Protein AF-A0A4Q2DUN0-F1 (afdb_monomer_lite)

Structure (mmCIF, N/CA/C/O backbone):
data_AF-A0A4Q2DUN0-F1
#
_entry.id   AF-A0A4Q2DUN0-F1
#
loop_
_atom_site.group_PDB
_atom_site.id
_atom_site.type_symbol
_atom_site.label_atom_id
_atom_site.label_alt_id
_atom_site.label_comp_id
_atom_site.label_asym_id
_atom_site.label_entity_id
_atom_site.label_seq_id
_atom_site.pdbx_PDB_ins_code
_atom_site.Cartn_x
_atom_site.Cartn_y
_atom_site.Cartn_z
_atom_site.occupancy
_atom_site.B_iso_or_equiv
_atom_site.auth_seq_id
_atom_site.auth_comp_id
_atom_site.auth_asym_id
_atom_site.auth_atom_id
_atom_site.pdbx_PDB_model_num
ATOM 1 N N . MET A 1 1 ? 29.142 -2.302 -19.071 1.00 30.11 1 MET A N 1
ATOM 2 C CA . MET A 1 1 ? 29.895 -1.986 -17.841 1.00 30.11 1 MET A CA 1
ATOM 3 C C . MET A 1 1 ? 31.064 -2.953 -17.676 1.00 30.11 1 MET A C 1
ATOM 5 O O . MET A 1 1 ? 30.890 -4.146 -17.896 1.00 30.11 1 MET A O 1
ATOM 9 N N . THR A 1 2 ? 32.231 -2.462 -17.266 1.00 22.44 2 THR A N 1
ATOM 10 C CA . THR A 1 2 ? 33.327 -3.249 -16.672 1.00 22.44 2 THR A CA 1
ATOM 11 C C . THR A 1 2 ? 33.777 -2.507 -15.415 1.00 22.44 2 THR A C 1
ATOM 13 O O . THR A 1 2 ? 33.871 -1.288 -15.438 1.00 22.44 2 THR A O 1
ATOM 16 N N . ALA A 1 3 ? 34.024 -3.242 -14.324 1.00 22.30 3 ALA A N 1
ATOM 17 C CA . ALA A 1 3 ? 34.003 -2.747 -12.938 1.00 22.30 3 ALA A CA 1
ATOM 18 C C . ALA A 1 3 ? 32.591 -2.362 -12.442 1.00 22.30 3 ALA A C 1
ATOM 20 O O . ALA A 1 3 ? 32.043 -1.310 -12.749 1.00 22.30 3 ALA A O 1
ATOM 21 N N . SER A 1 4 ? 32.012 -3.248 -11.633 1.00 28.78 4 SER A N 1
ATOM 22 C CA . SER A 1 4 ? 30.746 -3.054 -10.928 1.00 28.78 4 SER A CA 1
ATOM 23 C C . SER A 1 4 ? 30.936 -2.146 -9.706 1.00 28.78 4 SER A C 1
ATOM 25 O O . SER A 1 4 ? 31.482 -2.588 -8.693 1.00 28.78 4 SER A O 1
ATOM 27 N N . HIS A 1 5 ? 30.469 -0.900 -9.790 1.00 27.06 5 HIS A N 1
ATOM 28 C CA . HIS A 1 5 ? 30.393 0.029 -8.661 1.00 27.06 5 HIS A CA 1
ATOM 29 C C . HIS A 1 5 ? 29.116 0.874 -8.749 1.00 27.06 5 HIS A C 1
ATOM 31 O O . HIS A 1 5 ? 29.091 1.892 -9.432 1.00 27.06 5 HIS A O 1
ATOM 37 N N . PHE A 1 6 ? 28.075 0.479 -8.011 1.00 27.75 6 PHE A N 1
ATOM 38 C CA . PHE A 1 6 ? 27.011 1.412 -7.637 1.00 27.75 6 PHE A CA 1
ATOM 39 C C . PHE A 1 6 ? 27.605 2.458 -6.685 1.00 27.75 6 PHE A C 1
ATOM 41 O O . PHE A 1 6 ? 28.226 2.096 -5.681 1.00 27.75 6 PHE A O 1
ATOM 48 N N . ALA A 1 7 ? 27.438 3.739 -7.006 1.00 24.91 7 ALA A N 1
ATOM 49 C CA . ALA A 1 7 ? 27.930 4.854 -6.209 1.00 24.91 7 ALA A CA 1
ATOM 50 C C . ALA A 1 7 ? 26.813 5.889 -6.036 1.00 24.91 7 ALA A C 1
ATOM 52 O O . ALA A 1 7 ? 26.347 6.466 -7.011 1.00 24.91 7 ALA A O 1
ATOM 53 N N . TRP A 1 8 ? 26.398 6.102 -4.789 1.00 28.47 8 TRP A N 1
ATOM 54 C CA . TRP A 1 8 ? 25.417 7.117 -4.401 1.00 28.47 8 TRP A CA 1
ATOM 55 C C . TRP A 1 8 ? 26.102 8.423 -3.992 1.00 28.47 8 TRP A C 1
ATOM 57 O O . TRP A 1 8 ? 27.238 8.395 -3.511 1.00 28.47 8 TRP A O 1
ATOM 67 N N . LEU A 1 9 ? 25.370 9.528 -4.149 1.00 30.52 9 LEU A N 1
ATOM 68 C CA . LEU A 1 9 ? 25.332 10.787 -3.378 1.00 30.52 9 LEU A CA 1
ATOM 69 C C . LEU A 1 9 ? 24.327 11.690 -4.132 1.00 30.52 9 LEU A C 1
ATOM 71 O O . LEU A 1 9 ? 24.275 11.624 -5.354 1.00 30.52 9 LEU A O 1
ATOM 75 N N . THR A 1 10 ? 23.505 12.526 -3.505 1.00 27.30 10 THR A N 1
ATOM 76 C CA . THR A 1 10 ? 23.552 13.094 -2.147 1.00 27.30 10 THR A CA 1
ATOM 77 C C . THR A 1 10 ? 22.579 12.424 -1.161 1.00 27.30 10 THR A C 1
ATOM 79 O O . THR A 1 10 ? 21.731 11.629 -1.550 1.00 27.30 10 THR A O 1
ATOM 82 N N . GLY A 1 11 ? 22.729 12.705 0.140 1.00 26.77 11 GLY A N 1
ATOM 83 C CA . GLY A 1 11 ? 22.016 11.995 1.214 1.00 26.77 11 GLY A CA 1
ATOM 84 C C . GLY A 1 11 ? 22.781 10.755 1.699 1.00 26.77 11 GLY A C 1
ATOM 85 O O . GLY A 1 11 ? 23.335 9.988 0.913 1.00 26.77 11 GLY A O 1
ATOM 86 N N . GLY A 1 12 ? 22.908 10.597 3.018 1.00 34.62 12 GLY A N 1
ATOM 87 C CA . GLY A 1 12 ? 23.892 9.693 3.620 1.00 34.62 12 GLY A CA 1
ATOM 88 C C . GLY A 1 12 ? 23.421 8.256 3.846 1.00 34.62 12 GLY A C 1
ATOM 89 O O . GLY A 1 12 ? 23.155 7.893 4.987 1.00 34.62 12 GLY A O 1
ATOM 90 N N . THR A 1 13 ? 23.433 7.400 2.818 1.00 33.22 13 THR A N 1
ATOM 91 C CA . THR A 1 13 ? 23.346 5.936 3.001 1.00 33.22 13 THR A CA 1
ATOM 92 C C . THR A 1 13 ? 24.694 5.255 2.740 1.00 33.22 13 THR A C 1
ATOM 94 O O . THR A 1 13 ? 25.399 5.506 1.762 1.00 33.22 13 THR A O 1
ATOM 97 N N . ARG A 1 14 ? 25.116 4.400 3.677 1.00 38.47 14 ARG A N 1
ATOM 98 C CA . ARG A 1 14 ? 26.442 3.768 3.667 1.00 38.47 14 ARG A CA 1
ATOM 99 C C . ARG A 1 14 ? 26.409 2.478 2.852 1.00 38.47 14 ARG A C 1
ATOM 101 O O . ARG A 1 14 ? 25.640 1.584 3.178 1.00 38.47 14 ARG A O 1
ATOM 108 N N . SER A 1 15 ? 27.308 2.327 1.874 1.00 40.03 15 SER A N 1
ATOM 109 C CA . SER A 1 15 ? 27.503 1.062 1.139 1.00 40.03 15 SER A CA 1
ATOM 110 C C . SER A 1 15 ? 27.760 -0.108 2.103 1.00 40.03 15 SER A C 1
ATOM 112 O O . SER A 1 15 ? 28.878 -0.276 2.601 1.00 40.03 15 SER A O 1
ATOM 114 N N . THR A 1 16 ? 26.738 -0.933 2.336 1.00 43.72 16 THR A N 1
ATOM 115 C CA . THR A 1 16 ? 26.763 -2.075 3.262 1.00 43.72 16 THR A CA 1
ATOM 116 C C . THR A 1 16 ? 27.633 -3.214 2.730 1.00 43.72 16 THR A C 1
ATOM 118 O O . THR A 1 16 ? 28.507 -3.721 3.439 1.00 43.72 16 THR A O 1
ATOM 121 N N . LYS A 1 17 ? 27.446 -3.588 1.458 1.00 51.75 17 LYS A N 1
ATOM 122 C CA . LYS A 1 17 ? 28.095 -4.745 0.832 1.00 51.75 17 LYS A CA 1
ATOM 123 C C . LYS A 1 17 ? 28.341 -4.508 -0.660 1.00 51.75 17 LYS A C 1
ATOM 125 O O . LYS A 1 17 ? 27.467 -4.025 -1.368 1.00 51.75 17 LYS A O 1
ATOM 130 N N . THR A 1 18 ? 29.522 -4.883 -1.151 1.00 57.25 18 THR A N 1
ATOM 131 C CA . THR A 1 18 ? 29.837 -4.897 -2.592 1.00 57.25 18 THR A CA 1
ATOM 132 C C . THR A 1 18 ? 29.933 -6.342 -3.061 1.00 57.25 18 THR A C 1
ATOM 134 O O . THR A 1 18 ? 30.728 -7.114 -2.522 1.00 57.25 18 THR A O 1
ATOM 137 N N . LEU A 1 19 ? 29.127 -6.695 -4.059 1.00 57.59 19 LEU A N 1
ATOM 138 C CA . LEU A 1 19 ? 29.065 -8.026 -4.661 1.00 57.59 19 LEU A CA 1
ATOM 139 C C . LEU A 1 19 ? 29.717 -8.000 -6.045 1.00 57.59 19 LEU A C 1
ATOM 141 O O . LEU A 1 19 ? 29.738 -6.960 -6.703 1.00 57.59 19 LEU A O 1
ATOM 145 N N . TYR A 1 20 ? 30.265 -9.133 -6.487 1.00 61.75 20 TYR A N 1
ATOM 146 C CA . TYR A 1 20 ? 31.023 -9.196 -7.738 1.00 61.75 20 TYR A CA 1
ATOM 147 C C . TYR A 1 20 ? 30.720 -10.466 -8.544 1.00 61.75 20 TYR A C 1
ATOM 149 O O . TYR A 1 20 ? 31.374 -11.496 -8.357 1.00 61.75 20 TYR A O 1
ATOM 157 N N . SER A 1 21 ? 29.843 -10.368 -9.545 1.00 66.94 21 SER A N 1
ATOM 158 C CA . SER A 1 21 ? 29.813 -11.344 -10.644 1.00 66.94 21 SER A CA 1
ATOM 159 C C . SER A 1 21 ? 30.989 -11.088 -11.594 1.00 66.94 21 SER A C 1
ATOM 161 O O . SER A 1 21 ? 30.855 -10.509 -12.669 1.00 66.94 21 SER A O 1
ATOM 163 N N . LYS A 1 22 ? 32.210 -11.453 -11.176 1.00 68.12 22 LYS A N 1
ATOM 164 C CA . LYS A 1 22 ? 33.409 -11.251 -12.016 1.00 68.12 22 LYS A CA 1
ATOM 165 C C . LYS A 1 22 ? 33.374 -12.109 -13.281 1.00 68.12 22 LYS A C 1
ATOM 167 O O . LYS A 1 22 ? 33.848 -11.650 -14.323 1.00 68.12 22 LYS A O 1
ATOM 172 N N . LYS A 1 23 ? 32.830 -13.325 -13.145 1.00 74.06 23 LYS A N 1
ATOM 173 C CA . LYS A 1 23 ? 32.761 -14.378 -14.162 1.00 74.06 23 LYS A CA 1
ATOM 174 C C . LYS A 1 23 ? 31.768 -14.011 -15.271 1.00 74.06 23 LYS A C 1
ATOM 176 O O . LYS A 1 23 ? 32.199 -13.661 -16.360 1.00 74.06 23 LYS A O 1
ATOM 181 N N . TYR A 1 24 ? 30.478 -13.941 -14.940 1.00 80.75 24 TYR A N 1
ATOM 182 C CA . TYR A 1 24 ? 29.376 -13.697 -15.888 1.00 80.75 24 TYR A CA 1
ATOM 183 C C . TYR A 1 24 ? 29.086 -12.202 -16.152 1.00 80.75 24 TYR A C 1
ATOM 185 O O . TYR A 1 24 ? 28.437 -11.837 -17.134 1.00 80.75 24 TYR A O 1
ATOM 193 N N . GLY A 1 25 ? 29.583 -11.306 -15.290 1.00 82.19 25 GLY A N 1
ATOM 194 C CA . GLY A 1 25 ? 29.222 -9.885 -15.316 1.00 82.19 25 GLY A CA 1
ATOM 195 C C . GLY A 1 25 ? 27.761 -9.649 -14.913 1.00 82.19 25 GLY A C 1
ATOM 196 O O . GLY A 1 25 ? 27.139 -10.535 -14.335 1.00 82.19 25 GLY A O 1
ATOM 197 N N . VAL A 1 26 ? 27.245 -8.443 -15.173 1.00 82.00 26 VAL A N 1
ATOM 198 C CA . VAL A 1 26 ? 25.872 -8.005 -14.848 1.00 82.00 26 VAL A CA 1
ATOM 199 C C . VAL A 1 26 ? 25.436 -6.933 -15.858 1.00 82.00 26 VAL A C 1
ATOM 201 O O . VAL A 1 26 ? 26.199 -5.997 -16.100 1.00 82.00 26 VAL A O 1
ATOM 204 N N . ASP A 1 27 ? 24.224 -7.056 -16.392 1.00 83.50 27 ASP A N 1
ATOM 205 C CA . ASP A 1 27 ? 23.387 -6.006 -16.995 1.00 83.50 27 ASP A CA 1
ATOM 206 C C . ASP A 1 27 ? 21.955 -6.153 -16.447 1.00 83.50 27 ASP A C 1
ATOM 208 O O . ASP A 1 27 ? 21.596 -7.211 -15.929 1.00 83.50 27 ASP A O 1
ATOM 212 N N . LEU A 1 28 ? 21.141 -5.098 -16.579 1.00 86.00 28 LEU A N 1
ATOM 213 C CA . LEU A 1 28 ? 19.704 -5.092 -16.254 1.00 86.00 28 LEU A CA 1
ATOM 214 C C . LEU A 1 28 ? 19.357 -5.756 -14.897 1.00 86.00 28 LEU A C 1
ATOM 216 O O . LEU A 1 28 ? 18.534 -6.673 -14.856 1.00 86.00 28 LEU A O 1
ATOM 220 N N . PRO A 1 29 ? 20.000 -5.364 -13.778 1.00 88.62 29 PRO A N 1
ATOM 221 C CA . PRO A 1 29 ? 19.642 -5.901 -12.475 1.00 88.62 29 PRO A CA 1
ATOM 222 C C . PRO A 1 29 ? 18.261 -5.390 -12.049 1.00 88.62 29 PRO A C 1
ATOM 224 O O . PRO A 1 29 ? 17.998 -4.186 -12.061 1.00 88.62 29 PRO A O 1
ATOM 227 N N . ARG A 1 30 ? 17.403 -6.310 -11.611 1.00 89.94 30 ARG A N 1
ATOM 228 C CA . ARG A 1 30 ? 16.124 -6.029 -10.954 1.00 89.94 30 ARG A CA 1
ATOM 229 C C . ARG A 1 30 ? 16.124 -6.656 -9.565 1.00 89.94 30 ARG A C 1
ATOM 231 O O . ARG A 1 30 ? 16.618 -7.771 -9.383 1.00 89.94 30 ARG A O 1
ATOM 238 N N . PHE A 1 31 ? 15.578 -5.945 -8.584 1.00 88.75 31 PHE A N 1
ATOM 239 C CA . PHE A 1 31 ? 15.222 -6.563 -7.309 1.00 88.75 31 PHE A CA 1
ATOM 240 C C . PHE A 1 31 ? 14.015 -7.474 -7.511 1.00 88.75 31 PHE A C 1
ATOM 242 O O . PHE A 1 31 ? 13.132 -7.172 -8.306 1.00 88.75 31 PHE A O 1
ATOM 249 N N . THR A 1 32 ? 14.000 -8.588 -6.789 1.00 91.62 32 THR A N 1
ATOM 250 C CA . THR A 1 32 ? 12.798 -9.421 -6.637 1.00 91.62 32 THR A CA 1
ATOM 251 C C . THR A 1 32 ? 11.991 -8.932 -5.432 1.00 91.62 32 THR A C 1
ATOM 253 O O . THR A 1 32 ? 12.529 -8.170 -4.627 1.00 91.62 32 THR A O 1
ATOM 256 N N . HIS A 1 33 ? 10.760 -9.414 -5.227 1.00 87.00 33 HIS A N 1
ATOM 257 C CA . HIS A 1 33 ? 9.987 -9.118 -4.002 1.00 87.00 33 HIS A CA 1
ATOM 258 C C . HIS A 1 33 ? 10.765 -9.436 -2.712 1.00 87.00 33 HIS A C 1
ATOM 260 O O . HIS A 1 33 ? 10.588 -8.791 -1.680 1.00 87.00 33 HIS A O 1
ATOM 266 N N . LYS A 1 34 ? 11.709 -10.383 -2.784 1.00 84.50 34 LYS A N 1
ATOM 267 C CA . LYS A 1 34 ? 12.712 -10.634 -1.745 1.00 84.50 34 LYS A CA 1
ATOM 268 C C . LYS A 1 34 ? 13.827 -9.588 -1.855 1.00 84.50 34 LYS A C 1
ATOM 270 O O . LYS A 1 34 ? 14.710 -9.695 -2.707 1.00 84.50 34 LYS A O 1
ATOM 275 N N . SER A 1 35 ? 13.819 -8.615 -0.941 1.00 77.50 35 SER A N 1
ATOM 276 C CA . SER A 1 35 ? 14.805 -7.519 -0.819 1.00 77.50 35 SER A CA 1
ATOM 277 C C . SER A 1 35 ? 16.270 -7.984 -0.745 1.00 77.50 35 SER A C 1
ATOM 279 O O . SER A 1 35 ? 17.193 -7.241 -1.084 1.00 77.50 35 SER A O 1
ATOM 281 N N . THR A 1 36 ? 16.493 -9.231 -0.328 1.00 84.06 36 THR A N 1
ATOM 282 C CA . THR A 1 36 ? 17.800 -9.884 -0.215 1.00 84.06 36 THR A CA 1
ATOM 283 C C . THR A 1 36 ? 18.267 -10.578 -1.500 1.00 84.06 36 THR A C 1
ATOM 285 O O . THR A 1 36 ? 19.329 -11.205 -1.478 1.00 84.06 36 THR A O 1
ATOM 288 N N . ALA A 1 37 ? 17.544 -10.473 -2.623 1.00 88.19 37 ALA A N 1
ATOM 289 C CA . ALA A 1 37 ? 17.896 -11.119 -3.888 1.00 88.19 37 ALA A CA 1
ATOM 290 C C . ALA A 1 37 ? 17.592 -10.261 -5.135 1.00 88.19 37 ALA A C 1
ATOM 292 O O . ALA A 1 37 ? 16.700 -9.411 -5.146 1.00 88.19 37 ALA A O 1
ATOM 293 N N . ILE A 1 38 ? 18.356 -10.505 -6.205 1.00 92.62 38 ILE A N 1
ATOM 294 C CA . ILE A 1 38 ? 18.199 -9.854 -7.516 1.00 92.62 38 ILE A CA 1
ATOM 295 C C . ILE A 1 38 ? 18.162 -10.884 -8.643 1.00 92.62 38 ILE A C 1
ATOM 297 O O . ILE A 1 38 ? 18.805 -11.932 -8.555 1.00 92.62 38 ILE A O 1
ATOM 301 N N . VAL A 1 39 ? 17.485 -10.545 -9.734 1.00 94.50 39 VAL A N 1
ATOM 302 C CA . VAL A 1 39 ? 17.605 -11.219 -11.033 1.00 94.50 39 VAL A CA 1
ATOM 303 C C . VAL A 1 39 ? 18.335 -10.290 -12.009 1.00 94.50 39 VAL A C 1
ATOM 305 O O . VAL A 1 39 ? 18.176 -9.071 -11.937 1.00 94.50 39 VAL A O 1
ATOM 308 N N . TYR A 1 40 ? 19.203 -10.829 -12.871 1.00 92.94 40 TYR A N 1
ATOM 309 C CA . TYR A 1 40 ? 19.955 -10.012 -13.831 1.00 92.94 40 TYR A CA 1
ATOM 310 C C . TYR A 1 40 ? 20.361 -10.757 -15.111 1.00 92.94 40 TYR A C 1
ATOM 312 O O . TYR A 1 40 ? 20.558 -11.977 -15.114 1.00 92.94 40 TYR A O 1
ATOM 320 N N . ALA A 1 41 ? 20.547 -9.995 -16.192 1.00 91.50 41 ALA A N 1
ATOM 321 C CA . ALA A 1 41 ? 21.054 -10.475 -17.475 1.00 91.50 41 ALA A CA 1
ATOM 322 C C . ALA A 1 41 ? 22.590 -10.560 -17.469 1.00 91.50 41 ALA A C 1
ATOM 324 O O . ALA A 1 41 ? 23.282 -9.679 -16.951 1.00 91.50 41 ALA A O 1
ATOM 325 N N . SER A 1 42 ? 23.151 -11.619 -18.050 1.00 89.25 42 SER A N 1
ATOM 326 C CA . SER A 1 42 ? 24.608 -11.812 -18.066 1.00 89.25 42 SER A CA 1
ATOM 327 C C . SER A 1 42 ? 25.270 -11.185 -19.292 1.00 89.25 42 SER A C 1
ATOM 329 O O . SER A 1 42 ? 24.621 -10.820 -20.267 1.00 89.25 42 SER A O 1
ATOM 331 N N . THR A 1 43 ? 26.580 -10.946 -19.195 1.00 82.44 43 THR A N 1
ATOM 332 C CA . THR A 1 43 ? 27.316 -10.070 -20.135 1.00 82.44 43 THR A CA 1
ATOM 333 C C . THR A 1 43 ? 28.650 -10.648 -20.601 1.00 82.44 43 THR A C 1
ATOM 335 O O . THR A 1 43 ? 29.403 -9.978 -21.313 1.00 82.44 43 THR A O 1
ATOM 338 N N . LYS A 1 44 ? 28.951 -11.869 -20.159 1.00 76.88 44 LYS A N 1
ATOM 339 C CA . LYS A 1 44 ? 30.164 -12.645 -20.399 1.00 76.88 44 LYS A CA 1
ATOM 340 C C . LYS A 1 44 ? 29.805 -14.125 -20.306 1.00 76.88 44 LYS A C 1
ATOM 342 O O . LYS A 1 44 ? 28.960 -14.482 -19.490 1.00 76.88 44 LYS A O 1
ATOM 347 N N . GLU A 1 45 ? 30.539 -14.958 -21.038 1.00 78.31 45 GLU A N 1
ATOM 348 C CA . GLU A 1 45 ? 30.344 -16.414 -21.160 1.00 78.31 45 GLU A CA 1
ATOM 349 C C . GLU A 1 45 ? 29.028 -16.812 -21.846 1.00 78.31 45 GLU A C 1
ATOM 351 O O . GLU A 1 45 ? 29.082 -17.515 -22.849 1.00 78.31 45 GLU A O 1
ATOM 356 N N . ASP A 1 46 ? 27.875 -16.349 -21.362 1.00 85.94 46 ASP A N 1
ATOM 357 C CA . ASP A 1 46 ? 26.554 -16.685 -21.898 1.00 85.94 46 ASP A CA 1
ATOM 358 C C . ASP A 1 46 ? 25.516 -15.555 -21.721 1.00 85.94 46 ASP A C 1
ATOM 360 O O . ASP A 1 46 ? 25.708 -14.601 -20.962 1.00 85.94 46 ASP A O 1
ATOM 364 N N . ASP A 1 47 ? 24.382 -15.696 -22.415 1.00 88.12 47 ASP A N 1
ATOM 365 C CA . ASP A 1 47 ? 23.211 -14.810 -22.320 1.00 88.12 47 ASP A CA 1
ATOM 366 C C . ASP A 1 47 ? 22.185 -15.291 -21.259 1.00 88.12 47 ASP A C 1
ATOM 368 O O . ASP A 1 47 ? 21.034 -14.854 -21.232 1.00 88.12 47 ASP A O 1
ATOM 372 N N . THR A 1 48 ? 22.592 -16.205 -20.368 1.00 92.56 48 THR A N 1
ATOM 373 C CA . THR A 1 48 ? 21.757 -16.788 -19.299 1.00 92.56 48 THR A CA 1
ATOM 374 C C . THR A 1 48 ? 21.368 -15.735 -18.252 1.00 92.56 48 THR A C 1
ATOM 376 O O . THR A 1 48 ? 22.210 -14.967 -17.769 1.00 92.56 48 THR A O 1
ATOM 379 N N . ILE A 1 49 ? 20.103 -15.742 -17.826 1.00 95.69 49 ILE A N 1
ATOM 380 C CA . ILE A 1 49 ? 19.610 -14.889 -16.734 1.00 95.69 49 ILE A CA 1
ATOM 381 C C . ILE A 1 49 ? 19.858 -15.596 -15.396 1.00 95.69 49 ILE A C 1
ATOM 383 O O . ILE A 1 49 ? 19.705 -16.814 -15.283 1.00 95.69 49 ILE A O 1
ATOM 387 N N . ARG A 1 50 ? 20.288 -14.846 -14.376 1.00 93.44 50 ARG A N 1
ATOM 388 C CA . ARG A 1 50 ? 20.751 -15.400 -13.093 1.00 93.44 50 ARG A CA 1
ATOM 389 C C . ARG A 1 50 ? 19.992 -14.796 -11.915 1.00 93.44 50 ARG A C 1
ATOM 391 O O . ARG A 1 50 ? 19.966 -13.578 -11.768 1.00 93.44 50 ARG A O 1
ATOM 398 N N . TYR A 1 51 ? 19.434 -15.654 -11.059 1.00 94.69 51 TYR A N 1
ATOM 399 C CA . TYR A 1 51 ? 18.885 -15.280 -9.751 1.00 94.69 51 TYR A CA 1
ATOM 400 C C . TYR A 1 51 ? 19.997 -15.369 -8.702 1.00 94.69 51 TYR A C 1
ATOM 402 O O . TYR A 1 51 ? 20.698 -16.383 -8.620 1.00 94.69 51 TYR A O 1
ATOM 410 N N . HIS A 1 52 ? 20.205 -14.311 -7.919 1.00 91.00 52 HIS A N 1
ATOM 411 C CA . HIS A 1 52 ? 21.396 -14.141 -7.084 1.00 91.00 52 HIS A CA 1
ATOM 412 C C . HIS A 1 52 ? 21.050 -13.578 -5.703 1.00 91.00 52 HIS A C 1
ATOM 414 O O . HIS A 1 52 ? 20.542 -12.463 -5.580 1.00 91.00 52 HIS A O 1
ATOM 420 N N . SER A 1 53 ? 21.388 -14.330 -4.654 1.00 86.69 53 SER A N 1
ATOM 421 C CA . SER A 1 53 ? 21.261 -13.896 -3.261 1.00 86.69 53 SER A CA 1
ATOM 422 C C . SER A 1 53 ? 22.297 -12.820 -2.944 1.00 86.69 53 SER A C 1
ATOM 424 O O . SER A 1 53 ? 23.509 -13.050 -3.014 1.00 86.69 53 SER A O 1
ATOM 426 N N . LEU A 1 54 ? 21.829 -11.644 -2.532 1.00 82.12 54 LEU A N 1
ATOM 427 C CA . LEU A 1 54 ? 22.670 -10.573 -2.008 1.00 82.12 54 LEU A CA 1
ATOM 428 C C . LEU A 1 54 ? 23.236 -10.932 -0.627 1.00 82.12 54 LEU A C 1
ATOM 430 O O . LEU A 1 54 ? 24.374 -10.559 -0.313 1.00 82.12 54 LEU A O 1
ATOM 434 N N . HIS A 1 55 ? 22.474 -11.679 0.182 1.00 76.50 55 HIS A N 1
ATOM 435 C CA . HIS A 1 55 ? 22.879 -12.105 1.524 1.00 76.50 55 HIS A CA 1
ATOM 436 C C . HIS A 1 55 ? 24.071 -13.071 1.490 1.00 76.50 55 HIS A C 1
ATOM 438 O O . HIS A 1 55 ? 25.069 -12.835 2.169 1.00 76.50 55 HIS A O 1
ATOM 444 N N . ASP A 1 56 ? 24.053 -14.064 0.602 1.00 78.50 56 ASP A N 1
ATOM 445 C CA . ASP A 1 56 ? 25.100 -15.093 0.552 1.00 78.50 56 ASP A CA 1
ATOM 446 C C . ASP A 1 56 ? 26.124 -14.880 -0.572 1.00 78.50 56 ASP A C 1
ATOM 448 O O . ASP A 1 56 ? 27.180 -15.507 -0.581 1.00 78.50 56 ASP A O 1
ATOM 452 N N . ASN A 1 57 ? 25.825 -14.009 -1.545 1.00 80.44 57 ASN A N 1
ATOM 453 C CA . ASN A 1 57 ? 26.518 -13.948 -2.839 1.00 80.44 57 ASN A CA 1
ATOM 454 C C . ASN A 1 57 ? 26.479 -15.286 -3.620 1.00 80.44 57 ASN A C 1
ATOM 456 O O . ASN A 1 57 ? 27.353 -15.552 -4.448 1.00 80.44 57 ASN A O 1
ATOM 460 N N . LYS A 1 58 ? 25.469 -16.125 -3.355 1.00 84.75 58 LYS A N 1
ATOM 461 C CA . LYS A 1 58 ? 25.206 -17.392 -4.051 1.00 84.75 58 LYS A CA 1
ATOM 462 C C . LYS A 1 58 ? 24.227 -17.182 -5.205 1.00 84.75 58 LYS A C 1
ATOM 464 O O . LYS A 1 58 ? 23.267 -16.422 -5.083 1.00 84.75 58 LYS A O 1
ATOM 469 N N . TYR A 1 59 ? 24.430 -17.932 -6.282 1.00 88.75 59 TYR A N 1
ATOM 470 C CA . TYR A 1 59 ? 23.418 -18.123 -7.317 1.00 88.75 59 TYR A CA 1
ATOM 471 C C . TYR A 1 59 ? 22.321 -19.039 -6.776 1.00 88.75 59 TYR A C 1
ATOM 473 O O . TYR A 1 59 ? 22.630 -20.104 -6.246 1.00 88.75 59 TYR A O 1
ATOM 481 N N . LEU A 1 60 ? 21.070 -18.604 -6.897 1.00 90.75 60 LEU A N 1
ATOM 482 C CA . LEU A 1 60 ? 19.887 -19.348 -6.465 1.00 90.75 60 LEU A CA 1
ATOM 483 C C . LEU A 1 60 ? 19.297 -20.165 -7.620 1.00 90.75 60 LEU A C 1
ATOM 485 O O . LEU A 1 60 ? 18.907 -21.309 -7.424 1.00 90.75 60 LEU A O 1
ATOM 489 N N . GLN A 1 61 ? 19.259 -19.587 -8.826 1.00 93.75 61 GLN A N 1
ATOM 490 C CA . GLN A 1 61 ? 18.679 -20.217 -10.014 1.00 93.75 61 GLN A CA 1
ATOM 491 C C . GLN A 1 61 ? 19.327 -19.694 -11.308 1.00 93.75 61 GLN A C 1
ATOM 493 O O . GLN A 1 61 ? 19.829 -18.565 -11.352 1.00 93.75 61 GLN A O 1
ATOM 498 N N . TYR A 1 62 ? 19.302 -20.511 -12.366 1.00 94.19 62 TYR A N 1
ATOM 499 C CA . TYR A 1 62 ? 19.803 -20.164 -13.701 1.00 94.19 62 TYR A CA 1
ATOM 500 C C . TYR A 1 62 ? 18.715 -20.382 -14.758 1.00 94.19 62 TYR A C 1
ATOM 502 O O . TYR A 1 62 ? 18.343 -21.522 -15.033 1.00 94.19 62 TYR A O 1
ATOM 510 N N . PHE A 1 63 ? 18.258 -19.312 -15.405 1.00 96.12 63 PHE A N 1
ATOM 511 C CA . PHE A 1 63 ? 17.235 -19.377 -16.450 1.00 96.12 63 PHE A CA 1
ATOM 512 C C . PHE A 1 63 ? 17.914 -19.416 -17.819 1.00 96.12 63 PHE A C 1
ATOM 514 O O . PHE A 1 63 ? 18.360 -18.400 -18.364 1.00 96.12 63 PHE A O 1
ATOM 521 N N . LYS A 1 64 ? 18.067 -20.635 -18.338 1.00 93.62 64 LYS A N 1
ATOM 522 C CA . LYS A 1 64 ? 18.693 -20.922 -19.633 1.00 93.62 64 LYS A CA 1
ATOM 523 C C . LYS A 1 64 ? 17.612 -21.071 -20.698 1.00 93.62 64 LYS A C 1
ATOM 525 O O . LYS A 1 64 ? 16.602 -21.726 -20.468 1.00 93.62 64 LYS A O 1
ATOM 530 N N . GLY A 1 65 ? 17.838 -20.510 -21.883 1.00 89.25 65 GLY A N 1
ATOM 531 C CA . GLY A 1 65 ? 16.927 -20.695 -23.018 1.00 89.25 65 GLY A CA 1
ATOM 532 C C . GLY A 1 65 ? 17.059 -19.641 -24.109 1.00 89.25 65 GLY A C 1
ATOM 533 O O . GLY A 1 65 ? 16.836 -19.958 -25.278 1.00 89.25 65 GLY A O 1
ATOM 534 N N . HIS A 1 66 ? 17.458 -18.416 -23.754 1.00 94.12 66 HIS A N 1
ATOM 535 C CA . HIS A 1 66 ? 17.781 -17.399 -24.751 1.00 94.12 66 HIS A CA 1
ATOM 536 C C . HIS A 1 66 ? 19.002 -17.802 -25.591 1.00 94.12 66 HIS A C 1
ATOM 538 O O . HIS A 1 66 ? 19.973 -18.355 -25.072 1.00 94.12 66 HIS A O 1
ATOM 544 N N . LYS A 1 67 ? 18.936 -17.520 -26.896 1.00 92.81 67 LYS A N 1
ATOM 545 C CA . LYS A 1 67 ? 19.983 -17.805 -27.900 1.00 92.81 67 LYS A CA 1
ATOM 546 C C . LYS A 1 67 ? 20.754 -16.548 -28.329 1.00 92.81 67 LYS A C 1
ATOM 548 O O . LYS A 1 67 ? 21.438 -16.551 -29.348 1.00 92.81 67 LYS A O 1
ATOM 553 N N . GLY A 1 68 ? 20.591 -15.463 -27.580 1.00 90.69 68 GLY A N 1
ATOM 554 C CA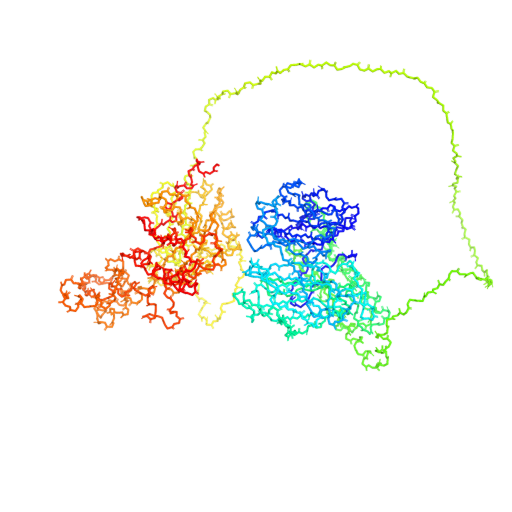 . GLY A 1 68 ? 21.178 -14.160 -27.843 1.00 90.69 68 GLY A CA 1
ATOM 555 C C . GLY A 1 68 ? 20.925 -13.209 -26.678 1.00 90.69 68 GLY A C 1
ATOM 556 O O . GLY A 1 68 ? 20.108 -13.487 -25.793 1.00 90.69 68 GLY A O 1
ATOM 557 N N . ARG A 1 69 ? 21.625 -12.073 -26.687 1.00 89.69 69 ARG A N 1
ATOM 558 C CA . ARG A 1 69 ? 21.643 -11.118 -25.573 1.00 89.69 69 ARG A CA 1
ATOM 559 C C . ARG A 1 69 ? 20.255 -10.621 -25.180 1.00 89.69 69 ARG A C 1
ATOM 561 O O . ARG A 1 69 ? 19.534 -10.061 -26.004 1.00 89.69 69 ARG A O 1
ATOM 568 N N . VAL A 1 70 ? 19.956 -10.734 -23.890 1.00 91.88 70 VAL A N 1
ATOM 569 C CA . VAL A 1 70 ? 18.825 -10.073 -23.228 1.00 91.88 70 VAL A CA 1
ATOM 570 C C . VAL A 1 70 ? 19.059 -8.559 -23.204 1.00 91.88 70 VAL A C 1
ATOM 572 O O . VAL A 1 70 ? 20.110 -8.101 -22.753 1.00 91.88 70 VAL A O 1
ATOM 575 N N . VAL A 1 71 ? 18.097 -7.787 -23.710 1.00 89.25 71 VAL A N 1
ATOM 576 C CA . VAL A 1 71 ? 18.165 -6.315 -23.828 1.00 89.25 71 VAL A CA 1
ATOM 577 C C . VAL A 1 71 ? 17.142 -5.582 -22.965 1.00 89.25 71 VAL A C 1
ATOM 579 O O . VAL A 1 71 ? 17.295 -4.388 -22.727 1.00 89.25 71 VAL A O 1
ATOM 582 N N . SER A 1 72 ? 16.130 -6.293 -22.476 1.00 91.25 72 SER A N 1
ATOM 583 C CA . SER A 1 72 ? 15.115 -5.790 -21.556 1.00 91.25 72 SER A CA 1
ATOM 584 C C . SER A 1 72 ? 14.749 -6.916 -20.586 1.00 91.25 72 SER A C 1
ATOM 586 O O . SER A 1 72 ? 14.714 -8.083 -20.982 1.00 91.25 72 SER A O 1
ATOM 588 N N . LEU A 1 73 ? 14.568 -6.590 -19.308 1.00 93.38 73 LEU A N 1
ATOM 589 C CA . LEU A 1 73 ? 14.294 -7.543 -18.233 1.00 93.38 73 LEU A CA 1
ATOM 590 C C . LEU A 1 73 ? 13.469 -6.816 -17.176 1.00 93.38 73 LEU A C 1
ATOM 592 O O . LEU A 1 73 ? 13.939 -5.818 -16.633 1.00 93.38 73 LEU A O 1
ATOM 596 N N . GLU A 1 74 ? 12.274 -7.323 -16.894 1.00 94.00 74 GLU A N 1
ATOM 597 C CA . GLU A 1 74 ? 11.317 -6.701 -15.979 1.00 94.00 74 GLU A CA 1
ATOM 598 C C . GLU A 1 74 ? 10.732 -7.760 -15.040 1.00 94.00 74 GLU A C 1
ATOM 600 O O . GLU A 1 74 ? 10.404 -8.860 -15.480 1.00 94.00 74 GLU A O 1
ATOM 605 N N . VAL A 1 75 ? 10.631 -7.455 -13.747 1.00 94.88 75 VAL A N 1
ATOM 606 C CA . VAL A 1 75 ? 10.013 -8.343 -12.744 1.00 94.88 75 VAL A CA 1
ATOM 607 C C . VAL A 1 75 ? 8.541 -7.965 -12.607 1.00 94.88 75 VAL A C 1
ATOM 609 O O . VAL A 1 75 ? 8.200 -6.793 -12.762 1.00 94.88 75 VAL A O 1
ATOM 612 N N . SER A 1 76 ? 7.685 -8.953 -12.356 1.00 94.56 76 SER A N 1
ATOM 613 C CA . SER A 1 76 ? 6.266 -8.738 -12.065 1.00 94.56 76 SER A CA 1
ATOM 614 C C . SER A 1 76 ? 6.092 -7.795 -10.858 1.00 94.56 76 SER A C 1
ATOM 616 O O . SER A 1 76 ? 6.920 -7.808 -9.943 1.00 94.56 76 SER A O 1
ATOM 618 N N . PRO A 1 77 ? 5.055 -6.942 -10.821 1.00 91.12 77 PRO A N 1
ATOM 619 C CA . PRO A 1 77 ? 4.751 -6.134 -9.641 1.00 91.12 77 PRO A CA 1
ATOM 620 C C . PRO A 1 77 ? 4.064 -6.946 -8.530 1.00 91.12 77 PRO A C 1
ATOM 622 O O . PRO A 1 77 ? 4.061 -6.500 -7.382 1.00 91.12 77 PRO A O 1
ATOM 625 N N . THR A 1 78 ? 3.494 -8.114 -8.851 1.00 88.75 78 THR A N 1
ATOM 626 C CA . THR A 1 78 ? 2.539 -8.838 -7.995 1.00 88.75 78 THR A CA 1
ATOM 627 C C . THR A 1 78 ? 2.935 -10.275 -7.641 1.00 88.75 78 THR A C 1
ATOM 629 O O . THR A 1 78 ? 2.474 -10.767 -6.611 1.00 88.75 78 THR A O 1
ATOM 632 N N . ASP A 1 79 ? 3.795 -10.951 -8.411 1.00 90.56 79 ASP A N 1
ATOM 633 C CA . ASP A 1 79 ? 4.171 -12.355 -8.170 1.00 90.56 79 ASP A CA 1
ATOM 634 C C . ASP A 1 79 ? 5.664 -12.661 -8.415 1.00 90.56 79 ASP A C 1
ATOM 636 O O . ASP A 1 79 ? 6.398 -11.873 -8.994 1.00 90.56 79 ASP A O 1
ATOM 640 N N . ASP A 1 80 ? 6.142 -13.851 -8.021 1.00 92.50 80 ASP A N 1
ATOM 641 C CA . ASP A 1 80 ? 7.532 -14.302 -8.270 1.00 92.50 80 ASP A CA 1
ATOM 642 C C . ASP A 1 80 ? 7.840 -14.533 -9.789 1.00 92.50 80 ASP A C 1
ATOM 644 O O . ASP A 1 80 ? 8.825 -15.192 -10.136 1.00 92.50 80 ASP A O 1
ATOM 648 N N . GLY A 1 81 ? 7.024 -14.003 -10.709 1.00 94.25 81 GLY A N 1
ATOM 649 C CA . GLY A 1 81 ? 7.197 -14.000 -12.161 1.00 94.25 81 GLY A CA 1
ATOM 650 C C . GLY A 1 81 ? 8.129 -12.895 -12.684 1.00 94.25 81 GLY A C 1
ATOM 651 O O . GLY A 1 81 ? 8.331 -11.852 -12.058 1.00 94.25 81 GLY A O 1
ATOM 652 N N . PHE A 1 82 ? 8.725 -13.101 -13.862 1.00 96.56 82 PHE A N 1
ATOM 653 C CA . PHE A 1 82 ? 9.460 -12.042 -14.571 1.00 96.56 82 PHE A CA 1
ATOM 654 C C . PHE A 1 82 ? 9.528 -12.275 -16.089 1.00 96.56 82 PHE A C 1
ATOM 656 O O . PHE A 1 82 ? 9.450 -13.407 -16.570 1.00 96.56 82 PHE A O 1
ATOM 663 N N . MET A 1 83 ? 9.736 -11.198 -16.848 1.00 96.06 83 MET A N 1
ATOM 664 C CA . MET A 1 83 ? 9.924 -11.210 -18.299 1.00 96.06 83 MET A CA 1
ATOM 665 C C . MET A 1 83 ? 11.357 -10.886 -18.721 1.00 96.06 83 MET A C 1
ATOM 667 O O . MET A 1 83 ? 12.078 -10.136 -18.058 1.00 96.06 83 MET A O 1
ATOM 671 N N . SER A 1 84 ? 11.740 -11.366 -19.904 1.00 95.62 84 SER A N 1
ATOM 672 C CA . SER A 1 84 ? 12.937 -10.900 -20.609 1.00 95.62 84 SER A CA 1
ATOM 673 C C . SER A 1 84 ? 12.767 -10.849 -22.127 1.00 95.62 84 SER A C 1
ATOM 675 O O . SER A 1 84 ? 12.300 -11.806 -22.743 1.00 95.62 84 SER A O 1
ATOM 677 N N . GLY A 1 85 ? 13.201 -9.745 -22.737 1.00 94.19 85 GLY A N 1
ATOM 678 C CA . GLY A 1 85 ? 13.271 -9.542 -24.185 1.00 94.19 85 GLY A CA 1
ATOM 679 C C . GLY A 1 85 ? 14.701 -9.671 -24.716 1.00 94.19 85 GLY A C 1
ATOM 680 O O . GLY A 1 85 ? 15.641 -9.153 -24.106 1.00 94.19 85 GLY A O 1
ATOM 681 N N . SER A 1 86 ? 14.893 -10.356 -25.851 1.00 93.56 86 SER A N 1
ATOM 682 C CA . SER A 1 86 ? 16.227 -10.697 -26.379 1.00 93.56 86 SER A CA 1
ATOM 683 C C . SER A 1 86 ? 16.433 -10.414 -27.877 1.00 93.56 86 SER A C 1
ATOM 685 O O . SER A 1 86 ? 15.508 -10.378 -28.693 1.00 93.56 86 SER A O 1
ATOM 687 N N . LEU A 1 87 ? 17.703 -10.256 -28.263 1.00 91.69 87 LEU A N 1
ATOM 688 C CA . LEU A 1 87 ? 18.152 -10.259 -29.658 1.00 91.69 87 LEU A CA 1
ATOM 689 C C . LEU A 1 87 ? 17.882 -11.587 -30.396 1.00 91.69 87 LEU A C 1
ATOM 691 O O . LEU A 1 87 ? 17.980 -11.613 -31.619 1.00 91.69 87 LEU A O 1
ATOM 695 N N . ASP A 1 88 ? 17.503 -12.667 -29.704 1.00 93.44 88 ASP A N 1
ATOM 696 C CA . ASP A 1 88 ? 17.059 -13.921 -30.335 1.00 93.44 88 ASP A CA 1
ATOM 697 C C . ASP A 1 88 ? 15.628 -13.883 -30.910 1.00 93.44 88 ASP A C 1
ATOM 699 O O . ASP A 1 88 ? 15.146 -14.896 -31.417 1.00 93.44 88 ASP A O 1
ATOM 703 N N . LYS A 1 89 ? 14.975 -12.711 -30.866 1.00 94.69 89 LYS A N 1
ATOM 704 C CA . LYS A 1 89 ? 13.580 -12.468 -31.269 1.00 94.69 89 LYS A CA 1
ATOM 705 C C . LYS A 1 89 ? 12.518 -13.127 -30.376 1.00 94.69 89 LYS A C 1
ATOM 707 O O . LYS A 1 89 ? 11.381 -13.302 -30.814 1.00 94.69 89 LYS A O 1
ATOM 712 N N . THR A 1 90 ? 12.844 -13.461 -29.129 1.00 95.31 90 THR A N 1
ATOM 713 C CA . THR A 1 90 ? 11.850 -13.909 -28.143 1.00 95.31 90 THR A CA 1
ATOM 714 C C . THR A 1 90 ? 11.685 -12.911 -27.000 1.00 95.31 90 THR A C 1
ATOM 716 O O . THR A 1 90 ? 12.656 -12.331 -26.502 1.00 95.31 90 THR A O 1
ATOM 719 N N . VAL A 1 91 ? 10.434 -12.739 -26.575 1.00 96.38 91 VAL A N 1
ATOM 720 C CA . VAL A 1 91 ? 10.084 -12.385 -25.199 1.00 96.38 91 VAL A CA 1
ATOM 721 C C . VAL A 1 91 ? 9.797 -13.691 -24.463 1.00 96.38 91 VAL A C 1
ATOM 723 O O . VAL A 1 91 ? 9.153 -14.591 -25.006 1.00 96.38 91 VAL A O 1
ATOM 726 N N . ARG A 1 92 ? 10.307 -13.827 -23.241 1.00 96.06 92 ARG A N 1
ATOM 727 C CA . ARG A 1 92 ? 10.128 -15.017 -22.406 1.00 96.06 92 ARG A CA 1
ATOM 728 C C . ARG A 1 92 ? 9.549 -14.647 -21.055 1.00 96.06 92 ARG A C 1
ATOM 730 O O . ARG A 1 92 ? 10.031 -13.707 -20.430 1.00 96.06 92 ARG A O 1
ATOM 737 N N . LEU A 1 93 ? 8.558 -15.423 -20.631 1.00 95.69 93 LEU A N 1
ATOM 738 C CA . LEU A 1 93 ? 7.938 -15.368 -19.316 1.00 95.69 93 LEU A CA 1
ATOM 739 C C . LEU A 1 93 ? 8.545 -16.487 -18.458 1.00 95.69 93 LEU A C 1
ATOM 741 O O . LEU A 1 93 ? 8.628 -17.646 -18.884 1.00 95.69 93 LEU A O 1
ATOM 745 N N . TRP A 1 94 ? 8.966 -16.134 -17.250 1.00 96.62 94 TRP A N 1
ATOM 746 C CA . TRP A 1 94 ? 9.676 -16.983 -16.297 1.00 96.62 94 TRP A CA 1
ATOM 747 C C . TRP A 1 94 ? 9.061 -16.854 -14.902 1.00 96.62 94 TRP A C 1
ATOM 749 O O . TRP A 1 94 ? 8.242 -15.975 -14.652 1.00 96.62 94 TRP A O 1
ATOM 759 N N . ASP A 1 95 ? 9.508 -17.698 -13.976 1.00 93.81 95 ASP A N 1
ATOM 760 C CA . ASP A 1 95 ? 9.181 -17.593 -12.556 1.00 93.81 95 ASP A CA 1
ATOM 761 C C . ASP A 1 95 ? 10.393 -17.999 -11.717 1.00 93.81 95 ASP A C 1
ATOM 763 O O . ASP A 1 95 ? 11.082 -18.972 -12.028 1.00 93.81 95 ASP A O 1
ATOM 767 N N . LEU A 1 96 ? 10.666 -17.251 -10.651 1.00 94.19 96 LEU A N 1
ATOM 768 C CA . LEU A 1 96 ? 11.844 -17.404 -9.800 1.00 94.19 96 LEU A CA 1
ATOM 769 C C . LEU A 1 96 ? 11.929 -18.781 -9.116 1.00 94.19 96 LEU A C 1
ATOM 771 O O . LEU A 1 96 ? 13.026 -19.221 -8.762 1.00 94.19 96 LEU A O 1
ATOM 775 N N . ARG A 1 97 ? 10.794 -19.478 -8.974 1.00 91.31 97 ARG A N 1
ATOM 776 C CA . ARG A 1 97 ? 10.670 -20.831 -8.415 1.00 91.31 97 ARG A CA 1
ATOM 777 C C . ARG A 1 97 ? 11.119 -21.918 -9.401 1.00 91.31 97 ARG A C 1
ATOM 779 O O . ARG A 1 97 ? 11.568 -22.973 -8.961 1.00 91.31 97 ARG A O 1
ATOM 786 N N . THR A 1 98 ? 11.037 -21.687 -10.717 1.00 92.81 98 THR A N 1
ATOM 787 C CA . THR A 1 98 ? 11.239 -22.728 -11.749 1.00 92.81 98 THR A CA 1
ATOM 788 C C . THR A 1 98 ? 12.264 -22.319 -12.820 1.00 92.81 98 THR A C 1
ATOM 790 O O . THR A 1 98 ? 12.064 -21.307 -13.485 1.00 92.81 98 THR A O 1
ATOM 793 N N . PRO A 1 99 ? 13.326 -23.108 -13.093 1.00 90.19 99 PRO A N 1
ATOM 794 C CA . PRO A 1 99 ? 14.338 -22.759 -14.105 1.00 90.19 99 PRO A CA 1
ATOM 795 C C . PRO A 1 99 ? 13.817 -22.811 -15.553 1.00 90.19 99 PRO A C 1
ATOM 797 O O . PRO A 1 99 ? 14.478 -22.327 -16.473 1.00 90.19 99 PRO A O 1
ATOM 800 N N . THR A 1 100 ? 12.658 -23.434 -15.763 1.00 91.06 100 THR A N 1
ATOM 801 C CA . THR A 1 100 ? 11.976 -23.579 -17.049 1.00 91.06 100 THR A CA 1
ATOM 802 C C . THR A 1 100 ? 11.252 -22.299 -17.458 1.00 91.06 100 THR A C 1
ATOM 804 O O . THR A 1 100 ? 10.561 -21.675 -16.658 1.00 91.06 100 THR A O 1
ATOM 807 N N . CYS A 1 101 ? 11.355 -21.952 -18.740 1.00 93.06 101 CYS A N 1
ATOM 808 C CA . CYS A 1 101 ? 10.543 -20.913 -19.374 1.00 93.06 101 CYS A CA 1
ATOM 809 C C . CYS A 1 101 ? 9.058 -21.318 -19.313 1.00 93.06 101 CYS A C 1
ATOM 811 O O . CYS A 1 101 ? 8.735 -22.426 -19.739 1.00 93.06 101 CYS A O 1
ATOM 813 N N . ARG A 1 102 ? 8.173 -20.452 -18.802 1.00 91.50 102 ARG A N 1
ATOM 814 C CA . ARG A 1 102 ? 6.721 -20.714 -18.731 1.00 91.50 102 ARG A CA 1
ATOM 815 C C . ARG A 1 102 ? 5.997 -20.349 -20.019 1.00 91.50 102 ARG A C 1
ATOM 817 O O . ARG A 1 102 ? 5.144 -21.101 -20.468 1.00 91.50 102 ARG A O 1
ATOM 824 N N . GLY A 1 103 ? 6.359 -19.207 -20.596 1.00 91.19 103 GLY A N 1
ATOM 825 C CA . GLY A 1 103 ? 5.787 -18.698 -21.838 1.00 91.19 103 GLY A CA 1
ATOM 826 C C . GLY A 1 103 ? 6.865 -18.164 -22.769 1.00 91.19 103 GLY A C 1
ATOM 827 O O . GLY A 1 103 ? 7.903 -17.677 -22.316 1.00 91.19 103 GLY A O 1
ATOM 828 N N . LEU A 1 104 ? 6.638 -18.282 -24.075 1.00 94.31 104 LEU A N 1
ATOM 829 C CA . LEU A 1 104 ? 7.543 -17.797 -25.114 1.00 94.31 104 LEU A CA 1
ATOM 830 C C . LEU A 1 104 ? 6.719 -17.110 -26.200 1.00 94.31 104 LEU A C 1
ATOM 832 O O . LEU A 1 104 ? 5.976 -17.761 -26.928 1.00 94.31 104 LEU A O 1
ATOM 836 N N . LEU A 1 105 ? 6.903 -15.799 -26.320 1.00 94.50 105 LEU A N 1
ATOM 837 C CA . LEU A 1 105 ? 6.292 -14.959 -27.338 1.00 94.50 105 LEU A CA 1
ATOM 838 C C . LEU A 1 105 ? 7.341 -14.632 -28.410 1.00 94.50 105 LEU A C 1
ATOM 840 O O . LEU A 1 105 ? 8.403 -14.074 -28.120 1.00 94.50 105 LEU A O 1
ATOM 844 N N . GLY A 1 106 ? 7.060 -15.000 -29.659 1.00 92.62 106 GLY A N 1
ATOM 845 C CA . GLY A 1 106 ? 7.906 -14.656 -30.803 1.00 92.62 106 GLY A CA 1
ATOM 846 C C . GLY A 1 106 ? 7.615 -13.241 -31.300 1.00 92.62 106 GLY A C 1
ATOM 847 O O . GLY A 1 106 ? 6.470 -12.923 -31.608 1.00 92.62 106 GLY A O 1
ATOM 848 N N . VAL A 1 107 ? 8.646 -12.403 -31.428 1.00 90.88 107 VAL A N 1
ATOM 849 C CA . VAL A 1 107 ? 8.536 -11.057 -32.020 1.00 90.88 107 VAL A CA 1
ATOM 850 C C . VAL A 1 107 ? 9.161 -11.027 -33.424 1.00 90.88 107 VAL A C 1
ATOM 852 O O . VAL A 1 107 ? 10.105 -11.769 -33.697 1.00 90.88 107 VAL A O 1
ATOM 855 N N . PRO A 1 108 ? 8.687 -10.181 -34.359 1.00 84.88 108 PRO A N 1
ATOM 856 C CA . PRO A 1 108 ? 9.159 -10.224 -35.751 1.00 84.88 108 PRO A CA 1
ATOM 857 C C . PRO A 1 108 ? 10.642 -9.829 -35.914 1.00 84.88 108 PRO A C 1
ATOM 859 O O . PRO A 1 108 ? 11.350 -10.340 -36.795 1.00 84.88 108 PRO A O 1
ATOM 862 N N . THR A 1 109 ? 11.147 -8.947 -35.047 1.00 86.31 109 THR A N 1
ATOM 863 C CA . THR A 1 109 ? 12.496 -8.363 -35.131 1.00 86.31 109 THR A CA 1
ATOM 864 C C . THR A 1 109 ? 13.234 -8.423 -33.791 1.00 86.31 109 THR A C 1
ATOM 866 O O . THR A 1 109 ? 12.587 -8.415 -32.746 1.00 86.31 109 THR A O 1
ATOM 869 N N . PRO A 1 110 ? 14.579 -8.493 -33.795 1.00 86.62 110 PRO A N 1
ATOM 870 C CA . PRO A 1 110 ? 15.360 -8.668 -32.575 1.00 86.62 110 PRO A CA 1
ATOM 871 C C . PRO A 1 110 ? 15.333 -7.419 -31.689 1.00 86.62 110 PRO A C 1
ATOM 873 O O . PRO A 1 110 ? 15.252 -6.297 -32.186 1.00 86.62 110 PRO A O 1
ATOM 876 N N . GLY A 1 111 ? 15.477 -7.632 -30.382 1.00 85.56 111 GLY A N 1
ATOM 877 C CA . GLY A 1 111 ? 15.560 -6.567 -29.384 1.00 85.56 111 GLY A CA 1
ATOM 878 C C . GLY A 1 111 ? 14.218 -5.944 -28.979 1.00 85.56 111 GLY A C 1
ATOM 879 O O . GLY A 1 111 ? 14.092 -4.723 -29.065 1.00 85.56 111 GLY A O 1
ATOM 880 N N . PRO A 1 112 ? 13.224 -6.742 -28.540 1.00 92.81 112 PRO A N 1
ATOM 881 C CA . PRO A 1 112 ? 12.006 -6.210 -27.949 1.00 92.81 112 PRO A CA 1
ATOM 882 C C . PRO A 1 112 ? 12.281 -5.586 -26.573 1.00 92.81 112 PRO A C 1
ATOM 884 O O . PRO A 1 112 ? 13.097 -6.091 -25.795 1.00 92.81 112 PRO A O 1
ATOM 887 N N . LEU A 1 113 ? 11.552 -4.518 -26.268 1.00 93.62 113 LEU A N 1
ATOM 888 C CA . LEU A 1 113 ? 11.432 -3.949 -24.925 1.00 93.62 113 LEU A CA 1
ATOM 889 C C . LEU A 1 113 ? 10.220 -4.575 -24.229 1.00 93.62 113 LEU A C 1
ATOM 891 O O . LEU A 1 113 ? 9.206 -4.779 -24.890 1.00 93.62 113 LEU A O 1
ATOM 895 N N . VAL A 1 114 ? 10.305 -4.849 -22.927 1.00 95.19 114 VAL A N 1
ATOM 896 C CA . VAL A 1 114 ? 9.180 -5.330 -22.109 1.00 95.19 114 VAL A CA 1
ATOM 897 C C . VAL A 1 114 ? 8.944 -4.414 -20.911 1.00 95.19 114 VAL A C 1
ATOM 899 O O . VAL A 1 114 ? 9.903 -3.911 -20.330 1.00 95.19 114 VAL A O 1
ATOM 902 N N . ALA A 1 115 ? 7.677 -4.223 -20.545 1.00 95.88 115 ALA A N 1
ATOM 903 C CA . ALA A 1 115 ? 7.250 -3.578 -19.303 1.00 95.88 115 ALA A CA 1
ATOM 904 C C . ALA A 1 115 ? 5.918 -4.182 -18.832 1.00 95.88 115 ALA A C 1
ATOM 906 O O . ALA A 1 115 ? 5.048 -4.453 -19.662 1.00 95.88 115 ALA A O 1
ATOM 907 N N . TYR A 1 116 ? 5.754 -4.380 -17.524 1.00 96.00 116 TYR A N 1
ATOM 908 C CA . TYR A 1 116 ? 4.469 -4.739 -16.911 1.00 96.00 116 TYR A CA 1
ATOM 909 C C . TYR A 1 116 ? 3.645 -3.487 -16.596 1.00 96.00 116 TYR A C 1
ATOM 911 O O . TYR A 1 116 ? 4.216 -2.434 -16.302 1.00 96.00 116 TYR A O 1
ATOM 919 N N . ASP A 1 117 ? 2.317 -3.618 -16.607 1.00 94.69 117 ASP A N 1
ATOM 920 C CA . ASP A 1 117 ? 1.435 -2.661 -15.935 1.00 94.69 117 ASP A CA 1
ATOM 921 C C . ASP A 1 117 ? 1.592 -2.738 -14.404 1.00 94.69 117 ASP A C 1
ATOM 923 O O . ASP A 1 117 ? 2.309 -3.585 -13.876 1.00 94.69 117 ASP A O 1
ATOM 927 N N . THR A 1 118 ? 0.913 -1.864 -13.662 1.00 88.31 118 THR A N 1
ATOM 928 C CA . THR A 1 118 ? 0.996 -1.826 -12.193 1.00 88.31 118 THR A CA 1
ATOM 929 C C . THR A 1 118 ? 0.363 -3.028 -11.479 1.00 88.31 118 THR A C 1
ATOM 931 O O . THR A 1 118 ? 0.722 -3.290 -10.334 1.00 88.31 118 THR A O 1
ATOM 934 N N . GLY A 1 119 ? -0.562 -3.755 -12.117 1.00 88.88 119 GLY A N 1
ATOM 935 C CA . GLY A 1 119 ? -1.183 -4.974 -11.586 1.00 88.88 119 GLY A CA 1
ATOM 936 C C . GLY A 1 119 ? -0.490 -6.281 -11.994 1.00 88.88 119 GLY A C 1
ATOM 937 O O . GLY A 1 119 ? -0.718 -7.310 -11.360 1.00 88.88 119 GLY A O 1
ATOM 938 N N . GLY A 1 120 ? 0.356 -6.270 -13.029 1.00 90.62 120 GLY A N 1
ATOM 939 C CA . GLY A 1 120 ? 0.947 -7.486 -13.605 1.00 90.62 120 GLY A CA 1
ATOM 940 C C . GLY A 1 120 ? -0.040 -8.303 -14.451 1.00 90.62 120 GLY A C 1
ATOM 941 O O . GLY A 1 120 ? 0.242 -9.449 -14.801 1.00 90.62 120 GLY A O 1
ATOM 942 N N . MET A 1 121 ? -1.194 -7.722 -14.784 1.00 90.56 121 MET A N 1
ATOM 943 C CA . MET A 1 121 ? -2.268 -8.356 -15.553 1.00 90.56 121 MET A CA 1
ATOM 944 C C . MET A 1 121 ? -2.086 -8.156 -17.058 1.00 90.56 121 MET A C 1
ATOM 946 O O . MET A 1 121 ? -2.482 -9.017 -17.845 1.00 90.56 121 MET A O 1
ATOM 950 N N . VAL A 1 122 ? -1.450 -7.056 -17.472 1.00 94.44 122 VAL A N 1
ATOM 951 C CA . VAL A 1 122 ? -1.110 -6.791 -18.875 1.00 94.44 122 VAL A CA 1
ATOM 952 C C . VAL A 1 122 ? 0.350 -6.366 -19.013 1.00 94.44 122 VAL A C 1
ATOM 954 O O . VAL A 1 122 ? 0.984 -5.880 -18.075 1.00 94.44 122 VAL A O 1
ATOM 957 N N . PHE A 1 123 ? 0.915 -6.565 -20.200 1.00 95.81 123 PHE A N 1
ATOM 958 C CA . PHE A 1 123 ? 2.295 -6.184 -20.480 1.00 95.81 123 PHE A CA 1
ATOM 959 C C . PHE A 1 123 ? 2.470 -5.582 -21.872 1.00 95.81 123 PHE A C 1
ATOM 961 O O . PHE A 1 123 ? 1.818 -5.974 -22.840 1.00 95.81 123 PHE A O 1
ATOM 968 N N . ALA A 1 124 ? 3.384 -4.620 -21.968 1.00 96.75 124 ALA A N 1
ATOM 969 C CA . ALA A 1 124 ? 3.741 -3.936 -23.200 1.00 96.75 124 ALA A CA 1
ATOM 970 C C . ALA A 1 124 ? 5.005 -4.546 -23.819 1.00 96.75 124 ALA A C 1
ATOM 972 O O . ALA A 1 124 ? 6.011 -4.740 -23.134 1.00 96.75 124 ALA A O 1
ATOM 973 N N . VAL A 1 125 ? 4.974 -4.779 -25.133 1.00 96.25 125 VAL A N 1
ATOM 974 C CA . VAL A 1 125 ? 6.117 -5.228 -25.939 1.00 96.25 125 VAL A CA 1
ATOM 975 C C . VAL A 1 125 ? 6.443 -4.182 -27.006 1.00 96.25 125 VAL A C 1
ATOM 977 O O . VAL A 1 125 ? 5.723 -4.034 -27.994 1.00 96.25 125 VAL A O 1
ATOM 980 N N . GLY A 1 126 ? 7.541 -3.450 -26.813 1.00 94.25 126 GLY A N 1
ATOM 981 C CA . GLY A 1 126 ? 8.029 -2.427 -27.742 1.00 94.25 126 GLY A CA 1
ATOM 982 C C . GLY A 1 126 ? 8.911 -3.013 -28.843 1.00 94.25 126 GLY A C 1
ATOM 983 O O . GLY A 1 126 ? 9.871 -3.727 -28.554 1.00 94.25 126 GLY A O 1
ATOM 984 N N . VAL A 1 127 ? 8.618 -2.693 -30.106 1.00 92.19 127 VAL A N 1
ATOM 985 C CA . VAL A 1 127 ? 9.311 -3.211 -31.296 1.00 92.19 127 VAL A CA 1
ATOM 986 C C . VAL A 1 127 ? 9.717 -2.068 -32.233 1.00 92.19 127 VAL A C 1
ATOM 988 O O . VAL A 1 127 ? 8.907 -1.512 -32.978 1.00 92.19 127 VAL A O 1
ATOM 991 N N . ASN A 1 128 ? 11.015 -1.747 -32.230 1.00 88.94 128 ASN A N 1
ATOM 992 C CA . ASN A 1 128 ? 11.577 -0.591 -32.942 1.00 88.94 128 ASN A CA 1
ATOM 993 C C . ASN A 1 128 ? 11.447 -0.641 -34.468 1.00 88.94 128 ASN A C 1
ATOM 995 O O . ASN A 1 128 ? 11.238 0.397 -35.085 1.00 88.94 128 ASN A O 1
ATOM 999 N N . ALA A 1 129 ? 11.535 -1.820 -35.090 1.00 86.06 129 ALA A N 1
ATOM 1000 C CA . ALA A 1 129 ? 11.532 -1.938 -36.553 1.00 86.06 129 ALA A CA 1
ATOM 1001 C C . ALA A 1 129 ? 10.220 -1.489 -37.227 1.00 86.06 129 ALA A C 1
ATOM 1003 O O . ALA A 1 129 ? 10.206 -1.260 -38.434 1.00 86.06 129 ALA A O 1
ATOM 1004 N N . TYR A 1 130 ? 9.139 -1.361 -36.451 1.00 84.75 130 TYR A N 1
ATOM 1005 C CA . TYR A 1 130 ? 7.833 -0.881 -36.909 1.00 84.75 130 TYR A CA 1
ATOM 1006 C C . TYR A 1 130 ? 7.303 0.294 -36.074 1.00 84.75 130 TYR A C 1
ATOM 1008 O O . TYR A 1 130 ? 6.153 0.676 -36.264 1.00 84.75 130 TYR A O 1
ATOM 1016 N N . GLN A 1 131 ? 8.103 0.828 -35.138 1.00 90.44 131 GLN A N 1
ATOM 1017 C CA . GLN A 1 131 ? 7.686 1.846 -34.160 1.00 90.44 131 GLN A CA 1
ATOM 1018 C C . GLN A 1 131 ? 6.382 1.474 -33.425 1.00 90.44 131 GLN A C 1
ATOM 1020 O O . GLN A 1 131 ? 5.476 2.293 -33.293 1.00 90.44 131 GLN A O 1
ATOM 1025 N N . ARG A 1 132 ? 6.255 0.216 -32.977 1.00 93.62 132 ARG A N 1
ATOM 1026 C CA . ARG A 1 132 ? 5.026 -0.294 -32.339 1.00 93.62 132 ARG A CA 1
ATOM 1027 C C . ARG A 1 132 ? 5.224 -0.681 -30.887 1.00 93.62 132 ARG A C 1
ATOM 1029 O O . ARG A 1 132 ? 6.254 -1.255 -30.542 1.00 93.62 132 ARG A O 1
ATOM 1036 N N . ILE A 1 133 ? 4.197 -0.449 -30.077 1.00 96.19 133 ILE A N 1
ATOM 1037 C CA . ILE A 1 133 ? 4.060 -1.017 -28.735 1.00 96.19 133 ILE A CA 1
ATOM 1038 C C . ILE A 1 133 ? 2.803 -1.889 -28.751 1.00 96.19 133 ILE A C 1
ATOM 1040 O O . ILE A 1 133 ? 1.714 -1.430 -29.086 1.00 96.19 133 ILE A O 1
ATOM 1044 N N . MET A 1 134 ? 2.973 -3.172 -28.459 1.00 95.06 134 MET A N 1
ATOM 1045 C CA . MET A 1 134 ? 1.915 -4.182 -28.501 1.00 95.06 134 MET A CA 1
ATOM 1046 C C . MET A 1 134 ? 1.543 -4.546 -27.065 1.00 95.06 134 MET A C 1
ATOM 1048 O O . MET A 1 134 ? 2.434 -4.935 -26.311 1.00 95.06 134 MET A O 1
ATOM 1052 N N . ILE A 1 135 ? 0.275 -4.407 -26.678 1.00 96.19 135 ILE A N 1
ATOM 1053 C CA . ILE A 1 135 ? -0.184 -4.745 -25.324 1.00 96.19 135 ILE A CA 1
ATOM 1054 C C . ILE A 1 135 ? -0.833 -6.129 -25.332 1.00 96.19 135 ILE A C 1
ATOM 1056 O O . ILE A 1 135 ? -1.705 -6.417 -26.156 1.00 96.19 135 ILE A O 1
ATOM 1060 N N . TYR A 1 136 ? -0.390 -6.974 -24.409 1.00 95.25 136 TYR A N 1
ATOM 1061 C CA . TYR A 1 136 ? -0.822 -8.354 -24.234 1.00 95.25 136 TYR A CA 1
ATOM 1062 C C . TYR A 1 136 ? -1.431 -8.554 -22.848 1.00 95.25 136 TYR A C 1
ATOM 1064 O O . TYR A 1 136 ? -1.014 -7.932 -21.874 1.00 95.25 136 TYR A O 1
ATOM 1072 N N . ASP A 1 137 ? -2.392 -9.463 -22.770 1.00 93.56 137 ASP A N 1
ATOM 1073 C CA . ASP A 1 137 ? -2.895 -10.045 -21.527 1.00 93.56 137 ASP A CA 1
ATOM 1074 C C . ASP A 1 137 ? -1.859 -11.066 -21.011 1.00 93.56 137 ASP A C 1
ATOM 1076 O O . ASP A 1 137 ? -1.372 -11.895 -21.781 1.00 93.56 137 ASP A O 1
ATOM 1080 N N . ASN A 1 138 ? -1.487 -10.996 -19.729 1.00 91.62 138 ASN A N 1
ATOM 1081 C CA . ASN A 1 138 ? -0.484 -11.881 -19.123 1.00 91.62 138 ASN A CA 1
ATOM 1082 C C . ASN A 1 138 ? -0.980 -13.337 -18.989 1.00 91.62 138 ASN A C 1
ATOM 1084 O O . ASN A 1 138 ? -0.195 -14.274 -19.138 1.00 91.62 138 ASN A O 1
ATOM 1088 N N . ALA A 1 139 ? -2.281 -13.548 -18.774 1.00 89.25 139 ALA A N 1
ATOM 1089 C CA . ALA A 1 139 ? -2.900 -14.874 -18.727 1.00 89.25 139 ALA A CA 1
ATOM 1090 C C . ALA A 1 139 ? -3.141 -15.465 -20.129 1.00 89.25 139 ALA A C 1
ATOM 1092 O O . ALA A 1 139 ? -3.148 -16.685 -20.289 1.00 89.25 139 ALA A O 1
ATOM 1093 N N . ASN A 1 140 ? -3.302 -14.613 -21.147 1.00 90.88 140 ASN A N 1
ATOM 1094 C CA . ASN A 1 140 ? -3.563 -14.995 -22.541 1.00 90.88 140 ASN A CA 1
ATOM 1095 C C . ASN A 1 140 ? -2.445 -14.534 -23.505 1.00 90.88 140 ASN A C 1
ATOM 1097 O O . ASN A 1 140 ? -2.711 -14.093 -24.627 1.00 90.88 140 ASN A O 1
ATOM 1101 N N . TYR A 1 141 ? -1.185 -14.621 -23.061 1.00 88.06 141 TYR A N 1
ATOM 1102 C CA . TYR A 1 141 ? 0.000 -14.103 -23.767 1.00 88.06 141 TYR A CA 1
ATOM 1103 C C . TYR A 1 141 ? 0.286 -14.774 -25.128 1.00 88.06 141 TYR A C 1
ATOM 1105 O O . TYR A 1 141 ? 1.118 -14.291 -25.898 1.00 88.06 141 TYR A O 1
ATOM 1113 N N . ASP A 1 142 ? -0.355 -15.911 -25.402 1.00 84.94 142 ASP A N 1
ATOM 1114 C CA . ASP A 1 142 ? -0.279 -16.684 -26.643 1.00 84.94 142 ASP A CA 1
ATOM 1115 C C . ASP A 1 142 ? -1.175 -16.117 -27.760 1.00 84.94 142 ASP A C 1
ATOM 1117 O O . ASP A 1 142 ? -0.983 -16.433 -28.938 1.00 84.94 142 ASP A O 1
ATOM 1121 N N . LYS A 1 143 ? -2.138 -15.259 -27.404 1.00 89.69 143 LYS A N 1
ATOM 1122 C CA . LYS A 1 143 ? -3.052 -14.598 -28.343 1.00 89.69 143 LYS A CA 1
ATOM 1123 C C . LYS A 1 143 ? -2.412 -13.357 -28.970 1.00 89.69 143 LYS A C 1
ATOM 1125 O O . LYS A 1 143 ? -1.376 -12.850 -28.542 1.00 89.69 143 LYS A O 1
ATOM 1130 N N . ALA A 1 144 ? -3.049 -12.851 -30.025 1.00 87.06 144 ALA A N 1
ATOM 1131 C CA . ALA A 1 144 ? -2.660 -11.581 -30.631 1.00 87.06 144 ALA A CA 1
ATOM 1132 C C . ALA A 1 144 ? -2.809 -10.420 -29.618 1.00 87.06 144 ALA A C 1
ATOM 1134 O O . ALA A 1 144 ? -3.748 -10.442 -28.820 1.00 87.06 144 ALA A O 1
ATOM 1135 N N . PRO A 1 145 ? -1.930 -9.400 -29.660 1.00 92.75 145 PRO A N 1
ATOM 1136 C CA . PRO A 1 145 ? -2.006 -8.259 -28.751 1.00 92.75 145 PRO A CA 1
ATOM 1137 C C . PRO A 1 145 ? -3.322 -7.502 -28.941 1.00 92.75 145 PRO A C 1
ATOM 1139 O O . PRO A 1 145 ? -3.679 -7.152 -30.071 1.00 92.75 145 PRO A O 1
ATOM 1142 N N . PHE A 1 146 ? -4.029 -7.238 -27.840 1.00 92.94 146 PHE A N 1
ATOM 1143 C CA . PHE A 1 146 ? -5.361 -6.626 -27.866 1.00 92.94 146 PHE A CA 1
ATOM 1144 C C . PHE A 1 146 ? -5.318 -5.130 -28.210 1.00 92.94 146 PHE A C 1
ATOM 1146 O O . PHE A 1 146 ? -6.282 -4.602 -28.759 1.00 92.94 146 PHE A O 1
ATOM 1153 N N . LEU A 1 147 ? -4.185 -4.463 -27.955 1.00 93.56 147 LEU A N 1
ATOM 1154 C CA . LEU A 1 147 ? -3.918 -3.087 -28.373 1.00 93.56 147 LEU A CA 1
ATOM 1155 C C . LEU A 1 147 ? -2.590 -3.012 -29.138 1.00 93.56 147 LEU A C 1
ATOM 1157 O O . LEU A 1 147 ? -1.583 -3.592 -28.733 1.00 93.56 147 LEU A O 1
ATOM 1161 N N . ASN A 1 148 ? -2.592 -2.286 -30.258 1.00 93.56 148 ASN A N 1
ATOM 1162 C CA . ASN A 1 148 ? -1.429 -2.092 -31.124 1.00 93.56 148 ASN A CA 1
ATOM 1163 C C . ASN A 1 148 ? -1.190 -0.594 -31.327 1.00 93.56 148 ASN A C 1
ATOM 1165 O O . ASN A 1 148 ? -1.762 0.027 -32.220 1.00 93.56 148 ASN A O 1
ATOM 1169 N N . ILE A 1 149 ? -0.327 -0.030 -30.490 1.00 93.94 149 ILE A N 1
ATOM 1170 C CA . ILE A 1 149 ? 0.052 1.381 -30.499 1.00 93.94 149 ILE A CA 1
ATOM 1171 C C . ILE A 1 149 ? 1.084 1.606 -31.608 1.00 93.94 149 ILE A C 1
ATOM 1173 O O . ILE A 1 149 ? 2.070 0.868 -31.693 1.00 93.94 149 ILE A O 1
ATOM 1177 N N . VAL A 1 150 ? 0.890 2.636 -32.434 1.00 91.69 150 VAL A N 1
ATOM 1178 C CA . VAL A 1 150 ? 1.877 3.101 -33.422 1.00 91.69 150 VAL A CA 1
ATOM 1179 C C . VAL A 1 150 ? 2.444 4.434 -32.947 1.00 91.69 150 VAL A C 1
ATOM 1181 O O . VAL A 1 150 ? 1.710 5.404 -32.789 1.00 91.69 150 VAL A O 1
ATOM 1184 N N . LEU A 1 151 ? 3.754 4.476 -32.719 1.00 90.44 151 LEU A N 1
ATOM 1185 C CA . LEU A 1 151 ? 4.465 5.656 -32.245 1.00 90.44 151 LEU A CA 1
ATOM 1186 C C . LEU A 1 151 ? 4.965 6.478 -33.440 1.00 90.44 151 LEU A C 1
ATOM 1188 O O . LEU A 1 151 ? 6.043 6.214 -33.982 1.00 90.44 151 LEU A O 1
ATOM 1192 N N . ASP A 1 152 ? 4.169 7.464 -33.843 1.00 85.38 152 ASP A N 1
ATOM 1193 C CA . ASP A 1 152 ? 4.501 8.444 -34.882 1.00 85.38 152 ASP A CA 1
ATOM 1194 C C . ASP A 1 152 ? 4.705 9.849 -34.283 1.00 85.38 152 ASP A C 1
ATOM 1196 O O . ASP A 1 152 ? 4.098 10.209 -33.275 1.00 85.38 152 ASP A O 1
ATOM 1200 N N . ASP A 1 153 ? 5.560 10.650 -34.919 1.00 85.50 153 ASP A N 1
ATOM 1201 C CA . ASP A 1 153 ? 5.755 12.072 -34.620 1.00 85.50 153 ASP A CA 1
ATOM 1202 C C . ASP A 1 153 ? 5.852 12.857 -35.943 1.00 85.50 153 ASP A C 1
ATOM 1204 O O . ASP A 1 153 ? 6.943 12.992 -36.519 1.00 85.50 153 ASP A O 1
ATOM 1208 N N . PRO A 1 154 ? 4.736 13.453 -36.408 1.00 81.69 154 PRO A N 1
ATOM 1209 C CA . PRO A 1 154 ? 4.695 14.273 -37.619 1.00 81.69 154 PRO A CA 1
ATOM 1210 C C . PRO A 1 154 ? 5.636 15.491 -37.618 1.00 81.69 154 PRO A C 1
ATOM 1212 O O . PRO A 1 154 ? 5.810 16.132 -38.659 1.00 81.69 154 PRO A O 1
ATOM 1215 N N . SER A 1 155 ? 6.259 15.855 -36.488 1.00 81.62 155 SER A N 1
ATOM 1216 C CA . SER A 1 155 ? 7.303 16.886 -36.466 1.00 81.62 155 SER A CA 1
ATOM 1217 C C . SER A 1 155 ? 8.649 16.394 -37.016 1.00 81.62 155 SER A C 1
ATOM 1219 O O . SER A 1 155 ? 9.381 17.196 -37.593 1.00 81.62 155 SER A O 1
ATOM 1221 N N . LEU A 1 156 ? 8.958 15.091 -36.964 1.00 82.44 156 LEU A N 1
ATOM 1222 C CA . LEU A 1 156 ? 10.216 14.533 -37.495 1.00 82.44 156 LEU A CA 1
ATOM 1223 C C . LEU A 1 156 ? 10.303 14.640 -39.025 1.00 82.44 156 LEU A C 1
ATOM 1225 O O . LEU A 1 156 ? 11.380 14.893 -39.574 1.00 82.44 156 LEU A O 1
ATOM 1229 N N . ALA A 1 157 ? 9.159 14.554 -39.709 1.00 82.38 157 ALA A N 1
ATOM 1230 C CA . ALA A 1 157 ? 9.038 14.794 -41.148 1.00 82.38 157 ALA A CA 1
ATOM 1231 C C . ALA A 1 157 ? 9.371 16.244 -41.561 1.00 82.38 157 ALA A C 1
ATOM 1233 O O . ALA A 1 157 ? 9.702 16.494 -42.717 1.00 82.38 157 ALA A O 1
ATOM 1234 N N . LYS A 1 158 ? 9.322 17.199 -40.620 1.00 80.44 158 LYS A N 1
ATOM 1235 C CA . LYS A 1 158 ? 9.690 18.612 -40.838 1.00 80.44 158 LYS A CA 1
ATOM 1236 C C . LYS A 1 158 ? 11.192 18.871 -40.640 1.00 80.44 158 LYS A C 1
ATOM 1238 O O . LYS A 1 158 ? 11.661 19.960 -40.951 1.00 80.44 158 LYS A O 1
ATOM 1243 N N . ILE A 1 159 ? 11.932 17.894 -40.104 1.00 78.00 159 ILE A N 1
ATOM 1244 C CA . ILE A 1 159 ? 13.359 18.003 -39.749 1.00 78.00 159 ILE A CA 1
ATOM 1245 C C . ILE A 1 159 ? 14.232 17.172 -40.704 1.00 78.00 159 ILE A C 1
ATOM 1247 O O . ILE A 1 159 ? 15.356 17.559 -41.019 1.00 78.00 159 ILE A O 1
ATOM 1251 N N . THR A 1 160 ? 13.725 16.028 -41.171 1.00 76.00 160 THR A N 1
ATOM 1252 C CA . THR A 1 160 ? 14.453 15.067 -42.018 1.00 76.00 160 THR A CA 1
ATOM 1253 C C . THR A 1 160 ? 13.533 14.441 -43.058 1.00 76.00 160 THR A C 1
ATOM 1255 O O . THR A 1 160 ? 12.398 14.096 -42.730 1.00 76.00 160 THR A O 1
ATOM 1258 N N . PHE A 1 161 ? 14.040 14.230 -44.277 1.00 74.56 161 PHE A N 1
ATOM 1259 C CA . PHE A 1 161 ? 13.364 13.447 -45.312 1.00 74.56 161 PHE A CA 1
ATOM 1260 C C . PHE A 1 161 ? 14.289 12.326 -45.839 1.00 74.56 161 PHE A C 1
ATOM 1262 O O . PHE A 1 161 ? 15.396 12.640 -46.283 1.00 74.56 161 PHE A O 1
ATOM 1269 N N . PRO A 1 162 ? 13.873 11.041 -45.814 1.00 80.62 162 PRO A N 1
ATOM 1270 C CA . PRO A 1 162 ? 12.659 10.534 -45.166 1.00 80.62 162 PRO A CA 1
ATOM 1271 C C . PRO A 1 162 ? 12.649 10.822 -43.647 1.00 80.62 162 PRO A C 1
ATOM 1273 O O . PRO A 1 162 ? 13.714 11.068 -43.073 1.00 80.62 162 PRO A O 1
ATOM 1276 N N . PRO A 1 163 ? 11.472 10.813 -42.991 1.00 81.19 163 PRO A N 1
ATOM 1277 C CA . PRO A 1 163 ? 11.369 11.048 -41.553 1.00 81.19 163 PRO A CA 1
ATOM 1278 C C . PRO A 1 163 ? 12.235 10.054 -40.774 1.00 81.19 163 PRO A C 1
ATOM 1280 O O . PRO A 1 163 ? 12.190 8.847 -41.022 1.00 81.19 163 PRO A O 1
ATOM 1283 N N . ARG A 1 164 ? 13.047 10.553 -39.840 1.00 82.00 164 ARG A N 1
ATOM 1284 C CA . ARG A 1 164 ? 13.928 9.705 -39.035 1.00 82.00 164 ARG A CA 1
ATOM 1285 C C . ARG A 1 164 ? 13.093 8.856 -38.058 1.00 82.00 164 ARG A C 1
ATOM 1287 O O . ARG A 1 164 ? 12.346 9.442 -37.280 1.00 82.00 164 ARG A O 1
ATOM 1294 N N . PRO A 1 165 ? 13.221 7.515 -38.057 1.00 84.31 165 PRO A N 1
ATOM 1295 C CA . PRO A 1 165 ? 12.372 6.653 -37.239 1.00 84.31 165 PRO A CA 1
ATOM 1296 C C . PRO A 1 165 ? 12.672 6.807 -35.745 1.00 84.31 165 PRO A C 1
ATOM 1298 O O . PRO A 1 165 ? 13.827 6.985 -35.342 1.00 84.31 165 PRO A O 1
ATOM 1301 N N . ILE A 1 166 ? 11.629 6.703 -34.919 1.00 88.62 166 ILE A N 1
ATOM 1302 C CA . ILE A 1 166 ? 11.748 6.765 -33.460 1.00 88.62 166 ILE A CA 1
ATOM 1303 C C . ILE A 1 166 ? 12.335 5.444 -32.951 1.00 88.62 166 ILE A C 1
ATOM 1305 O O . ILE A 1 166 ? 11.745 4.380 -33.119 1.00 88.62 166 ILE A O 1
ATOM 1309 N N . PHE A 1 167 ? 13.501 5.512 -32.309 1.00 88.88 167 PHE A N 1
ATOM 1310 C CA . PHE A 1 167 ? 14.149 4.349 -31.706 1.00 88.88 167 PHE A CA 1
ATOM 1311 C C . PHE A 1 167 ? 13.927 4.361 -30.190 1.00 88.88 167 PHE A C 1
ATOM 1313 O O . PHE A 1 167 ? 14.589 5.103 -29.458 1.00 88.88 167 PHE A O 1
ATOM 1320 N N . MET A 1 168 ? 12.976 3.546 -29.736 1.00 91.12 168 MET A N 1
ATOM 1321 C CA . MET A 1 168 ? 12.658 3.336 -28.326 1.00 91.12 168 MET A CA 1
ATOM 1322 C C . MET A 1 168 ? 13.811 2.603 -27.633 1.00 91.12 168 MET A C 1
ATOM 1324 O O . MET A 1 168 ? 14.470 1.733 -28.211 1.00 91.12 168 MET A O 1
ATOM 1328 N N . THR A 1 169 ? 14.048 2.943 -26.376 1.00 89.81 169 THR A N 1
ATOM 1329 C CA . THR A 1 169 ? 15.134 2.412 -25.547 1.00 89.81 169 THR A CA 1
ATOM 1330 C C . THR A 1 169 ? 14.645 1.849 -24.220 1.00 89.81 169 THR A C 1
ATOM 1332 O O . THR A 1 169 ? 15.280 0.941 -23.687 1.00 89.81 169 THR A O 1
ATOM 1335 N N . SER A 1 170 ? 13.507 2.329 -23.720 1.00 90.94 170 SER A N 1
ATOM 1336 C CA . SER A 1 170 ? 12.842 1.845 -22.510 1.00 90.94 170 SER A CA 1
ATOM 1337 C C . SER A 1 170 ? 11.325 2.043 -22.601 1.00 90.94 170 SER A C 1
ATOM 1339 O O . SER A 1 170 ? 10.840 2.935 -23.297 1.00 90.94 170 SER A O 1
ATOM 1341 N N . LEU A 1 171 ? 10.583 1.193 -21.892 1.00 94.38 171 LEU A N 1
ATOM 1342 C CA . LEU A 1 171 ? 9.151 1.333 -21.629 1.00 94.38 171 LEU A CA 1
ATOM 1343 C C . LEU A 1 171 ? 8.945 1.267 -20.115 1.00 94.38 171 LEU A C 1
ATOM 1345 O O . LEU A 1 171 ? 9.636 0.494 -19.455 1.00 94.38 171 LEU A O 1
ATOM 1349 N N . ALA A 1 172 ? 8.012 2.049 -19.576 1.00 94.62 172 ALA A N 1
ATOM 1350 C CA . ALA A 1 172 ? 7.571 1.933 -18.186 1.00 94.62 172 ALA A CA 1
ATOM 1351 C C . ALA A 1 172 ? 6.147 2.479 -18.022 1.00 94.62 172 ALA A C 1
ATOM 1353 O O . ALA A 1 172 ? 5.889 3.636 -18.365 1.00 94.62 172 ALA A O 1
ATOM 1354 N N . PHE A 1 173 ? 5.234 1.692 -17.455 1.00 95.81 173 PHE A N 1
ATOM 1355 C CA . PHE A 1 173 ? 3.934 2.214 -17.027 1.00 95.81 173 PHE A CA 1
ATOM 1356 C C . PHE A 1 173 ? 4.114 3.198 -15.858 1.00 95.81 173 PHE A C 1
ATOM 1358 O O . PHE A 1 173 ? 5.065 3.089 -15.077 1.00 95.81 173 PHE A O 1
ATOM 1365 N N . SER A 1 174 ? 3.231 4.188 -15.756 1.00 95.12 174 SER A N 1
ATOM 1366 C CA . SER A 1 174 ? 3.187 5.104 -14.618 1.00 95.12 174 SER A CA 1
ATOM 1367 C C . SER A 1 174 ? 2.714 4.375 -13.352 1.00 95.12 174 SER A C 1
ATOM 1369 O O . SER A 1 174 ? 1.881 3.475 -13.447 1.00 95.12 174 SER A O 1
ATOM 1371 N N . PRO A 1 175 ? 3.173 4.762 -12.147 1.00 90.62 175 PRO A N 1
ATOM 1372 C CA . PRO A 1 175 ? 2.696 4.175 -10.887 1.00 90.62 175 PRO A CA 1
ATOM 1373 C C . PRO A 1 175 ? 1.179 4.260 -10.628 1.00 90.62 175 PRO A C 1
ATOM 1375 O O . PRO A 1 175 ? 0.673 3.531 -9.781 1.00 90.62 175 PRO A O 1
ATOM 1378 N N . ASN A 1 176 ? 0.450 5.126 -11.340 1.00 88.19 176 ASN A N 1
ATOM 1379 C CA . ASN A 1 176 ? -1.017 5.204 -11.331 1.00 88.19 176 ASN A CA 1
ATOM 1380 C C . ASN A 1 176 ? -1.699 4.418 -12.475 1.00 88.19 176 ASN A C 1
ATOM 1382 O O . ASN A 1 176 ? -2.903 4.562 -12.672 1.00 88.19 176 ASN A O 1
ATOM 1386 N N . GLY A 1 177 ? -0.943 3.657 -13.271 1.00 90.31 177 GLY A N 1
ATOM 1387 C CA . GLY A 1 177 ? -1.420 2.844 -14.394 1.00 90.31 177 GLY A CA 1
ATOM 1388 C C . GLY A 1 177 ? -1.831 3.613 -15.658 1.00 90.31 177 GLY A C 1
ATOM 1389 O O . GLY A 1 177 ? -1.846 3.018 -16.726 1.00 90.31 177 GLY A O 1
ATOM 1390 N N . ALA A 1 178 ? -2.124 4.916 -15.571 1.00 91.38 178 ALA A N 1
ATOM 1391 C CA . ALA A 1 178 ? -2.773 5.686 -16.638 1.00 91.38 178 ALA A CA 1
ATOM 1392 C C . ALA A 1 178 ? -1.927 5.921 -17.908 1.00 91.38 178 ALA A C 1
ATOM 1394 O O . ALA A 1 178 ? -2.494 6.113 -18.987 1.00 91.38 178 ALA A O 1
ATOM 1395 N N . PHE A 1 179 ? -0.595 5.885 -17.815 1.00 95.44 179 PHE A N 1
ATOM 1396 C CA . PHE A 1 179 ? 0.313 6.231 -18.911 1.00 95.44 179 PHE A CA 1
ATOM 1397 C C . PHE A 1 179 ? 1.425 5.196 -19.117 1.00 95.44 179 PHE A C 1
ATOM 1399 O O . PHE A 1 179 ? 1.869 4.530 -18.187 1.00 95.44 179 PHE A O 1
ATOM 1406 N N . ILE A 1 180 ? 1.948 5.137 -20.340 1.00 96.56 180 ILE A N 1
ATOM 1407 C CA . ILE A 1 180 ? 3.177 4.445 -20.726 1.00 96.56 180 ILE A CA 1
ATOM 1408 C C . ILE A 1 180 ? 4.213 5.512 -21.102 1.00 96.56 180 ILE A C 1
ATOM 1410 O O . ILE A 1 180 ? 4.038 6.276 -22.052 1.00 96.56 180 ILE A O 1
ATOM 1414 N N . LEU A 1 181 ? 5.315 5.556 -20.358 1.00 96.50 181 LEU A N 1
ATOM 1415 C CA . LEU A 1 181 ? 6.502 6.337 -20.691 1.00 96.50 181 LEU A CA 1
ATOM 1416 C C . LEU A 1 181 ? 7.344 5.564 -21.702 1.00 96.50 181 LEU A C 1
ATOM 1418 O O . LEU A 1 181 ? 7.753 4.430 -21.446 1.00 96.50 181 LEU A O 1
ATOM 1422 N N . VAL A 1 182 ? 7.638 6.210 -22.826 1.00 95.81 182 VAL A N 1
ATOM 1423 C CA . VAL A 1 182 ? 8.457 5.669 -23.909 1.00 95.81 182 VAL A CA 1
ATOM 1424 C C . VAL A 1 182 ? 9.766 6.449 -23.980 1.00 95.81 182 VAL A C 1
ATOM 1426 O O . VAL A 1 182 ? 9.859 7.504 -24.619 1.00 95.81 182 VAL A O 1
ATOM 1429 N N . GLY A 1 183 ? 10.791 5.924 -23.310 1.00 93.25 183 GLY A N 1
ATOM 1430 C CA . GLY A 1 183 ? 12.154 6.424 -23.447 1.00 93.25 183 GLY A CA 1
ATOM 1431 C C . GLY A 1 183 ? 12.698 6.090 -24.831 1.00 93.25 183 GLY A C 1
ATOM 1432 O O . GLY A 1 183 ? 12.478 4.990 -25.340 1.00 93.25 183 GLY A O 1
ATOM 1433 N N . CYS A 1 184 ? 13.386 7.042 -25.458 1.00 91.00 184 CYS A N 1
ATOM 1434 C CA . CYS A 1 184 ? 13.956 6.901 -26.795 1.00 91.00 184 CYS A CA 1
ATOM 1435 C C . CYS A 1 184 ? 15.410 7.391 -26.847 1.00 91.00 184 CYS A C 1
ATOM 1437 O O . CYS A 1 184 ? 15.850 8.224 -26.054 1.00 91.00 184 CYS A O 1
ATOM 1439 N N . SER A 1 185 ? 16.170 6.942 -27.851 1.00 86.56 185 SER A N 1
ATOM 1440 C CA . SER A 1 185 ? 17.567 7.368 -28.022 1.00 86.56 185 SER A CA 1
ATOM 1441 C C . SER A 1 185 ? 17.716 8.814 -28.519 1.00 86.56 185 SER A C 1
ATOM 1443 O O . SER A 1 185 ? 18.807 9.376 -28.435 1.00 86.56 185 SER A O 1
ATOM 1445 N N . GLY A 1 186 ? 16.655 9.400 -29.079 1.00 86.31 186 GLY A N 1
ATOM 1446 C CA . GLY A 1 186 ? 16.652 10.746 -29.658 1.00 86.31 186 GLY A CA 1
ATOM 1447 C C . GLY A 1 186 ? 16.542 11.877 -28.628 1.00 86.31 186 GLY A C 1
ATOM 1448 O O . GLY A 1 186 ? 16.511 11.658 -27.420 1.00 86.31 186 GLY A O 1
ATOM 1449 N N . ASN A 1 187 ? 16.439 13.116 -29.119 1.00 88.88 187 ASN A N 1
ATOM 1450 C CA . ASN A 1 187 ? 16.244 14.331 -28.304 1.00 88.88 187 ASN A CA 1
ATOM 1451 C C . ASN A 1 187 ? 14.810 14.481 -27.732 1.00 88.88 187 ASN A C 1
ATOM 1453 O O . ASN A 1 187 ? 14.439 15.566 -27.283 1.00 88.88 187 ASN A O 1
ATOM 1457 N N . ALA A 1 188 ? 13.992 13.429 -27.808 1.00 91.44 188 ALA A N 1
ATOM 1458 C CA . ALA A 1 188 ? 12.603 13.419 -27.372 1.00 91.44 188 ALA A CA 1
ATOM 1459 C C . ALA A 1 188 ? 12.230 12.052 -26.786 1.00 91.44 188 ALA A C 1
ATOM 1461 O O . ALA A 1 188 ? 12.618 11.032 -27.354 1.00 91.44 188 ALA A O 1
ATOM 1462 N N . HIS A 1 189 ? 11.460 12.057 -25.699 1.00 94.56 189 HIS A N 1
ATOM 1463 C CA . HIS A 1 189 ? 10.725 10.895 -25.175 1.00 94.56 189 HIS A CA 1
ATOM 1464 C C . HIS A 1 189 ? 9.222 11.141 -25.341 1.00 94.56 189 HIS A C 1
ATOM 1466 O O . HIS A 1 189 ? 8.820 12.278 -25.595 1.00 94.56 189 HIS A O 1
ATOM 1472 N N . TYR A 1 190 ? 8.386 10.119 -25.164 1.00 95.38 190 TYR A N 1
ATOM 1473 C CA . TYR A 1 190 ? 6.934 10.257 -25.331 1.00 95.38 190 TYR A CA 1
ATOM 1474 C C . TYR A 1 190 ? 6.168 9.755 -24.109 1.00 95.38 190 TYR A C 1
ATOM 1476 O O . TYR A 1 190 ? 6.545 8.754 -23.499 1.00 95.38 190 TYR A O 1
ATOM 1484 N N . ILE A 1 191 ? 5.080 10.450 -23.779 1.00 95.94 191 ILE A N 1
ATOM 1485 C CA . ILE A 1 191 ? 4.013 9.940 -22.919 1.00 95.94 191 ILE A CA 1
ATOM 1486 C C . ILE A 1 191 ? 2.908 9.426 -23.829 1.00 95.94 191 ILE A C 1
ATOM 1488 O O . ILE A 1 191 ? 2.441 10.151 -24.710 1.00 95.94 191 ILE A O 1
ATOM 1492 N N . VAL A 1 192 ? 2.486 8.192 -23.598 1.00 95.00 192 VAL A N 1
ATOM 1493 C CA . VAL A 1 192 ? 1.360 7.548 -24.271 1.00 95.00 192 VAL A CA 1
ATOM 1494 C C . VAL A 1 192 ? 0.324 7.193 -23.206 1.00 95.00 192 VAL A C 1
ATOM 1496 O O . VAL A 1 192 ? 0.686 6.841 -22.088 1.00 95.00 192 VAL A O 1
ATOM 1499 N N . GLU A 1 193 ? -0.958 7.325 -23.505 1.00 92.81 193 GLU A N 1
ATOM 1500 C CA . GLU A 1 193 ? -2.055 6.878 -22.645 1.00 92.81 193 GLU A CA 1
ATOM 1501 C C . GLU A 1 193 ? -2.209 5.345 -22.748 1.00 92.81 193 GLU A C 1
ATOM 1503 O O . GLU A 1 193 ? -1.923 4.747 -23.785 1.00 92.81 193 GLU A O 1
ATOM 1508 N N . SER A 1 194 ? -2.545 4.683 -21.641 1.00 91.75 194 SER A N 1
ATOM 1509 C CA . SER A 1 194 ? -2.366 3.226 -21.490 1.00 91.75 194 SER A CA 1
ATOM 1510 C C . SER A 1 194 ? -3.505 2.340 -22.021 1.00 91.75 194 SER A C 1
ATOM 1512 O O . SER A 1 194 ? -3.232 1.201 -22.406 1.00 91.75 194 SER A O 1
ATOM 1514 N N . PHE A 1 195 ? -4.753 2.820 -22.056 1.00 88.38 195 PHE A N 1
ATOM 1515 C CA . PHE A 1 195 ? -5.942 2.033 -22.412 1.00 88.38 195 PHE A CA 1
ATOM 1516 C C . PHE A 1 195 ? -6.330 2.156 -23.893 1.00 88.38 195 PHE A C 1
ATOM 1518 O O . PHE A 1 195 ? -6.784 1.178 -24.488 1.00 88.38 195 PHE A O 1
ATOM 1525 N N . GLN A 1 196 ? -6.170 3.337 -24.494 1.00 87.12 196 GLN A N 1
ATOM 1526 C CA . GLN A 1 196 ? -6.436 3.616 -25.913 1.00 87.12 196 GLN A CA 1
ATOM 1527 C C . GLN A 1 196 ? -5.148 3.719 -26.739 1.00 87.12 196 GLN A C 1
ATOM 1529 O O . GLN A 1 196 ? -5.178 3.494 -27.950 1.00 87.12 196 GLN A O 1
ATOM 1534 N N . GLY A 1 197 ? -4.011 4.039 -26.111 1.00 89.12 197 GLY A N 1
ATOM 1535 C CA . GLY A 1 197 ? -2.718 4.115 -26.794 1.00 89.12 197 GLY A CA 1
ATOM 1536 C C . GLY A 1 197 ? -2.446 5.451 -27.487 1.00 89.12 197 GLY A C 1
ATOM 1537 O O . GLY A 1 197 ? -1.649 5.503 -28.424 1.00 89.12 197 GLY A O 1
ATOM 1538 N N . LEU A 1 198 ? -3.116 6.531 -27.077 1.00 89.44 198 LEU A N 1
ATOM 1539 C CA . LEU A 1 198 ? -2.939 7.855 -27.679 1.00 89.44 198 LEU A CA 1
ATOM 1540 C C . LEU A 1 198 ? -1.621 8.495 -27.220 1.00 89.44 198 LEU A C 1
ATOM 1542 O O . LEU A 1 198 ? -1.2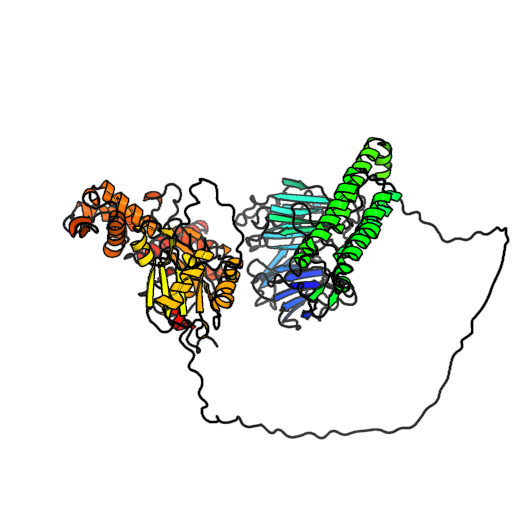98 8.485 -26.035 1.00 89.44 198 LEU A O 1
ATOM 1546 N N . VAL A 1 199 ? -0.848 9.082 -28.139 1.00 90.38 199 VAL A N 1
ATOM 1547 C CA . VAL A 1 199 ? 0.392 9.796 -27.782 1.00 90.38 199 VAL A CA 1
ATOM 1548 C C . VAL A 1 199 ? 0.017 11.155 -27.179 1.00 90.38 199 VAL A C 1
ATOM 1550 O O . VAL A 1 199 ? -0.398 12.061 -27.895 1.00 90.38 199 VAL A O 1
ATOM 1553 N N . MET A 1 200 ? 0.145 11.284 -25.858 1.00 91.00 200 MET A N 1
ATOM 1554 C CA . MET A 1 200 ? -0.337 12.430 -25.075 1.00 91.00 200 MET A CA 1
ATOM 1555 C C . MET A 1 200 ? 0.609 13.625 -25.112 1.00 91.00 200 MET A C 1
ATOM 1557 O O . MET A 1 200 ? 0.164 14.769 -25.146 1.00 91.00 200 MET A O 1
ATOM 1561 N N . ALA A 1 201 ? 1.918 13.370 -25.063 1.00 92.88 201 ALA A N 1
ATOM 1562 C CA . ALA A 1 201 ? 2.921 14.426 -25.016 1.00 92.88 201 ALA A CA 1
ATOM 1563 C C . ALA A 1 201 ? 4.291 13.964 -25.514 1.00 92.88 201 ALA A C 1
ATOM 1565 O O . ALA A 1 201 ? 4.676 12.801 -25.381 1.00 92.88 201 ALA A O 1
ATOM 1566 N N . LYS A 1 202 ? 5.063 14.927 -26.011 1.00 93.62 202 LYS A N 1
ATOM 1567 C CA . LYS A 1 202 ? 6.467 14.797 -26.388 1.00 93.62 202 LYS A CA 1
ATOM 1568 C C . LYS A 1 202 ? 7.337 15.553 -25.384 1.00 93.62 202 LYS A C 1
ATOM 1570 O O . LYS A 1 202 ? 7.219 16.769 -25.246 1.00 93.62 202 LYS A O 1
ATOM 1575 N N . LEU A 1 203 ? 8.221 14.846 -24.690 1.00 95.38 203 LEU A N 1
ATOM 1576 C CA . LEU A 1 203 ? 9.162 15.416 -23.726 1.00 95.38 203 LEU A CA 1
ATOM 1577 C C . LEU A 1 203 ? 10.451 15.810 -24.455 1.00 95.38 203 LEU A C 1
ATOM 1579 O O . LEU A 1 203 ? 11.239 14.941 -24.824 1.00 95.38 203 LEU A O 1
ATOM 1583 N N . GLU A 1 204 ? 10.680 17.105 -24.673 1.00 94.00 204 GLU A N 1
ATOM 1584 C CA . GLU A 1 204 ? 11.905 17.615 -25.306 1.00 94.00 204 GLU A CA 1
ATOM 1585 C C . GLU A 1 204 ? 12.777 18.391 -24.309 1.00 94.00 204 GLU A C 1
ATOM 1587 O O . GLU A 1 204 ? 12.272 19.042 -23.394 1.00 94.00 204 GLU A O 1
ATOM 1592 N N . GLY A 1 205 ? 14.094 18.416 -24.540 1.00 88.81 205 GLY A N 1
ATOM 1593 C CA . GLY A 1 205 ? 15.026 19.326 -23.853 1.00 88.81 205 GLY A CA 1
ATOM 1594 C C . GLY A 1 205 ? 16.278 18.669 -23.269 1.00 88.81 205 GLY A C 1
ATOM 1595 O O . GLY A 1 205 ? 17.209 19.384 -22.885 1.00 88.81 205 GLY A O 1
ATOM 1596 N N . HIS A 1 206 ? 16.337 17.336 -23.230 1.00 90.69 206 HIS A N 1
ATOM 1597 C CA . HIS A 1 206 ? 17.578 16.573 -23.071 1.00 90.69 206 HIS A CA 1
ATOM 1598 C C . HIS A 1 206 ? 18.324 16.436 -24.404 1.00 90.69 206 HIS A C 1
ATOM 1600 O O . HIS A 1 206 ? 17.787 16.709 -25.479 1.00 90.69 206 HIS A O 1
ATOM 1606 N N . VAL A 1 207 ? 19.578 15.990 -24.333 1.00 89.19 207 VAL A N 1
ATOM 1607 C CA . VAL A 1 207 ? 20.370 15.604 -25.504 1.00 89.19 207 VAL A CA 1
ATOM 1608 C C . VAL A 1 207 ? 20.327 14.085 -25.647 1.00 89.19 207 VAL A C 1
ATOM 1610 O O . VAL A 1 207 ? 20.683 13.358 -24.717 1.00 89.19 207 VAL A O 1
ATOM 1613 N N . GLY A 1 208 ? 19.898 13.617 -26.820 1.00 86.31 208 GLY A N 1
ATOM 1614 C CA . GLY A 1 208 ? 19.657 12.210 -27.113 1.00 86.31 208 GLY A CA 1
ATOM 1615 C C . GLY A 1 208 ? 20.885 11.317 -26.950 1.00 86.31 208 GLY A C 1
ATOM 1616 O O . GLY A 1 208 ? 21.995 11.636 -27.386 1.00 86.31 208 GLY A O 1
ATOM 1617 N N . LEU A 1 209 ? 20.658 10.157 -26.338 1.00 79.38 209 LEU A N 1
ATOM 1618 C CA . LEU A 1 209 ? 21.669 9.148 -26.029 1.00 79.38 209 LEU A CA 1
ATOM 1619 C C . LEU A 1 209 ? 22.216 8.392 -27.254 1.00 79.38 209 LEU A C 1
ATOM 1621 O O . LEU A 1 209 ? 23.241 7.721 -27.119 1.00 79.38 209 LEU A O 1
ATOM 1625 N N . GLU A 1 210 ? 21.574 8.544 -28.415 1.00 78.19 210 GLU A N 1
ATOM 1626 C CA . GLU A 1 210 ? 21.933 8.009 -29.741 1.00 78.19 210 GLU A CA 1
ATOM 1627 C C . GLU A 1 210 ? 23.360 8.329 -30.214 1.00 78.19 210 GLU A C 1
ATOM 1629 O O . GLU A 1 210 ? 23.930 7.599 -31.022 1.00 78.19 210 GLU A O 1
ATOM 1634 N N . ARG A 1 211 ? 23.952 9.433 -29.743 1.00 74.94 211 ARG A N 1
ATOM 1635 C CA . ARG A 1 211 ? 25.253 9.904 -30.231 1.00 74.94 211 ARG A CA 1
ATOM 1636 C C . ARG A 1 211 ? 26.385 9.297 -29.404 1.00 74.94 211 ARG A C 1
ATOM 1638 O O . ARG A 1 211 ? 26.304 9.199 -28.179 1.00 74.94 211 ARG A O 1
ATOM 1645 N N . ARG A 1 212 ? 27.518 8.998 -30.051 1.00 66.19 212 ARG A N 1
ATOM 1646 C CA . ARG A 1 212 ? 28.761 8.610 -29.347 1.00 66.19 212 ARG A CA 1
ATOM 1647 C C . ARG A 1 212 ? 29.332 9.729 -28.458 1.00 66.19 212 ARG A C 1
ATOM 1649 O O . ARG A 1 212 ? 30.113 9.446 -27.557 1.00 66.19 212 ARG A O 1
ATOM 1656 N N . GLY A 1 213 ? 28.958 10.981 -28.721 1.00 71.31 213 GLY A N 1
ATOM 1657 C CA . GLY A 1 213 ? 29.344 12.181 -27.979 1.00 71.31 213 GLY A CA 1
ATOM 1658 C C . GLY A 1 213 ? 28.739 13.431 -28.626 1.00 71.31 213 GLY A C 1
ATOM 1659 O O . GLY A 1 213 ? 28.178 13.340 -29.718 1.00 71.31 213 GLY A O 1
ATOM 1660 N N . MET A 1 214 ? 28.854 14.587 -27.967 1.00 74.56 214 MET A N 1
ATOM 1661 C CA . MET A 1 214 ? 28.145 15.829 -28.331 1.00 74.56 214 MET A CA 1
ATOM 1662 C C . MET A 1 214 ? 28.310 16.238 -29.808 1.00 74.56 214 MET A C 1
ATOM 1664 O O . MET A 1 214 ? 27.336 16.592 -30.471 1.00 74.56 214 MET A O 1
ATOM 1668 N N . ASN A 1 215 ? 29.534 16.100 -30.333 1.00 77.69 215 ASN A N 1
ATOM 1669 C CA . ASN A 1 215 ? 29.929 16.520 -31.683 1.00 77.69 215 ASN A CA 1
ATOM 1670 C C . ASN A 1 215 ? 29.790 15.405 -32.744 1.00 77.69 215 ASN A C 1
ATOM 1672 O O . ASN A 1 215 ? 30.238 15.580 -33.875 1.00 77.69 215 ASN A O 1
ATOM 1676 N N . ALA A 1 216 ? 29.243 14.236 -32.392 1.00 73.06 216 ALA A N 1
ATOM 1677 C CA . ALA A 1 216 ? 29.019 13.154 -33.350 1.00 73.06 216 ALA A CA 1
ATOM 1678 C C . ALA A 1 216 ? 27.730 13.389 -34.157 1.00 73.06 216 ALA A C 1
ATOM 1680 O O . ALA A 1 216 ? 26.744 13.912 -33.634 1.00 73.06 216 ALA A O 1
ATOM 1681 N N . ALA A 1 217 ? 27.725 12.958 -35.422 1.00 70.00 217 ALA A N 1
ATOM 1682 C CA . ALA A 1 217 ? 26.541 13.025 -36.274 1.00 70.00 217 ALA A CA 1
ATOM 1683 C C . ALA A 1 217 ? 25.360 12.227 -35.665 1.00 70.00 217 ALA A C 1
ATOM 1685 O O . ALA A 1 217 ? 25.595 11.145 -35.109 1.00 70.00 217 ALA A O 1
ATOM 1686 N N . PRO A 1 218 ? 24.102 12.705 -35.783 1.00 68.50 218 PRO A N 1
ATOM 1687 C CA . PRO A 1 218 ? 22.921 11.970 -35.329 1.00 68.50 218 PRO A CA 1
ATOM 1688 C C . PRO A 1 218 ? 22.753 10.668 -36.124 1.00 68.50 218 PRO A C 1
ATOM 1690 O O . PRO A 1 218 ? 22.281 10.657 -37.258 1.00 68.50 218 PRO A O 1
ATOM 1693 N N . THR A 1 219 ? 23.170 9.559 -35.525 1.00 67.31 219 THR A N 1
ATOM 1694 C CA . THR A 1 219 ? 23.109 8.207 -36.095 1.00 67.31 219 THR A CA 1
ATOM 1695 C C . THR A 1 219 ? 22.310 7.315 -35.153 1.00 67.31 219 THR A C 1
ATOM 1697 O O . THR A 1 219 ? 22.274 7.558 -33.951 1.00 67.31 219 THR A O 1
ATOM 1700 N N . ILE A 1 220 ? 21.615 6.305 -35.682 1.00 66.56 220 ILE A N 1
ATOM 1701 C CA . ILE A 1 220 ? 20.899 5.326 -34.849 1.00 66.56 220 ILE A CA 1
ATOM 1702 C C . ILE A 1 220 ? 21.878 4.190 -34.531 1.00 66.56 220 ILE A C 1
ATOM 1704 O O . ILE A 1 220 ? 21.830 3.115 -35.122 1.00 66.56 220 ILE A O 1
ATOM 1708 N N . GLU A 1 221 ? 22.820 4.466 -33.629 1.00 62.25 221 GLU A N 1
ATOM 1709 C CA . GLU A 1 221 ? 23.764 3.472 -33.117 1.00 62.25 221 GLU A CA 1
ATOM 1710 C C . GLU A 1 221 ? 23.435 3.112 -31.658 1.00 62.25 221 GLU A C 1
ATOM 1712 O O . GLU A 1 221 ? 23.721 3.897 -30.749 1.00 62.25 221 GLU A O 1
ATOM 1717 N N . PRO A 1 222 ? 22.871 1.920 -31.384 1.00 56.34 222 PRO A N 1
ATOM 1718 C CA . PRO A 1 222 ? 22.605 1.483 -30.018 1.00 56.34 222 PRO A CA 1
ATOM 1719 C C . PRO A 1 222 ? 23.898 1.113 -29.272 1.00 56.34 222 PRO A C 1
ATOM 1721 O O . PRO A 1 222 ? 24.335 -0.039 -29.240 1.00 56.34 222 PRO A O 1
ATOM 1724 N N . VAL A 1 223 ? 24.525 2.114 -28.647 1.00 58.38 223 VAL A N 1
ATOM 1725 C CA . VAL A 1 223 ? 25.696 1.936 -27.773 1.00 58.38 223 VAL A CA 1
ATOM 1726 C C . VAL A 1 223 ? 25.292 1.183 -26.494 1.00 58.38 223 VAL A C 1
ATOM 1728 O O . VAL A 1 223 ? 24.204 1.367 -25.949 1.00 58.38 223 VAL A O 1
ATOM 1731 N N . LYS A 1 224 ? 26.169 0.321 -25.963 1.00 51.25 224 LYS A N 1
ATOM 1732 C CA . LYS A 1 224 ? 25.865 -0.428 -24.733 1.00 51.25 224 LYS A CA 1
ATOM 1733 C C . LYS A 1 224 ? 25.621 0.524 -23.552 1.00 51.25 224 LYS A C 1
ATOM 1735 O O . LYS A 1 224 ? 26.546 1.206 -23.115 1.00 51.25 224 LYS A O 1
ATOM 1740 N N . GLY A 1 225 ? 24.402 0.495 -23.013 1.00 54.06 225 GLY A N 1
ATOM 1741 C CA . GLY A 1 225 ? 23.945 1.406 -21.962 1.00 54.06 225 GLY A CA 1
ATOM 1742 C C . GLY A 1 225 ? 23.110 2.590 -22.462 1.00 54.06 225 GLY A C 1
ATOM 1743 O O . GLY A 1 225 ? 22.979 3.552 -21.719 1.00 54.06 225 GLY A O 1
ATOM 1744 N N . ILE A 1 226 ? 22.568 2.552 -23.689 1.00 55.66 226 ILE A N 1
ATOM 1745 C CA . ILE A 1 226 ? 21.474 3.458 -24.097 1.00 55.66 226 ILE A CA 1
ATOM 1746 C C . ILE A 1 226 ? 20.071 2.894 -23.843 1.00 55.66 226 ILE A C 1
ATOM 1748 O O . ILE A 1 226 ? 19.120 3.511 -24.294 1.00 55.66 226 ILE A O 1
ATOM 1752 N N . SER A 1 227 ? 19.956 1.692 -23.273 1.00 60.75 227 SER A N 1
ATOM 1753 C CA . SER A 1 227 ? 18.736 0.880 -23.296 1.00 60.75 227 SER A CA 1
ATOM 1754 C C . SER A 1 227 ? 18.304 0.451 -21.895 1.00 60.75 227 SER A C 1
ATOM 1756 O O . SER A 1 227 ? 19.024 -0.310 -21.239 1.00 60.75 227 SER A O 1
ATOM 1758 N N . GLY A 1 228 ? 17.108 0.873 -21.496 1.00 67.06 228 GLY A N 1
ATOM 1759 C CA . GLY A 1 228 ? 16.345 0.354 -20.364 1.00 67.06 228 GLY A CA 1
ATOM 1760 C C . GLY A 1 228 ? 16.308 1.270 -19.142 1.00 67.06 228 GLY A C 1
ATOM 1761 O O . GLY A 1 228 ? 15.315 1.267 -18.420 1.00 67.06 228 GLY A O 1
ATOM 1762 N N . GLU A 1 229 ? 17.356 2.060 -18.899 1.00 79.00 229 GLU A N 1
ATOM 1763 C CA . GLU A 1 229 ? 17.617 2.655 -17.576 1.00 79.00 229 GLU A CA 1
ATOM 1764 C C . GLU A 1 229 ? 17.712 4.185 -17.562 1.00 79.00 229 GLU A C 1
ATOM 1766 O O . GLU A 1 229 ? 17.733 4.793 -16.494 1.00 79.00 229 GLU A O 1
ATOM 1771 N N . GLU A 1 230 ? 17.767 4.819 -18.728 1.00 83.88 230 GLU A N 1
ATOM 1772 C CA . GLU A 1 230 ? 18.016 6.248 -18.894 1.00 83.88 230 GLU A CA 1
ATOM 1773 C C . GLU A 1 230 ? 16.894 7.168 -18.393 1.00 83.88 230 GLU A C 1
ATOM 1775 O O . GLU A 1 230 ? 17.195 8.298 -18.016 1.00 83.88 230 GLU A O 1
ATOM 1780 N N . VAL A 1 231 ? 15.639 6.709 -18.353 1.00 91.12 231 VAL A N 1
ATOM 1781 C CA . VAL A 1 231 ? 14.475 7.505 -17.924 1.00 91.12 231 VAL A CA 1
ATOM 1782 C C . VAL A 1 231 ? 13.615 6.746 -16.905 1.00 91.12 231 VAL A C 1
ATOM 1784 O O . VAL A 1 231 ? 13.538 5.515 -16.951 1.00 91.12 231 VAL A O 1
ATOM 1787 N N . CYS A 1 232 ? 12.978 7.460 -15.972 1.00 92.12 232 CYS A N 1
ATOM 1788 C CA . CYS A 1 232 ? 12.000 6.902 -15.033 1.00 92.12 232 CYS A CA 1
ATOM 1789 C C . CYS A 1 232 ? 10.895 7.897 -14.636 1.00 92.12 232 CYS A C 1
ATOM 1791 O O . CYS A 1 232 ? 11.066 9.116 -14.714 1.00 92.12 232 CYS A O 1
ATOM 1793 N N . TRP A 1 233 ? 9.786 7.352 -14.138 1.00 94.00 233 TRP A N 1
ATOM 1794 C CA . TRP A 1 233 ? 8.739 8.075 -13.411 1.00 94.00 233 TRP A CA 1
ATOM 1795 C C . TRP A 1 233 ? 9.188 8.491 -12.002 1.00 94.00 233 TRP A C 1
ATOM 1797 O O . TRP A 1 233 ? 10.053 7.845 -11.400 1.00 94.00 233 TRP A O 1
ATOM 1807 N N . THR A 1 234 ? 8.551 9.519 -11.437 1.00 91.44 234 THR A N 1
ATOM 1808 C CA . THR A 1 234 ? 8.447 9.681 -9.978 1.00 91.44 234 THR A CA 1
ATOM 1809 C C . THR A 1 234 ? 7.324 8.798 -9.406 1.00 91.44 234 THR A C 1
ATOM 1811 O O . THR A 1 234 ? 6.381 8.470 -10.128 1.00 91.44 234 THR A O 1
ATOM 1814 N N . PRO A 1 235 ? 7.380 8.389 -8.119 1.00 85.00 235 PRO A N 1
ATOM 1815 C CA . PRO A 1 235 ? 6.429 7.427 -7.538 1.00 85.00 235 PRO A CA 1
ATOM 1816 C C . PRO A 1 235 ? 4.972 7.897 -7.494 1.00 85.00 235 PRO A C 1
ATOM 1818 O O . PRO A 1 235 ? 4.060 7.084 -7.431 1.00 85.00 235 PRO A O 1
ATOM 1821 N N . ASP A 1 236 ? 4.761 9.208 -7.519 1.00 85.81 236 ASP A N 1
ATOM 1822 C CA . ASP A 1 236 ? 3.461 9.878 -7.552 1.00 85.81 236 ASP A CA 1
ATOM 1823 C C . ASP A 1 236 ? 2.886 10.019 -8.977 1.00 85.81 236 ASP A C 1
ATOM 1825 O O . ASP A 1 236 ? 1.800 10.563 -9.149 1.00 85.81 236 ASP A O 1
ATOM 1829 N N . SER A 1 237 ? 3.597 9.531 -10.005 1.00 91.38 237 SER A N 1
ATOM 1830 C CA . SER A 1 237 ? 3.299 9.720 -11.438 1.00 91.38 237 SER A CA 1
ATOM 1831 C C . SER A 1 237 ? 3.306 11.180 -11.922 1.00 91.38 237 SER A C 1
ATOM 1833 O O . SER A 1 237 ? 2.901 11.447 -13.050 1.00 91.38 237 SER A O 1
ATOM 1835 N N . LYS A 1 238 ? 3.762 12.137 -11.100 1.00 90.69 238 LYS A N 1
ATOM 1836 C CA . LYS A 1 238 ? 3.654 13.578 -11.388 1.00 90.69 238 LYS A CA 1
ATOM 1837 C C . LYS A 1 238 ? 4.736 14.109 -12.320 1.00 90.69 238 LYS A C 1
ATOM 1839 O O . LYS A 1 238 ? 4.490 15.061 -13.056 1.00 90.69 238 LYS A O 1
ATOM 1844 N N . CYS A 1 239 ? 5.919 13.503 -12.292 1.00 94.06 239 CYS A N 1
ATOM 1845 C CA . CYS A 1 239 ? 7.090 13.952 -13.031 1.00 94.06 239 CYS A CA 1
ATOM 1846 C C . CYS A 1 239 ? 7.804 12.787 -13.730 1.00 94.06 239 CYS A C 1
ATOM 1848 O O . CYS A 1 239 ? 7.737 11.627 -13.315 1.00 94.06 239 CYS A O 1
ATOM 1850 N N . VAL A 1 240 ? 8.570 13.126 -14.765 1.00 95.56 240 VAL A N 1
ATOM 1851 C CA . VAL A 1 240 ? 9.483 12.213 -15.465 1.00 95.56 240 VAL A CA 1
ATOM 1852 C C . VAL A 1 240 ? 10.906 12.747 -15.369 1.00 95.56 240 VAL A C 1
ATOM 1854 O O . VAL A 1 240 ? 11.129 13.954 -15.465 1.00 95.56 240 VAL A O 1
ATOM 1857 N N . MET A 1 241 ? 11.878 11.854 -15.180 1.00 93.06 241 MET A N 1
ATOM 1858 C CA . MET A 1 241 ? 13.299 12.181 -15.030 1.00 93.06 241 MET A CA 1
ATOM 1859 C C . MET A 1 241 ? 14.142 11.380 -16.028 1.00 93.06 241 MET A C 1
ATOM 1861 O O . MET A 1 241 ? 14.065 10.155 -16.032 1.00 93.06 241 MET A O 1
ATOM 1865 N N . SER A 1 242 ? 14.969 12.046 -16.844 1.00 91.94 242 SER A N 1
ATOM 1866 C CA . SER A 1 242 ? 15.871 11.410 -17.824 1.00 91.94 242 SER A CA 1
ATOM 1867 C C . SER A 1 242 ? 17.326 11.804 -17.620 1.00 91.94 242 SER A C 1
ATOM 1869 O O . SER A 1 242 ? 17.636 12.970 -17.391 1.00 91.94 242 SER A O 1
ATOM 1871 N N . GLY A 1 243 ? 18.239 10.862 -17.831 1.00 89.75 243 GLY A N 1
ATOM 1872 C CA . GLY A 1 243 ? 19.635 11.149 -18.135 1.00 89.75 243 GLY A CA 1
ATOM 1873 C C . GLY A 1 243 ? 19.781 11.757 -19.532 1.00 89.75 243 GLY A C 1
ATOM 1874 O O . GLY A 1 243 ? 18.956 11.523 -20.419 1.00 89.75 243 GLY A O 1
ATOM 1875 N N . SER A 1 244 ? 20.824 12.559 -19.719 1.00 89.00 244 SER A N 1
ATOM 1876 C CA . SER A 1 244 ? 21.126 13.276 -20.956 1.00 89.00 244 SER A CA 1
ATOM 1877 C C . SER A 1 244 ? 22.596 13.082 -21.358 1.00 89.00 244 SER A C 1
ATOM 1879 O O . SER A 1 244 ? 23.467 12.813 -20.521 1.00 89.00 244 SER A O 1
ATOM 1881 N N . LEU A 1 245 ? 22.887 13.183 -22.660 1.00 86.44 245 LEU A N 1
ATOM 1882 C CA . LEU A 1 245 ? 24.224 12.947 -23.227 1.00 86.44 245 LEU A CA 1
ATOM 1883 C C . LEU A 1 245 ? 25.282 13.946 -22.722 1.00 86.44 245 LEU A C 1
ATOM 1885 O O . LEU A 1 245 ? 26.456 13.602 -22.619 1.00 86.44 245 LEU A O 1
ATOM 1889 N N . ASP A 1 246 ? 24.856 15.163 -22.394 1.00 85.81 246 ASP A N 1
ATOM 1890 C CA . ASP A 1 246 ? 25.668 16.229 -21.792 1.00 85.81 246 ASP A CA 1
ATOM 1891 C C . ASP A 1 246 ? 26.011 15.983 -20.307 1.00 85.81 246 ASP A C 1
ATOM 1893 O O . ASP A 1 246 ? 26.737 16.774 -19.717 1.00 85.81 246 ASP A O 1
ATOM 1897 N N . GLY A 1 247 ? 25.522 14.889 -19.709 1.00 82.62 247 GLY A N 1
ATOM 1898 C CA . GLY A 1 247 ? 25.758 14.532 -18.306 1.00 82.62 247 GLY A CA 1
ATOM 1899 C C . GLY A 1 247 ? 24.734 15.100 -17.320 1.00 82.62 247 GLY A C 1
ATOM 1900 O O . GLY A 1 247 ? 24.781 14.779 -16.129 1.00 82.62 247 GLY A O 1
ATOM 1901 N N . ASN A 1 248 ? 23.766 15.874 -17.813 1.00 87.88 248 ASN A N 1
ATOM 1902 C CA . ASN A 1 248 ? 22.668 16.395 -17.011 1.00 87.88 248 ASN A CA 1
ATOM 1903 C C . ASN A 1 248 ? 21.595 15.330 -16.739 1.00 87.88 248 ASN A C 1
ATOM 1905 O O . ASN A 1 248 ? 21.442 14.348 -17.475 1.00 87.88 248 ASN A O 1
ATOM 1909 N N . ILE A 1 249 ? 20.814 15.558 -15.685 1.00 90.56 249 ILE A N 1
ATOM 1910 C CA . ILE A 1 249 ? 19.511 14.927 -15.463 1.00 90.56 249 ILE A CA 1
ATOM 1911 C C . ILE A 1 249 ? 18.448 15.984 -15.753 1.00 90.56 249 ILE A C 1
ATOM 1913 O O . ILE A 1 249 ? 18.551 17.119 -15.295 1.00 90.56 249 ILE A O 1
ATOM 1917 N N . VAL A 1 250 ? 17.437 15.629 -16.529 1.00 93.31 250 VAL A N 1
ATOM 1918 C CA . VAL A 1 250 ? 16.393 16.532 -17.016 1.00 93.31 250 VAL A CA 1
ATOM 1919 C C . VAL A 1 250 ? 15.060 16.074 -16.438 1.00 93.31 250 VAL A C 1
ATOM 1921 O O . VAL A 1 250 ? 14.780 14.876 -16.441 1.00 93.31 250 VAL A O 1
ATOM 1924 N N . VAL A 1 251 ? 14.269 17.008 -15.908 1.00 94.62 251 VAL A N 1
ATOM 1925 C CA . VAL A 1 251 ? 12.993 16.716 -15.237 1.00 94.62 251 VAL A CA 1
ATOM 1926 C C . VAL A 1 251 ? 11.859 17.453 -15.938 1.00 94.62 251 VAL A C 1
ATOM 1928 O O . VAL A 1 251 ? 11.969 18.657 -16.167 1.00 94.62 251 VAL A O 1
ATOM 1931 N N . TRP A 1 252 ? 10.764 16.756 -16.231 1.00 96.75 252 TRP A N 1
ATOM 1932 C CA . TRP A 1 252 ? 9.515 17.322 -16.750 1.00 96.75 252 TRP A CA 1
ATOM 1933 C C . TRP A 1 252 ? 8.394 17.099 -15.735 1.00 96.75 252 TRP A C 1
ATOM 1935 O O . TRP A 1 252 ? 8.309 16.021 -15.148 1.00 96.75 252 TRP A O 1
ATOM 1945 N N . ASP A 1 253 ? 7.535 18.101 -15.564 1.00 94.31 253 ASP A N 1
ATOM 1946 C CA . ASP A 1 253 ? 6.227 17.944 -14.924 1.00 94.31 253 ASP A CA 1
ATOM 1947 C C . ASP A 1 253 ? 5.215 17.442 -15.962 1.00 94.31 253 ASP A C 1
ATOM 1949 O O . ASP A 1 253 ? 5.225 17.898 -17.107 1.00 94.31 253 ASP A O 1
ATOM 1953 N N . VAL A 1 254 ? 4.357 16.503 -15.564 1.00 93.12 254 VAL A N 1
ATOM 1954 C CA . VAL A 1 254 ? 3.294 15.936 -16.407 1.00 93.12 254 VAL A CA 1
ATOM 1955 C C . VAL A 1 254 ? 1.920 15.936 -15.725 1.00 93.12 254 VAL A C 1
ATOM 1957 O O . VAL A 1 254 ? 0.969 15.411 -16.294 1.00 93.12 254 VAL A O 1
ATOM 1960 N N . GLN A 1 255 ? 1.769 16.582 -14.559 1.00 89.12 255 GLN A N 1
ATOM 1961 C CA . GLN A 1 255 ? 0.480 16.716 -13.846 1.00 89.12 255 GLN A CA 1
ATOM 1962 C C . GLN A 1 255 ? -0.632 17.374 -14.678 1.00 89.12 255 GLN A C 1
ATOM 1964 O O . GLN A 1 255 ? -1.809 17.227 -14.367 1.00 89.12 255 GLN A O 1
ATOM 1969 N N . HIS A 1 256 ? -0.249 18.108 -15.721 1.00 85.44 256 HIS A N 1
ATOM 1970 C CA . HIS A 1 256 ? -1.138 18.808 -16.640 1.00 85.44 256 HIS A CA 1
ATOM 1971 C C . HIS A 1 256 ? -1.680 17.915 -17.779 1.00 85.44 256 HIS A C 1
ATOM 1973 O O . HIS A 1 256 ? -2.404 18.412 -18.640 1.00 85.44 256 HIS A O 1
ATOM 1979 N N . LEU A 1 257 ? -1.325 16.623 -17.818 1.00 86.50 257 LEU A N 1
ATOM 1980 C CA . LEU A 1 257 ? -1.864 15.648 -18.771 1.00 86.50 257 LEU A CA 1
ATOM 1981 C C . LEU A 1 257 ? -3.038 14.884 -18.142 1.00 86.50 257 LEU A C 1
ATOM 1983 O O . LEU A 1 257 ? -2.846 14.113 -17.204 1.00 86.50 257 LEU A O 1
ATOM 1987 N N . ASP A 1 258 ? -4.239 15.053 -18.693 1.00 81.25 258 ASP A N 1
ATOM 1988 C CA . ASP A 1 258 ? -5.414 14.254 -18.335 1.00 81.25 258 ASP A CA 1
ATOM 1989 C C . ASP A 1 258 ? -5.572 13.087 -19.321 1.00 81.25 258 ASP A C 1
ATOM 1991 O O . ASP A 1 258 ? -5.749 13.301 -20.519 1.00 81.25 258 ASP A O 1
ATOM 1995 N N . ALA A 1 259 ? -5.526 11.848 -18.823 1.00 78.75 259 ALA A N 1
ATOM 1996 C CA . ALA A 1 259 ? -5.715 10.639 -19.630 1.00 78.75 259 ALA A CA 1
ATOM 1997 C C . ALA A 1 259 ? -7.126 10.527 -20.247 1.00 78.75 259 ALA A C 1
ATOM 1999 O O . ALA A 1 259 ? -7.314 9.806 -21.223 1.00 78.75 259 ALA A O 1
ATOM 2000 N N . ASN A 1 260 ? -8.116 11.244 -19.705 1.00 78.88 260 ASN A N 1
ATOM 2001 C CA . ASN A 1 260 ? -9.496 11.233 -20.195 1.00 78.88 260 ASN A CA 1
ATOM 2002 C C . ASN A 1 260 ? -9.724 12.200 -21.373 1.00 78.88 260 ASN A C 1
ATOM 2004 O O . ASN A 1 260 ? -10.760 12.117 -22.035 1.00 78.88 260 ASN A O 1
ATOM 2008 N N . ILE A 1 261 ? -8.791 13.126 -21.632 1.00 78.38 261 ILE A N 1
ATOM 2009 C CA . ILE A 1 261 ? -8.926 14.171 -22.655 1.00 78.38 261 ILE A CA 1
ATOM 2010 C C . ILE A 1 261 ? -7.980 13.851 -23.823 1.00 78.38 261 ILE A C 1
ATOM 2012 O O . ILE A 1 261 ? -6.775 14.080 -23.708 1.00 78.38 261 ILE A O 1
ATOM 2016 N N . PRO A 1 262 ? -8.483 13.345 -24.967 1.00 77.31 262 PRO A N 1
ATOM 2017 C CA . PRO A 1 262 ? -7.629 13.031 -26.106 1.00 77.31 262 PRO A CA 1
ATOM 2018 C C . PRO A 1 262 ? -6.982 14.312 -26.678 1.00 77.31 262 PRO A C 1
ATOM 2020 O O . PRO A 1 262 ? -7.677 15.317 -26.863 1.00 77.31 262 PRO A O 1
ATOM 2023 N N . PRO A 1 263 ? -5.670 14.303 -26.982 1.00 75.44 263 PRO A N 1
ATOM 2024 C CA . PRO A 1 263 ? -4.963 15.460 -27.531 1.00 75.44 263 PRO A CA 1
ATOM 2025 C C . PRO A 1 263 ? -5.388 15.751 -28.979 1.00 75.44 263 PRO A C 1
ATOM 2027 O O . PRO A 1 263 ? -5.838 14.855 -29.695 1.00 75.44 263 PRO A O 1
ATOM 2030 N N . ASP A 1 264 ? -5.193 16.990 -29.450 1.00 74.56 264 ASP A N 1
ATOM 2031 C CA . ASP A 1 264 ? -5.424 17.332 -30.862 1.00 74.56 264 ASP A CA 1
ATOM 2032 C C . ASP A 1 264 ? -4.456 16.529 -31.760 1.00 74.56 264 ASP A C 1
ATOM 2034 O O . ASP A 1 264 ? -3.240 16.750 -31.690 1.00 74.56 264 ASP A O 1
ATOM 2038 N N . PRO A 1 265 ? -4.951 15.643 -32.651 1.00 62.44 265 PRO A N 1
ATOM 2039 C CA . PRO A 1 265 ? -4.103 14.830 -33.523 1.00 62.44 265 PRO A CA 1
ATOM 2040 C C . PRO A 1 265 ? -3.272 15.649 -34.528 1.00 62.44 265 PRO A C 1
ATOM 2042 O O . PRO A 1 265 ? -2.399 15.096 -35.195 1.00 62.44 265 PRO A O 1
ATOM 2045 N N . LYS A 1 266 ? -3.512 16.961 -34.662 1.00 65.56 266 LYS A N 1
ATOM 2046 C CA . LYS A 1 266 ? -2.699 17.877 -35.479 1.00 65.56 266 LYS A CA 1
ATOM 2047 C C . LYS A 1 266 ? -1.563 18.548 -34.702 1.00 65.56 266 LYS A C 1
ATOM 2049 O O . LYS A 1 266 ? -0.663 19.106 -35.337 1.00 65.56 266 LYS A O 1
ATOM 2054 N N . LEU A 1 267 ? -1.598 18.538 -33.366 1.00 71.25 267 LEU A N 1
ATOM 2055 C CA . LEU A 1 267 ? -0.711 19.346 -32.526 1.00 71.25 267 LEU A CA 1
ATOM 2056 C C . LEU A 1 267 ? -0.334 18.637 -31.212 1.00 71.25 267 LEU A C 1
ATOM 2058 O O . LEU A 1 267 ? -0.714 19.069 -30.126 1.00 71.25 267 LEU A O 1
ATOM 2062 N N . LEU A 1 268 ? 0.466 17.570 -31.322 1.00 81.75 268 LEU A N 1
ATOM 2063 C CA . LEU A 1 268 ? 1.044 16.847 -30.182 1.00 81.75 268 LEU A CA 1
ATOM 2064 C C . LEU A 1 268 ? 1.713 17.819 -29.177 1.00 81.75 268 LEU A C 1
ATOM 2066 O O . LEU A 1 268 ? 2.671 18.503 -29.559 1.00 81.75 268 LEU A O 1
ATOM 2070 N N . PRO A 1 269 ? 1.260 17.884 -27.907 1.00 87.31 269 PRO A N 1
ATOM 2071 C CA . PRO A 1 269 ? 1.839 18.765 -26.894 1.00 87.31 269 PRO A CA 1
ATOM 2072 C C . PRO A 1 269 ? 3.335 18.514 -26.667 1.00 87.31 269 PRO A C 1
ATOM 2074 O O . PRO A 1 269 ? 3.757 17.380 -26.441 1.00 87.31 269 PRO A O 1
ATOM 2077 N N . VAL A 1 270 ? 4.147 19.577 -26.684 1.00 91.44 270 VAL A N 1
ATOM 2078 C CA . VAL A 1 270 ? 5.599 19.495 -26.440 1.00 91.44 270 VAL A CA 1
ATOM 2079 C C . VAL A 1 270 ? 5.933 20.076 -25.070 1.00 91.44 270 VAL A C 1
ATOM 2081 O O . VAL A 1 270 ? 5.930 21.293 -24.883 1.00 91.44 270 VAL A O 1
ATOM 2084 N N . LEU A 1 271 ? 6.263 19.205 -24.119 1.00 93.69 271 LEU A N 1
ATOM 2085 C CA . LEU A 1 271 ? 6.656 19.596 -22.770 1.00 93.69 271 LEU A CA 1
ATOM 2086 C C . LEU A 1 271 ? 8.153 19.924 -22.724 1.00 93.69 271 LEU A C 1
ATOM 2088 O O . LEU A 1 271 ? 9.004 19.163 -23.196 1.00 93.69 271 LEU A O 1
ATOM 2092 N N . ARG A 1 272 ? 8.471 21.079 -22.134 1.00 94.12 272 ARG A N 1
ATOM 2093 C CA . ARG A 1 272 ? 9.840 21.532 -21.844 1.00 94.12 272 ARG A CA 1
ATOM 2094 C C . ARG A 1 272 ? 10.230 21.138 -20.413 1.00 94.12 272 ARG A C 1
ATOM 2096 O O . ARG A 1 272 ? 9.337 20.904 -19.599 1.00 94.12 272 ARG A O 1
ATOM 2103 N N . PRO A 1 273 ? 11.529 21.054 -20.079 1.00 92.94 273 PRO A N 1
ATOM 2104 C CA . PRO A 1 273 ? 11.943 20.649 -18.744 1.00 92.94 273 PRO A CA 1
ATOM 2105 C C . PRO A 1 273 ? 11.566 21.701 -17.701 1.00 92.94 273 PRO A C 1
ATOM 2107 O O . PRO A 1 273 ? 11.814 22.888 -17.906 1.00 92.94 273 PRO A O 1
ATOM 2110 N N . LEU A 1 274 ? 11.056 21.244 -16.559 1.00 91.19 274 LEU A N 1
ATOM 2111 C CA . LEU A 1 274 ? 10.881 22.051 -15.354 1.00 91.19 274 LEU A CA 1
ATOM 2112 C C . LEU A 1 274 ? 12.243 22.440 -14.756 1.00 91.19 274 LEU A C 1
ATOM 2114 O O . LEU A 1 274 ? 12.416 23.550 -14.262 1.00 91.19 274 LEU A O 1
ATOM 2118 N N . THR A 1 275 ? 13.219 21.526 -14.793 1.00 90.19 275 THR A N 1
ATOM 2119 C CA . THR A 1 275 ? 14.582 21.787 -14.313 1.00 90.19 275 THR A CA 1
ATOM 2120 C C . THR A 1 275 ? 15.621 20.865 -14.960 1.00 90.19 275 THR A C 1
ATOM 2122 O O . THR A 1 275 ? 15.292 19.833 -15.558 1.00 90.19 275 THR A O 1
ATOM 2125 N N . LYS A 1 276 ? 16.895 21.248 -14.831 1.00 88.94 276 LYS A N 1
ATOM 2126 C CA . LYS A 1 276 ? 18.073 20.449 -15.176 1.00 88.94 276 LYS A CA 1
ATOM 2127 C C . LYS A 1 276 ? 19.007 20.387 -13.970 1.00 88.94 276 LYS A C 1
ATOM 2129 O O . LYS A 1 276 ? 19.316 21.414 -13.376 1.00 88.94 276 LYS A O 1
ATOM 2134 N N . LEU A 1 277 ? 19.451 19.184 -13.626 1.00 84.06 277 LEU A N 1
ATOM 2135 C CA . LEU A 1 277 ? 20.375 18.912 -12.529 1.00 84.06 277 LEU A CA 1
ATOM 2136 C C . LEU A 1 277 ? 21.721 18.485 -13.122 1.00 84.06 277 LEU A C 1
ATOM 2138 O O . LEU A 1 277 ? 21.805 17.460 -13.802 1.00 84.06 277 LEU A O 1
ATOM 2142 N N . GLU A 1 278 ? 22.764 19.268 -12.869 1.00 77.94 278 GLU A N 1
ATOM 2143 C CA . GLU A 1 278 ? 24.127 18.971 -13.319 1.00 77.94 278 GLU A CA 1
ATOM 2144 C C . GLU A 1 278 ? 24.800 17.960 -12.373 1.00 77.94 278 GLU A C 1
ATOM 2146 O O . GLU A 1 278 ? 24.545 17.966 -11.166 1.00 77.94 278 GLU A O 1
ATOM 2151 N N . GLY A 1 279 ? 25.670 17.077 -12.884 1.00 62.38 279 GLY A N 1
ATOM 2152 C CA . GLY A 1 279 ? 26.369 16.131 -12.000 1.00 62.38 279 GLY A CA 1
ATOM 2153 C C . GLY A 1 279 ? 27.330 15.122 -12.632 1.00 62.38 279 GLY A C 1
ATOM 2154 O O . GLY A 1 279 ? 28.281 14.714 -11.963 1.00 62.38 279 GLY A O 1
ATOM 2155 N N . HIS A 1 280 ? 27.144 14.725 -13.896 1.00 74.31 280 HIS A N 1
ATOM 2156 C CA . HIS A 1 280 ? 28.072 13.815 -14.588 1.00 74.31 280 HIS A CA 1
ATOM 2157 C C . HIS A 1 280 ? 28.933 14.585 -15.597 1.00 74.31 280 HIS A C 1
ATOM 2159 O O . HIS A 1 280 ? 28.436 15.457 -16.297 1.00 74.31 280 HIS A O 1
ATOM 2165 N N . LYS A 1 281 ? 30.228 14.250 -15.701 1.00 67.44 281 LYS A N 1
ATOM 2166 C CA . LYS A 1 281 ? 31.155 14.834 -16.699 1.00 67.44 281 LYS A CA 1
ATOM 2167 C C . LYS A 1 281 ? 30.941 14.320 -18.128 1.00 67.44 281 LYS A C 1
ATOM 2169 O O . LYS A 1 281 ? 31.394 14.936 -19.088 1.00 67.44 281 LYS A O 1
ATOM 2174 N N . GLY A 1 282 ? 30.268 13.183 -18.252 1.00 76.06 282 GLY A N 1
ATOM 2175 C CA . GLY A 1 282 ? 29.871 12.563 -19.507 1.00 76.06 282 GLY A CA 1
ATOM 2176 C C . GLY A 1 282 ? 28.464 11.976 -19.380 1.00 76.06 282 GLY A C 1
ATOM 2177 O O . GLY A 1 282 ? 27.850 12.105 -18.321 1.00 76.06 282 GLY A O 1
ATOM 2178 N N . PRO A 1 283 ? 27.952 11.300 -20.423 1.00 80.94 283 PRO A N 1
ATOM 2179 C CA . PRO A 1 283 ? 26.547 10.917 -20.524 1.00 80.94 283 PRO A CA 1
ATOM 2180 C C . PRO A 1 283 ? 25.982 10.245 -19.268 1.00 80.94 283 PRO A C 1
ATOM 2182 O O . PRO A 1 283 ? 26.510 9.219 -18.825 1.00 80.94 283 PRO A O 1
ATOM 2185 N N . SER A 1 284 ? 24.873 10.782 -18.756 1.00 86.12 284 SER A N 1
ATOM 2186 C CA . SER A 1 284 ? 24.049 10.115 -17.746 1.00 86.12 284 SER A CA 1
ATOM 2187 C C . SER A 1 284 ? 23.256 9.005 -18.444 1.00 86.12 284 SER A C 1
ATOM 2189 O O . SER A 1 284 ? 22.537 9.263 -19.409 1.00 86.12 284 SER A O 1
ATOM 2191 N N . ARG A 1 285 ? 23.465 7.748 -18.030 1.00 80.81 285 ARG A N 1
ATOM 2192 C CA . ARG A 1 285 ? 22.958 6.538 -18.718 1.00 80.81 285 ARG A CA 1
ATOM 2193 C C . ARG A 1 285 ? 21.971 5.724 -17.877 1.00 80.81 285 ARG A C 1
ATOM 2195 O O . ARG A 1 285 ? 21.384 4.775 -18.381 1.00 80.81 285 ARG A O 1
ATOM 2202 N N . CYS A 1 286 ? 21.813 6.062 -16.603 1.00 82.94 286 CYS A N 1
ATOM 2203 C CA . CYS A 1 286 ? 20.849 5.450 -15.700 1.00 82.94 286 CYS A CA 1
ATOM 2204 C C . CYS A 1 286 ? 20.296 6.523 -14.762 1.00 82.94 286 CYS A C 1
ATOM 2206 O O . CYS A 1 286 ? 21.083 7.269 -14.173 1.00 82.94 286 CYS A O 1
ATOM 2208 N N . VAL A 1 287 ? 18.970 6.585 -14.626 1.00 86.94 287 VAL A N 1
ATOM 2209 C CA . VAL A 1 287 ? 18.240 7.427 -13.671 1.00 86.94 287 VAL A CA 1
ATOM 2210 C C . VAL A 1 287 ? 17.109 6.593 -13.063 1.00 86.94 287 VAL A C 1
ATOM 2212 O O . VAL A 1 287 ? 16.319 5.970 -13.778 1.00 86.94 287 VAL A O 1
ATOM 2215 N N . ARG A 1 288 ? 17.070 6.523 -11.727 1.00 85.81 288 ARG A N 1
ATOM 2216 C CA . ARG A 1 288 ? 16.126 5.688 -10.968 1.00 85.81 288 ARG A CA 1
ATOM 2217 C C . ARG A 1 288 ? 15.723 6.358 -9.662 1.00 85.81 288 ARG A C 1
ATOM 2219 O O . ARG A 1 288 ? 16.585 6.750 -8.878 1.00 85.81 288 ARG A O 1
ATOM 2226 N N . PHE A 1 289 ? 14.423 6.443 -9.401 1.00 81.06 289 PHE A N 1
ATOM 2227 C CA . PHE A 1 289 ? 13.885 6.974 -8.150 1.00 81.06 289 PHE A CA 1
ATOM 2228 C C . PHE A 1 289 ? 13.665 5.852 -7.120 1.00 81.06 289 PHE A C 1
ATOM 2230 O O . PHE A 1 289 ? 13.190 4.772 -7.465 1.00 81.06 289 PHE A O 1
ATOM 2237 N N . ASN A 1 290 ? 13.985 6.099 -5.848 1.00 76.00 290 ASN A N 1
ATOM 2238 C CA . ASN A 1 290 ? 13.676 5.210 -4.730 1.00 76.00 290 ASN A CA 1
ATOM 2239 C C . ASN A 1 290 ? 12.504 5.790 -3.909 1.00 76.00 290 ASN A C 1
ATOM 2241 O O . ASN A 1 290 ? 12.719 6.763 -3.176 1.00 76.00 290 ASN A O 1
ATOM 2245 N N . PRO A 1 291 ? 11.289 5.205 -3.986 1.00 69.06 291 PRO A N 1
ATOM 2246 C CA . PRO A 1 291 ? 10.111 5.733 -3.299 1.00 69.06 291 PRO A CA 1
ATOM 2247 C C . PRO A 1 291 ? 10.265 5.745 -1.776 1.00 69.06 291 PRO A C 1
ATOM 2249 O O . PRO A 1 291 ? 9.897 6.729 -1.142 1.00 69.06 291 PRO A O 1
ATOM 2252 N N . ARG A 1 292 ? 10.876 4.705 -1.188 1.00 64.69 292 ARG A N 1
ATOM 2253 C CA . ARG A 1 292 ? 10.960 4.517 0.273 1.00 64.69 292 ARG A CA 1
ATOM 2254 C C . ARG A 1 292 ? 11.727 5.635 0.993 1.00 64.69 292 ARG A C 1
ATOM 2256 O O . ARG A 1 292 ? 11.510 5.849 2.181 1.00 64.69 292 ARG A O 1
ATOM 2263 N N . TYR A 1 293 ? 12.624 6.332 0.294 1.00 64.25 293 TYR A N 1
ATOM 2264 C CA . TYR A 1 293 ? 13.459 7.392 0.873 1.00 64.25 293 TYR A CA 1
ATOM 2265 C C . TYR A 1 293 ? 13.341 8.744 0.153 1.00 64.25 293 TYR A C 1
ATOM 2267 O O . TYR A 1 293 ? 14.076 9.667 0.493 1.00 64.25 293 TYR A O 1
ATOM 2275 N N . GLY A 1 294 ? 12.479 8.871 -0.865 1.00 70.19 294 GLY A N 1
ATOM 2276 C CA . GLY A 1 294 ? 12.406 10.081 -1.695 1.00 70.19 294 GLY A CA 1
ATOM 2277 C C . GLY A 1 294 ? 13.703 10.393 -2.463 1.00 70.19 294 GLY A C 1
ATOM 2278 O O . GLY A 1 294 ? 13.966 11.549 -2.781 1.00 70.19 294 GLY A O 1
ATOM 2279 N N . MET A 1 295 ? 14.556 9.389 -2.708 1.00 73.94 295 MET A N 1
ATOM 2280 C CA . MET A 1 295 ? 15.923 9.586 -3.212 1.00 73.94 295 MET A CA 1
ATOM 2281 C C . MET A 1 295 ? 16.046 9.292 -4.706 1.00 73.94 295 MET A C 1
ATOM 2283 O O . MET A 1 295 ? 15.687 8.207 -5.162 1.00 73.94 295 MET A O 1
ATOM 2287 N N . LEU A 1 296 ? 16.675 10.203 -5.448 1.00 78.12 296 LEU A N 1
ATOM 2288 C CA . LEU A 1 296 ? 17.083 9.978 -6.833 1.00 78.12 296 LEU A CA 1
ATOM 2289 C C . LEU A 1 296 ? 18.482 9.343 -6.903 1.00 78.12 296 LEU A C 1
ATOM 2291 O O . LEU A 1 296 ? 19.432 9.838 -6.297 1.00 78.12 296 LEU A O 1
ATOM 2295 N N . ALA A 1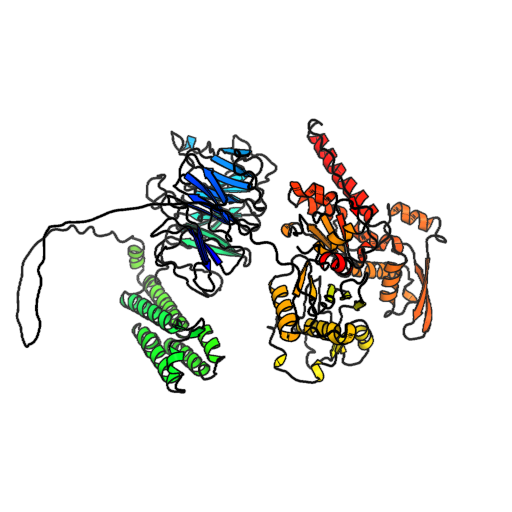 297 ? 18.622 8.278 -7.688 1.00 79.69 297 ALA A N 1
ATOM 2296 C CA . ALA A 1 297 ? 19.897 7.701 -8.098 1.00 79.69 297 ALA A CA 1
ATOM 2297 C C . ALA A 1 297 ? 20.178 8.024 -9.571 1.00 79.69 297 ALA A C 1
ATOM 2299 O O . ALA A 1 297 ? 19.269 8.018 -10.404 1.00 79.69 297 ALA A O 1
ATOM 2300 N N . SER A 1 298 ? 21.448 8.241 -9.915 1.00 81.62 298 SER A N 1
ATOM 2301 C CA . SER A 1 298 ? 21.887 8.317 -11.311 1.00 81.62 298 SER A CA 1
ATOM 2302 C C . SER A 1 298 ? 23.300 7.767 -11.501 1.00 81.62 298 SER A C 1
ATOM 2304 O O . SER A 1 298 ? 24.102 7.759 -10.566 1.00 81.62 298 SER A O 1
ATOM 2306 N N . ALA A 1 299 ? 23.616 7.301 -12.711 1.00 78.19 299 ALA A N 1
ATOM 2307 C CA . ALA A 1 299 ? 24.947 6.811 -13.061 1.00 78.19 299 ALA A CA 1
ATOM 2308 C C . ALA A 1 299 ? 25.318 7.113 -14.523 1.00 78.19 299 ALA A C 1
ATOM 2310 O O . ALA A 1 299 ? 24.535 6.875 -15.447 1.00 78.19 299 ALA A O 1
ATOM 2311 N N . GLY A 1 300 ? 26.544 7.597 -14.724 1.00 73.25 300 GLY A N 1
ATOM 2312 C CA . GLY A 1 300 ? 27.151 7.810 -16.036 1.00 73.25 300 GLY A CA 1
ATOM 2313 C C . GLY A 1 300 ? 28.137 6.709 -16.442 1.00 73.25 300 GLY A C 1
ATOM 2314 O O . GLY A 1 300 ? 28.308 5.698 -15.761 1.00 73.25 300 GLY A O 1
ATOM 2315 N N . HIS A 1 301 ? 28.811 6.913 -17.576 1.00 63.31 301 HIS A N 1
ATOM 2316 C CA . HIS A 1 301 ? 29.813 5.971 -18.102 1.00 63.31 301 HIS A CA 1
ATOM 2317 C C . HIS A 1 301 ? 31.177 6.032 -17.374 1.00 63.31 301 HIS A C 1
ATOM 2319 O O . HIS A 1 301 ? 31.995 5.119 -17.503 1.00 63.31 301 HIS A O 1
ATOM 2325 N N . GLU A 1 302 ? 31.452 7.104 -16.630 1.00 58.44 302 GLU A N 1
ATOM 2326 C CA . GLU A 1 302 ? 32.777 7.394 -16.075 1.00 58.44 302 GLU A CA 1
ATOM 2327 C C . GLU A 1 302 ? 32.916 6.961 -14.609 1.00 58.44 302 GLU A C 1
ATOM 2329 O O . GLU A 1 302 ? 32.007 7.109 -13.792 1.00 58.44 302 GLU A O 1
ATOM 2334 N N . LEU A 1 303 ? 34.089 6.427 -14.254 1.00 52.22 303 LEU A N 1
ATOM 2335 C CA . LEU A 1 303 ? 34.435 6.145 -12.862 1.00 52.22 303 LEU A CA 1
ATOM 2336 C C . LEU A 1 303 ? 34.772 7.458 -12.153 1.00 52.22 303 LEU A C 1
ATOM 2338 O O . LEU A 1 303 ? 35.612 8.205 -12.647 1.00 52.22 303 LEU A O 1
ATOM 2342 N N . ARG A 1 304 ? 34.179 7.692 -10.971 1.00 49.38 304 ARG A N 1
ATOM 2343 C CA . ARG A 1 304 ? 34.428 8.880 -10.133 1.00 49.38 304 ARG A CA 1
ATOM 2344 C C . ARG A 1 304 ? 35.925 9.188 -10.043 1.00 49.38 304 ARG A C 1
ATOM 2346 O O . ARG A 1 304 ? 36.694 8.413 -9.466 1.00 49.38 304 ARG A O 1
ATOM 2353 N N . GLU A 1 305 ? 36.304 10.324 -10.616 1.00 51.47 305 GLU A N 1
ATOM 2354 C CA . GLU A 1 305 ? 37.694 10.747 -10.723 1.00 51.47 305 GLU A CA 1
ATOM 2355 C C . GLU A 1 305 ? 38.310 11.106 -9.361 1.00 51.47 305 GLU A C 1
ATOM 2357 O O . GLU A 1 305 ? 37.643 11.166 -8.322 1.00 51.47 305 GLU A O 1
ATOM 2362 N N . LEU A 1 306 ? 39.624 11.334 -9.365 1.00 59.78 306 LEU A N 1
ATOM 2363 C CA . LEU A 1 306 ? 40.300 11.990 -8.248 1.00 59.78 306 LEU A CA 1
ATOM 2364 C C . LEU A 1 306 ? 39.929 13.484 -8.231 1.00 59.78 306 LEU A C 1
ATOM 2366 O O . LEU A 1 306 ? 39.556 14.013 -9.279 1.00 59.78 306 LEU A O 1
ATOM 2370 N N . PRO A 1 307 ? 40.053 14.180 -7.085 1.00 63.88 307 PRO A N 1
ATOM 2371 C CA . PRO A 1 307 ? 39.826 15.620 -7.045 1.00 63.88 307 PRO A CA 1
ATOM 2372 C C . PRO A 1 307 ? 40.708 16.367 -8.068 1.00 63.88 307 PRO A C 1
ATOM 2374 O O . PRO A 1 307 ? 41.846 15.942 -8.313 1.00 63.88 307 PRO A O 1
ATOM 2377 N N . PRO A 1 308 ? 40.205 17.454 -8.679 1.00 59.62 308 PRO A N 1
ATOM 2378 C CA . PRO A 1 308 ? 40.955 18.229 -9.662 1.00 59.62 308 PRO A CA 1
ATOM 2379 C C . PRO A 1 308 ? 42.123 18.983 -9.000 1.00 59.62 308 PRO A C 1
ATOM 2381 O O . PRO A 1 308 ? 42.131 19.207 -7.792 1.00 59.62 308 PRO A O 1
ATOM 2384 N N . GLY A 1 309 ? 43.138 19.352 -9.787 1.00 65.94 309 GLY A N 1
ATOM 2385 C CA . GLY A 1 309 ? 44.298 20.120 -9.305 1.00 65.94 309 GLY A CA 1
ATOM 2386 C C . GLY A 1 309 ? 45.333 19.329 -8.489 1.00 65.94 309 GLY A C 1
ATOM 2387 O O . GLY A 1 309 ? 46.316 19.905 -8.032 1.00 65.94 309 GLY A O 1
ATOM 2388 N N . LEU A 1 310 ? 45.158 18.015 -8.301 1.00 74.00 310 LEU A N 1
ATOM 2389 C CA . LEU A 1 310 ? 46.149 17.170 -7.623 1.00 74.00 310 LEU A CA 1
ATOM 2390 C C . LEU A 1 310 ? 47.399 16.946 -8.483 1.00 74.00 310 LEU A C 1
ATOM 2392 O O . LEU A 1 310 ? 47.309 16.517 -9.633 1.00 74.00 310 LEU A O 1
ATOM 2396 N N . SER A 1 311 ? 48.575 17.091 -7.866 1.00 78.44 311 SER A N 1
ATOM 2397 C CA . SER A 1 311 ? 49.842 16.664 -8.467 1.00 78.44 311 SER A CA 1
ATOM 2398 C C . SER A 1 311 ? 49.850 15.152 -8.749 1.00 78.44 311 SER A C 1
ATOM 2400 O O . SER A 1 311 ? 49.190 14.371 -8.055 1.00 78.44 311 SER A O 1
ATOM 2402 N N . GLU A 1 312 ? 50.668 14.687 -9.703 1.00 74.06 312 GLU A N 1
ATOM 2403 C CA . GLU A 1 312 ? 50.862 13.243 -9.922 1.00 74.06 312 GLU A CA 1
ATOM 2404 C C . GLU A 1 312 ? 51.265 12.500 -8.637 1.00 74.06 312 GLU A C 1
ATOM 2406 O O . GLU A 1 312 ? 50.827 11.369 -8.404 1.00 74.06 312 GLU A O 1
ATOM 2411 N N . ARG A 1 313 ? 52.112 13.131 -7.808 1.00 82.25 313 ARG A N 1
ATOM 2412 C CA . ARG A 1 313 ? 52.588 12.600 -6.525 1.00 82.25 313 ARG A CA 1
ATOM 2413 C C . ARG A 1 313 ? 51.406 12.361 -5.590 1.00 82.25 313 ARG A C 1
ATOM 2415 O O . ARG A 1 313 ? 51.236 11.240 -5.107 1.00 82.25 313 ARG A O 1
ATOM 2422 N N . ASP A 1 314 ? 50.557 13.364 -5.403 1.00 82.88 314 ASP A N 1
ATOM 2423 C CA . ASP A 1 314 ? 49.403 13.297 -4.506 1.00 82.88 314 ASP A CA 1
ATOM 2424 C C . ASP A 1 314 ? 48.316 12.368 -5.047 1.00 82.88 314 ASP A C 1
ATOM 2426 O O . ASP A 1 314 ? 47.821 11.506 -4.322 1.00 82.88 314 ASP A O 1
ATOM 2430 N N . ALA A 1 315 ? 48.032 12.414 -6.350 1.00 75.94 315 ALA A N 1
ATOM 2431 C CA . ALA A 1 315 ? 47.138 11.477 -7.023 1.00 75.94 315 ALA A CA 1
ATOM 2432 C C . ALA A 1 315 ? 47.610 10.014 -6.886 1.00 75.94 315 ALA A C 1
ATOM 2434 O O . ALA A 1 315 ? 46.796 9.087 -6.809 1.00 75.94 315 ALA A O 1
ATOM 2435 N N . ARG A 1 316 ? 48.926 9.766 -6.865 1.00 79.44 316 ARG A N 1
ATOM 2436 C CA . ARG A 1 316 ? 49.539 8.441 -6.656 1.00 79.44 316 ARG A CA 1
ATOM 2437 C C . ARG A 1 316 ? 49.505 8.025 -5.178 1.00 79.44 316 ARG A C 1
ATOM 2439 O O . ARG A 1 316 ? 49.260 6.852 -4.889 1.00 79.44 316 ARG A O 1
ATOM 2446 N N . ILE A 1 317 ? 49.673 8.964 -4.244 1.00 82.44 317 ILE A N 1
ATOM 2447 C CA . ILE A 1 317 ? 49.541 8.726 -2.796 1.00 82.44 317 ILE A CA 1
ATOM 2448 C C . ILE A 1 317 ? 48.085 8.439 -2.421 1.00 82.44 317 ILE A C 1
ATOM 2450 O O . ILE A 1 317 ? 47.828 7.402 -1.816 1.00 82.44 317 ILE A O 1
ATOM 2454 N N . LEU A 1 318 ? 47.128 9.268 -2.842 1.00 80.19 318 LEU A N 1
ATOM 2455 C CA . LEU A 1 318 ? 45.701 9.104 -2.556 1.00 80.19 318 LEU A CA 1
ATOM 2456 C C . LEU A 1 318 ? 45.169 7.760 -3.078 1.00 80.19 318 LEU A C 1
ATOM 2458 O O . LEU A 1 318 ? 44.528 7.019 -2.331 1.00 80.19 318 LEU A O 1
ATOM 2462 N N . ARG A 1 319 ? 45.527 7.371 -4.313 1.00 76.62 319 ARG A N 1
ATOM 2463 C CA . ARG A 1 319 ? 45.229 6.028 -4.857 1.00 76.62 319 ARG A CA 1
ATOM 2464 C C . ARG A 1 319 ? 45.856 4.900 -4.027 1.00 76.62 319 ARG A C 1
ATOM 2466 O O . ARG A 1 319 ? 45.226 3.859 -3.847 1.00 76.62 319 ARG A O 1
ATOM 2473 N N . SER A 1 320 ? 47.072 5.090 -3.509 1.00 77.81 320 SER A N 1
ATOM 2474 C CA . SER A 1 320 ? 47.755 4.111 -2.650 1.00 77.81 320 SER A CA 1
ATOM 2475 C C . SER A 1 320 ? 47.078 3.973 -1.280 1.00 77.81 320 SER A C 1
ATOM 2477 O O . SER A 1 320 ? 46.827 2.852 -0.836 1.00 77.81 320 SER A O 1
ATOM 2479 N N . VAL A 1 321 ? 46.725 5.092 -0.642 1.00 82.75 321 VAL A N 1
ATOM 2480 C CA . VAL A 1 321 ? 46.092 5.138 0.685 1.00 82.75 321 VAL A CA 1
ATOM 2481 C C . VAL A 1 321 ? 44.662 4.602 0.632 1.00 82.75 321 VAL A C 1
ATOM 2483 O O . VAL A 1 321 ? 44.356 3.680 1.385 1.00 82.75 321 VAL A O 1
ATOM 2486 N N . LYS A 1 322 ? 43.820 5.065 -0.309 1.00 76.56 322 LYS A N 1
ATOM 2487 C CA . LYS A 1 322 ? 42.462 4.522 -0.519 1.00 76.56 322 LYS A CA 1
ATOM 2488 C C . LYS A 1 322 ? 42.477 3.006 -0.728 1.00 76.56 322 LYS A C 1
ATOM 2490 O O . LYS A 1 322 ? 41.693 2.292 -0.108 1.00 76.56 322 LYS A O 1
ATOM 2495 N N . ARG A 1 323 ? 43.396 2.500 -1.564 1.00 72.94 323 ARG A N 1
ATOM 2496 C CA . ARG A 1 323 ? 43.534 1.057 -1.823 1.00 72.94 323 ARG A CA 1
ATOM 2497 C C . ARG A 1 323 ? 43.897 0.284 -0.552 1.00 72.94 323 ARG A C 1
ATOM 2499 O O . ARG A 1 323 ? 43.301 -0.755 -0.305 1.00 72.94 323 ARG A O 1
ATOM 2506 N N . ARG A 1 324 ? 44.855 0.773 0.243 1.00 79.44 324 ARG A N 1
ATOM 2507 C CA . ARG A 1 324 ? 45.303 0.107 1.480 1.00 79.44 324 ARG A CA 1
ATOM 2508 C C . ARG A 1 324 ? 44.230 0.120 2.567 1.00 79.44 324 ARG A C 1
ATOM 2510 O O . ARG A 1 324 ? 43.940 -0.932 3.123 1.00 79.44 324 ARG A O 1
ATOM 2517 N N . ALA A 1 325 ? 43.588 1.266 2.789 1.00 77.38 325 ALA A N 1
ATOM 2518 C CA . ALA A 1 325 ? 42.474 1.397 3.725 1.00 77.38 325 ALA A CA 1
ATOM 2519 C C . ALA A 1 325 ? 41.319 0.437 3.391 1.00 77.38 325 ALA A C 1
ATOM 2521 O O . ALA A 1 325 ? 40.841 -0.282 4.264 1.00 77.38 325 ALA A O 1
ATOM 2522 N N . HIS A 1 326 ? 40.942 0.344 2.109 1.00 71.69 326 HIS A N 1
ATOM 2523 C CA . HIS A 1 326 ? 39.904 -0.581 1.647 1.00 71.69 326 HIS A CA 1
ATOM 2524 C C . HIS A 1 326 ? 40.256 -2.067 1.838 1.00 71.69 326 HIS A C 1
ATOM 2526 O O . HIS A 1 326 ? 39.340 -2.884 1.883 1.00 71.69 326 HIS A O 1
ATOM 2532 N N . TYR A 1 327 ? 41.538 -2.445 1.914 1.00 64.69 327 TYR A N 1
ATOM 2533 C CA . TYR A 1 327 ? 41.939 -3.834 2.178 1.00 64.69 327 TYR A CA 1
ATOM 2534 C C . TYR A 1 327 ? 42.001 -4.165 3.673 1.00 64.69 327 TYR A C 1
ATOM 2536 O O . TYR A 1 327 ? 41.581 -5.259 4.046 1.00 64.69 327 TYR A O 1
ATOM 2544 N N . LEU A 1 328 ? 42.462 -3.233 4.515 1.00 70.00 328 LEU A N 1
ATOM 2545 C CA . LEU A 1 328 ? 42.472 -3.399 5.975 1.00 70.00 328 LEU A CA 1
ATOM 2546 C C . LEU A 1 328 ? 41.042 -3.544 6.519 1.00 70.00 328 LEU A C 1
ATOM 2548 O O . LEU A 1 328 ? 40.718 -4.555 7.138 1.00 70.00 328 LEU A O 1
ATOM 2552 N N . ASP A 1 329 ? 40.142 -2.627 6.152 1.00 68.88 329 ASP A N 1
ATOM 2553 C CA . ASP A 1 329 ? 38.741 -2.607 6.613 1.00 68.88 329 ASP A CA 1
ATOM 2554 C C . ASP A 1 329 ? 37.842 -3.706 5.974 1.00 68.88 329 ASP A C 1
ATOM 2556 O O . ASP A 1 329 ? 36.609 -3.589 5.978 1.00 68.88 329 ASP A O 1
ATOM 2560 N N . LYS A 1 330 ? 38.421 -4.749 5.352 1.00 58.78 330 LYS A N 1
ATOM 2561 C CA . LYS A 1 330 ? 37.688 -5.741 4.536 1.00 58.78 330 LYS A CA 1
ATOM 2562 C C . LYS A 1 330 ? 37.455 -7.091 5.207 1.00 58.78 330 LYS A C 1
ATOM 2564 O O . LYS A 1 330 ? 36.391 -7.678 4.980 1.00 58.78 330 LYS A O 1
ATOM 2569 N N . GLY A 1 331 ? 38.428 -7.557 5.988 1.00 56.69 331 GLY A N 1
ATOM 2570 C CA . GLY A 1 331 ? 38.426 -8.883 6.611 1.00 56.69 331 GLY A CA 1
ATOM 2571 C C . GLY A 1 331 ? 38.491 -10.070 5.636 1.00 56.69 331 GLY A C 1
ATOM 2572 O O . GLY A 1 331 ? 38.575 -9.897 4.416 1.00 56.69 331 GLY A O 1
ATOM 2573 N N . PHE A 1 332 ? 38.418 -11.272 6.205 1.00 47.72 332 PHE A N 1
ATOM 2574 C CA . PHE A 1 332 ? 38.216 -12.560 5.535 1.00 47.72 332 PHE A CA 1
ATOM 2575 C C . PHE A 1 332 ? 36.921 -13.224 6.054 1.00 47.72 332 PHE A C 1
ATOM 2577 O O . PHE A 1 332 ? 36.173 -12.623 6.826 1.00 47.72 332 PHE A O 1
ATOM 2584 N N . SER A 1 333 ? 36.602 -14.437 5.603 1.00 37.00 333 SER A N 1
ATOM 2585 C CA . SER A 1 333 ? 35.401 -15.170 6.035 1.00 37.00 333 SER A CA 1
ATOM 2586 C C . SER A 1 333 ? 35.673 -16.662 6.159 1.00 37.00 333 SER A C 1
ATOM 2588 O O . SER A 1 333 ? 36.296 -17.234 5.264 1.00 37.00 333 SER A O 1
ATOM 2590 N N . LEU A 1 334 ? 35.158 -17.284 7.218 1.00 33.19 334 LEU A N 1
ATOM 2591 C CA . LEU A 1 334 ? 35.261 -18.717 7.485 1.00 33.19 334 LEU A CA 1
ATOM 2592 C C . LEU A 1 334 ? 33.922 -19.204 8.059 1.00 33.19 334 LEU A C 1
ATOM 2594 O O . LEU A 1 334 ? 33.362 -18.549 8.932 1.00 33.19 334 LEU A O 1
ATOM 2598 N N . CYS A 1 335 ? 33.396 -20.319 7.543 1.00 31.70 335 CYS A N 1
ATOM 2599 C CA . CYS A 1 335 ? 32.139 -20.940 7.997 1.00 31.70 335 CYS A CA 1
ATOM 2600 C C . CYS A 1 335 ? 30.951 -19.961 8.156 1.00 31.70 335 CYS A C 1
ATOM 2602 O O . CYS A 1 335 ? 30.230 -19.994 9.145 1.00 31.70 335 CYS A O 1
ATOM 2604 N N . GLY A 1 336 ? 30.760 -19.057 7.187 1.00 35.44 336 GLY A N 1
ATOM 2605 C CA . GLY A 1 336 ? 29.670 -18.065 7.177 1.00 35.44 336 GLY A CA 1
ATOM 2606 C C . GLY A 1 336 ? 29.940 -16.798 7.999 1.00 35.44 336 GLY A C 1
ATOM 2607 O O . GLY A 1 336 ? 29.468 -15.724 7.626 1.00 35.44 336 GLY A O 1
ATOM 2608 N N . LEU A 1 337 ? 30.766 -16.881 9.042 1.00 35.31 337 LEU A N 1
ATOM 2609 C CA . LEU A 1 337 ? 31.181 -15.732 9.842 1.00 35.31 337 LEU A CA 1
ATOM 2610 C C . LEU A 1 337 ? 32.286 -14.923 9.142 1.00 35.31 337 LEU A C 1
ATOM 2612 O O . LEU A 1 337 ? 33.089 -15.439 8.353 1.00 35.31 337 LEU A O 1
ATOM 2616 N N . ARG A 1 338 ? 32.304 -13.612 9.405 1.00 40.34 338 ARG A N 1
ATOM 2617 C CA . ARG A 1 338 ? 33.192 -12.650 8.743 1.00 40.34 338 ARG A CA 1
ATOM 2618 C C . ARG A 1 338 ? 34.092 -11.961 9.757 1.00 40.34 338 ARG A C 1
ATOM 2620 O O . ARG A 1 338 ? 33.626 -11.200 10.595 1.00 40.34 338 ARG A O 1
ATOM 2627 N N . PHE A 1 339 ? 35.388 -12.183 9.604 1.00 47.31 339 PHE A N 1
ATOM 2628 C CA . PHE A 1 339 ? 36.404 -11.846 10.587 1.00 47.31 339 PHE A CA 1
ATOM 2629 C C . PHE A 1 339 ? 37.335 -10.755 10.056 1.00 47.31 339 PHE A C 1
ATOM 2631 O O . PHE A 1 339 ? 37.707 -10.761 8.880 1.00 47.31 339 PHE A O 1
ATOM 2638 N N . GLY A 1 340 ? 37.724 -9.798 10.900 1.00 53.06 340 GLY A N 1
ATOM 2639 C CA . GLY A 1 340 ? 38.775 -8.839 10.548 1.00 53.06 340 GLY A CA 1
ATOM 2640 C C . GLY A 1 340 ? 40.118 -9.544 10.330 1.00 53.06 340 GLY A C 1
ATOM 2641 O O . GLY A 1 340 ? 40.330 -10.645 10.830 1.00 53.06 340 GLY A O 1
ATOM 2642 N N . TRP A 1 341 ? 41.070 -8.906 9.637 1.00 53.16 341 TRP A N 1
ATOM 2643 C CA . TRP A 1 341 ? 42.465 -9.385 9.685 1.00 53.16 341 TRP A CA 1
ATOM 2644 C C . TRP A 1 341 ? 43.016 -9.356 11.121 1.00 53.16 341 TRP A C 1
ATOM 2646 O O . TRP A 1 341 ? 43.867 -10.169 11.460 1.00 53.16 341 TRP A O 1
ATOM 2656 N N . THR A 1 342 ? 42.452 -8.486 11.964 1.00 48.31 342 THR A N 1
ATOM 2657 C CA . THR A 1 342 ? 42.617 -8.415 13.421 1.00 48.31 342 THR A CA 1
ATOM 2658 C C . THR A 1 342 ? 42.306 -9.727 14.146 1.00 48.31 342 THR A C 1
ATOM 2660 O O . THR A 1 342 ? 43.042 -10.092 15.055 1.00 48.31 342 THR A O 1
ATOM 2663 N N . PHE A 1 343 ? 41.278 -10.470 13.723 1.00 47.62 343 PHE A N 1
ATOM 2664 C CA . PHE A 1 343 ? 40.775 -11.664 14.420 1.00 47.62 343 PHE A CA 1
ATOM 2665 C C . PHE A 1 343 ? 41.782 -12.826 14.454 1.00 47.62 343 PHE A C 1
ATOM 2667 O O . PHE A 1 343 ? 41.812 -13.610 15.396 1.00 47.62 343 PHE A O 1
ATOM 2674 N N . LEU A 1 344 ? 42.651 -12.925 13.441 1.00 49.00 344 LEU A N 1
ATOM 2675 C CA . LEU A 1 344 ? 43.750 -13.902 13.429 1.00 49.00 344 LEU A CA 1
ATOM 2676 C C . LEU A 1 344 ? 44.892 -13.541 14.391 1.00 49.00 344 LEU A C 1
ATOM 2678 O O . LEU A 1 344 ? 45.755 -14.376 14.640 1.00 49.00 344 LEU A O 1
ATOM 2682 N N . ILE A 1 345 ? 44.915 -12.309 14.905 1.00 51.88 345 ILE A N 1
ATOM 2683 C CA . ILE A 1 345 ? 45.986 -11.781 15.759 1.00 51.88 345 ILE A CA 1
ATOM 2684 C C . ILE A 1 345 ? 45.485 -11.557 17.197 1.00 51.88 345 ILE A C 1
ATOM 2686 O O . ILE A 1 345 ? 46.259 -11.707 18.136 1.00 51.88 345 ILE A O 1
ATOM 2690 N N . SER A 1 346 ? 44.187 -11.294 17.393 1.00 47.75 346 SER A N 1
ATOM 2691 C CA . SER A 1 346 ? 43.535 -11.214 18.712 1.00 47.75 346 SER A CA 1
ATOM 2692 C C . SER A 1 346 ? 43.426 -12.560 19.441 1.00 47.75 346 SER A C 1
ATOM 2694 O O . SER A 1 346 ? 43.092 -12.581 20.622 1.00 47.75 346 SER A O 1
ATOM 2696 N N . LEU A 1 347 ? 43.772 -13.677 18.784 1.00 53.91 347 LEU A N 1
ATOM 2697 C CA . LEU A 1 347 ? 43.989 -14.974 19.442 1.00 53.91 347 LEU A CA 1
ATOM 2698 C C . LEU A 1 347 ? 45.117 -14.911 20.497 1.00 53.91 347 LEU A C 1
ATOM 2700 O O . LEU A 1 347 ? 45.185 -15.759 21.382 1.00 53.91 347 LEU A O 1
ATOM 2704 N N . ILE A 1 348 ? 45.983 -13.891 20.421 1.00 55.41 348 ILE A N 1
ATOM 2705 C CA . ILE A 1 348 ? 46.915 -13.506 21.482 1.00 55.41 348 ILE A CA 1
ATOM 2706 C C . ILE A 1 348 ? 46.546 -12.078 21.933 1.00 55.41 348 ILE A C 1
ATOM 2708 O O . ILE A 1 348 ? 46.861 -11.115 21.221 1.00 55.41 348 ILE A O 1
ATOM 2712 N N . PRO A 1 349 ? 45.892 -11.910 23.101 1.00 52.75 349 PRO A N 1
ATOM 2713 C CA . PRO A 1 349 ? 45.568 -10.595 23.655 1.00 52.75 349 PRO A CA 1
ATOM 2714 C C . PRO A 1 349 ? 46.794 -9.676 23.744 1.00 52.75 349 PRO A C 1
ATOM 2716 O O . PRO A 1 349 ? 47.914 -10.146 23.957 1.00 52.75 349 PRO A O 1
ATOM 2719 N N . VAL A 1 350 ? 46.593 -8.361 23.588 1.00 59.09 350 VAL A N 1
ATOM 2720 C CA . VAL A 1 350 ? 47.636 -7.313 23.521 1.00 59.09 350 VAL A CA 1
ATOM 2721 C C . VAL A 1 350 ? 48.501 -7.370 22.251 1.00 59.09 350 VAL A C 1
ATOM 2723 O O . VAL A 1 350 ? 48.740 -6.334 21.628 1.00 59.09 350 VAL A O 1
ATOM 2726 N N . VAL A 1 351 ? 48.951 -8.551 21.814 1.00 60.59 351 VAL A N 1
ATOM 2727 C CA . VAL A 1 351 ? 49.749 -8.703 20.580 1.00 60.59 351 VAL A CA 1
ATOM 2728 C C . VAL A 1 351 ? 48.908 -8.385 19.339 1.00 60.59 351 VAL A C 1
ATOM 2730 O O . VAL A 1 351 ? 49.404 -7.732 18.414 1.00 60.59 351 VAL A O 1
ATOM 2733 N N . GLY A 1 352 ? 47.627 -8.769 19.335 1.00 60.81 352 GLY A N 1
ATOM 2734 C CA . GLY A 1 352 ? 46.676 -8.402 18.283 1.00 60.81 352 GLY A CA 1
ATOM 2735 C C . GLY A 1 352 ? 46.527 -6.891 18.097 1.00 60.81 352 GLY A C 1
ATOM 2736 O O . GLY A 1 352 ? 46.750 -6.374 16.999 1.00 60.81 352 GLY A O 1
ATOM 2737 N N . ASP A 1 353 ? 46.223 -6.180 19.180 1.00 61.84 353 ASP A N 1
ATOM 2738 C CA . ASP A 1 353 ? 45.917 -4.744 19.186 1.00 61.84 353 ASP A CA 1
ATOM 2739 C C . ASP A 1 353 ? 47.122 -3.892 18.763 1.00 61.84 353 ASP A C 1
ATOM 2741 O O . ASP A 1 353 ? 47.012 -2.990 17.926 1.00 61.84 353 ASP A O 1
ATOM 2745 N N . VAL A 1 354 ? 48.311 -4.228 19.281 1.00 67.81 354 VAL A N 1
ATOM 2746 C CA . VAL A 1 354 ? 49.578 -3.581 18.903 1.00 67.81 354 VAL A CA 1
ATOM 2747 C C . VAL A 1 354 ? 49.889 -3.797 17.418 1.00 67.81 354 VAL A C 1
ATOM 2749 O O . VAL A 1 354 ? 50.387 -2.881 16.750 1.00 67.81 354 VAL A O 1
ATOM 2752 N N . THR A 1 355 ? 49.569 -4.972 16.871 1.00 65.50 355 THR A N 1
ATOM 2753 C CA . THR A 1 355 ? 49.807 -5.285 15.455 1.00 65.50 355 THR A CA 1
ATOM 2754 C C . THR A 1 355 ? 48.841 -4.535 14.536 1.00 65.50 355 THR A C 1
ATOM 2756 O O . THR A 1 355 ? 49.286 -3.955 13.543 1.00 65.50 355 THR A O 1
ATOM 2759 N N . ASP A 1 356 ? 47.549 -4.459 14.871 1.00 64.88 356 ASP A N 1
ATOM 2760 C CA . ASP A 1 356 ? 46.569 -3.691 14.090 1.00 64.88 356 ASP A CA 1
ATOM 2761 C C . ASP A 1 356 ? 46.873 -2.185 14.101 1.00 64.88 356 ASP A C 1
ATOM 2763 O O . ASP A 1 356 ? 46.990 -1.560 13.042 1.00 64.88 356 ASP A O 1
ATOM 2767 N N . ALA A 1 357 ? 47.117 -1.600 15.279 1.00 71.50 357 ALA A N 1
ATOM 2768 C CA . ALA A 1 357 ? 47.501 -0.193 15.390 1.00 71.50 357 ALA A CA 1
ATOM 2769 C C . ALA A 1 357 ? 48.777 0.122 14.588 1.00 71.50 357 ALA A C 1
ATOM 2771 O O . ALA A 1 357 ? 48.856 1.165 13.925 1.00 71.50 357 ALA A O 1
ATOM 2772 N N . SER A 1 358 ? 49.743 -0.805 14.571 1.00 74.94 358 SER A N 1
ATOM 2773 C CA . SER A 1 358 ? 50.952 -0.708 13.749 1.00 74.94 358 SER A CA 1
ATOM 2774 C C . SER A 1 358 ? 50.648 -0.768 12.249 1.00 74.94 358 SER A C 1
ATOM 2776 O O . SER A 1 358 ? 51.132 0.081 11.499 1.00 74.94 358 SER A O 1
ATOM 2778 N N . LEU A 1 359 ? 49.821 -1.710 11.785 1.00 77.19 359 LEU A N 1
ATOM 2779 C CA . LEU A 1 359 ? 49.428 -1.825 10.373 1.00 77.19 359 LEU A CA 1
ATOM 2780 C C . LEU A 1 359 ? 48.667 -0.580 9.896 1.00 77.19 359 LEU A C 1
ATOM 2782 O O . LEU A 1 359 ? 49.021 0.007 8.867 1.00 77.19 359 LEU A O 1
ATOM 2786 N N . ASN A 1 360 ? 47.692 -0.120 10.679 1.00 80.06 360 ASN A N 1
ATOM 2787 C CA . ASN A 1 360 ? 46.899 1.079 10.407 1.00 80.06 360 ASN A CA 1
ATOM 2788 C C . ASN A 1 360 ? 47.777 2.345 10.401 1.00 80.06 360 ASN A C 1
ATOM 2790 O O . ASN A 1 360 ? 47.590 3.247 9.575 1.00 80.06 360 ASN A O 1
ATOM 2794 N N . TYR A 1 361 ? 48.805 2.412 11.253 1.00 85.06 361 TYR A N 1
ATOM 2795 C CA . TYR A 1 361 ? 49.805 3.477 11.189 1.00 85.06 361 TYR A CA 1
ATOM 2796 C C . TYR A 1 361 ? 50.691 3.378 9.936 1.00 85.06 361 TYR A C 1
ATOM 2798 O O . TYR A 1 361 ? 50.788 4.342 9.175 1.00 85.06 361 TYR A O 1
ATOM 2806 N N . PHE A 1 362 ? 51.334 2.237 9.679 1.00 83.69 362 PHE A N 1
ATOM 2807 C CA . PHE A 1 362 ? 52.349 2.110 8.627 1.00 83.69 362 PHE A CA 1
ATOM 2808 C C . PHE A 1 362 ? 51.780 2.100 7.203 1.00 83.69 362 PHE A C 1
ATOM 2810 O O . PHE A 1 362 ? 52.397 2.660 6.289 1.00 83.69 362 PHE A O 1
ATOM 2817 N N . LEU A 1 363 ? 50.615 1.488 6.987 1.00 82.44 363 LEU A N 1
ATOM 2818 C CA . LEU A 1 363 ? 50.032 1.343 5.653 1.00 82.44 363 LEU A CA 1
ATOM 2819 C C . LEU A 1 363 ? 49.217 2.567 5.230 1.00 82.44 363 LEU A C 1
ATOM 2821 O O . LEU A 1 363 ? 49.280 2.931 4.050 1.00 82.44 363 LEU A O 1
ATOM 2825 N N . VAL A 1 364 ? 48.511 3.205 6.171 1.00 85.69 364 VAL A N 1
ATOM 2826 C CA . VAL A 1 364 ? 47.602 4.336 5.922 1.00 85.69 364 VAL A CA 1
ATOM 2827 C C . VAL A 1 364 ? 48.224 5.651 6.388 1.00 85.69 364 VAL A C 1
ATOM 2829 O O . VAL A 1 364 ? 48.582 6.465 5.538 1.00 85.69 364 VAL A O 1
ATOM 2832 N N . VAL A 1 365 ? 48.431 5.868 7.693 1.00 87.12 365 VAL A N 1
ATOM 2833 C CA . VAL A 1 365 ? 48.849 7.189 8.217 1.00 87.12 365 VAL A CA 1
ATOM 2834 C C . VAL A 1 365 ? 50.250 7.599 7.740 1.00 87.12 365 VAL A C 1
ATOM 2836 O O . VAL A 1 365 ? 50.416 8.692 7.199 1.00 87.12 365 VAL A O 1
ATOM 2839 N N . ARG A 1 366 ? 51.264 6.730 7.847 1.00 87.25 366 ARG A N 1
ATOM 2840 C CA . ARG A 1 366 ? 52.631 6.991 7.351 1.00 87.25 366 ARG A CA 1
ATOM 2841 C C . ARG A 1 366 ? 52.658 7.195 5.835 1.00 87.25 366 ARG A C 1
ATOM 2843 O O . ARG A 1 366 ? 53.456 7.992 5.350 1.00 87.25 366 ARG A O 1
ATOM 2850 N N . LYS A 1 367 ? 51.786 6.514 5.078 1.00 86.69 367 LYS A N 1
ATOM 2851 C CA . LYS A 1 367 ? 51.702 6.702 3.622 1.00 86.69 367 LYS A CA 1
ATOM 2852 C C . LYS A 1 367 ? 50.981 7.999 3.245 1.00 86.69 367 LYS A C 1
ATOM 2854 O O . LYS A 1 367 ? 51.375 8.618 2.263 1.00 86.69 367 LYS A O 1
ATOM 2859 N N . ALA A 1 368 ? 50.003 8.431 4.039 1.00 86.81 368 ALA A N 1
ATOM 2860 C CA . ALA A 1 368 ? 49.326 9.716 3.896 1.00 86.81 368 ALA A CA 1
ATOM 2861 C C . ALA A 1 368 ? 50.241 10.900 4.258 1.00 86.81 368 ALA A C 1
ATOM 2863 O O . ALA A 1 368 ? 50.256 11.887 3.533 1.00 86.81 368 ALA A O 1
ATOM 2864 N N . ARG A 1 369 ? 51.088 10.777 5.297 1.00 86.62 369 ARG A N 1
ATOM 2865 C CA . ARG A 1 369 ? 52.109 11.790 5.653 1.00 86.62 369 ARG A CA 1
ATOM 2866 C C . ARG A 1 369 ? 53.062 12.141 4.502 1.00 86.62 369 ARG A C 1
ATOM 2868 O O . ARG A 1 369 ? 53.594 13.240 4.498 1.00 86.62 369 ARG A O 1
ATOM 2875 N N . ALA A 1 370 ? 53.248 11.252 3.522 1.00 85.94 370 ALA A N 1
ATOM 2876 C CA . ALA A 1 370 ? 54.055 11.523 2.329 1.00 85.94 370 ALA A CA 1
ATOM 2877 C C . ALA A 1 370 ? 53.409 12.516 1.335 1.00 85.94 370 ALA A C 1
ATOM 2879 O O . ALA A 1 370 ? 54.023 12.805 0.309 1.00 85.94 370 ALA A O 1
ATOM 2880 N N . ALA A 1 371 ? 52.191 12.997 1.614 1.00 83.75 371 ALA A N 1
ATOM 2881 C CA . ALA A 1 371 ? 51.524 14.117 0.943 1.00 83.75 371 ALA A CA 1
ATOM 2882 C C . ALA A 1 371 ? 51.605 15.420 1.773 1.00 83.75 371 ALA A C 1
ATOM 2884 O O . ALA A 1 371 ? 50.758 16.301 1.640 1.00 83.75 371 ALA A O 1
ATOM 2885 N N . ASP A 1 372 ? 52.604 15.530 2.655 1.00 86.12 372 ASP A N 1
ATOM 2886 C CA . ASP A 1 372 ? 52.984 16.753 3.371 1.00 86.12 372 ASP A CA 1
ATOM 2887 C C . ASP A 1 372 ? 51.788 17.382 4.123 1.00 86.12 372 ASP A C 1
ATOM 2889 O O . ASP A 1 372 ? 51.315 18.479 3.819 1.00 86.12 372 ASP A O 1
ATOM 2893 N N . LEU A 1 373 ? 51.239 16.601 5.065 1.00 86.88 373 LEU A N 1
ATOM 2894 C CA . LEU A 1 373 ? 50.025 16.913 5.833 1.00 86.88 373 LEU A CA 1
ATOM 2895 C C . LEU A 1 373 ? 50.314 17.802 7.058 1.00 86.88 373 LEU A C 1
ATOM 2897 O O . LEU A 1 373 ? 51.301 17.557 7.758 1.00 86.88 373 LEU A O 1
ATOM 2901 N N . PRO A 1 374 ? 49.422 18.748 7.413 1.00 85.62 374 PRO A N 1
ATOM 2902 C CA . PRO A 1 374 ? 49.602 19.587 8.591 1.00 85.62 374 PRO A CA 1
ATOM 2903 C C . PRO A 1 374 ? 49.479 18.774 9.897 1.00 85.62 374 PRO A C 1
ATOM 2905 O O . PRO A 1 374 ? 48.682 17.829 9.968 1.00 85.62 374 PRO A O 1
ATOM 2908 N N . PRO A 1 375 ? 50.199 19.150 10.977 1.00 83.06 375 PRO A N 1
ATOM 2909 C CA . PRO A 1 375 ? 50.236 18.370 12.218 1.00 83.06 375 PRO A CA 1
ATOM 2910 C C . PRO A 1 375 ? 48.868 18.109 12.862 1.00 83.06 375 PRO A C 1
ATOM 2912 O O . PRO A 1 375 ? 48.666 17.042 13.440 1.00 83.06 375 PRO A O 1
ATOM 2915 N N . TRP A 1 376 ? 47.910 19.037 12.747 1.00 86.62 376 TRP A N 1
ATOM 2916 C CA . TRP A 1 376 ? 46.554 18.860 13.286 1.00 86.62 376 TRP A CA 1
ATOM 2917 C C . TRP A 1 376 ? 45.786 17.735 12.575 1.00 86.62 376 TRP A C 1
ATOM 2919 O O . TRP A 1 376 ? 45.103 16.946 13.229 1.00 86.62 376 TRP A O 1
ATOM 2929 N N . LEU A 1 377 ? 45.942 17.605 11.254 1.00 84.06 377 LEU A N 1
ATOM 2930 C CA . LEU A 1 377 ? 45.277 16.572 10.460 1.00 84.06 377 LEU A CA 1
ATOM 2931 C C . LEU A 1 377 ? 45.886 15.204 10.766 1.00 84.06 377 LEU A C 1
ATOM 2933 O O . LEU A 1 377 ? 45.163 14.235 10.982 1.00 84.06 377 LEU A O 1
ATOM 2937 N N . VAL A 1 378 ? 47.214 15.150 10.901 1.00 87.12 378 VAL A N 1
ATOM 2938 C CA . VAL A 1 378 ? 47.926 13.952 11.361 1.00 87.12 378 VAL A CA 1
ATOM 2939 C C . VAL A 1 378 ? 47.470 13.542 12.766 1.00 87.12 378 VAL A C 1
ATOM 2941 O O . VAL A 1 378 ? 47.197 12.363 12.977 1.00 87.12 378 VAL A O 1
ATOM 2944 N N . ARG A 1 379 ? 47.322 14.483 13.713 1.00 86.12 379 ARG A N 1
ATOM 2945 C CA . ARG A 1 379 ? 46.757 14.205 15.050 1.00 86.12 379 ARG A CA 1
ATOM 2946 C C . ARG A 1 379 ? 45.338 13.635 14.946 1.00 86.12 379 ARG A C 1
ATOM 2948 O O . ARG A 1 379 ? 45.076 12.596 15.541 1.00 86.12 379 ARG A O 1
ATOM 2955 N N . ARG A 1 380 ? 44.459 14.225 14.126 1.00 82.56 380 ARG A N 1
ATOM 2956 C CA . ARG A 1 380 ? 43.087 13.729 13.895 1.00 82.56 380 ARG A CA 1
ATOM 2957 C C . ARG A 1 380 ? 43.061 12.310 13.308 1.00 82.56 380 ARG A C 1
ATOM 2959 O O . ARG A 1 380 ? 42.237 11.496 13.715 1.00 82.56 380 ARG A O 1
ATOM 2966 N N . MET A 1 381 ? 43.993 11.982 12.410 1.00 87.88 381 MET A N 1
ATOM 2967 C CA . MET A 1 381 ? 44.138 10.623 11.874 1.00 87.88 381 MET A CA 1
ATOM 2968 C C . MET A 1 381 ? 44.650 9.620 12.920 1.00 87.88 381 MET A C 1
ATOM 2970 O O . MET A 1 381 ? 44.185 8.481 12.953 1.00 87.88 381 MET A O 1
ATOM 2974 N N . MET A 1 382 ? 45.564 10.041 13.802 1.00 86.00 382 MET A N 1
ATOM 2975 C CA . MET A 1 382 ? 46.006 9.225 14.940 1.00 86.00 382 MET A CA 1
ATOM 2976 C C . MET A 1 382 ? 44.882 9.015 15.963 1.00 86.00 382 MET A C 1
ATOM 2978 O O . MET A 1 382 ? 44.760 7.911 16.478 1.00 86.00 382 MET A O 1
ATOM 2982 N N . MET A 1 383 ? 44.024 10.013 16.212 1.00 85.06 383 MET A N 1
ATOM 2983 C CA . MET A 1 383 ? 42.852 9.869 17.092 1.00 85.06 383 MET A CA 1
ATOM 2984 C C . MET A 1 383 ? 41.859 8.825 16.568 1.00 85.06 383 MET A C 1
ATOM 2986 O O . MET A 1 383 ? 41.357 8.031 17.355 1.00 85.06 383 MET A O 1
ATOM 2990 N N . ASN A 1 384 ? 41.623 8.758 15.251 1.00 83.25 384 ASN A N 1
ATOM 2991 C CA . ASN A 1 384 ? 40.804 7.690 14.662 1.00 83.25 384 ASN A CA 1
ATOM 2992 C C . ASN A 1 384 ? 41.408 6.294 14.914 1.00 83.25 384 ASN A C 1
ATOM 2994 O O . ASN A 1 384 ? 40.667 5.364 15.218 1.00 83.25 384 ASN A O 1
ATOM 2998 N N . ASN A 1 385 ? 42.736 6.142 14.826 1.00 82.25 385 ASN A N 1
ATOM 2999 C CA . ASN A 1 385 ? 43.406 4.871 15.136 1.00 82.25 385 ASN A CA 1
ATOM 3000 C C . ASN A 1 385 ? 43.370 4.557 16.644 1.00 82.25 385 ASN A C 1
ATOM 3002 O O . ASN A 1 385 ? 43.132 3.413 17.015 1.00 82.25 385 ASN A O 1
ATOM 3006 N N . ALA A 1 386 ? 43.571 5.558 17.505 1.00 81.94 386 ALA A N 1
ATOM 3007 C CA . ALA A 1 386 ? 43.535 5.402 18.959 1.00 81.94 386 ALA A CA 1
ATOM 3008 C C . ALA A 1 386 ? 42.132 5.036 19.467 1.00 81.94 386 ALA A C 1
ATOM 3010 O O . ALA A 1 386 ? 42.013 4.183 20.337 1.00 81.94 386 ALA A O 1
ATOM 3011 N N . PHE A 1 387 ? 41.073 5.607 18.883 1.00 80.81 387 PHE A N 1
ATOM 3012 C CA . PHE A 1 387 ? 39.695 5.184 19.143 1.00 80.81 387 PHE A CA 1
ATOM 3013 C C . PHE A 1 387 ? 39.460 3.733 18.697 1.00 80.81 387 PHE A C 1
ATOM 3015 O O . PHE A 1 387 ? 38.844 2.966 19.425 1.00 80.81 387 PHE A O 1
ATOM 3022 N N . SER A 1 388 ? 40.002 3.334 17.539 1.00 73.56 388 SER A N 1
ATOM 3023 C CA . SER A 1 388 ? 39.951 1.943 17.065 1.00 73.56 388 SER A CA 1
ATOM 3024 C C . SER A 1 388 ? 40.569 0.972 18.084 1.00 73.56 388 SER A C 1
ATOM 3026 O O . SER A 1 388 ? 39.931 -0.007 18.449 1.00 73.56 388 SER A O 1
ATOM 3028 N N . LEU A 1 389 ? 41.767 1.280 18.593 1.00 76.44 389 LEU A N 1
ATOM 3029 C CA . LEU A 1 389 ? 42.463 0.463 19.596 1.00 76.44 389 LEU A CA 1
ATOM 3030 C C . LEU A 1 389 ? 41.807 0.528 20.989 1.00 76.44 389 LEU A C 1
ATOM 3032 O O . LEU A 1 389 ? 41.789 -0.464 21.700 1.00 76.44 389 LEU A O 1
ATOM 3036 N N . ALA A 1 390 ? 41.216 1.655 21.391 1.00 75.38 390 ALA A N 1
ATOM 3037 C CA . ALA A 1 390 ? 40.461 1.726 22.646 1.00 75.38 390 ALA A CA 1
ATOM 3038 C C . ALA A 1 390 ? 39.204 0.834 22.621 1.00 75.38 390 ALA A C 1
ATOM 3040 O O . ALA A 1 390 ? 38.804 0.297 23.650 1.00 75.38 390 ALA A O 1
ATOM 3041 N N . VAL A 1 391 ? 38.595 0.666 21.443 1.00 71.38 391 VAL A N 1
ATOM 3042 C CA . VAL A 1 391 ? 37.419 -0.186 21.226 1.00 71.38 391 VAL A CA 1
ATOM 3043 C C . VAL A 1 391 ? 37.780 -1.675 21.121 1.00 71.38 391 VAL A C 1
ATOM 3045 O O . VAL A 1 391 ? 36.970 -2.505 21.527 1.00 71.38 391 VAL A O 1
ATOM 3048 N N . SER A 1 392 ? 38.967 -2.039 20.616 1.00 62.47 392 SER A N 1
ATOM 3049 C CA . SER A 1 392 ? 39.345 -3.452 20.420 1.00 62.47 392 SER A CA 1
ATOM 3050 C C . SER A 1 392 ? 39.507 -4.242 21.725 1.00 62.47 392 SER A C 1
ATOM 3052 O O . SER A 1 392 ? 39.311 -5.454 21.725 1.00 62.47 392 SER A O 1
ATOM 3054 N N . PHE A 1 393 ? 39.745 -3.567 22.855 1.00 65.25 393 PHE A N 1
ATOM 3055 C CA . PHE A 1 393 ? 39.810 -4.188 24.185 1.00 65.25 393 PHE A CA 1
ATOM 3056 C C . PHE A 1 393 ? 38.465 -4.698 24.741 1.00 65.25 393 PHE A C 1
ATOM 3058 O O . PHE A 1 393 ? 38.447 -5.262 25.834 1.00 65.25 393 PHE A O 1
ATOM 3065 N N . VAL A 1 394 ? 37.342 -4.520 24.032 1.00 67.50 394 VAL A N 1
ATOM 3066 C CA . VAL A 1 394 ? 36.027 -5.043 24.442 1.00 67.50 394 VAL A CA 1
ATOM 3067 C C . VAL A 1 394 ? 35.654 -6.246 23.560 1.00 67.50 394 VAL A C 1
ATOM 3069 O O . VAL A 1 394 ? 35.273 -6.040 22.408 1.00 67.50 394 VAL A O 1
ATOM 3072 N N . PRO A 1 395 ? 35.714 -7.501 24.046 1.00 55.50 395 PRO A N 1
ATOM 3073 C CA . PRO A 1 395 ? 35.389 -8.674 23.230 1.00 55.50 395 PRO A CA 1
ATOM 3074 C C . PRO A 1 395 ? 33.965 -8.631 22.657 1.00 55.50 395 PRO A C 1
ATOM 3076 O O . PRO A 1 395 ? 33.035 -8.209 23.347 1.00 55.50 395 PRO A O 1
ATOM 3079 N N . PHE A 1 396 ? 33.791 -9.094 21.411 1.00 52.38 396 PHE A N 1
ATOM 3080 C CA . PHE A 1 396 ? 32.537 -9.128 20.635 1.00 52.38 396 PHE A CA 1
ATOM 3081 C C . PHE A 1 396 ? 31.918 -7.751 20.329 1.00 52.38 396 PHE A C 1
ATOM 3083 O O . PHE A 1 396 ? 31.743 -7.394 19.163 1.00 52.38 396 PHE A O 1
ATOM 3090 N N . VAL A 1 397 ? 31.612 -6.943 21.348 1.00 54.06 397 VAL A N 1
ATOM 3091 C CA . VAL A 1 397 ? 31.064 -5.586 21.185 1.00 54.06 397 VAL A CA 1
ATOM 3092 C C . VAL A 1 397 ? 32.071 -4.676 20.474 1.00 54.06 397 VAL A C 1
ATOM 3094 O O . VAL A 1 397 ? 31.699 -3.921 19.574 1.00 54.06 397 VAL A O 1
ATOM 3097 N N . GLY A 1 398 ? 33.357 -4.792 20.811 1.00 59.69 398 GLY A N 1
ATOM 3098 C CA . GLY A 1 398 ? 34.446 -4.077 20.153 1.00 59.69 398 GLY A CA 1
ATOM 3099 C C . GLY A 1 398 ? 34.604 -4.463 18.685 1.00 59.69 398 GLY A C 1
ATOM 3100 O O . GLY A 1 398 ? 34.722 -3.573 17.848 1.00 59.69 398 GLY A O 1
ATOM 3101 N N . ASP A 1 399 ? 34.504 -5.748 18.332 1.00 55.72 399 ASP A N 1
ATOM 3102 C CA . ASP A 1 399 ? 34.551 -6.212 16.935 1.00 55.72 399 ASP A CA 1
ATOM 3103 C C . ASP A 1 399 ? 33.415 -5.622 16.084 1.00 55.72 399 ASP A C 1
ATOM 3105 O O . ASP A 1 399 ? 33.641 -5.150 14.962 1.00 55.72 399 ASP A O 1
ATOM 3109 N N . VAL A 1 400 ? 32.196 -5.574 16.633 1.00 54.09 400 VAL A N 1
ATOM 3110 C CA . VAL A 1 400 ? 31.041 -4.939 15.979 1.00 54.09 400 VAL A CA 1
ATOM 3111 C C . VAL A 1 400 ? 31.270 -3.433 15.817 1.00 54.09 400 VAL A C 1
ATOM 3113 O O . VAL A 1 400 ? 31.096 -2.895 14.717 1.00 54.09 400 VAL A O 1
ATOM 3116 N N . ILE A 1 401 ? 31.723 -2.736 16.865 1.00 60.38 401 ILE A N 1
ATOM 3117 C CA . ILE A 1 401 ? 31.994 -1.292 16.798 1.00 60.38 401 ILE A CA 1
ATOM 3118 C C . ILE A 1 401 ? 33.167 -0.991 15.848 1.00 60.38 401 ILE A C 1
ATOM 3120 O O . ILE A 1 401 ? 33.078 -0.027 15.091 1.00 60.38 401 ILE A O 1
ATOM 3124 N N . LEU A 1 402 ? 34.214 -1.819 15.784 1.00 60.19 402 LEU A N 1
ATOM 3125 C CA . LEU A 1 402 ? 35.323 -1.720 14.821 1.00 60.19 402 LEU A CA 1
ATOM 3126 C C . LEU A 1 402 ? 34.826 -1.835 13.374 1.00 60.19 402 LEU A C 1
ATOM 3128 O O . LEU A 1 402 ? 35.105 -0.959 12.541 1.00 60.19 402 LEU A O 1
ATOM 3132 N N . ALA A 1 403 ? 34.036 -2.875 13.085 1.00 54.28 403 ALA A N 1
ATOM 3133 C CA . ALA A 1 403 ? 33.423 -3.100 11.778 1.00 54.28 403 ALA A CA 1
ATOM 3134 C C . ALA A 1 403 ? 32.502 -1.936 11.361 1.00 54.28 403 ALA A C 1
ATOM 3136 O O . ALA A 1 403 ? 32.408 -1.604 10.172 1.00 54.28 403 ALA A O 1
ATOM 3137 N N . VAL A 1 404 ? 31.869 -1.267 12.330 1.00 54.88 404 VAL A N 1
ATOM 3138 C CA . VAL A 1 404 ? 31.067 -0.054 12.126 1.00 54.88 404 VAL A CA 1
ATOM 3139 C C . VAL A 1 404 ? 31.927 1.217 12.053 1.00 54.88 404 VAL A C 1
ATOM 3141 O O . VAL A 1 404 ? 31.582 2.124 11.291 1.00 54.88 404 VAL A O 1
ATOM 3144 N N . PHE A 1 405 ? 33.061 1.326 12.743 1.00 72.00 405 PHE A N 1
ATOM 3145 C CA . PHE A 1 405 ? 33.850 2.560 12.800 1.00 72.00 405 PHE A CA 1
ATOM 3146 C C . PHE A 1 405 ? 34.700 2.773 11.540 1.00 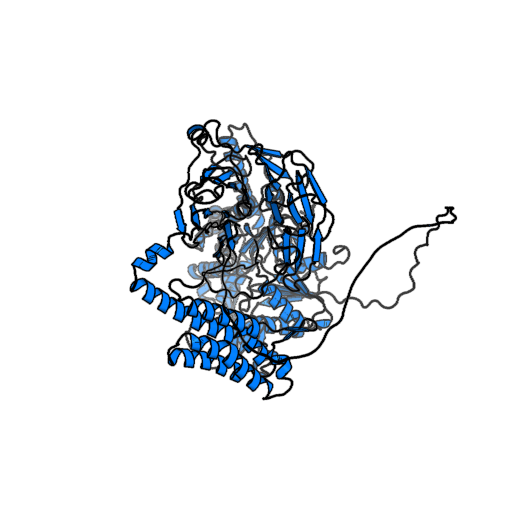72.00 405 PHE A C 1
ATOM 3148 O O . PHE A 1 405 ? 34.606 3.846 10.934 1.00 72.00 405 PHE A O 1
ATOM 3155 N N . LYS A 1 406 ? 35.445 1.746 11.096 1.00 76.56 406 LYS A N 1
ATOM 3156 C CA . LYS A 1 406 ? 36.329 1.758 9.904 1.00 76.56 406 LYS A CA 1
ATOM 3157 C C . LYS A 1 406 ? 37.327 2.928 9.890 1.00 76.56 406 LYS A C 1
ATOM 3159 O O . LYS A 1 406 ? 37.256 3.827 9.043 1.00 76.56 406 LYS A O 1
ATOM 3164 N N . ALA A 1 407 ? 38.250 2.922 10.856 1.00 75.75 407 ALA A N 1
ATOM 3165 C CA . ALA A 1 407 ? 39.236 3.987 11.067 1.00 75.75 407 ALA A CA 1
ATOM 3166 C C . ALA A 1 407 ? 40.070 4.301 9.810 1.00 75.75 407 ALA A C 1
ATOM 3168 O O . ALA A 1 407 ? 40.281 5.473 9.487 1.00 75.75 407 ALA A O 1
ATOM 3169 N N . ASN A 1 408 ? 40.487 3.282 9.049 1.00 80.50 408 ASN A N 1
ATOM 3170 C CA . ASN A 1 408 ? 41.305 3.489 7.855 1.00 80.50 408 ASN A CA 1
ATOM 3171 C C . ASN A 1 408 ? 40.539 4.197 6.734 1.00 80.50 408 ASN A C 1
ATOM 3173 O O . ASN A 1 408 ? 41.070 5.121 6.118 1.00 80.50 408 ASN A O 1
ATOM 3177 N N . SER A 1 409 ? 39.286 3.809 6.482 1.00 79.38 409 SER A N 1
ATOM 3178 C CA . SER A 1 409 ? 38.414 4.476 5.507 1.00 79.38 409 SER A CA 1
ATOM 3179 C C . SER A 1 409 ? 38.159 5.941 5.881 1.00 79.38 409 SER A C 1
ATOM 3181 O O . SER A 1 409 ? 38.239 6.812 5.014 1.00 79.38 409 SER A O 1
ATOM 3183 N N . ARG A 1 410 ? 37.937 6.243 7.171 1.00 79.75 410 ARG A N 1
ATOM 3184 C CA . ARG A 1 410 ? 37.833 7.631 7.671 1.00 79.75 410 ARG A CA 1
ATOM 3185 C C . ARG A 1 410 ? 39.124 8.418 7.419 1.00 79.75 410 ARG A C 1
ATOM 3187 O O . ARG A 1 410 ? 39.080 9.549 6.943 1.00 79.75 410 ARG A O 1
ATOM 3194 N N . ASN A 1 411 ? 40.276 7.801 7.670 1.00 84.00 411 ASN A N 1
ATOM 3195 C CA . ASN A 1 411 ? 41.588 8.401 7.433 1.00 84.00 411 ASN A CA 1
ATOM 3196 C C . ASN A 1 411 ? 41.890 8.623 5.940 1.00 84.00 411 ASN A C 1
ATOM 3198 O O . ASN A 1 411 ? 42.490 9.636 5.583 1.00 84.00 411 ASN A O 1
ATOM 3202 N N . ALA A 1 412 ? 41.431 7.741 5.051 1.00 81.50 412 ALA A N 1
ATOM 3203 C CA . ALA A 1 412 ? 41.532 7.946 3.608 1.00 81.50 412 ALA A CA 1
ATOM 3204 C C . ALA A 1 412 ? 40.647 9.108 3.111 1.00 81.50 412 ALA A C 1
ATOM 3206 O O . ALA A 1 412 ? 41.071 9.840 2.218 1.00 81.50 412 ALA A O 1
ATOM 3207 N N . ALA A 1 413 ? 39.465 9.313 3.706 1.00 76.88 413 ALA A N 1
ATOM 3208 C CA . ALA A 1 413 ? 38.593 10.451 3.399 1.00 76.88 413 ALA A CA 1
ATOM 3209 C C . ALA A 1 413 ? 39.166 11.791 3.904 1.00 76.88 413 ALA A C 1
ATOM 3211 O O . ALA A 1 413 ? 39.134 12.780 3.180 1.00 76.88 413 ALA A O 1
ATOM 3212 N N . LEU A 1 414 ? 39.771 11.816 5.100 1.00 81.56 414 LEU A N 1
ATOM 3213 C CA . LEU A 1 414 ? 40.484 12.996 5.617 1.00 81.56 414 LEU A CA 1
ATOM 3214 C C . LEU A 1 414 ? 41.655 13.426 4.713 1.00 81.56 414 LEU A C 1
ATOM 3216 O O . LEU A 1 414 ? 41.890 14.620 4.540 1.00 81.56 414 LEU A O 1
ATOM 3220 N N . LEU A 1 415 ? 42.372 12.465 4.118 1.00 83.88 415 LEU A N 1
ATOM 3221 C CA . LEU A 1 415 ? 43.408 12.740 3.118 1.00 83.88 415 LEU A CA 1
ATOM 3222 C C . LEU A 1 415 ? 42.817 13.261 1.798 1.00 83.88 415 LEU A C 1
ATOM 3224 O O . LEU A 1 415 ? 43.385 14.170 1.200 1.00 83.88 415 LEU A O 1
ATOM 3228 N N . GLU A 1 416 ? 41.711 12.677 1.329 1.00 81.06 416 GLU A N 1
ATOM 3229 C CA . GLU A 1 416 ? 41.038 13.107 0.097 1.00 81.06 416 GLU A CA 1
ATOM 3230 C C . GLU A 1 416 ? 40.571 14.559 0.177 1.00 81.06 416 GLU A C 1
ATOM 3232 O O . GLU A 1 416 ? 40.863 15.335 -0.727 1.00 81.06 416 GLU A O 1
ATOM 3237 N N . GLU A 1 417 ? 39.902 14.929 1.268 1.00 77.31 417 GLU A N 1
ATOM 3238 C CA . GLU A 1 417 ? 39.347 16.270 1.456 1.00 77.31 417 GLU A CA 1
ATOM 3239 C C . GLU A 1 417 ? 40.443 17.339 1.571 1.00 77.31 417 GLU A C 1
ATOM 3241 O O . GLU A 1 417 ? 40.357 18.402 0.960 1.00 77.31 417 GLU A O 1
ATOM 3246 N N . PHE A 1 418 ? 41.530 17.034 2.283 1.00 83.38 418 PHE A N 1
ATOM 3247 C CA . PHE A 1 418 ? 42.688 17.924 2.359 1.00 83.38 418 PHE A CA 1
ATOM 3248 C C . PHE A 1 418 ? 43.372 18.117 0.995 1.00 83.38 418 PHE A C 1
ATOM 3250 O O . PHE A 1 418 ? 43.750 19.233 0.640 1.00 83.38 418 PHE A O 1
ATOM 3257 N N . LEU A 1 419 ? 43.508 17.044 0.208 1.00 79.75 419 LEU A N 1
ATOM 3258 C CA . LEU A 1 419 ? 44.071 17.137 -1.138 1.00 79.75 419 LEU A CA 1
ATOM 3259 C C . LEU A 1 419 ? 43.131 17.850 -2.117 1.00 79.75 419 LEU A C 1
ATOM 3261 O O . LEU A 1 419 ? 43.627 18.588 -2.962 1.00 79.75 419 LEU A O 1
ATOM 3265 N N . ARG A 1 420 ? 41.806 17.690 -1.984 1.00 78.06 420 ARG A N 1
ATOM 3266 C CA . ARG A 1 420 ? 40.801 18.449 -2.747 1.00 78.06 420 ARG A CA 1
ATOM 3267 C C . ARG A 1 420 ? 40.984 19.952 -2.537 1.00 78.06 420 ARG A C 1
ATOM 3269 O O . ARG A 1 420 ? 41.165 20.672 -3.511 1.00 78.06 420 ARG A O 1
ATOM 3276 N N . LEU A 1 421 ? 41.009 20.402 -1.281 1.00 74.69 421 LEU A N 1
ATOM 3277 C CA . LEU A 1 421 ? 41.183 21.819 -0.942 1.00 74.69 421 LEU A CA 1
ATOM 3278 C C . LEU A 1 421 ? 42.505 22.380 -1.492 1.00 74.69 421 LEU A C 1
ATOM 3280 O O . LEU A 1 421 ? 42.498 23.419 -2.147 1.00 74.69 421 LEU A O 1
ATOM 3284 N N . ARG A 1 422 ? 43.619 21.648 -1.335 1.00 77.56 422 ARG A N 1
ATOM 3285 C CA . ARG A 1 422 ? 44.922 22.023 -1.920 1.00 77.56 422 ARG A CA 1
ATOM 3286 C C . ARG A 1 422 ? 44.881 22.099 -3.456 1.00 77.56 422 ARG A C 1
ATOM 3288 O O . ARG A 1 422 ? 45.502 22.985 -4.036 1.00 77.56 422 ARG A O 1
ATOM 3295 N N . GLY A 1 423 ? 44.181 21.177 -4.119 1.00 73.69 423 GLY A N 1
ATOM 3296 C CA . GLY A 1 423 ? 44.012 21.180 -5.577 1.00 73.69 423 GLY A CA 1
ATOM 3297 C C . GLY A 1 423 ? 43.171 22.361 -6.070 1.00 73.69 423 GLY A C 1
ATOM 3298 O O . GLY A 1 423 ? 43.511 22.991 -7.069 1.00 73.69 423 GLY A O 1
ATOM 3299 N N . GLU A 1 424 ? 42.123 22.723 -5.332 1.00 73.94 424 GLU A N 1
ATOM 3300 C CA . GLU A 1 424 ? 41.290 23.898 -5.605 1.00 73.94 424 GLU A CA 1
ATOM 3301 C C . GLU A 1 424 ? 42.042 25.217 -5.370 1.00 73.94 424 GLU A C 1
ATOM 3303 O O . GLU A 1 424 ? 41.887 26.150 -6.154 1.00 73.94 424 GLU A O 1
ATOM 3308 N N . GLU A 1 425 ? 42.894 25.306 -4.345 1.00 73.56 425 GLU A N 1
ATOM 3309 C CA . GLU A 1 425 ? 43.815 26.438 -4.158 1.00 73.56 425 GLU A CA 1
ATOM 3310 C C . GLU A 1 425 ? 44.836 26.532 -5.302 1.00 73.56 425 GLU A C 1
ATOM 3312 O O . GLU A 1 425 ? 45.028 27.607 -5.869 1.00 73.56 425 GLU A O 1
ATOM 3317 N N . TYR A 1 426 ? 45.435 25.408 -5.711 1.00 72.38 426 TYR A N 1
ATOM 3318 C CA . TYR A 1 426 ? 46.380 25.372 -6.829 1.00 72.38 426 TYR A CA 1
ATOM 3319 C C . TYR A 1 426 ? 45.748 25.855 -8.148 1.00 72.38 426 TYR A C 1
ATOM 3321 O O . TYR A 1 426 ? 46.352 26.671 -8.847 1.00 72.38 426 TYR A O 1
ATOM 3329 N N . LEU A 1 427 ? 44.516 25.425 -8.448 1.00 70.12 427 LEU A N 1
ATOM 3330 C CA . LEU A 1 427 ? 43.752 25.835 -9.636 1.00 70.12 427 LEU A CA 1
ATOM 3331 C C . LEU A 1 427 ? 43.254 27.288 -9.590 1.00 70.12 427 LEU A C 1
ATOM 3333 O O . LEU A 1 427 ? 43.044 27.883 -10.647 1.00 70.12 427 LEU A O 1
ATOM 3337 N N . LYS A 1 428 ? 43.065 27.869 -8.396 1.00 71.06 428 LYS A N 1
ATOM 3338 C CA . LYS A 1 428 ? 42.788 29.308 -8.224 1.00 71.06 428 LYS A CA 1
ATOM 3339 C C . LYS A 1 428 ? 44.036 30.161 -8.458 1.00 71.06 428 LYS A C 1
ATOM 3341 O O . LYS A 1 428 ? 43.920 31.261 -8.985 1.00 71.06 428 LYS A O 1
ATOM 3346 N N . LEU A 1 429 ? 45.213 29.655 -8.083 1.00 69.62 429 LEU A N 1
ATOM 3347 C CA . LEU A 1 429 ? 46.497 30.343 -8.264 1.00 69.62 429 LEU A CA 1
ATOM 3348 C C . LEU A 1 429 ? 47.060 30.220 -9.692 1.00 69.62 429 LEU A C 1
ATOM 3350 O O . LEU A 1 429 ? 47.827 31.082 -10.109 1.00 69.62 429 LEU A O 1
ATOM 3354 N N . HIS A 1 430 ? 46.672 29.186 -10.447 1.00 63.78 430 HIS A N 1
ATOM 3355 C CA . HIS A 1 430 ? 47.144 28.933 -11.816 1.00 63.78 430 HIS A CA 1
ATOM 3356 C C . HIS A 1 430 ? 45.962 28.814 -12.799 1.00 63.78 430 HIS A C 1
ATOM 3358 O O . HIS A 1 430 ? 45.704 27.717 -13.305 1.00 63.78 430 HIS A O 1
ATOM 3364 N N . PRO A 1 431 ? 45.222 29.904 -13.088 1.00 54.56 431 PRO A N 1
ATOM 3365 C CA . PRO A 1 431 ? 44.015 29.853 -13.920 1.00 54.56 431 PRO A CA 1
ATOM 3366 C C . PRO A 1 431 ? 44.259 29.293 -15.330 1.00 54.56 431 PRO A C 1
ATOM 3368 O O . PRO A 1 431 ? 43.401 28.591 -15.857 1.00 54.56 431 PRO A O 1
ATOM 3371 N N . GLU A 1 432 ? 45.444 29.494 -15.916 1.00 50.06 432 GLU A N 1
ATOM 3372 C CA . GLU A 1 432 ? 45.798 28.917 -17.224 1.00 50.06 432 GLU A CA 1
ATOM 3373 C C . GLU A 1 432 ? 45.785 27.375 -17.224 1.00 50.06 432 GLU A C 1
ATOM 3375 O O . GLU A 1 432 ? 45.406 26.758 -18.219 1.00 50.06 432 GLU A O 1
ATOM 3380 N N . SER A 1 433 ? 46.071 26.730 -16.085 1.00 47.34 433 SER A N 1
ATOM 3381 C CA . SER A 1 433 ? 45.989 25.265 -15.959 1.00 47.34 433 SER A CA 1
ATOM 3382 C C . SER A 1 433 ? 44.551 24.720 -16.010 1.00 47.34 433 SER A C 1
ATOM 3384 O O . SER A 1 433 ? 44.353 23.528 -16.250 1.00 47.34 433 SER A O 1
ATOM 3386 N N . GLN A 1 434 ? 43.531 25.578 -15.861 1.00 45.31 434 GLN A N 1
ATOM 3387 C CA . GLN A 1 434 ? 42.136 25.196 -16.103 1.00 45.31 434 GLN A CA 1
ATOM 3388 C C . GLN A 1 434 ? 41.844 25.011 -17.601 1.00 45.31 434 GLN A C 1
ATOM 3390 O O . GLN A 1 434 ? 40.985 24.204 -17.954 1.00 45.31 434 GLN A O 1
ATOM 3395 N N . VAL A 1 435 ? 42.576 25.705 -18.483 1.00 39.62 435 VAL A N 1
ATOM 3396 C CA . VAL A 1 435 ? 42.377 25.643 -19.940 1.00 39.62 435 VAL A CA 1
ATOM 3397 C C . VAL A 1 435 ? 42.844 24.294 -20.492 1.00 39.62 435 VAL A C 1
ATOM 3399 O O . VAL A 1 435 ? 42.106 23.647 -21.233 1.00 39.62 435 VAL A O 1
ATOM 3402 N N . GLU A 1 436 ? 44.016 23.804 -20.072 1.00 38.03 436 GLU A N 1
ATOM 3403 C CA . GLU A 1 436 ? 44.467 22.450 -20.435 1.00 38.03 436 GLU A CA 1
ATOM 3404 C C . GLU A 1 436 ? 43.557 21.360 -19.846 1.00 38.03 436 GLU A C 1
ATOM 3406 O O . GLU A 1 436 ? 43.280 20.362 -20.512 1.00 38.03 436 GLU A O 1
ATOM 3411 N N . ALA A 1 437 ? 43.030 21.561 -18.631 1.00 38.72 437 ALA A N 1
ATOM 3412 C CA . ALA A 1 437 ? 42.160 20.596 -17.956 1.00 38.72 437 ALA A CA 1
ATOM 3413 C C . ALA A 1 437 ? 40.788 20.383 -18.635 1.00 38.72 437 ALA A C 1
ATOM 3415 O O . ALA A 1 437 ? 40.108 19.403 -18.319 1.00 38.72 437 ALA A O 1
ATOM 3416 N N . GLN A 1 438 ? 40.379 21.262 -19.559 1.00 29.92 438 GLN A N 1
ATOM 3417 C CA . GLN A 1 438 ? 39.147 21.118 -20.348 1.00 29.92 438 GLN A CA 1
ATOM 3418 C C . GLN A 1 438 ? 39.364 20.493 -21.738 1.00 29.92 438 GLN A C 1
ATOM 3420 O O . GLN A 1 438 ? 38.392 20.109 -22.390 1.00 29.92 438 GLN A O 1
ATOM 3425 N N . VAL A 1 439 ? 40.609 20.339 -22.208 1.00 28.16 439 VAL A N 1
ATOM 3426 C CA . VAL A 1 439 ? 40.890 19.735 -23.521 1.00 28.16 439 VAL A CA 1
ATOM 3427 C C . VAL A 1 439 ? 41.063 18.215 -23.376 1.00 28.16 439 VAL A C 1
ATOM 3429 O O . VAL A 1 439 ? 42.004 17.764 -22.721 1.00 28.16 439 VAL A O 1
ATOM 3432 N N . PRO A 1 440 ? 40.223 17.375 -24.016 1.00 30.47 440 PRO A N 1
ATOM 3433 C CA . PRO A 1 440 ? 40.376 15.927 -23.928 1.00 30.47 440 PRO A CA 1
ATOM 3434 C C . PRO A 1 440 ? 41.692 15.489 -24.580 1.00 30.47 440 PRO A C 1
ATOM 3436 O O . PRO A 1 440 ? 41.927 15.720 -25.770 1.00 30.47 440 PRO A O 1
ATOM 3439 N N . ALA A 1 441 ? 42.550 14.830 -23.799 1.00 31.91 441 ALA A N 1
ATOM 3440 C CA . ALA A 1 441 ? 43.888 14.432 -24.222 1.00 31.91 441 ALA A CA 1
ATOM 3441 C C . ALA A 1 441 ? 43.855 13.592 -25.514 1.00 31.91 441 ALA A C 1
ATOM 3443 O O . ALA A 1 441 ? 43.442 12.426 -25.515 1.00 31.91 441 ALA A O 1
ATOM 3444 N N . LYS A 1 442 ? 44.326 14.176 -26.628 1.00 26.91 442 LYS A N 1
ATOM 3445 C CA . LYS A 1 442 ? 44.451 13.483 -27.919 1.00 26.91 442 LYS A CA 1
ATOM 3446 C C . LYS A 1 442 ? 45.269 12.204 -27.731 1.00 26.91 442 LYS A C 1
ATOM 3448 O O . LYS A 1 442 ? 46.463 12.263 -27.437 1.00 26.91 442 LYS A O 1
ATOM 3453 N N . LYS A 1 443 ? 44.646 11.042 -27.966 1.00 30.36 443 LYS A N 1
ATOM 3454 C CA . LYS A 1 443 ? 45.358 9.759 -28.051 1.00 30.36 443 LYS A CA 1
ATOM 3455 C C . LYS A 1 443 ? 46.440 9.874 -29.126 1.00 30.36 443 LYS A C 1
ATOM 3457 O O . LYS A 1 443 ? 46.124 9.895 -30.312 1.00 30.36 443 LYS A O 1
ATOM 3462 N N . ARG A 1 444 ? 47.711 9.940 -28.717 1.00 26.75 444 ARG A N 1
ATOM 3463 C CA . ARG A 1 444 ? 48.852 9.910 -29.641 1.00 26.75 444 ARG A CA 1
ATOM 3464 C C . ARG A 1 444 ? 48.868 8.563 -30.361 1.00 26.75 444 ARG A C 1
ATOM 3466 O O . ARG A 1 444 ? 49.253 7.550 -29.785 1.00 26.75 444 ARG A O 1
ATOM 3473 N N . THR A 1 445 ? 48.455 8.564 -31.623 1.00 32.19 445 THR A N 1
ATOM 3474 C CA . THR A 1 445 ? 48.549 7.427 -32.542 1.00 32.19 445 THR A CA 1
ATOM 3475 C C . THR A 1 445 ? 50.016 7.169 -32.892 1.00 32.19 445 THR A C 1
ATOM 3477 O O . THR A 1 445 ? 50.535 7.688 -33.878 1.00 32.19 445 THR A O 1
ATOM 3480 N N . GLY A 1 446 ? 50.710 6.407 -32.045 1.00 27.77 446 GLY A N 1
ATOM 3481 C CA . GLY A 1 446 ? 52.084 5.966 -32.286 1.00 27.77 446 GLY A CA 1
ATOM 3482 C C . GLY A 1 446 ? 52.115 4.773 -33.238 1.00 27.77 446 GLY A C 1
ATOM 3483 O O . GLY A 1 446 ? 51.808 3.659 -32.824 1.00 27.77 446 GLY A O 1
ATOM 3484 N N . SER A 1 447 ? 52.469 5.011 -34.502 1.00 24.08 447 SER A N 1
ATOM 3485 C CA . SER A 1 447 ? 52.637 3.947 -35.501 1.00 24.08 447 SER A CA 1
ATOM 3486 C C . SER A 1 447 ? 53.857 3.063 -35.201 1.00 24.08 447 SER A C 1
ATOM 3488 O O . SER A 1 447 ? 54.843 3.517 -34.619 1.00 24.08 447 SER A O 1
ATOM 3490 N N . TRP A 1 448 ? 53.797 1.797 -35.613 1.00 29.20 448 TRP A N 1
ATOM 3491 C CA . TRP A 1 448 ? 54.831 0.791 -35.369 1.00 29.20 448 TRP A CA 1
ATOM 3492 C C . TRP A 1 448 ? 55.870 0.774 -36.499 1.00 29.20 448 TRP A C 1
ATOM 3494 O O . TRP A 1 448 ? 55.725 0.033 -37.466 1.00 29.20 448 TRP A O 1
ATOM 3504 N N . PHE A 1 449 ? 56.934 1.575 -36.373 1.00 28.16 449 PHE A N 1
ATOM 3505 C CA . PHE A 1 449 ? 58.109 1.500 -37.253 1.00 28.16 449 PHE A CA 1
ATOM 3506 C C . PHE A 1 449 ? 59.435 1.646 -36.491 1.00 28.16 449 PHE A C 1
ATOM 3508 O O . PHE A 1 449 ? 59.508 2.265 -35.431 1.00 28.16 449 PHE A O 1
ATOM 3515 N N . LYS A 1 450 ? 60.485 1.013 -37.029 1.00 32.44 450 LYS A N 1
ATOM 3516 C CA . LYS A 1 450 ? 61.816 0.863 -36.413 1.00 32.44 450 LYS A CA 1
ATOM 3517 C C . LYS A 1 450 ? 62.739 2.049 -36.720 1.00 32.44 450 LYS A C 1
ATOM 3519 O O . LYS A 1 450 ? 62.736 2.545 -37.841 1.00 32.44 450 LYS A O 1
ATOM 3524 N N . SER A 1 451 ? 63.662 2.347 -35.805 1.00 23.84 451 SER A N 1
ATOM 3525 C CA . SER A 1 451 ? 65.034 2.752 -36.157 1.00 23.84 451 SER A CA 1
ATOM 3526 C C . SER A 1 451 ? 66.018 2.338 -35.049 1.00 23.84 451 SER A C 1
ATOM 3528 O O . SER A 1 451 ? 65.597 1.796 -34.028 1.00 23.84 451 SER A O 1
ATOM 3530 N N . ASN A 1 452 ? 67.321 2.495 -35.289 1.00 26.23 452 ASN A N 1
ATOM 3531 C CA . ASN A 1 452 ? 68.405 1.774 -34.608 1.00 26.23 452 ASN A CA 1
ATOM 3532 C C . ASN A 1 452 ? 69.557 2.716 -34.165 1.00 26.23 452 ASN A C 1
ATOM 3534 O O . ASN A 1 452 ? 69.606 3.854 -34.628 1.00 26.23 452 ASN A O 1
ATOM 3538 N N . LYS A 1 453 ? 70.535 2.188 -33.397 1.00 26.48 453 LYS A N 1
ATOM 3539 C CA . LYS A 1 453 ? 71.746 2.863 -32.828 1.00 26.48 453 LYS A CA 1
ATOM 3540 C C . LYS A 1 453 ? 71.470 3.765 -31.604 1.00 26.48 453 LYS A C 1
ATOM 3542 O O . LYS A 1 453 ? 70.436 4.413 -31.550 1.00 26.48 453 LYS A O 1
ATOM 3547 N N . GLY A 1 454 ? 72.354 3.889 -30.604 1.00 25.05 454 GLY A N 1
ATOM 3548 C CA . GLY A 1 454 ? 73.603 3.175 -30.246 1.00 25.05 454 GLY A CA 1
ATOM 3549 C C . GLY A 1 454 ? 73.975 3.550 -28.789 1.00 25.05 454 GLY A C 1
ATOM 3550 O O . GLY A 1 454 ? 73.669 4.659 -28.373 1.00 25.05 454 GLY A O 1
ATOM 3551 N N . GLN A 1 455 ? 74.357 2.626 -27.898 1.00 26.19 455 GLN A N 1
ATOM 3552 C CA . GLN A 1 455 ? 75.663 1.950 -27.730 1.00 26.19 455 GLN A CA 1
ATOM 3553 C C . GLN A 1 455 ? 76.628 2.701 -26.774 1.00 26.19 455 GLN A C 1
ATOM 3555 O O . GLN A 1 455 ? 76.878 3.881 -26.972 1.00 26.19 455 GLN A O 1
ATOM 3560 N N . ALA A 1 456 ? 77.209 1.941 -25.821 1.00 25.42 456 ALA A N 1
ATOM 3561 C CA . ALA A 1 456 ? 78.147 2.277 -24.721 1.00 25.42 456 ALA A CA 1
ATOM 3562 C C . ALA A 1 456 ? 77.505 2.397 -23.310 1.00 25.42 456 ALA A C 1
ATOM 3564 O O . ALA A 1 456 ? 76.527 3.111 -23.138 1.00 25.42 456 ALA A O 1
ATOM 3565 N N . GLY A 1 457 ? 78.004 1.728 -22.255 1.00 25.83 457 GLY A N 1
ATOM 3566 C CA . GLY A 1 457 ? 78.938 0.584 -22.229 1.00 25.83 457 GLY A CA 1
ATOM 3567 C C . GLY A 1 457 ? 79.553 0.282 -20.845 1.00 25.83 457 GLY A C 1
ATOM 3568 O O . GLY A 1 457 ? 80.093 1.200 -20.254 1.00 25.83 457 GLY A O 1
ATOM 3569 N N . LEU A 1 458 ? 79.531 -1.002 -20.422 1.00 27.34 458 LEU A N 1
ATOM 3570 C CA . LEU A 1 458 ? 80.397 -1.700 -19.424 1.00 27.34 458 LEU A CA 1
ATOM 3571 C C . LEU A 1 458 ? 80.542 -1.075 -17.999 1.00 27.34 458 LEU A C 1
ATOM 3573 O O . LEU A 1 458 ? 80.739 0.115 -17.847 1.00 27.34 458 LEU A O 1
ATOM 3577 N N . THR A 1 459 ? 80.565 -1.783 -16.856 1.00 30.61 459 THR A N 1
ATOM 3578 C CA . THR A 1 459 ? 80.545 -3.222 -16.463 1.00 30.61 459 THR A CA 1
ATOM 3579 C C . THR A 1 459 ? 80.109 -3.309 -14.957 1.00 30.61 459 THR A C 1
ATOM 3581 O O . THR A 1 459 ? 79.598 -2.309 -14.471 1.00 30.61 459 THR A O 1
ATOM 3584 N N . LYS A 1 460 ? 80.212 -4.364 -14.114 1.00 28.14 460 LYS A N 1
ATOM 3585 C CA . LYS A 1 460 ? 80.853 -5.710 -14.108 1.00 28.14 460 LYS A CA 1
ATOM 3586 C C . LYS A 1 460 ? 80.134 -6.634 -13.076 1.00 28.14 460 LYS A C 1
ATOM 3588 O O . LYS A 1 460 ? 79.609 -6.124 -12.100 1.00 28.14 460 LYS A O 1
ATOM 3593 N N . LYS A 1 461 ? 80.151 -7.953 -13.336 1.00 29.38 461 LYS A N 1
ATOM 3594 C CA . LYS A 1 461 ? 80.443 -9.144 -12.475 1.00 29.38 461 LYS A CA 1
ATOM 3595 C C . LYS A 1 461 ? 80.288 -9.122 -10.930 1.00 29.38 461 LYS A C 1
ATOM 3597 O O . LYS A 1 461 ? 80.536 -8.103 -10.307 1.00 29.38 461 LYS A O 1
ATOM 3602 N N . ASP A 1 462 ? 79.998 -10.240 -10.241 1.00 28.88 462 ASP A N 1
ATOM 3603 C CA . ASP A 1 462 ? 79.890 -11.689 -10.593 1.00 28.88 462 ASP A CA 1
ATOM 3604 C C . ASP A 1 462 ? 78.599 -12.303 -9.957 1.00 28.88 462 ASP A C 1
ATOM 3606 O O . ASP A 1 462 ? 78.090 -11.740 -8.996 1.00 28.88 462 ASP A O 1
ATOM 3610 N N . SER A 1 463 ? 77.864 -13.273 -10.539 1.00 25.30 463 SER A N 1
ATOM 3611 C CA . SER A 1 463 ? 78.106 -14.728 -10.773 1.00 25.30 463 SER A CA 1
ATOM 3612 C C . SER A 1 463 ? 77.896 -15.622 -9.517 1.00 25.30 463 SER A C 1
ATOM 3614 O O . SER A 1 463 ? 78.309 -15.217 -8.440 1.00 25.30 463 SER A O 1
ATOM 3616 N N . ALA A 1 464 ? 77.293 -16.828 -9.560 1.00 29.16 464 ALA A N 1
ATOM 3617 C CA . ALA A 1 464 ? 76.787 -17.645 -10.685 1.00 29.16 464 ALA A CA 1
ATOM 3618 C C . ALA A 1 464 ? 75.746 -18.722 -10.243 1.00 29.16 464 ALA A C 1
ATOM 3620 O O . ALA A 1 464 ? 75.358 -18.754 -9.080 1.00 29.16 464 ALA A O 1
ATOM 3621 N N . GLN A 1 465 ? 75.409 -19.648 -11.171 1.00 28.30 465 GLN A N 1
ATOM 3622 C CA . GLN A 1 465 ? 74.521 -20.837 -11.055 1.00 28.30 465 GLN A CA 1
ATOM 3623 C C . GLN A 1 465 ? 72.995 -20.549 -11.138 1.00 28.30 465 GLN A C 1
ATOM 3625 O O . GLN A 1 465 ? 72.568 -19.454 -10.794 1.00 28.30 465 GLN A O 1
ATOM 3630 N N . VAL A 1 466 ? 72.100 -21.440 -11.616 1.00 22.94 466 VAL A N 1
ATOM 3631 C CA . VAL A 1 466 ? 72.216 -22.705 -12.400 1.00 22.94 466 VAL A CA 1
ATOM 3632 C C . VAL A 1 466 ? 70.922 -22.941 -13.227 1.00 22.94 466 VAL A C 1
ATOM 3634 O O . VAL A 1 466 ? 69.876 -22.394 -12.883 1.00 22.94 466 VAL A O 1
ATOM 3637 N N . LYS A 1 467 ? 70.969 -23.766 -14.291 1.00 27.34 467 LYS A N 1
ATOM 3638 C CA . LYS A 1 467 ? 69.806 -24.343 -15.020 1.00 27.34 467 LYS A CA 1
ATOM 3639 C C . LYS A 1 467 ? 70.182 -25.667 -15.717 1.00 27.34 467 LYS A C 1
ATOM 3641 O O . LYS A 1 467 ? 71.341 -25.820 -16.092 1.00 27.34 467 LYS A O 1
ATOM 3646 N N . PRO A 1 468 ? 69.213 -26.579 -15.926 1.00 25.16 468 PRO A N 1
ATOM 3647 C CA . PRO A 1 468 ? 68.831 -27.063 -17.276 1.00 25.16 468 PRO A CA 1
ATOM 3648 C C . PRO A 1 468 ? 67.287 -27.203 -17.438 1.00 25.16 468 PRO A C 1
ATOM 3650 O O . PRO A 1 468 ? 66.552 -26.884 -16.509 1.00 25.16 468 PRO A O 1
ATOM 3653 N N . GLY A 1 469 ? 66.691 -27.621 -18.570 1.00 25.69 469 GLY A N 1
ATOM 3654 C CA . GLY A 1 469 ? 67.228 -27.840 -19.930 1.00 25.69 469 GLY A CA 1
ATOM 3655 C C . GLY A 1 469 ? 66.903 -29.221 -20.559 1.00 25.69 469 GLY A C 1
ATOM 3656 O O . GLY A 1 469 ? 67.400 -30.203 -20.027 1.00 25.69 469 GLY A O 1
ATOM 3657 N N . SER A 1 470 ? 66.199 -29.404 -21.696 1.00 24.81 470 SER A N 1
ATOM 3658 C CA . SER A 1 470 ? 65.036 -28.679 -22.281 1.00 24.81 470 SER A CA 1
ATOM 3659 C C . SER A 1 470 ? 64.537 -29.281 -23.627 1.00 24.81 470 SER A C 1
ATOM 3661 O O . SER A 1 470 ? 65.216 -29.102 -24.635 1.00 24.81 470 SER A O 1
ATOM 3663 N N . GLY A 1 471 ? 63.298 -29.801 -23.682 1.00 24.58 471 GLY A N 1
ATOM 3664 C CA . GLY A 1 471 ? 62.421 -29.758 -24.881 1.00 24.58 471 GLY A CA 1
ATOM 3665 C C . GLY A 1 471 ? 62.259 -31.008 -25.779 1.00 24.58 471 GLY A C 1
ATOM 3666 O O . GLY A 1 471 ? 62.894 -32.029 -25.542 1.00 24.58 471 GLY A O 1
ATOM 3667 N N . LEU A 1 472 ? 61.439 -30.820 -26.837 1.00 23.53 472 LEU A N 1
ATOM 3668 C CA . LEU A 1 472 ? 61.094 -31.677 -28.007 1.00 23.53 472 LEU A CA 1
ATOM 3669 C C . LEU A 1 472 ? 59.838 -32.597 -27.944 1.00 23.53 472 LEU A C 1
ATOM 3671 O O . LEU A 1 472 ? 59.449 -33.092 -26.892 1.00 23.53 472 LEU A O 1
ATOM 3675 N N . GLU A 1 473 ? 59.228 -32.774 -29.130 1.00 30.53 473 GLU A N 1
ATOM 3676 C CA . GLU A 1 473 ? 58.043 -33.574 -29.560 1.00 30.53 473 GLU A CA 1
ATOM 3677 C C . GLU A 1 473 ? 58.382 -34.183 -30.970 1.00 30.53 473 GLU A C 1
ATOM 3679 O O . GLU A 1 473 ? 59.541 -34.007 -31.369 1.00 30.53 473 GLU A O 1
ATOM 3684 N N . PRO A 1 474 ? 57.482 -34.731 -31.842 1.00 37.81 474 PRO A N 1
ATOM 3685 C CA . PRO A 1 474 ? 56.178 -35.441 -31.720 1.00 37.81 474 PRO A CA 1
ATOM 3686 C C . PRO A 1 474 ? 56.074 -36.767 -32.577 1.00 37.81 474 PRO A C 1
ATOM 3688 O O . PRO A 1 474 ? 56.991 -37.089 -33.325 1.00 37.81 474 PRO A O 1
ATOM 3691 N N . GLY A 1 475 ? 54.921 -37.481 -32.560 1.00 25.84 475 GLY A N 1
ATOM 3692 C CA . GLY A 1 475 ? 54.509 -38.543 -33.540 1.00 25.84 475 GLY A CA 1
ATOM 3693 C C . GLY A 1 475 ? 54.851 -40.023 -33.194 1.00 25.84 475 GLY A C 1
ATOM 3694 O O . GLY A 1 475 ? 55.689 -40.246 -32.329 1.00 25.84 475 GLY A O 1
ATOM 3695 N N . GLU A 1 476 ? 54.266 -41.088 -33.795 1.00 25.58 476 GLU A N 1
ATOM 3696 C CA . GLU A 1 476 ? 53.108 -41.224 -34.725 1.00 25.58 476 GLU A CA 1
ATOM 3697 C C . GLU A 1 476 ? 52.585 -42.712 -34.884 1.00 25.58 476 GLU A C 1
ATOM 3699 O O . GLU A 1 476 ? 53.374 -43.638 -34.750 1.00 25.58 476 GLU A O 1
ATOM 3704 N N . VAL A 1 477 ? 51.278 -42.903 -35.203 1.00 25.08 477 VAL A N 1
ATOM 3705 C CA . VAL A 1 477 ? 50.493 -44.042 -35.831 1.00 25.08 477 VAL A CA 1
ATOM 3706 C C . VAL A 1 477 ? 50.517 -45.549 -35.369 1.00 25.08 477 VAL A C 1
ATOM 3708 O O . VAL A 1 477 ? 51.569 -46.144 -35.175 1.00 25.08 477 VAL A O 1
ATOM 3711 N N . ILE A 1 478 ? 49.313 -46.188 -35.422 1.00 25.53 478 ILE A N 1
ATOM 3712 C CA . ILE A 1 478 ? 48.913 -47.593 -35.817 1.00 25.53 478 ILE A CA 1
ATOM 3713 C C . ILE A 1 478 ? 48.051 -48.414 -34.797 1.00 25.53 478 ILE A C 1
ATOM 3715 O O . ILE A 1 478 ? 48.359 -48.498 -33.614 1.00 25.53 478 ILE A O 1
ATOM 3719 N N . GLU A 1 479 ? 46.956 -49.024 -35.302 1.00 27.55 479 GLU A N 1
ATOM 3720 C CA . GLU A 1 479 ? 45.934 -49.903 -34.649 1.00 27.55 479 GLU A CA 1
ATOM 3721 C C . GLU A 1 479 ? 46.167 -51.428 -34.993 1.00 27.55 479 GLU A C 1
ATOM 3723 O O . GLU A 1 479 ? 47.271 -51.698 -35.470 1.00 27.55 479 GLU A O 1
ATOM 3728 N N . PRO A 1 480 ? 45.252 -52.454 -34.876 1.00 39.66 480 PRO A N 1
ATOM 3729 C CA . PRO A 1 480 ? 43.822 -52.515 -34.466 1.00 39.66 480 PRO A CA 1
ATOM 3730 C C . PRO A 1 480 ? 43.348 -53.779 -33.669 1.00 39.66 480 PRO A C 1
ATOM 3732 O O . PRO A 1 480 ? 44.146 -54.545 -33.140 1.00 39.66 480 PRO A O 1
ATOM 3735 N N . VAL A 1 481 ? 42.016 -54.009 -33.680 1.00 27.30 481 VAL A N 1
ATOM 3736 C CA . VAL A 1 481 ? 41.213 -55.177 -33.211 1.00 27.30 481 VAL A CA 1
ATOM 3737 C C . VAL A 1 481 ? 40.869 -55.205 -31.703 1.00 27.30 481 VAL A C 1
ATOM 3739 O O . VAL A 1 481 ? 41.753 -55.109 -30.865 1.00 27.30 481 VAL A O 1
ATOM 3742 N N . GLY A 1 482 ? 39.613 -55.393 -31.257 1.00 25.84 482 GLY A N 1
ATOM 3743 C CA . GLY A 1 482 ? 38.313 -55.357 -31.960 1.00 25.84 482 GLY A CA 1
ATOM 3744 C C . GLY A 1 482 ? 37.263 -56.361 -31.434 1.00 25.84 482 GLY A C 1
ATOM 3745 O O . GLY A 1 482 ? 37.583 -57.537 -31.308 1.00 25.84 482 GLY A O 1
ATOM 3746 N N . ASN A 1 483 ? 36.024 -55.907 -31.157 1.00 27.00 483 ASN A N 1
ATOM 3747 C CA . ASN A 1 483 ? 34.735 -56.622 -31.349 1.00 27.00 483 ASN A CA 1
ATOM 3748 C C . ASN A 1 483 ? 33.528 -55.841 -30.770 1.00 27.00 483 ASN A C 1
ATOM 3750 O O . ASN A 1 483 ? 33.702 -54.891 -30.009 1.00 27.00 483 ASN A O 1
ATOM 3754 N N . ALA A 1 484 ? 32.308 -56.230 -31.166 1.00 26.11 484 ALA A N 1
ATOM 3755 C CA . ALA A 1 484 ? 31.030 -55.569 -30.846 1.00 26.11 484 ALA A CA 1
ATOM 3756 C C . ALA A 1 484 ? 29.930 -56.620 -30.458 1.00 26.11 484 ALA A C 1
ATOM 3758 O O . ALA A 1 484 ? 30.308 -57.668 -29.942 1.00 26.11 484 ALA A O 1
ATOM 3759 N N . PRO A 1 485 ? 28.602 -56.389 -30.601 1.00 39.81 485 PRO A N 1
ATOM 3760 C CA . PRO A 1 485 ? 27.777 -55.737 -29.568 1.00 39.81 485 PRO A CA 1
ATOM 3761 C C . PRO A 1 485 ? 26.450 -56.472 -29.214 1.00 39.81 485 PRO A C 1
ATOM 3763 O O . PRO A 1 485 ? 26.083 -57.446 -29.864 1.00 39.81 485 PRO A O 1
ATOM 3766 N N . ALA A 1 486 ? 25.652 -55.860 -28.313 1.00 27.38 486 ALA A N 1
ATOM 3767 C CA . ALA A 1 486 ? 24.184 -56.039 -28.169 1.00 27.38 486 ALA A CA 1
ATOM 3768 C C . ALA A 1 486 ? 23.712 -57.398 -27.552 1.00 27.38 486 ALA A C 1
ATOM 3770 O O . ALA A 1 486 ? 24.550 -58.282 -27.380 1.00 27.38 486 ALA A O 1
ATOM 3771 N N . PRO A 1 487 ? 22.416 -57.600 -27.179 1.00 31.62 487 PRO A N 1
ATOM 3772 C CA . PRO A 1 487 ? 21.233 -56.752 -27.412 1.00 31.62 487 PRO A CA 1
ATOM 3773 C C . PRO A 1 487 ? 20.320 -56.460 -26.191 1.00 31.62 487 PRO A C 1
ATOM 3775 O O . PRO A 1 487 ? 20.598 -56.826 -25.054 1.00 31.62 487 PRO A O 1
ATOM 3778 N N . LEU A 1 488 ? 19.209 -55.768 -26.477 1.00 29.16 488 LEU A N 1
ATOM 3779 C CA . LEU A 1 488 ? 18.077 -55.476 -25.586 1.00 29.16 488 LEU A CA 1
ATOM 3780 C C . LEU A 1 488 ? 17.108 -56.667 -25.457 1.00 29.16 488 LEU A C 1
ATOM 3782 O O . LEU A 1 488 ? 16.880 -57.379 -26.433 1.00 29.16 488 LEU A O 1
ATOM 3786 N N . VAL A 1 489 ? 16.428 -56.765 -24.309 1.00 27.12 489 VAL A N 1
ATOM 3787 C CA . VAL A 1 489 ? 15.117 -57.427 -24.128 1.00 27.12 489 VAL A CA 1
ATOM 3788 C C . VAL A 1 489 ? 14.262 -56.525 -23.214 1.00 27.12 489 VAL A C 1
ATOM 3790 O O . VAL A 1 489 ? 14.816 -55.736 -22.450 1.00 27.12 489 VAL A O 1
ATOM 3793 N N . ALA A 1 490 ? 12.932 -56.583 -23.330 1.00 26.86 490 ALA A N 1
ATOM 3794 C CA . ALA A 1 490 ? 11.969 -55.742 -22.601 1.00 26.86 490 ALA A CA 1
ATOM 3795 C C . ALA A 1 490 ? 10.904 -56.597 -21.873 1.00 26.86 490 ALA A C 1
ATOM 3797 O O . ALA A 1 490 ? 11.002 -57.821 -21.918 1.00 26.86 490 ALA A O 1
ATOM 3798 N N . VAL A 1 491 ? 9.861 -55.950 -21.313 1.00 24.77 491 VAL A N 1
ATOM 3799 C CA . VAL A 1 491 ? 8.735 -56.549 -20.538 1.00 24.77 491 VAL A CA 1
ATOM 3800 C C . VAL A 1 491 ? 9.174 -56.890 -19.086 1.00 24.77 491 VAL A C 1
ATOM 3802 O O . VAL A 1 491 ? 10.317 -57.279 -18.884 1.00 24.77 491 VAL A O 1
ATOM 3805 N N . GLN A 1 492 ? 8.400 -56.675 -18.007 1.00 24.12 492 GLN A N 1
ATOM 3806 C CA . GLN A 1 492 ? 6.950 -56.445 -17.837 1.00 24.12 492 GLN A CA 1
ATOM 3807 C C . GLN A 1 492 ? 6.622 -55.337 -16.802 1.00 24.12 492 GLN A C 1
ATOM 3809 O O . GLN A 1 492 ? 7.515 -54.826 -16.130 1.00 24.12 492 GLN A O 1
ATOM 3814 N N . GLU A 1 493 ? 5.340 -54.977 -16.666 1.00 31.20 493 GLU A N 1
ATOM 3815 C CA . GLU A 1 493 ? 4.813 -54.137 -15.574 1.00 31.20 493 GLU A CA 1
ATOM 3816 C C . GLU A 1 493 ? 4.567 -54.956 -14.295 1.00 31.20 493 GLU A C 1
ATOM 3818 O O . GLU A 1 493 ? 4.084 -56.082 -14.382 1.00 31.20 493 GLU A O 1
ATOM 3823 N N . GLU A 1 494 ? 4.774 -54.359 -13.116 1.00 26.80 494 GLU A N 1
ATOM 3824 C CA . GLU A 1 494 ? 4.142 -54.814 -11.868 1.00 26.80 494 GLU A CA 1
ATOM 3825 C C . GLU A 1 494 ? 3.965 -53.637 -10.885 1.00 26.80 494 GLU A C 1
ATOM 3827 O O . GLU A 1 494 ? 4.868 -52.817 -10.705 1.00 26.80 494 GLU A O 1
ATOM 3832 N N . THR A 1 495 ? 2.783 -53.514 -10.273 1.00 27.78 495 THR A N 1
ATOM 3833 C CA . THR A 1 495 ? 2.411 -52.384 -9.398 1.00 27.78 495 THR A CA 1
ATOM 3834 C C . THR A 1 495 ? 2.492 -52.749 -7.912 1.00 27.78 495 THR A C 1
ATOM 3836 O O . THR A 1 495 ? 1.790 -53.674 -7.495 1.00 27.78 495 THR A O 1
ATOM 3839 N N . PRO A 1 496 ? 3.221 -51.995 -7.067 1.00 30.16 496 PRO A N 1
ATOM 3840 C CA . PRO A 1 496 ? 3.129 -52.145 -5.616 1.00 30.16 496 PRO A CA 1
ATOM 3841 C C . PRO A 1 496 ? 1.773 -51.647 -5.095 1.00 30.16 496 PRO A C 1
ATOM 3843 O O . PRO A 1 496 ? 1.365 -50.519 -5.373 1.00 30.16 496 PRO A O 1
ATOM 3846 N N . SER A 1 497 ? 1.082 -52.477 -4.314 1.00 30.80 497 SER A N 1
ATOM 3847 C CA . SER A 1 497 ? -0.170 -52.125 -3.632 1.00 30.80 497 SER A CA 1
ATOM 3848 C C . SER A 1 497 ? 0.034 -51.065 -2.534 1.00 30.80 497 SER A C 1
ATOM 3850 O O . SER A 1 497 ? 1.099 -51.043 -1.912 1.00 30.80 497 SER A O 1
ATOM 3852 N N . PRO A 1 498 ? -0.980 -50.234 -2.214 1.00 31.39 498 PRO A N 1
ATOM 3853 C CA . PRO A 1 498 ? -0.883 -49.281 -1.111 1.00 31.39 498 PRO A CA 1
ATOM 3854 C C . PRO A 1 498 ? -0.752 -50.002 0.246 1.00 31.39 498 PRO A C 1
ATOM 3856 O O . PRO A 1 498 ? -1.427 -51.014 0.460 1.00 31.39 498 PRO A O 1
ATOM 3859 N N . PRO A 1 499 ? 0.058 -49.488 1.190 1.00 31.34 499 PRO A N 1
ATOM 3860 C CA . PRO A 1 499 ? 0.072 -49.999 2.555 1.00 31.34 499 PRO A CA 1
ATOM 3861 C C . PRO A 1 499 ? -1.253 -49.660 3.253 1.00 31.34 499 PRO A C 1
ATOM 3863 O O . PRO A 1 499 ? -1.681 -48.505 3.268 1.00 31.34 499 PRO A O 1
ATOM 3866 N N . GLN A 1 500 ? -1.900 -50.664 3.847 1.00 31.64 500 GLN A N 1
ATOM 3867 C CA . GLN A 1 500 ? -3.022 -50.439 4.763 1.00 31.64 500 GLN A CA 1
ATOM 3868 C C . GLN A 1 500 ? -2.527 -49.857 6.102 1.00 31.64 500 GLN A C 1
ATOM 3870 O O . GLN A 1 500 ? -1.355 -50.038 6.447 1.00 31.64 500 GLN A O 1
ATOM 3875 N N . PRO A 1 501 ? -3.377 -49.118 6.843 1.00 34.16 501 PRO A N 1
ATOM 3876 C CA . PRO A 1 501 ? -2.950 -48.413 8.047 1.00 34.16 501 PRO A CA 1
ATOM 3877 C C . PRO A 1 501 ? -2.535 -49.386 9.156 1.00 34.16 501 PRO A C 1
ATOM 3879 O O . PRO A 1 501 ? -3.278 -50.303 9.496 1.00 34.16 501 PRO A O 1
ATOM 3882 N N . ALA A 1 502 ? -1.360 -49.148 9.739 1.00 30.92 502 ALA A N 1
ATOM 3883 C CA . ALA A 1 502 ? -0.962 -49.753 11.005 1.00 30.92 502 ALA A CA 1
ATOM 3884 C C . ALA A 1 502 ? -1.587 -48.977 12.177 1.00 30.92 502 ALA A C 1
ATOM 3886 O O . ALA A 1 502 ? -1.782 -47.763 12.085 1.00 30.92 502 ALA A O 1
ATOM 3887 N N . ASP A 1 503 ? -1.900 -49.684 13.263 1.00 32.38 503 ASP A N 1
ATOM 3888 C CA . ASP A 1 503 ? -2.724 -49.152 14.348 1.00 32.38 503 ASP A CA 1
ATOM 3889 C C . ASP A 1 503 ? -2.123 -47.967 15.117 1.00 32.38 503 ASP A C 1
ATOM 3891 O O . ASP A 1 503 ? -0.914 -47.791 15.273 1.00 32.38 503 ASP A O 1
ATOM 3895 N N . THR A 1 504 ? -3.053 -47.178 15.648 1.00 41.31 504 THR A N 1
ATOM 3896 C CA . THR A 1 504 ? -2.890 -45.969 16.456 1.00 41.31 504 THR A CA 1
ATOM 3897 C C . THR A 1 504 ? -1.720 -45.986 17.450 1.00 41.31 504 THR A C 1
ATOM 3899 O O . THR A 1 504 ? -1.806 -46.589 18.522 1.00 41.31 504 THR A O 1
ATOM 3902 N N . THR A 1 505 ? -0.698 -45.167 17.191 1.00 33.50 505 THR A N 1
ATOM 3903 C CA . THR A 1 505 ? 0.057 -44.494 18.260 1.00 33.50 505 THR A CA 1
ATOM 3904 C C . THR A 1 505 ? -0.493 -43.085 18.469 1.00 33.50 505 THR A C 1
ATOM 3906 O O . THR A 1 505 ? -0.882 -42.405 17.522 1.00 33.50 505 THR A O 1
ATOM 3909 N N . SER A 1 506 ? -0.583 -42.673 19.736 1.00 37.78 506 SER A N 1
ATOM 3910 C CA . SER A 1 506 ? -1.240 -41.437 20.180 1.00 37.78 506 SER A CA 1
ATOM 3911 C C . SER A 1 506 ? -0.728 -40.186 19.453 1.00 37.78 506 SER A C 1
ATOM 3913 O O . SER A 1 506 ? 0.349 -39.673 19.763 1.00 37.78 506 SER A O 1
ATOM 3915 N N . ALA A 1 507 ? -1.527 -39.655 18.526 1.00 37.22 507 ALA A N 1
ATOM 3916 C CA . ALA A 1 507 ? -1.351 -38.292 18.051 1.00 37.22 507 ALA A CA 1
ATOM 3917 C C . ALA A 1 507 ? -1.713 -37.334 19.196 1.00 37.22 507 ALA A C 1
ATOM 3919 O O . ALA A 1 507 ? -2.858 -37.318 19.651 1.00 37.22 507 ALA A O 1
ATOM 3920 N N . MET A 1 508 ? -0.749 -36.530 19.657 1.00 39.22 508 MET A N 1
ATOM 3921 C CA . MET A 1 508 ? -1.032 -35.416 20.565 1.00 39.22 508 MET A CA 1
ATOM 3922 C C . MET A 1 508 ? -2.096 -34.517 19.930 1.00 39.22 508 MET A C 1
ATOM 3924 O O . MET A 1 508 ? -1.872 -33.946 18.861 1.00 39.22 508 MET A O 1
ATOM 3928 N N . ALA A 1 509 ? -3.249 -34.392 20.588 1.00 44.47 509 ALA A N 1
ATOM 3929 C CA . ALA A 1 509 ? -4.283 -33.462 20.164 1.00 44.47 509 ALA A CA 1
ATOM 3930 C C . ALA A 1 509 ? -3.718 -32.036 20.233 1.00 44.47 509 ALA A C 1
ATOM 3932 O O . ALA A 1 509 ? -3.335 -31.567 21.304 1.00 44.47 509 ALA A O 1
ATOM 3933 N N . LEU A 1 510 ? -3.639 -31.359 19.084 1.00 61.66 510 LEU A N 1
ATOM 3934 C CA . LEU A 1 510 ? -3.186 -29.973 19.022 1.00 61.66 510 LEU A CA 1
ATOM 3935 C C . LEU A 1 510 ? -4.155 -29.095 19.821 1.00 61.66 510 LEU A C 1
ATOM 3937 O O . LEU A 1 510 ? -5.350 -29.057 19.519 1.00 61.66 510 LEU A O 1
ATOM 3941 N N . LEU A 1 511 ? -3.641 -28.400 20.837 1.00 81.56 511 LEU A N 1
ATOM 3942 C CA . LEU A 1 511 ? -4.436 -27.461 21.621 1.00 81.56 511 LEU A CA 1
ATOM 3943 C C . LEU A 1 511 ? -4.904 -26.291 20.746 1.00 81.56 511 LEU A C 1
ATOM 3945 O O . LEU A 1 511 ? -4.227 -25.878 19.801 1.00 81.56 511 LEU A O 1
ATOM 3949 N N . ALA A 1 512 ? -6.098 -25.781 21.053 1.00 85.25 512 ALA A N 1
ATOM 3950 C CA . ALA A 1 512 ? -6.778 -24.786 20.232 1.00 85.25 512 ALA A CA 1
ATOM 3951 C C . ALA A 1 512 ? -5.924 -23.511 20.067 1.00 85.25 512 ALA A C 1
ATOM 3953 O O . ALA A 1 512 ? -5.493 -22.947 21.078 1.00 85.25 512 ALA A O 1
ATOM 3954 N N . PRO A 1 513 ? -5.696 -23.020 18.832 1.00 90.12 513 PRO A N 1
ATOM 3955 C CA . PRO A 1 513 ? -4.978 -21.771 18.609 1.00 90.12 513 PRO A CA 1
ATOM 3956 C C . PRO A 1 513 ? -5.577 -20.598 19.391 1.00 90.12 513 PRO A C 1
ATOM 3958 O O . PRO A 1 513 ? -6.798 -20.466 19.497 1.00 90.12 513 PRO A O 1
ATOM 3961 N N . ILE A 1 514 ? -4.719 -19.735 19.922 1.00 91.62 514 ILE A N 1
ATOM 3962 C CA . ILE A 1 514 ? -5.108 -18.498 20.600 1.00 91.62 514 ILE A CA 1
ATOM 3963 C C . ILE A 1 514 ? -5.303 -17.404 19.551 1.00 91.62 514 ILE A C 1
ATOM 3965 O O . ILE A 1 514 ? -4.525 -17.292 18.608 1.00 91.62 514 ILE A O 1
ATOM 3969 N N . ILE A 1 515 ? -6.335 -16.582 19.721 1.00 90.81 515 ILE A N 1
ATOM 3970 C CA . ILE A 1 515 ? -6.666 -15.459 18.845 1.00 90.81 515 ILE A CA 1
ATOM 3971 C C . ILE A 1 515 ? -6.619 -14.173 19.670 1.00 90.81 515 ILE A C 1
ATOM 3973 O O . ILE A 1 515 ? -7.249 -14.115 20.729 1.00 90.81 515 ILE A O 1
ATOM 3977 N N . SER A 1 516 ? -5.930 -13.138 19.185 1.00 91.12 516 SER A N 1
ATOM 3978 C CA . SER A 1 516 ? -5.871 -11.824 19.841 1.00 91.12 516 SER A CA 1
ATOM 3979 C C . SER A 1 516 ? -6.073 -10.676 18.849 1.00 91.12 516 SER A C 1
ATOM 3981 O O . SER A 1 516 ? -5.165 -10.314 18.100 1.00 91.12 516 SER A O 1
ATOM 3983 N N . ASP A 1 517 ? -7.263 -10.071 18.884 1.00 90.94 517 ASP A N 1
ATOM 3984 C CA . ASP A 1 517 ? -7.584 -8.823 18.186 1.00 90.94 517 ASP A CA 1
ATOM 3985 C C . ASP A 1 517 ? -7.304 -7.627 19.107 1.00 90.94 517 ASP A C 1
ATOM 3987 O O . ASP A 1 517 ? -8.144 -7.253 19.932 1.00 90.94 517 ASP A O 1
ATOM 3991 N N . ASN A 1 518 ? -6.116 -7.030 18.983 1.00 91.62 518 ASN A N 1
ATOM 3992 C CA . ASN A 1 518 ? -5.684 -5.882 19.781 1.00 91.62 518 ASN A CA 1
ATOM 3993 C C . ASN A 1 518 ? -6.008 -4.553 19.068 1.00 91.62 518 ASN A C 1
ATOM 3995 O O . ASN A 1 518 ? -5.218 -4.046 18.276 1.00 91.62 518 ASN A O 1
ATOM 3999 N N . GLY A 1 519 ? -7.180 -3.970 19.345 1.00 88.81 519 GLY A N 1
ATOM 4000 C CA . GLY A 1 519 ? -7.609 -2.694 18.753 1.00 88.81 519 GLY A CA 1
ATOM 4001 C C . GLY A 1 519 ? -7.322 -1.470 19.634 1.00 88.81 519 GLY A C 1
ATOM 4002 O O . GLY A 1 519 ? -7.191 -1.590 20.846 1.00 88.81 519 GLY A O 1
ATOM 4003 N N . THR A 1 520 ? -7.326 -0.265 19.050 1.00 87.62 520 THR A N 1
ATOM 4004 C CA . THR A 1 520 ? -7.021 1.028 19.718 1.00 87.62 520 THR A CA 1
ATOM 4005 C C . THR A 1 520 ? -7.790 1.307 21.020 1.00 87.62 520 THR A C 1
ATOM 4007 O O . THR A 1 520 ? -7.280 2.001 21.893 1.00 87.62 520 THR A O 1
ATOM 4010 N N . GLY A 1 521 ? -9.036 0.832 21.137 1.00 86.81 521 GLY A N 1
ATOM 4011 C CA . GLY A 1 521 ? -9.865 1.020 22.339 1.00 86.81 521 GLY A CA 1
ATOM 4012 C C . GLY A 1 521 ? -10.012 -0.245 23.187 1.00 86.81 521 GLY A C 1
ATOM 4013 O O . GLY A 1 521 ? -9.940 -0.180 24.411 1.00 86.81 521 GLY A O 1
ATOM 4014 N N . TYR A 1 522 ? -10.187 -1.398 22.537 1.00 89.69 522 TYR A N 1
ATOM 4015 C CA . TYR A 1 522 ? -10.471 -2.682 23.177 1.00 89.69 522 TYR A CA 1
ATOM 4016 C C . TYR A 1 522 ? -9.697 -3.806 22.500 1.00 89.69 522 TYR A C 1
ATOM 4018 O O . TYR A 1 522 ? -9.680 -3.890 21.264 1.00 89.69 522 TYR A O 1
ATOM 4026 N N . SER A 1 523 ? -9.149 -4.704 23.312 1.00 91.69 523 SER A N 1
ATOM 4027 C CA . SER A 1 523 ? -8.633 -5.988 22.860 1.00 91.69 523 SER A CA 1
ATOM 4028 C C . SER A 1 523 ? -9.674 -7.072 23.104 1.00 91.69 523 SER A C 1
ATOM 4030 O O . SER A 1 523 ? -10.422 -7.022 24.083 1.00 91.69 523 SER A O 1
ATOM 4032 N N . LYS A 1 524 ? -9.754 -8.039 22.190 1.00 90.19 524 LYS A N 1
ATOM 4033 C CA . LYS A 1 524 ? -10.679 -9.173 22.279 1.00 90.19 524 LYS A CA 1
ATOM 4034 C C . LYS A 1 524 ? -9.877 -10.443 22.042 1.00 90.19 524 LYS A C 1
ATOM 4036 O O . LYS A 1 524 ? -9.323 -10.612 20.956 1.00 90.19 524 LYS A O 1
ATOM 4041 N N . ILE A 1 525 ? -9.803 -11.314 23.041 1.00 90.81 525 ILE A N 1
ATOM 4042 C CA . ILE A 1 525 ? -8.896 -12.468 23.055 1.00 90.81 525 ILE A CA 1
ATOM 4043 C C . ILE A 1 525 ? -9.676 -13.743 23.405 1.00 90.81 525 ILE A C 1
ATOM 4045 O O . ILE A 1 525 ? -10.623 -13.703 24.194 1.00 90.81 525 ILE A O 1
ATOM 4049 N N . GLY A 1 526 ? -9.307 -14.882 22.821 1.00 90.19 526 GLY A N 1
ATOM 4050 C CA . GLY A 1 526 ? -9.894 -16.183 23.149 1.00 90.19 526 GLY A CA 1
ATOM 4051 C C . GLY A 1 526 ? -9.259 -17.344 22.390 1.00 90.19 526 GLY A C 1
ATOM 4052 O O . GLY A 1 526 ? -8.301 -17.157 21.645 1.00 90.19 526 GLY A O 1
ATOM 4053 N N . PHE A 1 527 ? -9.811 -18.543 22.564 1.00 87.44 527 PHE A N 1
ATOM 4054 C CA . PHE A 1 527 ? -9.387 -19.747 21.842 1.00 87.44 527 PHE A CA 1
ATOM 4055 C C . PHE A 1 527 ? -10.230 -19.980 20.579 1.00 87.44 527 PHE A C 1
ATOM 4057 O O . PHE A 1 527 ? -11.438 -19.726 20.562 1.00 87.44 527 PHE A O 1
ATOM 4064 N N . ALA A 1 528 ? -9.600 -20.493 19.523 1.00 83.94 528 ALA A N 1
ATOM 4065 C CA . ALA A 1 528 ? -10.267 -20.878 18.287 1.00 83.94 528 ALA A CA 1
ATOM 4066 C C . ALA A 1 528 ? -11.249 -22.042 18.501 1.00 83.94 528 ALA A C 1
ATOM 4068 O O . ALA A 1 528 ? -11.018 -22.938 19.309 1.00 83.94 528 ALA A O 1
ATOM 4069 N N . GLY A 1 529 ? -12.366 -22.004 17.770 1.00 75.56 529 GLY A N 1
ATOM 4070 C CA . GLY A 1 529 ? -13.516 -22.895 17.961 1.00 75.56 529 GLY A CA 1
ATOM 4071 C C . GLY A 1 529 ? -14.648 -22.272 18.788 1.00 75.56 529 GLY A C 1
ATOM 4072 O O . GLY A 1 529 ? -15.806 -22.625 18.578 1.00 75.56 529 GLY A O 1
ATOM 4073 N N . ASN A 1 530 ? -14.361 -21.284 19.644 1.00 79.94 530 ASN A N 1
ATOM 4074 C CA . ASN A 1 530 ? -15.405 -20.516 20.328 1.00 79.94 530 ASN A CA 1
ATOM 4075 C C . ASN A 1 530 ? -16.182 -19.623 19.338 1.00 79.94 530 ASN A C 1
ATOM 4077 O O . ASN A 1 530 ? -15.634 -19.146 18.341 1.00 79.94 530 ASN A O 1
ATOM 4081 N N . SER A 1 531 ? -17.465 -19.369 19.618 1.00 70.19 531 SER A N 1
ATOM 4082 C CA . SER A 1 531 ? -18.301 -18.447 18.828 1.00 70.19 531 SER A CA 1
ATOM 4083 C C . SER A 1 531 ? -17.946 -16.975 19.050 1.00 70.19 531 SER A C 1
ATOM 4085 O O . SER A 1 531 ? -18.077 -16.164 18.132 1.00 70.19 531 SER A O 1
ATOM 4087 N N . ASP A 1 532 ? -17.480 -16.669 20.259 1.00 78.38 532 ASP A N 1
ATOM 4088 C CA . ASP A 1 532 ? -17.245 -15.342 20.816 1.00 78.38 532 ASP A CA 1
ATOM 4089 C C . ASP A 1 532 ? -15.905 -15.358 21.591 1.00 78.38 532 ASP A C 1
ATOM 4091 O O . ASP A 1 532 ? -15.483 -16.418 22.070 1.00 78.38 532 ASP A O 1
ATOM 4095 N N . PRO A 1 533 ? -15.195 -14.221 21.720 1.00 85.62 533 PRO A N 1
ATOM 4096 C CA . PRO A 1 533 ? -13.968 -14.134 22.509 1.00 85.62 533 PRO A CA 1
ATOM 4097 C C . PRO A 1 533 ? -14.202 -14.460 23.986 1.00 85.62 533 PRO A C 1
ATOM 4099 O O . PRO A 1 533 ? -15.173 -14.006 24.588 1.00 85.62 533 PRO A O 1
ATOM 4102 N N . SER A 1 534 ? -13.244 -15.164 24.589 1.00 89.12 534 SER A N 1
ATOM 4103 C CA . SER A 1 534 ? -13.220 -15.455 26.026 1.00 89.12 534 SER A CA 1
ATOM 4104 C C . SER A 1 534 ? -13.143 -14.183 26.877 1.00 89.12 534 SER A C 1
ATOM 4106 O O . SER A 1 534 ? -13.707 -14.142 27.966 1.00 89.12 534 SER A O 1
ATOM 4108 N N . PHE A 1 535 ? -12.469 -13.142 26.374 1.00 91.50 535 PHE A N 1
ATOM 4109 C CA . PHE A 1 535 ? -12.291 -11.866 27.061 1.00 91.50 535 PHE A CA 1
ATOM 4110 C C . PHE A 1 535 ? -12.399 -10.677 26.102 1.00 91.50 535 PHE A C 1
ATOM 4112 O O . PHE A 1 535 ? -11.887 -10.714 24.982 1.00 91.50 535 PHE A O 1
ATOM 4119 N N . VAL A 1 536 ? -13.023 -9.594 26.570 1.00 90.56 536 VAL A N 1
ATOM 4120 C CA . VAL A 1 536 ? -13.075 -8.290 25.894 1.00 90.56 536 VAL A CA 1
ATOM 4121 C C . VAL A 1 536 ? -12.851 -7.214 26.945 1.00 90.56 536 VAL A C 1
ATOM 4123 O O . VAL A 1 536 ? -13.698 -7.042 27.817 1.00 90.56 536 VAL A O 1
ATOM 4126 N N . PHE A 1 537 ? -11.728 -6.505 26.871 1.00 91.69 537 PHE A N 1
ATOM 4127 C CA . PHE A 1 537 ? -11.360 -5.473 27.844 1.00 91.69 537 PHE A CA 1
ATOM 4128 C C . PHE A 1 537 ? -10.581 -4.323 27.178 1.00 91.69 537 PHE A C 1
ATOM 4130 O O . PHE A 1 537 ? -10.109 -4.471 26.045 1.00 91.69 537 PHE A O 1
ATOM 4137 N N . PRO A 1 538 ? -10.470 -3.146 27.823 1.00 91.56 538 PRO A N 1
ATOM 4138 C CA . PRO A 1 538 ? -9.755 -1.997 27.273 1.00 91.56 538 PRO A CA 1
ATOM 4139 C C . PRO A 1 538 ? -8.301 -2.298 26.877 1.00 91.56 538 PRO A C 1
ATOM 4141 O O . PRO A 1 538 ? -7.577 -3.010 27.579 1.00 91.56 538 PRO A O 1
ATOM 4144 N N . THR A 1 539 ? -7.825 -1.692 25.788 1.00 93.94 539 THR A N 1
ATOM 4145 C CA . THR A 1 539 ? -6.399 -1.725 25.400 1.00 93.94 539 THR A CA 1
ATOM 4146 C C . THR A 1 539 ? -5.622 -0.664 26.174 1.00 93.94 539 THR A C 1
ATOM 4148 O O . THR A 1 539 ? -5.100 0.297 25.614 1.00 93.94 539 THR A O 1
ATOM 4151 N N . ALA A 1 540 ? -5.610 -0.826 27.496 1.00 93.50 540 ALA A N 1
ATOM 4152 C CA . ALA A 1 540 ? -4.976 0.065 28.454 1.00 93.50 540 ALA A CA 1
ATOM 4153 C C . ALA A 1 540 ? -4.098 -0.730 29.429 1.00 93.50 540 ALA A C 1
ATOM 4155 O O . ALA A 1 540 ? -4.457 -1.836 29.838 1.00 93.50 540 ALA A O 1
ATOM 4156 N N . ILE A 1 541 ? -2.974 -0.135 29.821 1.00 93.50 541 ILE A N 1
ATOM 4157 C CA . ILE A 1 541 ? -2.056 -0.618 30.856 1.00 93.50 541 ILE A CA 1
ATOM 4158 C C . ILE A 1 541 ? -1.838 0.503 31.878 1.00 93.50 541 ILE A C 1
ATOM 4160 O O . ILE A 1 541 ? -1.642 1.657 31.500 1.00 93.50 541 ILE A O 1
ATOM 4164 N N . ALA A 1 542 ? -1.892 0.182 33.168 1.00 91.50 542 ALA A N 1
ATOM 4165 C CA . ALA A 1 542 ? -1.557 1.095 34.253 1.00 91.50 542 ALA A CA 1
ATOM 4166 C C . ALA A 1 542 ? -0.200 0.695 34.831 1.00 91.50 542 ALA A C 1
ATOM 4168 O O . ALA A 1 542 ? -0.088 -0.375 35.427 1.00 91.50 542 ALA A O 1
ATOM 4169 N N . THR A 1 543 ? 0.815 1.540 34.654 1.00 88.62 543 THR A N 1
ATOM 4170 C CA . THR A 1 543 ? 2.182 1.309 35.148 1.00 88.62 543 THR A CA 1
ATOM 4171 C C . THR A 1 543 ? 2.531 2.301 36.251 1.00 88.62 543 THR A C 1
ATOM 4173 O O . THR A 1 543 ? 2.024 3.427 36.285 1.00 88.62 543 THR A O 1
ATOM 4176 N N . ARG A 1 544 ? 3.394 1.892 37.183 1.00 81.81 544 ARG A N 1
ATOM 4177 C CA . ARG A 1 544 ? 3.837 2.753 38.281 1.00 81.81 544 ARG A CA 1
ATOM 4178 C C . ARG A 1 544 ? 4.927 3.721 37.815 1.00 81.81 544 ARG A C 1
ATOM 4180 O O . ARG A 1 544 ? 5.967 3.315 37.304 1.00 81.81 544 ARG A O 1
ATOM 4187 N N . GLY A 1 545 ? 4.689 5.020 37.974 1.00 61.94 545 GLY A N 1
ATOM 4188 C CA . GLY A 1 545 ? 5.585 6.060 37.473 1.00 61.94 545 GLY A CA 1
ATOM 4189 C C . GLY A 1 545 ? 6.856 6.212 38.311 1.00 61.94 545 GLY A C 1
ATOM 4190 O O . GLY A 1 545 ? 6.787 6.583 39.483 1.00 61.94 545 GLY A O 1
ATOM 4191 N N . SER A 1 546 ? 8.029 6.023 37.696 1.00 45.12 546 SER A N 1
ATOM 4192 C CA . SER A 1 546 ? 9.300 6.448 38.299 1.00 45.12 546 SER A CA 1
ATOM 4193 C C . SER A 1 546 ? 9.319 7.975 38.458 1.00 45.12 546 SER A C 1
ATOM 4195 O O . SER A 1 546 ? 8.983 8.714 37.529 1.00 45.12 546 SER A O 1
ATOM 4197 N N . ALA A 1 547 ? 9.690 8.463 39.644 1.00 34.19 547 ALA A N 1
ATOM 4198 C CA . ALA A 1 547 ? 9.399 9.823 40.115 1.00 34.19 547 ALA A CA 1
ATOM 4199 C C . ALA A 1 547 ? 10.290 10.947 39.521 1.00 34.19 547 ALA A C 1
ATOM 4201 O O . ALA A 1 547 ? 10.617 11.912 40.212 1.00 34.19 547 ALA A O 1
ATOM 4202 N N . THR A 1 548 ? 10.723 10.832 38.260 1.00 33.97 548 THR A N 1
ATOM 4203 C CA . THR A 1 548 ? 11.798 11.659 37.666 1.00 33.97 548 THR A CA 1
ATOM 4204 C C . THR A 1 548 ? 11.528 12.169 36.238 1.00 33.97 548 THR A C 1
ATOM 4206 O O . THR A 1 548 ? 12.464 12.533 35.529 1.00 33.97 548 THR A O 1
ATOM 4209 N N . SER A 1 549 ? 10.264 12.268 35.800 1.00 34.69 549 SER A N 1
ATOM 4210 C CA . SER A 1 549 ? 9.895 12.717 34.436 1.00 34.69 549 SER A CA 1
ATOM 4211 C C . SER A 1 549 ? 8.967 13.946 34.359 1.00 34.69 549 SER A C 1
ATOM 4213 O O . SER A 1 549 ? 8.271 14.155 33.367 1.00 34.69 549 SER A O 1
ATOM 4215 N N . SER A 1 550 ? 8.999 14.839 35.353 1.00 32.03 550 SER A N 1
ATOM 4216 C CA . SER A 1 550 ? 8.280 16.126 35.325 1.00 32.03 550 SER A CA 1
ATOM 4217 C C . SER A 1 550 ? 8.984 17.204 34.475 1.00 32.03 550 SER A C 1
ATOM 4219 O O . SER A 1 550 ? 9.325 18.281 34.965 1.00 32.03 550 SER A O 1
ATOM 4221 N N . SER A 1 551 ? 9.194 16.959 33.174 1.00 31.92 551 SER A N 1
ATOM 4222 C CA . SER A 1 551 ? 9.702 17.991 32.252 1.00 31.92 551 SER A CA 1
ATOM 4223 C C . SER A 1 551 ? 9.030 17.982 30.872 1.00 31.92 551 SER A C 1
ATOM 4225 O O . SER A 1 551 ? 8.828 16.946 30.246 1.00 31.92 551 SER A O 1
ATOM 4227 N N . ARG A 1 552 ? 8.668 19.179 30.385 1.00 35.09 552 ARG A N 1
ATOM 4228 C CA . ARG A 1 552 ? 8.107 19.401 29.042 1.00 35.09 552 ARG A CA 1
ATOM 4229 C C . ARG A 1 552 ? 9.231 19.410 27.999 1.00 35.09 552 ARG A C 1
ATOM 4231 O O . ARG A 1 552 ? 9.748 20.474 27.667 1.00 35.09 552 ARG A O 1
ATOM 4238 N N . ALA A 1 553 ? 9.580 18.243 27.471 1.00 29.75 553 ALA A N 1
ATOM 4239 C CA . ALA A 1 553 ? 10.466 18.096 26.315 1.00 29.75 553 ALA A CA 1
ATOM 4240 C C . ALA A 1 553 ? 9.807 17.196 25.248 1.00 29.75 553 ALA A C 1
ATOM 4242 O O . ALA A 1 553 ? 9.087 16.265 25.614 1.00 29.75 553 ALA A O 1
ATOM 4243 N N . PRO A 1 554 ? 10.011 17.452 23.941 1.00 31.12 554 PRO A N 1
ATOM 4244 C CA . PRO A 1 554 ? 9.492 16.582 22.890 1.00 31.12 554 PRO A CA 1
ATOM 4245 C C . PRO A 1 554 ? 10.194 15.219 22.925 1.00 31.12 554 PRO A C 1
ATOM 4247 O O . PRO A 1 554 ? 11.411 15.142 23.103 1.00 31.12 554 PRO A O 1
ATOM 4250 N N . ALA A 1 555 ? 9.428 14.143 22.741 1.00 32.56 555 ALA A N 1
ATOM 4251 C CA . ALA A 1 555 ? 9.955 12.785 22.777 1.00 32.56 555 ALA A CA 1
ATOM 4252 C C . ALA A 1 555 ? 10.934 12.537 21.616 1.00 32.56 555 ALA A C 1
ATOM 4254 O O . ALA A 1 555 ? 10.572 12.621 20.443 1.00 32.56 555 ALA A O 1
ATOM 4255 N N . VAL A 1 556 ? 12.179 12.199 21.953 1.00 31.25 556 VAL A N 1
ATOM 4256 C CA . VAL A 1 556 ? 13.146 11.637 21.003 1.00 31.25 556 VAL A CA 1
ATOM 4257 C C . VAL A 1 556 ? 12.873 10.132 20.912 1.00 31.25 556 VAL A C 1
ATOM 4259 O O . VAL A 1 556 ? 12.775 9.501 21.966 1.00 31.25 556 VAL A O 1
ATOM 4262 N N . PRO A 1 557 ? 12.769 9.529 19.712 1.00 34.88 557 PRO A N 1
ATOM 4263 C CA . PRO A 1 557 ? 12.561 8.090 19.591 1.00 34.88 557 PRO A CA 1
ATOM 4264 C C . PRO A 1 557 ? 13.759 7.335 20.178 1.00 34.88 557 PRO A C 1
ATOM 4266 O O . PRO A 1 557 ? 14.868 7.362 19.633 1.00 34.88 557 PRO A O 1
ATOM 4269 N N . ALA A 1 558 ? 13.532 6.674 21.312 1.00 35.41 558 ALA A N 1
ATOM 4270 C CA . ALA A 1 558 ? 14.486 5.739 21.884 1.00 35.41 558 ALA A CA 1
ATOM 4271 C C . ALA A 1 558 ? 14.627 4.520 20.961 1.00 35.41 558 ALA A C 1
ATOM 4273 O O . ALA A 1 558 ? 13.684 4.123 20.276 1.00 35.41 558 ALA A O 1
ATOM 4274 N N . LYS A 1 559 ? 15.813 3.909 20.944 1.00 32.75 559 LYS A N 1
ATOM 4275 C CA . LYS A 1 559 ? 15.963 2.575 20.356 1.00 32.75 559 LYS A CA 1
ATOM 4276 C C . LYS A 1 559 ? 15.423 1.533 21.339 1.00 32.75 559 LYS A C 1
ATOM 4278 O O . LYS A 1 559 ? 15.699 1.696 22.530 1.00 32.75 559 LYS A O 1
ATOM 4283 N N . PRO A 1 560 ? 14.775 0.454 20.866 1.00 37.44 560 PRO A N 1
ATOM 4284 C CA . PRO A 1 560 ? 14.535 -0.707 21.710 1.00 37.44 560 PRO A CA 1
ATOM 4285 C C . PRO A 1 560 ? 15.875 -1.263 22.213 1.00 37.44 560 PRO A C 1
ATOM 4287 O O . PRO A 1 560 ? 16.897 -1.208 21.518 1.00 37.44 560 PRO A O 1
ATOM 4290 N N . GLY A 1 561 ? 15.874 -1.769 23.442 1.00 34.53 561 GLY A N 1
ATOM 4291 C CA . GLY A 1 561 ? 17.027 -2.396 24.075 1.00 34.53 561 GLY A CA 1
ATOM 4292 C C . GLY A 1 561 ? 16.551 -3.472 25.041 1.00 34.53 561 GLY A C 1
ATOM 4293 O O . GLY A 1 561 ? 15.785 -3.171 25.948 1.00 34.53 561 GLY A O 1
ATOM 4294 N N . HIS A 1 562 ? 16.999 -4.710 24.822 1.00 42.69 562 HIS A N 1
ATOM 4295 C CA . HIS A 1 562 ? 16.435 -5.921 25.427 1.00 42.69 562 HIS A CA 1
ATOM 4296 C C . HIS A 1 562 ? 16.217 -5.815 26.953 1.00 42.69 562 HIS A C 1
ATOM 4298 O O . HIS A 1 562 ? 17.174 -5.649 27.728 1.00 42.69 562 HIS A O 1
ATOM 4304 N N . LEU A 1 563 ? 14.958 -5.975 27.387 1.00 49.66 563 LEU A N 1
ATOM 4305 C CA . LEU A 1 563 ? 14.538 -5.861 28.793 1.00 49.66 563 LEU A CA 1
ATOM 4306 C C . LEU A 1 563 ? 15.193 -6.913 29.707 1.00 49.66 563 LEU A C 1
ATOM 4308 O O . LEU A 1 563 ? 15.370 -6.662 30.900 1.00 49.66 563 LEU A O 1
ATOM 4312 N N . ALA A 1 564 ? 15.681 -8.026 29.146 1.00 43.41 564 ALA A N 1
ATOM 4313 C CA . ALA A 1 564 ? 16.440 -9.075 29.841 1.00 43.41 564 ALA A CA 1
ATOM 4314 C C . ALA A 1 564 ? 17.651 -8.572 30.668 1.00 43.41 564 ALA A C 1
ATOM 4316 O O . ALA A 1 564 ? 18.184 -9.307 31.500 1.00 43.41 564 ALA A O 1
ATOM 4317 N N . SER A 1 565 ? 18.092 -7.326 30.458 1.00 40.81 565 SER A N 1
ATOM 4318 C CA . SER A 1 565 ? 19.230 -6.697 31.140 1.00 40.81 565 SER A CA 1
ATOM 4319 C C . SER A 1 565 ? 18.898 -5.889 32.410 1.00 40.81 565 SER A C 1
ATOM 4321 O O . SER A 1 565 ? 19.828 -5.481 33.108 1.00 40.81 565 SER A O 1
ATOM 4323 N N . LYS A 1 566 ? 17.619 -5.660 32.751 1.00 42.06 566 LYS A N 1
ATOM 4324 C CA . LYS A 1 566 ? 17.207 -4.832 33.908 1.00 42.06 566 LYS A CA 1
ATOM 4325 C C . LYS A 1 566 ? 16.218 -5.552 34.832 1.00 42.06 566 LYS A C 1
ATOM 4327 O O . LYS A 1 566 ? 15.024 -5.293 34.806 1.00 42.06 566 LYS A O 1
ATOM 4332 N N . ARG A 1 567 ? 16.709 -6.441 35.701 1.00 38.81 567 ARG A N 1
ATOM 4333 C CA . ARG A 1 567 ? 15.857 -7.097 36.710 1.00 38.81 567 ARG A CA 1
ATOM 4334 C C . ARG A 1 567 ? 15.656 -6.226 37.954 1.00 38.81 567 ARG A C 1
ATOM 4336 O O . ARG A 1 567 ? 16.501 -6.218 38.846 1.00 38.81 567 ARG A O 1
ATOM 4343 N N . GLY A 1 568 ? 14.503 -5.566 38.027 1.00 53.69 568 GLY A N 1
ATOM 4344 C CA . GLY A 1 568 ? 13.887 -5.066 39.259 1.00 53.69 568 GLY A CA 1
ATOM 4345 C C . GLY A 1 568 ? 12.454 -5.595 39.377 1.00 53.69 568 GLY A C 1
ATOM 4346 O O . GLY A 1 568 ? 11.827 -5.893 38.367 1.00 53.69 568 GLY A O 1
ATOM 4347 N N . VAL A 1 569 ? 11.920 -5.727 40.597 1.00 59.44 569 VAL A N 1
ATOM 4348 C CA . VAL A 1 569 ? 10.529 -6.203 40.802 1.00 59.44 569 VAL A CA 1
ATOM 4349 C C . VAL A 1 569 ? 9.500 -5.140 40.379 1.00 59.44 569 VAL A C 1
ATOM 4351 O O . VAL A 1 569 ? 8.360 -5.467 40.074 1.00 59.44 569 VAL A O 1
ATOM 4354 N N . GLU A 1 570 ? 9.922 -3.874 40.296 1.00 62.72 570 GLU A N 1
ATOM 4355 C CA . GLU A 1 570 ? 9.104 -2.724 39.881 1.00 62.72 570 GLU A CA 1
ATOM 4356 C C . GLU A 1 570 ? 8.494 -2.889 38.479 1.00 62.72 570 GLU A C 1
ATOM 4358 O O . GLU A 1 570 ? 7.400 -2.391 38.230 1.00 62.72 570 GLU A O 1
ATOM 4363 N N . ASP A 1 571 ? 9.146 -3.632 37.576 1.00 62.38 571 ASP A N 1
ATOM 4364 C CA . ASP A 1 571 ? 8.633 -3.848 36.219 1.00 62.38 571 ASP A CA 1
ATOM 4365 C C . ASP A 1 571 ? 7.406 -4.780 36.155 1.00 62.38 571 ASP A C 1
ATOM 4367 O O . ASP A 1 571 ? 6.688 -4.755 35.153 1.00 62.38 571 ASP A O 1
ATOM 4371 N N . LEU A 1 572 ? 7.130 -5.534 37.228 1.00 72.25 572 LEU A N 1
ATOM 4372 C CA . LEU A 1 572 ? 5.948 -6.393 37.384 1.00 72.25 572 LEU A CA 1
ATOM 4373 C C . LEU A 1 572 ? 4.750 -5.662 38.031 1.00 72.25 572 LEU A C 1
ATOM 4375 O O . LEU A 1 572 ? 3.653 -6.215 38.083 1.00 72.25 572 LEU A O 1
ATOM 4379 N N . ASP A 1 573 ? 4.936 -4.433 38.526 1.00 83.88 573 ASP A N 1
ATOM 4380 C CA . ASP A 1 573 ? 3.917 -3.663 39.260 1.00 83.88 573 ASP A CA 1
ATOM 4381 C C . ASP A 1 573 ? 3.000 -2.886 38.292 1.00 83.88 573 ASP A C 1
ATOM 4383 O O . ASP A 1 573 ? 3.049 -1.655 38.176 1.00 83.88 573 ASP A O 1
ATOM 4387 N N . PHE A 1 574 ? 2.194 -3.630 37.524 1.00 89.75 574 PHE A N 1
ATOM 4388 C CA . PHE A 1 574 ? 1.264 -3.085 36.531 1.00 89.75 574 PHE A CA 1
ATOM 4389 C C . PHE A 1 574 ? -0.070 -3.846 36.443 1.00 89.75 574 PHE A C 1
ATOM 4391 O O . PHE A 1 574 ? -0.185 -5.016 36.808 1.00 89.75 574 PHE A O 1
ATOM 4398 N N . PHE A 1 575 ? -1.087 -3.181 35.891 1.00 91.62 575 PHE A N 1
ATOM 4399 C CA . PHE A 1 575 ? -2.417 -3.745 35.618 1.00 91.62 575 PHE A CA 1
ATOM 4400 C C . PHE A 1 575 ? -2.805 -3.523 34.154 1.00 91.62 575 PHE A C 1
ATOM 4402 O O . PHE A 1 575 ? -2.345 -2.558 33.547 1.00 91.62 575 PHE A O 1
ATOM 4409 N N . ILE A 1 576 ? -3.691 -4.353 33.594 1.00 94.31 576 ILE A N 1
ATOM 4410 C CA . ILE A 1 576 ? -4.240 -4.168 32.236 1.00 94.31 576 ILE A CA 1
ATOM 4411 C C . ILE A 1 576 ? -5.775 -4.165 32.225 1.00 94.31 576 ILE A C 1
ATOM 4413 O O . ILE A 1 576 ? -6.417 -4.568 33.195 1.00 94.31 576 ILE A O 1
ATOM 4417 N N . GLY A 1 577 ? -6.372 -3.692 31.129 1.00 92.44 577 GLY A N 1
ATOM 4418 C CA . GLY A 1 577 ? -7.822 -3.742 30.922 1.00 92.44 577 GLY A CA 1
ATOM 4419 C C . GLY A 1 577 ? -8.607 -2.909 31.935 1.00 92.44 577 GLY A C 1
ATOM 4420 O O . GLY A 1 577 ? -8.213 -1.799 32.292 1.00 92.44 577 GLY A O 1
ATOM 4421 N N . ASP A 1 578 ? -9.733 -3.437 32.412 1.00 88.94 578 ASP A N 1
ATOM 4422 C CA . ASP A 1 578 ? -10.592 -2.735 33.371 1.00 88.94 578 ASP A CA 1
ATOM 4423 C C . ASP A 1 578 ? -9.911 -2.529 34.737 1.00 88.94 578 ASP A C 1
ATOM 4425 O O . ASP A 1 578 ? -10.170 -1.531 35.410 1.00 88.94 578 ASP A O 1
ATOM 4429 N N . GLU A 1 579 ? -8.964 -3.396 35.118 1.00 89.56 579 GLU A N 1
ATOM 4430 C CA . GLU A 1 579 ? -8.143 -3.203 36.322 1.00 89.56 579 GLU A CA 1
ATOM 4431 C C . GLU A 1 579 ? -7.185 -2.011 36.186 1.00 89.56 579 GLU A C 1
ATOM 4433 O O . GLU A 1 579 ? -6.935 -1.318 37.174 1.00 89.56 579 GLU A O 1
ATOM 4438 N N . ALA A 1 580 ? -6.687 -1.723 34.976 1.00 89.62 580 ALA A N 1
ATOM 4439 C CA . ALA A 1 580 ? -5.898 -0.519 34.714 1.00 89.62 580 ALA A CA 1
ATOM 4440 C C . ALA A 1 580 ? -6.744 0.753 34.877 1.00 89.62 580 ALA A C 1
ATOM 4442 O O . ALA A 1 580 ? -6.292 1.728 35.476 1.00 89.62 580 ALA A O 1
ATOM 4443 N N . LEU A 1 581 ? -7.992 0.734 34.394 1.00 85.69 581 LEU A N 1
ATOM 4444 C CA . LEU A 1 581 ? -8.914 1.865 34.539 1.00 85.69 581 LEU A CA 1
ATOM 4445 C C . LEU A 1 581 ? -9.402 2.046 35.986 1.00 85.69 581 LEU A C 1
ATOM 4447 O O . LEU A 1 581 ? -9.591 3.179 36.426 1.00 85.69 581 LEU A O 1
ATOM 4451 N N . ALA A 1 582 ? -9.560 0.961 36.749 1.00 83.94 582 ALA A N 1
ATOM 4452 C CA . ALA A 1 582 ? -9.875 1.024 38.175 1.00 83.94 582 ALA A CA 1
ATOM 4453 C C . ALA A 1 582 ? -8.709 1.611 38.994 1.00 83.94 582 ALA A C 1
ATOM 4455 O O . ALA A 1 582 ? -8.907 2.538 39.784 1.00 83.94 582 ALA A O 1
ATOM 4456 N N . ASN A 1 583 ? -7.481 1.131 38.757 1.00 82.56 583 ASN A N 1
ATOM 4457 C CA . ASN A 1 583 ? -6.273 1.606 39.442 1.00 82.56 583 ASN A CA 1
ATOM 4458 C C . ASN A 1 583 ? -5.771 2.976 38.958 1.00 82.56 583 ASN A C 1
ATOM 4460 O O . ASN A 1 583 ? -4.880 3.546 39.581 1.00 82.56 583 ASN A O 1
ATOM 4464 N N . ALA A 1 584 ? -6.390 3.574 37.935 1.00 75.19 584 ALA A N 1
ATOM 4465 C CA . ALA A 1 584 ? -6.140 4.956 37.512 1.00 75.19 584 ALA A CA 1
ATOM 4466 C C . ALA A 1 584 ? -6.340 5.998 38.634 1.00 75.19 584 ALA A C 1
ATOM 4468 O O . ALA A 1 584 ? -5.837 7.117 38.545 1.00 75.19 584 ALA A O 1
ATOM 4469 N N . LYS A 1 585 ? -7.099 5.643 39.681 1.00 73.00 585 LYS A N 1
ATOM 4470 C CA . LYS A 1 585 ? -7.335 6.471 40.876 1.00 73.00 585 LYS A CA 1
ATOM 4471 C C . LYS A 1 585 ? -6.285 6.256 41.981 1.00 73.00 585 LYS A C 1
ATOM 4473 O O . LYS A 1 585 ? -6.281 7.001 42.959 1.00 73.00 585 LYS A O 1
ATOM 4478 N N . THR A 1 586 ? -5.411 5.256 41.851 1.00 79.19 586 THR A N 1
ATOM 4479 C CA . THR A 1 586 ? -4.417 4.869 42.862 1.00 79.19 586 THR A CA 1
ATOM 4480 C C . THR A 1 586 ? -3.151 5.731 42.727 1.00 79.19 586 THR A C 1
ATOM 4482 O O . THR A 1 586 ? -2.519 5.714 41.667 1.00 79.19 586 THR A O 1
ATOM 4485 N N . PRO A 1 587 ? -2.724 6.473 43.771 1.00 76.19 587 PRO A N 1
ATOM 4486 C CA . PRO A 1 587 ? -1.555 7.348 43.688 1.00 76.19 587 PRO A CA 1
ATOM 4487 C C . PRO A 1 587 ? -0.279 6.612 43.254 1.00 76.19 587 PRO A C 1
ATOM 4489 O O . PRO A 1 587 ? 0.181 5.689 43.924 1.00 76.19 587 PRO A O 1
ATOM 4492 N N . GLY A 1 588 ? 0.307 7.062 42.142 1.00 78.38 588 GLY A N 1
ATOM 4493 C CA . GLY A 1 588 ? 1.543 6.521 41.569 1.00 78.38 588 GLY A CA 1
ATOM 4494 C C . GLY A 1 588 ? 1.370 5.758 40.253 1.00 78.38 588 GLY A C 1
ATOM 4495 O O . GLY A 1 588 ? 2.368 5.568 39.563 1.00 78.38 588 GLY A O 1
ATOM 4496 N N . TYR A 1 589 ? 0.148 5.375 39.867 1.00 83.81 589 TYR A N 1
ATOM 4497 C CA . TYR A 1 589 ? -0.115 4.706 38.587 1.00 83.81 589 TYR A CA 1
ATOM 4498 C C . TYR A 1 589 ? -0.514 5.697 37.487 1.00 83.81 589 TYR A C 1
ATOM 4500 O O . TYR A 1 589 ? -1.356 6.569 37.697 1.00 83.81 589 TYR A O 1
ATOM 4508 N N . GLY A 1 590 ? 0.074 5.543 36.300 1.00 85.44 590 GLY A N 1
ATOM 4509 C CA . GLY A 1 590 ? -0.328 6.233 35.074 1.00 85.44 590 GLY A CA 1
ATOM 4510 C C . GLY A 1 590 ? -0.989 5.260 34.101 1.00 85.44 590 GLY A C 1
ATOM 4511 O O . GLY A 1 590 ? -0.455 4.181 33.858 1.00 85.44 590 GLY A O 1
ATOM 4512 N N . VAL A 1 591 ? -2.143 5.628 33.533 1.00 88.31 591 VAL A N 1
ATOM 4513 C CA . VAL A 1 591 ? -2.793 4.836 32.474 1.00 88.31 591 VAL A CA 1
ATOM 4514 C C . VAL A 1 591 ? -2.235 5.224 31.112 1.00 88.31 591 VAL A C 1
ATOM 4516 O O . VAL A 1 591 ? -2.265 6.391 30.715 1.00 88.31 591 VAL A O 1
ATOM 4519 N N . HIS A 1 592 ? -1.787 4.221 30.369 1.00 91.12 592 HIS A N 1
ATOM 4520 C CA . HIS A 1 592 ? -1.233 4.335 29.031 1.00 91.12 592 HIS A CA 1
ATOM 4521 C C . HIS A 1 592 ? -1.982 3.416 28.059 1.00 91.12 592 HIS A C 1
ATOM 4523 O O . HIS A 1 592 ? -2.459 2.346 28.431 1.00 91.12 592 HIS A O 1
ATOM 4529 N N . TYR A 1 593 ? -2.052 3.827 26.795 1.00 91.00 593 TYR A N 1
ATOM 4530 C CA . TYR A 1 593 ? -2.659 3.060 25.707 1.00 91.00 593 TYR A CA 1
ATOM 4531 C C . TYR A 1 593 ? -1.535 2.689 24.727 1.00 91.00 593 TYR A C 1
ATOM 4533 O O . TYR A 1 593 ? -1.000 3.599 24.091 1.00 91.00 593 TYR A O 1
ATOM 4541 N N . PRO A 1 594 ? -1.116 1.410 24.628 1.00 93.19 594 PRO A N 1
ATOM 4542 C CA . PRO A 1 594 ? 0.019 1.011 23.791 1.00 93.19 594 PRO A CA 1
ATOM 4543 C C . PRO A 1 594 ? -0.286 1.048 22.287 1.00 93.19 594 PRO A C 1
ATOM 4545 O O . PRO A 1 594 ? 0.645 1.014 21.489 1.00 93.19 594 PRO A O 1
ATOM 4548 N N . ILE A 1 595 ? -1.563 1.138 21.894 1.00 90.75 595 ILE A N 1
ATOM 4549 C CA . ILE A 1 595 ? -2.008 1.202 20.495 1.00 90.75 595 ILE A CA 1
ATOM 4550 C C . ILE A 1 595 ? -2.675 2.554 20.216 1.00 90.75 595 ILE A C 1
ATOM 4552 O O . ILE A 1 595 ? -3.598 2.961 20.924 1.00 90.75 595 ILE A O 1
ATOM 4556 N N . ARG A 1 596 ? -2.252 3.231 19.143 1.00 84.06 596 ARG A N 1
ATOM 4557 C CA . ARG A 1 596 ? -2.846 4.474 18.626 1.00 84.06 596 ARG A CA 1
ATOM 4558 C C . ARG A 1 596 ? -3.169 4.327 17.144 1.00 84.06 596 ARG A C 1
ATOM 4560 O O . ARG A 1 596 ? -2.340 3.873 16.366 1.00 84.06 596 ARG A O 1
ATOM 4567 N N . HIS A 1 597 ? -4.376 4.731 16.748 1.00 77.56 597 HIS A N 1
ATOM 4568 C CA . HIS A 1 597 ? -4.844 4.673 15.352 1.00 77.56 597 HIS A CA 1
ATOM 4569 C C . HIS A 1 597 ? -4.635 3.298 14.670 1.00 77.56 597 HIS A C 1
ATOM 4571 O O . HIS A 1 597 ? -4.409 3.222 13.469 1.00 77.56 597 HIS A O 1
ATOM 4577 N N . GLY A 1 598 ? -4.712 2.208 15.445 1.00 80.62 598 GLY A N 1
ATOM 4578 C CA . GLY A 1 598 ? -4.504 0.826 14.998 1.00 80.62 598 GLY A CA 1
ATOM 4579 C C . GLY A 1 598 ? -3.062 0.312 15.093 1.00 80.62 598 GLY A C 1
ATOM 4580 O O . GLY A 1 598 ? -2.870 -0.897 15.094 1.00 80.62 598 GLY A O 1
ATOM 4581 N N . MET A 1 599 ? -2.058 1.185 15.219 1.00 84.69 599 MET A N 1
ATOM 4582 C CA . MET A 1 599 ? -0.639 0.808 15.286 1.00 84.69 599 MET A CA 1
ATOM 4583 C C . MET A 1 599 ? -0.108 0.804 16.724 1.00 84.69 599 MET A C 1
ATOM 4585 O O . MET A 1 599 ? -0.573 1.575 17.565 1.00 84.69 599 MET A O 1
ATOM 4589 N N . ILE A 1 600 ? 0.892 -0.035 17.001 1.00 90.50 600 ILE A N 1
ATOM 4590 C CA . ILE A 1 600 ? 1.595 -0.062 18.292 1.00 90.50 600 ILE A CA 1
ATOM 4591 C C . ILE A 1 600 ? 2.515 1.168 18.390 1.00 90.50 600 ILE A C 1
ATOM 4593 O O . ILE A 1 600 ? 3.357 1.403 17.527 1.00 90.50 600 ILE A O 1
ATOM 4597 N N . ASP A 1 601 ? 2.313 1.961 19.443 1.00 88.69 601 ASP A N 1
ATOM 4598 C CA . ASP A 1 601 ? 3.002 3.223 19.765 1.00 88.69 601 ASP A CA 1
ATOM 4599 C C . ASP A 1 601 ? 4.108 3.013 20.818 1.00 88.69 601 ASP A C 1
ATOM 4601 O O . ASP A 1 601 ? 5.108 3.728 20.838 1.00 88.69 601 ASP A O 1
ATOM 4605 N N . ASN A 1 602 ? 3.948 2.008 21.687 1.00 92.19 602 ASN A N 1
ATOM 4606 C CA . ASN A 1 602 ? 4.909 1.652 22.730 1.00 92.19 602 ASN A CA 1
ATOM 4607 C C . ASN A 1 602 ? 4.991 0.123 22.880 1.00 92.19 602 ASN A C 1
ATOM 4609 O O . ASN A 1 602 ? 4.036 -0.513 23.329 1.00 92.19 602 ASN A O 1
ATOM 4613 N N . TRP A 1 603 ? 6.142 -0.444 22.509 1.00 91.94 603 TRP A N 1
ATOM 4614 C CA . TRP A 1 603 ? 6.390 -1.887 22.498 1.00 91.94 603 TRP A CA 1
ATOM 4615 C C . TRP A 1 603 ? 6.612 -2.468 23.897 1.00 91.94 603 TRP A C 1
ATOM 4617 O O . TRP A 1 603 ? 5.972 -3.462 24.219 1.00 91.94 603 TRP A O 1
ATOM 4627 N N . ASP A 1 604 ? 7.388 -1.809 24.764 1.00 89.81 604 ASP A N 1
ATOM 4628 C CA . ASP A 1 604 ? 7.598 -2.205 26.168 1.00 89.81 604 ASP A CA 1
ATOM 4629 C C . ASP A 1 604 ? 6.266 -2.353 26.935 1.00 89.81 604 ASP A C 1
ATOM 4631 O O . ASP A 1 604 ? 6.107 -3.218 27.797 1.00 89.81 604 ASP A O 1
ATOM 4635 N N . HIS A 1 605 ? 5.290 -1.491 26.627 1.00 92.75 605 HIS A N 1
ATOM 4636 C CA . HIS A 1 605 ? 3.935 -1.553 27.177 1.00 92.75 605 HIS A CA 1
ATOM 4637 C C . HIS A 1 605 ? 3.067 -2.628 26.506 1.00 92.75 605 HIS A C 1
ATOM 4639 O O . HIS A 1 605 ? 2.176 -3.167 27.160 1.00 92.75 605 HIS A O 1
ATOM 4645 N N . MET A 1 606 ? 3.296 -2.935 25.226 1.00 94.94 606 MET A N 1
ATOM 4646 C CA . MET A 1 606 ? 2.549 -3.967 24.500 1.00 94.94 606 MET A CA 1
ATOM 4647 C C . MET A 1 606 ? 3.012 -5.384 24.873 1.00 94.94 606 MET A C 1
ATOM 4649 O O . MET A 1 606 ? 2.173 -6.260 25.056 1.00 94.94 606 MET A O 1
ATOM 4653 N N . GLU A 1 607 ? 4.315 -5.591 25.082 1.00 93.75 607 GLU A N 1
ATOM 4654 C CA . GLU A 1 607 ? 4.894 -6.841 25.594 1.00 93.75 607 GLU A CA 1
ATOM 4655 C C . GLU A 1 607 ? 4.294 -7.199 26.962 1.00 93.75 607 GLU A C 1
ATOM 4657 O O . GLU A 1 607 ? 3.681 -8.255 27.107 1.00 93.75 607 GLU A O 1
ATOM 4662 N N . ARG A 1 608 ? 4.324 -6.264 27.923 1.00 91.00 608 ARG A N 1
ATOM 4663 C CA . ARG A 1 608 ? 3.658 -6.408 29.236 1.00 91.00 608 ARG A CA 1
ATOM 4664 C C . ARG A 1 608 ? 2.146 -6.636 29.124 1.00 91.00 608 ARG A C 1
ATOM 4666 O O . ARG A 1 608 ? 1.558 -7.385 29.907 1.00 91.00 608 ARG A O 1
ATOM 4673 N N . TYR A 1 609 ? 1.491 -6.006 28.146 1.00 94.75 609 TYR A N 1
ATOM 4674 C CA . TYR A 1 609 ? 0.062 -6.209 27.902 1.00 94.75 609 TYR A CA 1
ATOM 4675 C C . TYR A 1 609 ? -0.241 -7.632 27.411 1.00 94.75 609 TYR A C 1
ATOM 4677 O O . TYR A 1 609 ? -1.196 -8.256 27.883 1.00 94.75 609 TYR A O 1
ATOM 4685 N N . TRP A 1 610 ? 0.585 -8.180 26.516 1.00 95.25 610 TRP A N 1
ATOM 4686 C CA . TRP A 1 610 ? 0.485 -9.574 26.086 1.00 95.25 610 TRP A CA 1
ATOM 4687 C C . TRP A 1 610 ? 0.863 -10.562 27.199 1.00 95.25 610 TRP A C 1
ATOM 4689 O O . TRP A 1 610 ? 0.151 -11.548 27.364 1.00 95.25 610 TRP A O 1
ATOM 4699 N N . GLU A 1 611 ? 1.874 -10.269 28.022 1.00 91.31 611 GLU A N 1
ATOM 4700 C CA . GLU A 1 611 ? 2.280 -11.092 29.173 1.00 91.31 611 GLU A CA 1
ATOM 4701 C C . GLU A 1 611 ? 1.096 -11.362 30.121 1.00 91.31 611 GLU A C 1
ATOM 4703 O O . GLU A 1 611 ? 0.714 -12.516 30.332 1.00 91.31 611 GLU A O 1
ATOM 4708 N N . GLN A 1 612 ? 0.429 -10.315 30.633 1.00 91.69 612 GLN A N 1
ATOM 4709 C CA . GLN A 1 612 ? -0.764 -10.523 31.466 1.00 91.69 612 GLN A CA 1
ATOM 4710 C C . GLN A 1 612 ? -1.927 -11.138 30.669 1.00 91.69 612 GLN A C 1
ATOM 4712 O O . GLN A 1 612 ? -2.646 -11.983 31.206 1.00 91.69 612 GLN A O 1
ATOM 4717 N N . THR A 1 613 ? -2.112 -10.793 29.391 1.00 93.69 613 THR A N 1
ATOM 4718 C CA . THR A 1 613 ? -3.159 -11.410 28.552 1.00 93.69 613 THR A CA 1
ATOM 4719 C C . THR A 1 613 ? -3.001 -12.936 28.458 1.00 93.69 613 THR A C 1
ATOM 4721 O O . THR A 1 613 ? -3.989 -13.661 28.596 1.00 93.69 613 THR A O 1
ATOM 4724 N N . ILE A 1 614 ? -1.773 -13.431 28.282 1.00 92.94 614 ILE A N 1
ATOM 4725 C CA . ILE A 1 614 ? -1.455 -14.860 28.183 1.00 92.94 614 ILE A CA 1
ATOM 4726 C C . ILE A 1 614 ? -1.539 -15.521 29.565 1.00 92.94 614 ILE A C 1
ATOM 4728 O O . ILE A 1 614 ? -2.372 -16.405 29.774 1.00 92.94 614 ILE A O 1
ATOM 4732 N N . PHE A 1 615 ? -0.744 -15.072 30.539 1.00 90.38 615 PHE A N 1
ATOM 4733 C CA . PHE A 1 615 ? -0.569 -15.807 31.796 1.00 90.38 615 PHE A CA 1
ATOM 4734 C C . PHE A 1 615 ? -1.692 -15.582 32.825 1.00 90.38 615 PHE A C 1
ATOM 4736 O O . PHE A 1 615 ? -2.029 -16.500 33.573 1.00 90.38 615 PHE A O 1
ATOM 4743 N N . LYS A 1 616 ? -2.315 -14.393 32.871 1.00 90.19 616 LYS A N 1
ATOM 4744 C CA . LYS A 1 616 ? -3.358 -14.055 33.865 1.00 90.19 616 LYS A CA 1
ATOM 4745 C C . LYS A 1 616 ? -4.779 -14.306 33.353 1.00 90.19 616 LYS A C 1
ATOM 4747 O O . LYS A 1 616 ? -5.586 -14.889 34.087 1.00 90.19 616 LYS A O 1
ATOM 4752 N N . TYR A 1 617 ? -5.085 -13.867 32.127 1.00 91.06 617 TYR A N 1
ATOM 4753 C CA . TYR A 1 617 ? -6.428 -13.987 31.539 1.00 91.06 617 TYR A CA 1
ATOM 4754 C C . TYR A 1 617 ? -6.637 -15.343 30.856 1.00 91.06 617 TYR A C 1
ATOM 4756 O O . TYR A 1 617 ? -7.484 -16.111 31.307 1.00 91.06 617 TYR A O 1
ATOM 4764 N N . LEU A 1 618 ? -5.861 -15.669 29.814 1.00 90.19 618 LEU A N 1
ATOM 4765 C CA . LEU A 1 618 ? -5.990 -16.955 29.111 1.00 90.19 618 LEU A CA 1
ATOM 4766 C C . LEU A 1 618 ? -5.533 -18.154 29.951 1.00 90.19 618 LEU A C 1
ATOM 4768 O O . LEU A 1 618 ? -6.138 -19.218 29.846 1.00 90.19 618 LEU A O 1
ATOM 4772 N N . ARG A 1 619 ? -4.493 -17.973 30.777 1.00 91.25 619 ARG A N 1
ATOM 4773 C CA . ARG A 1 619 ? -3.844 -19.025 31.584 1.00 91.25 619 ARG A CA 1
ATOM 4774 C C . ARG A 1 619 ? -3.364 -20.206 30.733 1.00 91.25 619 ARG A C 1
ATOM 4776 O O . ARG A 1 619 ? -3.502 -21.361 31.128 1.00 91.25 619 ARG A O 1
ATOM 4783 N N . ALA A 1 620 ? -2.838 -19.893 29.553 1.00 88.44 620 ALA A N 1
ATOM 4784 C CA . ALA A 1 620 ? -2.279 -20.856 28.614 1.00 88.44 620 ALA A CA 1
ATOM 4785 C C . ALA A 1 620 ? -0.748 -20.830 28.671 1.00 88.44 620 ALA A C 1
ATOM 4787 O O . ALA A 1 620 ? -0.162 -19.763 28.851 1.00 88.44 620 ALA A O 1
ATOM 4788 N N . GLU A 1 621 ? -0.118 -21.986 28.466 1.00 89.94 621 GLU A N 1
ATOM 4789 C CA . GLU A 1 621 ? 1.327 -22.082 28.258 1.00 89.94 621 GLU A CA 1
ATOM 4790 C C . GLU A 1 621 ? 1.627 -21.714 26.791 1.00 89.94 621 GLU A C 1
ATOM 4792 O O . GLU A 1 621 ? 1.177 -22.430 25.890 1.00 89.94 621 GLU A O 1
ATOM 4797 N N . PRO A 1 622 ? 2.311 -20.593 26.496 1.00 90.12 622 PRO A N 1
ATOM 4798 C CA . PRO A 1 622 ? 2.457 -20.109 25.123 1.00 90.12 622 PRO A CA 1
ATOM 4799 C C . PRO A 1 622 ? 3.198 -21.090 24.197 1.00 90.12 622 PRO A C 1
ATOM 4801 O O . PRO A 1 622 ? 2.879 -21.149 23.008 1.00 90.12 622 PRO A O 1
ATOM 4804 N N . GLU A 1 623 ? 4.104 -21.914 24.734 1.00 88.81 623 GLU A N 1
ATOM 4805 C CA . GLU A 1 623 ? 4.872 -22.923 23.981 1.00 88.81 623 GLU A CA 1
ATOM 4806 C C . GLU A 1 623 ? 3.990 -23.997 23.316 1.00 88.81 623 GLU A C 1
ATOM 4808 O O . GLU A 1 623 ? 4.341 -24.558 22.275 1.00 88.81 623 GLU A O 1
ATOM 4813 N N . ASP A 1 624 ? 2.815 -24.279 23.885 1.00 89.19 624 ASP A N 1
ATOM 4814 C CA . ASP A 1 624 ? 1.929 -25.347 23.416 1.00 89.19 624 ASP A CA 1
ATOM 4815 C C . ASP A 1 624 ? 0.946 -24.907 22.318 1.00 89.19 624 ASP A C 1
ATOM 4817 O O . ASP A 1 624 ? 0.421 -25.752 21.574 1.00 89.19 624 ASP A O 1
ATOM 4821 N N . HIS A 1 625 ? 0.723 -23.596 22.186 1.00 87.44 625 HIS A N 1
ATOM 4822 C CA . HIS A 1 625 ? -0.319 -23.001 21.353 1.00 87.44 625 HIS A CA 1
ATOM 4823 C C . HIS A 1 625 ? 0.235 -22.276 20.116 1.00 87.44 625 HIS A C 1
ATOM 4825 O O . HIS A 1 625 ? 1.258 -21.594 20.147 1.00 87.44 625 HIS A O 1
ATOM 4831 N N . TYR A 1 626 ? -0.511 -22.365 19.012 1.00 90.94 626 TYR A N 1
ATOM 4832 C CA . TYR A 1 626 ? -0.359 -21.448 17.879 1.00 90.94 626 TYR A CA 1
ATOM 4833 C C . TYR A 1 626 ? -1.099 -20.140 18.166 1.00 90.94 626 TYR A C 1
ATOM 4835 O O . TYR A 1 626 ? -2.191 -20.171 18.735 1.00 90.94 626 TYR A O 1
ATOM 4843 N N . PHE A 1 627 ? -0.553 -19.007 17.727 1.00 91.50 627 PHE A N 1
ATOM 4844 C CA . PHE A 1 627 ? -1.185 -17.695 17.876 1.00 91.50 627 PHE A CA 1
ATOM 4845 C C . PHE A 1 627 ? -1.616 -17.122 16.526 1.00 91.50 627 PHE A C 1
ATOM 4847 O O . PHE A 1 627 ? -0.821 -17.045 15.587 1.00 91.50 627 PHE A O 1
ATOM 4854 N N . LEU A 1 628 ? -2.863 -16.654 16.459 1.00 92.69 628 LEU A N 1
ATOM 4855 C CA . LEU A 1 628 ? -3.343 -15.740 15.434 1.00 92.69 628 LEU A CA 1
ATOM 4856 C C . LEU A 1 628 ? -3.455 -14.334 16.029 1.00 92.69 628 LEU A C 1
ATOM 4858 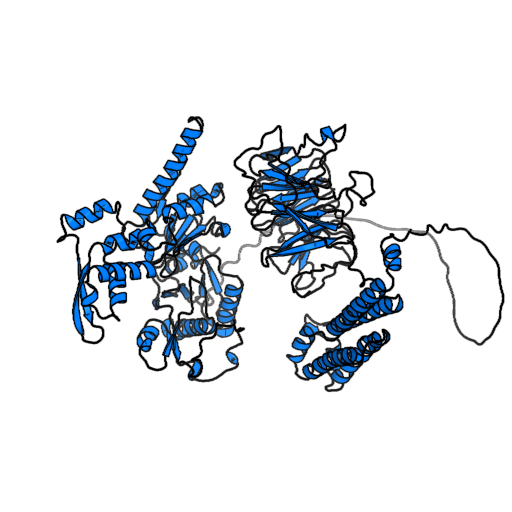O O . LEU A 1 628 ? -4.288 -14.066 16.897 1.00 92.69 628 LEU A O 1
ATOM 4862 N N . LEU A 1 629 ? -2.620 -13.430 15.529 1.00 92.06 629 LEU A N 1
ATOM 4863 C CA . LEU A 1 629 ? -2.658 -12.005 15.841 1.00 92.06 629 LEU A CA 1
ATOM 4864 C C . LEU A 1 629 ? -3.240 -11.226 14.664 1.00 92.06 629 LEU A C 1
ATOM 4866 O O . LEU A 1 629 ? -3.309 -11.719 13.537 1.00 92.06 629 LEU A O 1
ATOM 4870 N N . THR A 1 630 ? -3.656 -9.992 14.925 1.00 89.56 630 THR A N 1
ATOM 4871 C CA . THR A 1 630 ? -4.385 -9.175 13.951 1.00 89.56 630 THR A CA 1
ATOM 4872 C C . THR A 1 630 ? -3.703 -7.833 13.772 1.00 89.56 630 THR A C 1
ATOM 4874 O O . THR A 1 630 ? -3.336 -7.208 14.766 1.00 89.56 630 THR A O 1
ATOM 4877 N N . GLU A 1 631 ? -3.611 -7.350 12.540 1.00 87.56 631 GLU A N 1
ATOM 4878 C CA . GLU A 1 631 ? -3.021 -6.046 12.236 1.00 87.56 631 GLU A CA 1
ATOM 4879 C C . GLU A 1 631 ? -3.976 -5.131 11.450 1.00 87.56 631 GLU A C 1
ATOM 4881 O O . GLU A 1 631 ? -4.831 -5.626 10.698 1.00 87.56 631 GLU A O 1
ATOM 4886 N N . PRO A 1 632 ? -3.824 -3.798 11.587 1.00 84.50 632 PRO A N 1
ATOM 4887 C CA . PRO A 1 632 ? -4.516 -2.846 10.730 1.00 84.50 632 PRO A CA 1
ATOM 4888 C C . PRO A 1 632 ? -4.040 -2.976 9.272 1.00 84.50 632 PRO A C 1
ATOM 4890 O O . PRO A 1 632 ? -2.933 -3.460 9.007 1.00 84.50 632 PRO A O 1
ATOM 4893 N N . PRO A 1 633 ? -4.826 -2.484 8.299 1.00 74.19 633 PRO A N 1
ATOM 4894 C CA . PRO A 1 633 ? -4.314 -2.283 6.949 1.00 74.19 633 PRO A CA 1
ATOM 4895 C C . PRO A 1 633 ? -3.083 -1.356 6.960 1.00 74.19 633 PRO A C 1
ATOM 4897 O O . PRO A 1 633 ? -3.000 -0.431 7.765 1.00 74.19 633 PRO A O 1
ATOM 4900 N N . LEU A 1 634 ? -2.148 -1.582 6.030 1.00 78.62 634 LEU A N 1
ATOM 4901 C CA . LEU A 1 634 ? -0.900 -0.811 5.871 1.00 78.62 634 LEU A CA 1
ATOM 4902 C C . LEU A 1 634 ? 0.083 -0.866 7.064 1.00 78.62 634 LEU A C 1
ATOM 4904 O O . LEU A 1 634 ? 0.997 -0.044 7.129 1.00 78.62 634 LEU A O 1
ATOM 4908 N N . ASN A 1 635 ? -0.038 -1.848 7.968 1.00 83.50 635 ASN A N 1
ATOM 4909 C CA . ASN A 1 635 ? 0.956 -2.084 9.020 1.00 83.50 635 ASN A CA 1
ATOM 4910 C C . ASN A 1 635 ? 2.375 -2.290 8.424 1.00 83.50 635 ASN A C 1
ATOM 4912 O O . ASN A 1 635 ? 2.546 -3.162 7.564 1.00 83.50 635 ASN A O 1
ATOM 4916 N N . PRO A 1 636 ? 3.402 -1.525 8.850 1.00 82.12 636 PRO A N 1
ATOM 4917 C CA . PRO A 1 636 ? 4.777 -1.710 8.385 1.00 82.12 636 PRO A CA 1
ATOM 4918 C C . PRO A 1 636 ? 5.315 -3.128 8.646 1.00 82.12 636 PRO A C 1
ATOM 4920 O O . PRO A 1 636 ? 5.053 -3.692 9.713 1.00 82.12 636 PRO A O 1
ATOM 4923 N N . PRO A 1 637 ? 6.124 -3.710 7.737 1.00 83.75 637 PRO A N 1
ATOM 4924 C CA . PRO A 1 637 ? 6.719 -5.027 7.961 1.00 83.75 637 PRO A CA 1
ATOM 4925 C C . PRO A 1 637 ? 7.638 -5.047 9.189 1.00 83.75 637 PRO A C 1
ATOM 4927 O O . PRO A 1 637 ? 7.697 -6.063 9.871 1.00 83.75 637 PRO A O 1
ATOM 4930 N N . GLU A 1 638 ? 8.269 -3.922 9.538 1.00 88.56 638 GLU A N 1
ATOM 4931 C CA . GLU A 1 638 ? 9.076 -3.786 10.755 1.00 88.56 638 GLU A CA 1
ATOM 4932 C C . GLU A 1 638 ? 8.257 -4.030 12.046 1.00 88.56 638 GLU A C 1
ATOM 4934 O O . GLU A 1 638 ? 8.776 -4.597 13.005 1.00 88.56 638 GLU A O 1
ATOM 4939 N N . ASN A 1 639 ? 6.961 -3.683 12.062 1.00 89.81 639 ASN A N 1
ATOM 4940 C CA . ASN A 1 639 ? 6.066 -3.980 13.188 1.00 89.81 639 ASN A CA 1
ATOM 4941 C C . ASN A 1 639 ? 5.722 -5.476 13.251 1.00 89.81 639 ASN A C 1
ATOM 4943 O O . ASN A 1 639 ? 5.586 -6.037 14.337 1.00 89.81 639 ASN A O 1
ATOM 4947 N N . ARG A 1 640 ? 5.583 -6.148 12.099 1.00 90.19 640 ARG A N 1
ATOM 4948 C CA . ARG A 1 640 ? 5.414 -7.610 12.056 1.00 90.19 640 ARG A CA 1
ATOM 4949 C C . ARG A 1 640 ? 6.668 -8.330 12.552 1.00 90.19 640 ARG A C 1
ATOM 4951 O O . ARG A 1 640 ? 6.539 -9.295 13.295 1.00 90.19 640 ARG A O 1
ATOM 4958 N N . GLU A 1 641 ? 7.855 -7.846 12.177 1.00 90.00 641 GLU A N 1
ATOM 4959 C CA . GLU A 1 641 ? 9.141 -8.374 12.652 1.00 90.00 641 GLU A CA 1
ATOM 4960 C C . GLU A 1 641 ? 9.256 -8.251 14.181 1.00 90.00 641 GLU A C 1
ATOM 4962 O O . GLU A 1 641 ? 9.496 -9.258 14.836 1.00 90.00 641 GLU A O 1
ATOM 4967 N N . GLN A 1 642 ? 8.964 -7.082 14.766 1.00 93.00 642 GLN A N 1
ATOM 4968 C CA . GLN A 1 642 ? 8.990 -6.878 16.229 1.00 93.00 642 GLN A CA 1
ATOM 4969 C C . GLN A 1 642 ? 7.898 -7.663 16.976 1.00 93.00 642 GLN A C 1
ATOM 4971 O O . GLN A 1 642 ? 8.117 -8.144 18.086 1.00 93.00 642 GLN A O 1
ATOM 4976 N N . THR A 1 643 ? 6.731 -7.860 16.356 1.00 94.50 643 THR A N 1
ATOM 4977 C CA . THR A 1 643 ? 5.685 -8.734 16.913 1.00 94.50 643 THR A CA 1
ATOM 4978 C C . THR A 1 643 ? 6.143 -10.196 16.922 1.00 94.50 643 THR A C 1
ATOM 4980 O O . THR A 1 643 ? 5.921 -10.904 17.899 1.00 94.50 643 THR A O 1
ATOM 4983 N N . ALA A 1 644 ? 6.816 -10.658 15.864 1.00 93.25 644 ALA A N 1
ATOM 4984 C CA . ALA A 1 644 ? 7.392 -11.999 15.817 1.00 93.25 644 ALA A CA 1
ATOM 4985 C C . ALA A 1 644 ? 8.570 -12.170 16.797 1.00 93.25 644 ALA A C 1
ATOM 4987 O O . ALA A 1 644 ? 8.645 -13.210 17.443 1.00 93.25 644 ALA A O 1
ATOM 4988 N N . GLU A 1 645 ? 9.434 -11.159 16.949 1.00 90.62 645 GLU A N 1
ATOM 4989 C CA . GLU A 1 645 ? 10.531 -11.121 17.933 1.00 90.62 645 GLU A CA 1
ATOM 4990 C C . GLU A 1 645 ? 9.991 -11.352 19.353 1.00 90.62 645 GLU A C 1
ATOM 4992 O O . GLU A 1 645 ? 10.386 -12.314 20.002 1.00 90.62 645 GLU A O 1
ATOM 4997 N N . ILE A 1 646 ? 8.999 -10.572 19.801 1.00 92.38 646 ILE A N 1
ATOM 4998 C CA . ILE A 1 646 ? 8.397 -10.734 21.138 1.00 92.38 646 ILE A CA 1
ATOM 4999 C C . ILE A 1 646 ? 7.749 -12.119 21.304 1.00 92.38 646 ILE A C 1
ATOM 5001 O O . ILE A 1 646 ? 7.994 -12.813 22.290 1.00 92.38 646 ILE A O 1
ATOM 5005 N N . PHE A 1 647 ? 6.930 -12.565 20.348 1.00 94.56 647 PHE A N 1
ATOM 5006 C CA . PHE A 1 647 ? 6.201 -13.825 20.518 1.00 94.56 647 PHE A CA 1
ATOM 5007 C C . PHE A 1 647 ? 7.099 -15.072 20.444 1.00 94.56 647 PHE A C 1
ATOM 5009 O O . PHE A 1 647 ? 6.848 -16.028 21.179 1.00 94.56 647 PHE A O 1
ATOM 5016 N N . PHE A 1 648 ? 8.152 -15.081 19.620 1.00 91.12 648 PHE A N 1
ATOM 5017 C CA . PHE A 1 648 ? 9.079 -16.217 19.543 1.00 91.12 648 PHE A CA 1
ATOM 5018 C C . PHE A 1 648 ? 10.241 -16.142 20.546 1.00 91.12 648 PHE A C 1
ATOM 5020 O O . PHE A 1 648 ? 10.634 -17.187 21.051 1.00 91.12 648 PHE A O 1
ATOM 5027 N N . GLU A 1 649 ? 10.789 -14.964 20.864 1.00 88.31 649 GLU A N 1
ATOM 5028 C CA . GLU A 1 649 ? 11.946 -14.848 21.772 1.00 88.31 649 GLU A CA 1
ATOM 5029 C C . GLU A 1 649 ? 11.551 -14.613 23.241 1.00 88.31 649 GLU A C 1
ATOM 5031 O O . GLU A 1 649 ? 12.209 -15.164 24.125 1.00 88.31 649 GLU A O 1
ATOM 5036 N N . SER A 1 650 ? 10.472 -13.867 23.525 1.00 86.25 650 SER A N 1
ATOM 5037 C CA . SER A 1 650 ? 9.987 -13.645 24.904 1.00 86.25 650 SER A CA 1
ATOM 5038 C C . SER A 1 650 ? 8.946 -14.679 25.352 1.00 86.25 650 SER A C 1
ATOM 5040 O O . SER A 1 650 ? 8.965 -15.087 26.512 1.00 86.25 650 SER A O 1
ATOM 5042 N N . PHE A 1 651 ? 8.045 -15.120 24.460 1.00 90.31 651 PHE A N 1
ATOM 5043 C CA . PHE A 1 651 ? 6.974 -16.083 24.792 1.00 90.31 651 PHE A CA 1
ATOM 5044 C C . PHE A 1 651 ? 7.170 -17.502 24.221 1.00 90.31 651 PHE A C 1
ATOM 5046 O O . PHE A 1 651 ? 6.360 -18.373 24.522 1.00 90.31 651 PHE A O 1
ATOM 5053 N N . ASN A 1 652 ? 8.219 -17.757 23.427 1.00 90.75 652 ASN A N 1
ATOM 5054 C CA . ASN A 1 652 ? 8.580 -19.085 22.895 1.00 90.75 652 ASN A CA 1
ATOM 5055 C C . ASN A 1 652 ? 7.421 -19.860 22.213 1.00 90.75 652 ASN A C 1
ATOM 5057 O O . ASN A 1 652 ? 7.303 -21.078 22.350 1.00 90.75 652 ASN A O 1
ATOM 5061 N N . ILE A 1 653 ? 6.529 -19.165 21.490 1.00 91.06 653 ILE A N 1
ATOM 5062 C CA . ILE A 1 653 ? 5.310 -19.795 20.948 1.00 91.06 653 ILE A CA 1
ATOM 5063 C C . ILE A 1 653 ? 5.572 -20.844 19.859 1.00 91.06 653 ILE A C 1
ATOM 5065 O O . ILE A 1 653 ? 6.499 -20.742 19.054 1.00 91.06 653 ILE A O 1
ATOM 5069 N N . LYS A 1 654 ? 4.643 -21.797 19.740 1.00 87.44 654 LYS A N 1
ATOM 5070 C CA . LYS A 1 654 ? 4.682 -22.898 18.759 1.00 87.44 654 LYS A CA 1
ATOM 5071 C C . LYS A 1 654 ? 4.648 -22.463 17.293 1.00 87.44 654 LYS A C 1
ATOM 5073 O O . LYS A 1 654 ? 5.112 -23.186 16.411 1.00 87.44 654 LYS A O 1
ATOM 5078 N N . GLY A 1 655 ? 4.042 -21.311 17.013 1.00 87.56 655 GLY A N 1
ATOM 5079 C CA . GLY A 1 655 ? 3.921 -20.766 15.666 1.00 87.56 655 GLY A CA 1
ATOM 5080 C C . GLY A 1 655 ? 2.937 -19.603 15.577 1.00 87.56 655 GLY A C 1
ATOM 5081 O O . GLY A 1 655 ? 1.940 -19.558 16.298 1.00 87.56 655 GLY A O 1
ATOM 5082 N N . LEU A 1 656 ? 3.222 -18.674 14.666 1.00 92.50 656 LEU A N 1
ATOM 5083 C CA . LEU A 1 656 ? 2.555 -17.380 14.557 1.00 92.50 656 LEU A CA 1
ATOM 5084 C C . LEU A 1 656 ? 1.897 -17.191 13.188 1.00 92.50 656 LEU A C 1
ATOM 5086 O O . LEU A 1 656 ? 2.518 -17.449 12.157 1.00 92.50 656 LEU A O 1
ATOM 5090 N N . TYR A 1 657 ? 0.685 -16.643 13.176 1.00 90.31 657 TYR A N 1
ATOM 5091 C CA . TYR A 1 657 ? 0.060 -16.060 11.992 1.00 90.31 657 TYR A CA 1
ATOM 5092 C C . TYR A 1 657 ? -0.400 -14.632 12.303 1.00 90.31 657 TYR A C 1
ATOM 5094 O O . TYR A 1 657 ? -1.079 -14.400 13.300 1.00 90.31 657 TYR A O 1
ATOM 5102 N N . ILE A 1 658 ? -0.032 -13.670 11.453 1.00 89.56 658 ILE A N 1
ATOM 5103 C CA . ILE A 1 658 ? -0.466 -12.271 11.564 1.00 89.56 658 ILE A CA 1
ATOM 5104 C C . ILE A 1 658 ? -1.433 -11.996 10.413 1.00 89.56 658 ILE A C 1
ATOM 5106 O O . ILE A 1 658 ? -1.045 -12.034 9.245 1.00 89.56 658 ILE A O 1
ATOM 5110 N N . ALA A 1 659 ? -2.698 -11.750 10.747 1.00 86.75 659 ALA A N 1
ATOM 5111 C CA . ALA A 1 659 ? -3.792 -11.613 9.796 1.00 86.75 659 ALA A CA 1
ATOM 5112 C C . ALA A 1 659 ? -4.237 -10.154 9.632 1.00 86.75 659 ALA A C 1
ATOM 5114 O O . ALA A 1 659 ? -4.427 -9.430 10.612 1.00 86.75 659 ALA A O 1
ATOM 5115 N N . VAL A 1 660 ? -4.497 -9.734 8.393 1.00 84.00 660 VAL A N 1
ATOM 5116 C CA . VAL A 1 660 ? -5.070 -8.409 8.123 1.00 84.00 660 VAL A CA 1
ATOM 5117 C C . VAL A 1 660 ? -6.555 -8.414 8.488 1.00 84.00 660 VAL A C 1
ATOM 5119 O O . VAL A 1 660 ? -7.326 -9.216 7.952 1.00 84.00 660 VAL A O 1
ATOM 5122 N N . GLN A 1 661 ? -6.970 -7.492 9.362 1.00 85.69 661 GLN A N 1
ATOM 5123 C CA . GLN A 1 661 ? -8.334 -7.432 9.914 1.00 85.69 661 GLN A CA 1
ATOM 5124 C C . GLN A 1 661 ? -9.438 -7.430 8.836 1.00 85.69 661 GLN A C 1
ATOM 5126 O O . GLN A 1 661 ? -10.470 -8.069 9.020 1.00 85.69 661 GLN A O 1
ATOM 5131 N N . ALA A 1 662 ? -9.207 -6.798 7.679 1.00 86.88 662 ALA A N 1
ATOM 5132 C CA . ALA A 1 662 ? -10.163 -6.759 6.567 1.00 86.88 662 ALA A CA 1
ATOM 5133 C C . ALA A 1 662 ? -10.426 -8.130 5.913 1.00 86.88 662 ALA A C 1
ATOM 5135 O O . ALA A 1 662 ? -11.571 -8.476 5.631 1.00 86.88 662 ALA A O 1
ATOM 5136 N N . VAL A 1 663 ? -9.392 -8.950 5.706 1.00 87.19 663 VAL A N 1
ATOM 5137 C CA . VAL A 1 663 ? -9.561 -10.278 5.086 1.00 87.19 663 VAL A CA 1
ATOM 5138 C C . VAL A 1 663 ? -10.340 -11.195 6.031 1.00 87.19 663 VAL A C 1
ATOM 5140 O O . VAL A 1 663 ? -11.258 -11.901 5.609 1.00 87.19 663 VAL A O 1
ATOM 5143 N N . LEU A 1 664 ? -10.054 -11.094 7.334 1.00 86.50 664 LEU A N 1
ATOM 5144 C CA . LEU A 1 664 ? -10.857 -11.741 8.367 1.00 86.50 664 LEU A CA 1
ATOM 5145 C C . LEU A 1 664 ? -12.278 -11.174 8.443 1.00 86.50 664 LEU A C 1
ATOM 5147 O O . LEU A 1 664 ? -13.187 -11.936 8.744 1.00 86.50 664 LEU A O 1
ATOM 5151 N N . ALA A 1 665 ? -12.516 -9.898 8.132 1.00 87.81 665 ALA A N 1
ATOM 5152 C CA . ALA A 1 665 ? -13.869 -9.350 8.100 1.00 87.81 665 ALA A CA 1
ATOM 5153 C C . ALA A 1 665 ? -14.724 -9.960 6.972 1.00 87.81 665 ALA A C 1
ATOM 5155 O O . ALA A 1 665 ? -15.853 -10.389 7.218 1.00 87.81 665 ALA A O 1
ATOM 5156 N N . LEU A 1 666 ? -14.172 -10.084 5.757 1.00 87.69 666 LEU A N 1
ATOM 5157 C CA . LEU A 1 666 ? -14.876 -10.699 4.621 1.00 87.69 666 LEU A CA 1
ATOM 5158 C C . LEU A 1 666 ? -15.312 -12.141 4.910 1.00 87.69 666 LEU A C 1
ATOM 5160 O O . LEU A 1 666 ? -16.431 -12.513 4.556 1.00 87.69 666 LEU A O 1
ATOM 5164 N N . ALA A 1 667 ? -14.502 -12.923 5.628 1.00 85.38 667 ALA A N 1
ATOM 5165 C CA . ALA A 1 667 ? -14.842 -14.297 6.000 1.00 85.38 667 ALA A CA 1
ATOM 5166 C C . ALA A 1 667 ? -16.117 -14.422 6.875 1.00 85.38 667 ALA A C 1
ATOM 5168 O O . ALA A 1 667 ? -16.763 -15.469 6.850 1.00 85.38 667 ALA A O 1
ATOM 5169 N N . ALA A 1 668 ? -16.545 -13.371 7.597 1.00 81.69 668 ALA A N 1
ATOM 5170 C CA . ALA A 1 668 ? -17.776 -13.424 8.410 1.00 81.69 668 ALA A CA 1
ATOM 5171 C C . ALA A 1 668 ? -19.022 -13.187 7.576 1.00 81.69 668 ALA A C 1
ATOM 5173 O O . ALA A 1 668 ? -20.106 -13.625 7.972 1.00 81.69 668 ALA A O 1
ATOM 5174 N N . SER A 1 669 ? -18.894 -12.504 6.437 1.00 84.19 669 SER A N 1
ATOM 5175 C CA . SER A 1 669 ? -20.014 -12.295 5.521 1.00 84.19 669 SER A CA 1
ATOM 5176 C C . SER A 1 669 ? -20.632 -13.635 5.109 1.00 84.19 669 SER A C 1
ATOM 5178 O O . SER A 1 669 ? -21.853 -13.753 5.063 1.00 84.19 669 SER A O 1
ATOM 5180 N N . TRP A 1 670 ? -19.807 -14.682 4.997 1.00 83.94 670 TRP A N 1
ATOM 5181 C CA . TRP A 1 670 ? -20.195 -16.068 4.728 1.00 83.94 670 TRP A CA 1
ATOM 5182 C C . TRP A 1 670 ? -21.048 -16.721 5.835 1.00 83.94 670 TRP A C 1
ATOM 5184 O O . TRP A 1 670 ? -21.634 -17.777 5.606 1.00 83.94 670 TRP A O 1
ATOM 5194 N N . SER A 1 671 ? -21.125 -16.124 7.032 1.00 77.50 671 SER A N 1
ATOM 5195 C CA . SER A 1 671 ? -22.051 -16.525 8.108 1.00 77.50 671 SER A CA 1
ATOM 5196 C C . SER A 1 671 ? -23.434 -15.863 7.997 1.00 77.50 671 SER A C 1
ATOM 5198 O O . SER A 1 671 ? -24.339 -16.175 8.771 1.00 77.50 671 SER A O 1
ATOM 5200 N N . SER A 1 672 ? -23.611 -14.938 7.047 1.00 80.50 672 SER A N 1
ATOM 5201 C CA . SER A 1 672 ? -24.887 -14.291 6.755 1.00 80.50 672 SER A CA 1
ATOM 5202 C C . SER A 1 672 ? -25.663 -15.090 5.715 1.00 80.50 672 SER A C 1
ATOM 5204 O O . SER A 1 672 ? -25.177 -15.308 4.610 1.00 80.50 672 SER A O 1
ATOM 5206 N N . ASN A 1 673 ? -26.924 -15.420 6.007 1.00 76.81 673 ASN A N 1
ATOM 5207 C CA . ASN A 1 673 ? -27.835 -16.106 5.076 1.00 76.81 673 ASN A CA 1
ATOM 5208 C C . ASN A 1 673 ? -28.096 -15.330 3.761 1.00 76.81 673 ASN A C 1
ATOM 5210 O O . ASN A 1 673 ? -28.809 -15.827 2.894 1.00 76.81 673 ASN A O 1
ATOM 5214 N N . ARG A 1 674 ? -27.574 -14.102 3.626 1.00 76.62 674 ARG A N 1
ATOM 5215 C CA . ARG A 1 674 ? -27.617 -13.290 2.401 1.00 76.62 674 ARG A CA 1
ATOM 5216 C C . ARG A 1 674 ? -26.463 -13.575 1.430 1.00 76.62 674 ARG A C 1
ATOM 5218 O O . ARG A 1 674 ? -26.546 -13.146 0.287 1.00 76.62 674 ARG A O 1
ATOM 5225 N N . VAL A 1 675 ? -25.404 -14.261 1.866 1.00 76.19 675 VAL A N 1
ATOM 5226 C CA . VAL A 1 675 ? -24.211 -14.542 1.054 1.00 76.19 675 VAL A CA 1
ATOM 5227 C C . VAL A 1 675 ? -24.242 -15.991 0.576 1.00 76.19 675 VAL A C 1
ATOM 5229 O O . VAL A 1 675 ? -24.043 -16.916 1.360 1.00 76.19 675 VAL A O 1
ATOM 5232 N N . THR A 1 676 ? -24.485 -16.188 -0.720 1.00 69.88 676 THR A N 1
ATOM 5233 C CA . THR A 1 676 ? -24.364 -17.496 -1.388 1.00 69.88 676 THR A CA 1
ATOM 5234 C C . THR A 1 676 ? -22.916 -17.801 -1.765 1.00 69.88 676 THR A C 1
ATOM 5236 O O . THR A 1 676 ? -22.442 -18.923 -1.590 1.00 69.88 676 THR A O 1
ATOM 5239 N N . ASP A 1 677 ? -22.206 -16.783 -2.252 1.00 75.25 677 ASP A N 1
ATOM 5240 C CA . ASP A 1 677 ? -20.910 -16.925 -2.905 1.00 75.25 677 ASP A CA 1
ATOM 5241 C C . ASP A 1 677 ? -19.800 -16.602 -1.890 1.00 75.25 677 ASP A C 1
ATOM 5243 O O . ASP A 1 677 ? -19.622 -15.449 -1.490 1.00 75.25 677 ASP A O 1
ATOM 5247 N N . ARG A 1 678 ? -19.038 -17.613 -1.452 1.00 83.31 678 ARG A N 1
ATOM 5248 C CA . ARG A 1 678 ? -17.917 -17.419 -0.513 1.00 83.31 678 ARG A CA 1
ATOM 5249 C C . ARG A 1 678 ? -16.715 -16.792 -1.216 1.00 83.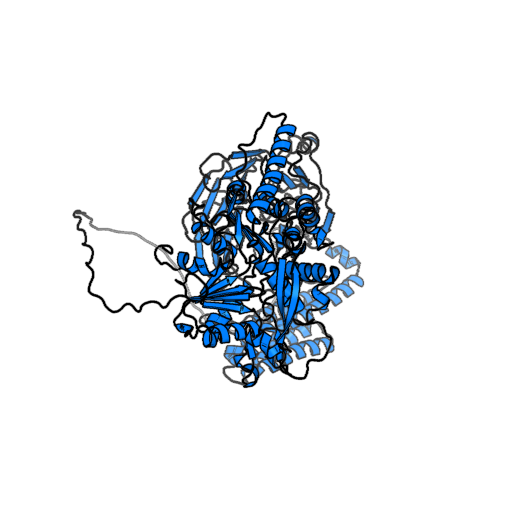31 678 ARG A C 1
ATOM 5251 O O . ARG A 1 678 ? -15.814 -17.491 -1.665 1.00 83.31 678 ARG A O 1
ATOM 5258 N N . THR A 1 679 ? -16.717 -15.467 -1.314 1.00 84.94 679 THR A N 1
ATOM 5259 C CA . THR A 1 679 ? -15.640 -14.682 -1.930 1.00 84.94 679 THR A CA 1
ATOM 5260 C C . THR A 1 679 ? -14.831 -13.886 -0.900 1.00 84.94 679 THR A C 1
ATOM 5262 O O . THR A 1 679 ? -15.361 -13.470 0.132 1.00 84.94 679 THR A O 1
ATOM 5265 N N . LEU A 1 680 ? -13.547 -13.665 -1.205 1.00 87.56 680 LEU A N 1
ATOM 5266 C CA . LEU A 1 680 ? -12.649 -12.722 -0.522 1.00 87.56 680 LEU A CA 1
ATOM 5267 C C . LEU A 1 680 ? -12.398 -11.444 -1.358 1.00 87.56 680 LEU A C 1
ATOM 5269 O O . LEU A 1 680 ? -11.462 -10.693 -1.087 1.00 87.56 680 LEU A O 1
ATOM 5273 N N . THR A 1 681 ? -13.235 -11.193 -2.369 1.00 90.62 681 THR A N 1
ATOM 5274 C CA . THR A 1 681 ? -13.315 -9.916 -3.095 1.00 90.62 681 THR A CA 1
ATOM 5275 C C . THR A 1 681 ? -14.495 -9.109 -2.560 1.00 90.62 681 THR A C 1
ATOM 5277 O O . THR A 1 681 ? -15.629 -9.584 -2.607 1.00 90.62 681 THR A O 1
ATOM 5280 N N . GLY A 1 682 ? -14.246 -7.902 -2.055 1.00 95.19 682 GLY A N 1
ATOM 5281 C CA . GLY A 1 682 ? -15.254 -7.039 -1.435 1.00 95.19 682 GLY A CA 1
ATOM 5282 C C . GLY A 1 682 ? -14.643 -5.805 -0.767 1.00 95.19 682 GLY A C 1
ATOM 5283 O O . GLY A 1 682 ? -13.436 -5.758 -0.532 1.00 95.19 682 GLY A O 1
ATOM 5284 N N . THR A 1 683 ? -15.467 -4.807 -0.450 1.00 97.31 683 THR A N 1
ATOM 5285 C CA . THR A 1 683 ? -15.034 -3.608 0.289 1.00 97.31 683 THR A CA 1
ATOM 5286 C C . THR A 1 683 ? -15.413 -3.740 1.756 1.00 97.31 683 THR A C 1
ATOM 5288 O O . THR A 1 683 ? -16.592 -3.815 2.092 1.00 97.31 683 THR A O 1
ATOM 5291 N N . VAL A 1 684 ? -14.427 -3.730 2.648 1.00 96.12 684 VAL A N 1
ATOM 5292 C CA . VAL A 1 684 ? -14.655 -3.742 4.096 1.00 96.12 684 VAL A CA 1
ATOM 5293 C C . VAL A 1 684 ? -14.732 -2.319 4.624 1.00 96.12 684 VAL A C 1
ATOM 5295 O O . VAL A 1 684 ? -13.866 -1.495 4.333 1.00 96.12 684 VAL A O 1
ATOM 5298 N N . ILE A 1 685 ? -15.741 -2.048 5.447 1.00 96.12 685 ILE A N 1
ATOM 5299 C CA . ILE A 1 685 ? -15.848 -0.819 6.234 1.00 96.12 685 ILE A CA 1
ATOM 5300 C C . ILE A 1 685 ? -15.683 -1.208 7.698 1.00 96.12 685 ILE A C 1
ATOM 5302 O O . ILE A 1 685 ? -16.622 -1.719 8.307 1.00 96.12 685 ILE A O 1
ATOM 5306 N N . ASP A 1 686 ? -14.488 -1.002 8.248 1.00 92.31 686 ASP A N 1
ATOM 5307 C CA . ASP A 1 686 ? -14.192 -1.290 9.652 1.00 92.31 686 ASP A CA 1
ATOM 5308 C C . ASP A 1 686 ? -14.248 -0.007 10.482 1.00 92.31 686 ASP A C 1
ATOM 5310 O O . ASP A 1 686 ? -13.425 0.892 10.309 1.00 92.31 686 ASP A O 1
ATOM 5314 N N . SER A 1 687 ? -15.237 0.093 11.371 1.00 92.44 687 SER A N 1
ATOM 5315 C CA . SER A 1 687 ? -15.444 1.262 12.227 1.00 92.44 687 SER A CA 1
ATOM 5316 C C . SER A 1 687 ? -15.278 0.887 13.699 1.00 92.44 687 SER A C 1
ATOM 5318 O O . SER A 1 687 ? -16.176 0.337 14.350 1.00 92.44 687 SER A O 1
ATOM 5320 N N . GLY A 1 688 ? -14.081 1.159 14.218 1.00 88.19 688 GLY A N 1
ATOM 5321 C CA . GLY A 1 688 ? -13.700 0.885 15.600 1.00 88.19 688 GLY A CA 1
ATOM 5322 C C . GLY A 1 688 ? -14.033 2.032 16.557 1.00 88.19 688 GLY A C 1
ATOM 5323 O O . GLY A 1 688 ? -14.957 2.820 16.345 1.00 88.19 688 GLY A O 1
ATOM 5324 N N . ASP A 1 689 ? -13.248 2.132 17.633 1.00 85.75 689 ASP A N 1
ATOM 5325 C CA . ASP A 1 689 ? -13.324 3.251 18.582 1.00 85.75 689 ASP A CA 1
ATOM 5326 C C . ASP A 1 689 ? -12.556 4.495 18.103 1.00 85.75 689 ASP A C 1
ATOM 5328 O O . ASP A 1 689 ? -13.025 5.603 18.323 1.00 85.75 689 ASP A O 1
ATOM 5332 N N . GLY A 1 690 ? -11.398 4.332 17.444 1.00 83.75 690 GLY A N 1
ATOM 5333 C CA . GLY A 1 690 ? -10.462 5.445 17.197 1.00 83.75 690 GLY A CA 1
ATOM 5334 C C . GLY A 1 690 ? -10.199 5.857 15.741 1.00 83.75 690 GLY A C 1
ATOM 5335 O O . GLY A 1 690 ? -9.607 6.910 15.541 1.00 83.75 690 GLY A O 1
ATOM 5336 N N . VAL A 1 691 ? -10.568 5.040 14.747 1.00 85.88 691 VAL A N 1
ATOM 5337 C CA . VAL A 1 691 ? -10.510 5.345 13.298 1.00 85.88 691 VAL A CA 1
ATOM 5338 C C . VAL A 1 691 ? -11.595 4.515 12.597 1.00 85.88 691 VAL A C 1
ATOM 5340 O O . VAL A 1 691 ? -11.906 3.413 13.062 1.00 85.88 691 VAL A O 1
ATOM 5343 N N . THR A 1 692 ? -12.139 5.014 11.484 1.00 91.38 692 THR A N 1
ATOM 5344 C CA . THR A 1 692 ? -12.915 4.206 10.528 1.00 91.38 692 THR A CA 1
ATOM 5345 C C . THR A 1 692 ? -12.123 4.013 9.236 1.00 91.38 692 THR A C 1
ATOM 5347 O O . THR A 1 692 ? -11.531 4.956 8.715 1.00 91.38 692 THR A O 1
ATOM 5350 N N . HIS A 1 693 ? -12.103 2.793 8.711 1.00 92.06 693 HIS A N 1
ATOM 5351 C CA . HIS A 1 693 ? -11.361 2.408 7.515 1.00 92.06 693 HIS A CA 1
ATOM 5352 C C . HIS A 1 693 ? -12.304 1.946 6.412 1.00 92.06 693 HIS A C 1
ATOM 5354 O O . HIS A 1 693 ? -13.247 1.204 6.683 1.00 92.06 693 HIS A O 1
ATOM 5360 N N . VAL A 1 694 ? -11.998 2.311 5.168 1.00 96.38 694 VAL A N 1
ATOM 5361 C CA . VAL A 1 694 ? -12.635 1.744 3.977 1.00 96.38 694 VAL A CA 1
ATOM 5362 C C . VAL A 1 694 ? -11.557 1.053 3.145 1.00 96.38 694 VAL A C 1
ATOM 5364 O O . VAL A 1 694 ? -10.614 1.690 2.671 1.00 96.38 694 VAL A O 1
ATOM 5367 N N . ILE A 1 695 ? -11.666 -0.272 3.043 1.00 95.75 695 ILE A N 1
ATOM 5368 C CA . ILE A 1 695 ? -10.585 -1.177 2.647 1.00 95.75 695 ILE A CA 1
ATOM 5369 C C . ILE A 1 695 ? -11.074 -2.063 1.489 1.00 95.75 695 ILE A C 1
ATOM 5371 O O . ILE A 1 695 ? -11.856 -2.986 1.722 1.00 95.75 695 ILE A O 1
ATOM 5375 N N . PRO A 1 696 ? -10.637 -1.817 0.244 1.00 96.25 696 PRO A N 1
ATOM 5376 C CA . PRO A 1 696 ? -10.966 -2.674 -0.889 1.00 96.25 696 PRO A CA 1
ATOM 5377 C C . PRO A 1 696 ? -10.077 -3.925 -0.893 1.00 96.25 696 PRO A C 1
ATOM 5379 O O . PRO A 1 696 ? -8.851 -3.836 -0.770 1.00 96.25 696 PRO A O 1
ATOM 5382 N N . CYS A 1 697 ? -10.683 -5.100 -1.058 1.00 92.44 697 CYS A N 1
ATOM 5383 C CA . CYS A 1 697 ? -9.978 -6.373 -1.190 1.00 92.44 697 CYS A CA 1
ATOM 5384 C C . CYS A 1 697 ? -10.380 -7.091 -2.481 1.00 92.44 697 CYS A C 1
ATOM 5386 O O . CYS A 1 697 ? -11.556 -7.112 -2.845 1.00 92.44 697 CYS A O 1
ATOM 5388 N N . ALA A 1 698 ? -9.417 -7.735 -3.132 1.00 89.69 698 ALA A N 1
ATOM 5389 C CA . ALA A 1 698 ? -9.633 -8.635 -4.256 1.00 89.69 698 ALA A CA 1
ATOM 5390 C C . ALA A 1 698 ? -8.894 -9.951 -4.000 1.00 89.69 698 ALA A C 1
ATOM 5392 O O . ALA A 1 698 ? -7.712 -9.946 -3.670 1.00 89.69 698 ALA A O 1
ATOM 5393 N N . GLU A 1 699 ? -9.608 -11.071 -4.115 1.00 83.75 699 GLU A N 1
ATOM 5394 C CA . GLU A 1 699 ? -9.064 -12.434 -4.008 1.00 83.75 699 GLU A CA 1
ATOM 5395 C C . GLU A 1 699 ? -8.276 -12.701 -2.705 1.00 83.75 699 GLU A C 1
ATOM 5397 O O . GLU A 1 699 ? -7.357 -13.511 -2.663 1.00 83.75 699 GLU A O 1
ATOM 5402 N N . GLY A 1 700 ? -8.646 -12.019 -1.612 1.00 78.44 700 GLY A N 1
ATOM 5403 C CA . GLY A 1 700 ? -7.961 -12.102 -0.314 1.00 78.44 700 GLY A CA 1
ATOM 5404 C C . GLY A 1 700 ? -6.789 -11.132 -0.135 1.00 78.44 700 GLY A C 1
ATOM 5405 O O . GLY A 1 700 ? -6.275 -11.007 0.975 1.00 78.44 700 GLY A O 1
ATOM 5406 N N . TYR A 1 701 ? -6.405 -10.390 -1.173 1.00 80.56 701 TYR A N 1
ATOM 5407 C CA . TYR A 1 701 ? -5.390 -9.340 -1.112 1.00 80.56 701 TYR A CA 1
ATOM 5408 C C . TYR A 1 701 ? -6.031 -7.961 -0.932 1.00 80.56 701 TYR A C 1
ATOM 5410 O O . TYR A 1 701 ? -7.044 -7.635 -1.548 1.00 80.56 701 TYR A O 1
ATOM 5418 N N . VAL A 1 702 ? -5.431 -7.117 -0.090 1.00 86.06 702 VAL A N 1
ATOM 5419 C CA . VAL A 1 702 ? -5.881 -5.732 0.117 1.00 86.06 702 VAL A CA 1
ATOM 5420 C C . VAL A 1 702 ? -5.259 -4.818 -0.939 1.00 86.06 702 VAL A C 1
ATOM 5422 O O . VAL A 1 702 ? -4.036 -4.774 -1.078 1.00 86.06 702 VAL A O 1
ATOM 5425 N N . ILE A 1 703 ? -6.082 -4.036 -1.642 1.00 87.31 703 ILE A N 1
ATOM 5426 C CA . ILE A 1 703 ? -5.632 -3.078 -2.662 1.00 87.31 703 ILE A CA 1
ATOM 5427 C C . ILE A 1 703 ? -5.137 -1.811 -1.948 1.00 87.31 703 ILE A C 1
ATOM 5429 O O . ILE A 1 703 ? -5.852 -0.821 -1.787 1.00 87.31 703 ILE A O 1
ATOM 5433 N N . GLY A 1 704 ? -3.893 -1.875 -1.462 1.00 84.56 704 GLY A N 1
ATOM 5434 C CA . GLY A 1 704 ? -3.315 -0.898 -0.533 1.00 84.56 704 GLY A CA 1
ATOM 5435 C C . GLY A 1 704 ? -3.309 0.558 -1.015 1.00 84.56 704 GLY A C 1
ATOM 5436 O O . GLY A 1 704 ? -3.393 1.470 -0.199 1.00 84.56 704 GLY A O 1
ATOM 5437 N N . SER A 1 705 ? -3.255 0.783 -2.329 1.00 84.75 705 SER A N 1
ATOM 5438 C CA . SER A 1 705 ? -3.270 2.112 -2.956 1.00 84.75 705 SER A CA 1
ATOM 5439 C C . SER A 1 705 ? -4.627 2.826 -2.892 1.00 84.75 705 SER A C 1
ATOM 5441 O O . SER A 1 705 ? -4.666 4.052 -2.985 1.00 84.75 705 SER A O 1
ATOM 5443 N N . ALA A 1 706 ? -5.726 2.084 -2.735 1.00 90.81 706 ALA A N 1
ATOM 5444 C CA . ALA A 1 706 ? -7.090 2.612 -2.798 1.00 90.81 706 ALA A CA 1
ATOM 5445 C C . ALA A 1 706 ? -7.759 2.780 -1.418 1.00 90.81 706 ALA A C 1
ATOM 5447 O O . ALA A 1 706 ? -8.860 3.320 -1.344 1.00 90.81 706 ALA A O 1
ATOM 5448 N N . ILE A 1 707 ? -7.106 2.362 -0.326 1.00 91.56 707 ILE A N 1
ATOM 5449 C CA . ILE A 1 707 ? -7.616 2.507 1.050 1.00 91.56 707 ILE A CA 1
ATOM 5450 C C . ILE A 1 707 ? -7.861 3.984 1.390 1.00 91.56 707 ILE A C 1
ATOM 5452 O O . ILE A 1 707 ? -7.046 4.851 1.060 1.00 91.56 707 ILE A O 1
ATOM 5456 N N . LYS A 1 708 ? -8.943 4.261 2.127 1.00 91.94 708 LYS A N 1
ATOM 5457 C CA . LYS A 1 708 ? -9.172 5.557 2.786 1.00 91.94 708 LYS A CA 1
ATOM 5458 C C . LYS A 1 708 ? -9.392 5.384 4.287 1.00 91.94 708 LYS A C 1
ATOM 5460 O O . LYS A 1 708 ? -9.981 4.404 4.745 1.00 91.94 708 LYS A O 1
ATOM 5465 N N . HIS A 1 709 ? -8.925 6.376 5.037 1.00 89.75 709 HIS A N 1
ATOM 5466 C CA . HIS A 1 709 ? -9.124 6.508 6.476 1.00 89.75 709 HIS A CA 1
ATOM 5467 C C . HIS A 1 709 ? -10.087 7.672 6.723 1.00 89.75 709 HIS A C 1
ATOM 5469 O O . HIS A 1 709 ? -9.990 8.709 6.068 1.00 89.75 709 HIS A O 1
ATOM 5475 N N . ILE A 1 710 ? -10.997 7.497 7.672 1.00 90.81 710 ILE A N 1
ATOM 5476 C CA . ILE A 1 710 ? -12.013 8.468 8.068 1.00 90.81 710 ILE A CA 1
ATOM 5477 C C . ILE A 1 710 ? -11.724 8.856 9.530 1.00 90.81 710 ILE A C 1
ATOM 5479 O O . ILE A 1 710 ? -11.697 7.965 10.390 1.00 90.81 710 ILE A O 1
ATOM 5483 N N . PRO A 1 711 ? -11.505 10.150 9.845 1.00 89.19 711 PRO A N 1
ATOM 5484 C CA . PRO A 1 711 ? -11.158 10.642 11.181 1.00 89.19 711 PRO A CA 1
ATOM 5485 C C . PRO A 1 711 ? -12.399 10.779 12.085 1.00 89.19 711 PRO A C 1
ATOM 5487 O O . PRO A 1 711 ? -12.541 11.745 12.824 1.00 89.19 711 PRO A O 1
ATOM 5490 N N . ILE A 1 712 ? -13.321 9.820 11.981 1.00 90.56 712 ILE A N 1
ATOM 5491 C CA . ILE A 1 712 ? -14.564 9.732 12.747 1.00 90.56 712 ILE A CA 1
ATOM 5492 C C . ILE A 1 712 ? -14.745 8.269 13.139 1.00 90.56 712 ILE A C 1
ATOM 5494 O O . ILE A 1 712 ? -14.745 7.381 12.278 1.00 90.56 712 ILE A O 1
ATOM 5498 N N . ALA A 1 713 ? -14.888 8.003 14.432 1.00 91.69 713 ALA A N 1
ATOM 5499 C CA . ALA A 1 713 ? -15.055 6.663 14.974 1.00 91.69 713 ALA A CA 1
ATOM 5500 C C . ALA A 1 713 ? -15.915 6.658 16.251 1.00 91.69 713 ALA A C 1
ATOM 5502 O O . ALA A 1 713 ? -16.519 7.659 16.637 1.00 91.69 713 ALA A O 1
ATOM 5503 N N . GLY A 1 714 ? -15.994 5.507 16.924 1.00 91.44 714 GLY A N 1
ATOM 5504 C CA . GLY A 1 714 ? -16.849 5.315 18.099 1.00 91.44 714 GLY A CA 1
ATOM 5505 C C . GLY A 1 714 ? -16.616 6.317 19.235 1.00 91.44 714 GLY A C 1
ATOM 5506 O O . GLY A 1 714 ? -17.564 6.631 19.958 1.00 91.44 714 GLY A O 1
ATOM 5507 N N . ARG A 1 715 ? -15.394 6.832 19.382 1.00 90.94 715 ARG A N 1
ATOM 5508 C CA . ARG A 1 715 ? -15.009 7.838 20.377 1.00 90.94 715 ARG A CA 1
ATOM 5509 C C . ARG A 1 715 ? -15.577 9.216 20.061 1.00 90.94 715 ARG A C 1
ATOM 5511 O O . ARG A 1 715 ? -16.122 9.853 20.958 1.00 90.94 715 ARG A O 1
ATOM 5518 N N . ASP A 1 716 ? -15.496 9.633 18.803 1.00 92.69 716 ASP A N 1
ATOM 5519 C CA . ASP A 1 716 ? -16.014 10.910 18.304 1.00 92.69 716 ASP A CA 1
ATOM 5520 C C . ASP A 1 716 ? -17.527 10.993 18.483 1.00 92.69 716 ASP A C 1
ATOM 5522 O O . ASP A 1 716 ? -18.043 11.953 19.047 1.00 92.69 716 ASP A O 1
ATOM 5526 N N . ILE A 1 717 ? -18.230 9.911 18.141 1.00 94.94 717 ILE A N 1
ATOM 5527 C CA . ILE A 1 717 ? -19.674 9.779 18.365 1.00 94.94 717 ILE A CA 1
ATOM 5528 C C . ILE A 1 717 ? -20.009 9.928 19.858 1.00 94.94 717 ILE A C 1
ATOM 5530 O O . ILE A 1 717 ? -20.950 10.634 20.210 1.00 94.94 717 ILE A O 1
ATOM 5534 N N . SER A 1 718 ? -19.231 9.316 20.762 1.00 95.00 718 SER A N 1
ATOM 5535 C CA . SER A 1 718 ? -19.437 9.477 22.213 1.00 95.00 718 SER A CA 1
ATOM 5536 C C . SER A 1 718 ? -19.153 10.897 22.711 1.00 95.00 718 SER A C 1
ATOM 5538 O O . SER A 1 718 ? -19.824 11.356 23.635 1.00 95.00 718 SER A O 1
ATOM 5540 N N . GLN A 1 719 ? -18.177 11.599 22.129 1.00 94.31 719 GLN A N 1
ATOM 5541 C CA . GLN A 1 719 ? -17.907 13.004 22.451 1.00 94.31 719 GLN A CA 1
ATOM 5542 C C . GLN A 1 719 ? -19.015 13.920 21.916 1.00 94.31 719 GLN A C 1
ATOM 5544 O O . GLN A 1 719 ? -19.442 14.832 22.622 1.00 94.31 719 GLN A O 1
ATOM 5549 N N . PHE A 1 720 ? -19.550 13.635 20.729 1.00 95.69 720 PHE A N 1
ATOM 5550 C CA . PHE A 1 720 ? -20.661 14.383 20.153 1.00 95.69 720 PHE A CA 1
ATOM 5551 C C . PHE A 1 720 ? -21.966 14.191 20.945 1.00 95.69 720 PHE A C 1
ATOM 5553 O O . PHE A 1 720 ? -22.601 15.181 21.300 1.00 95.69 720 PHE A O 1
ATOM 5560 N N . VAL A 1 721 ? -22.308 12.956 21.348 1.00 96.31 721 VAL A N 1
ATOM 5561 C CA . VAL A 1 721 ? -23.416 12.688 22.294 1.00 96.31 721 VAL A CA 1
ATOM 5562 C C . VAL A 1 721 ? -23.236 13.487 23.586 1.00 96.31 721 VAL A C 1
ATOM 5564 O O . VAL A 1 721 ? -24.172 14.137 24.044 1.00 96.31 721 VAL A O 1
ATOM 5567 N N . LEU A 1 722 ? -22.030 13.477 24.168 1.00 95.06 722 LEU A N 1
ATOM 5568 C CA . LEU A 1 722 ? -21.742 14.225 25.392 1.00 95.06 722 LEU A CA 1
ATOM 5569 C C . LEU A 1 722 ? -21.954 15.739 25.215 1.00 95.06 722 LEU A C 1
ATOM 5571 O O . LEU A 1 722 ? -22.475 16.384 26.123 1.00 95.06 722 LEU A O 1
ATOM 5575 N N . ASN A 1 723 ? -21.579 16.302 24.065 1.00 94.88 723 ASN A N 1
ATOM 5576 C CA . ASN A 1 723 ? -21.778 17.721 23.776 1.00 94.88 723 ASN A CA 1
ATOM 5577 C C . ASN A 1 723 ? -23.269 18.058 23.611 1.00 94.88 723 ASN A C 1
ATOM 5579 O O . ASN A 1 723 ? -23.756 18.924 24.334 1.00 94.88 723 ASN A O 1
ATOM 5583 N N . LEU A 1 724 ? -24.020 17.308 22.795 1.00 94.44 724 LEU A N 1
ATOM 5584 C CA . LEU A 1 724 ? -25.469 17.505 22.607 1.00 94.44 724 LEU A CA 1
ATOM 5585 C C . LEU A 1 724 ? -26.247 17.436 23.936 1.00 94.44 724 LEU A C 1
ATOM 5587 O O . LEU A 1 724 ? -27.092 18.284 24.228 1.00 94.44 724 LEU A O 1
ATOM 5591 N N . MET A 1 725 ? -25.932 16.455 24.788 1.00 94.31 725 MET A N 1
ATOM 5592 C CA . MET A 1 725 ? -26.568 16.310 26.104 1.00 94.31 725 MET A CA 1
ATOM 5593 C C . MET A 1 725 ? -26.100 17.368 27.120 1.00 94.31 725 MET A C 1
ATOM 5595 O O . MET A 1 725 ? -26.802 17.653 28.091 1.00 94.31 725 MET A O 1
ATOM 5599 N N . ARG A 1 726 ? -24.925 17.978 26.925 1.00 93.38 726 ARG A N 1
ATOM 5600 C CA . ARG A 1 726 ? -24.462 19.117 27.731 1.00 93.38 726 ARG A CA 1
ATOM 5601 C C . ARG A 1 726 ? -25.138 20.419 27.305 1.00 93.38 726 ARG A C 1
ATOM 5603 O O . ARG A 1 726 ? -25.530 21.188 28.175 1.00 93.38 726 ARG A O 1
ATOM 5610 N N . GLU A 1 727 ? -25.318 20.639 26.007 1.00 92.25 727 GLU A N 1
ATOM 5611 C CA . GLU A 1 727 ? -26.014 21.804 25.441 1.00 92.25 727 GLU A CA 1
ATOM 5612 C C . GLU A 1 727 ? -27.497 21.831 25.830 1.00 92.25 727 GLU A C 1
ATOM 5614 O O . GLU A 1 727 ? -28.018 22.882 26.195 1.00 92.25 727 GLU A O 1
ATOM 5619 N N . ARG A 1 728 ? -28.153 20.663 25.874 1.00 91.56 728 ARG A N 1
ATOM 5620 C CA . ARG A 1 728 ? -29.508 20.506 26.434 1.00 91.56 728 ARG A CA 1
ATOM 5621 C C . ARG A 1 728 ? -29.594 20.677 27.962 1.00 91.56 728 ARG A C 1
ATOM 5623 O O . ARG A 1 728 ? -30.692 20.688 28.504 1.00 91.56 728 ARG A O 1
ATOM 5630 N N . GLY A 1 729 ? -28.468 20.777 28.673 1.00 90.50 729 GLY A N 1
ATOM 5631 C CA . GLY A 1 729 ? -28.414 20.884 30.138 1.00 90.50 729 GLY A CA 1
ATOM 5632 C C . GLY A 1 729 ? -28.576 19.562 30.903 1.00 90.50 729 GLY A C 1
ATOM 5633 O O . GLY A 1 729 ? -28.313 19.524 32.104 1.00 90.50 729 GLY A O 1
ATOM 5634 N N . GLU A 1 730 ? -28.921 18.464 30.226 1.00 89.25 730 GLU A N 1
ATOM 5635 C CA . GLU A 1 730 ? -29.146 17.128 30.804 1.00 89.25 730 GLU A CA 1
ATOM 5636 C C . GLU A 1 730 ? -27.963 16.633 31.658 1.00 89.25 730 GLU A C 1
ATOM 5638 O O . GLU A 1 730 ? -28.129 16.075 32.745 1.00 89.25 730 GLU A O 1
ATOM 5643 N N . MET A 1 731 ? -26.736 16.902 31.201 1.00 88.25 731 MET A N 1
ATOM 5644 C CA . MET A 1 731 ? -25.504 16.502 31.893 1.00 88.25 731 MET A CA 1
ATOM 5645 C C . MET A 1 731 ? -25.229 17.271 33.200 1.00 88.25 731 MET A C 1
ATOM 5647 O O . MET A 1 731 ? -24.305 16.903 33.925 1.00 88.25 731 MET A O 1
ATOM 5651 N N . ALA A 1 732 ? -26.007 18.304 33.547 1.00 86.38 732 ALA A N 1
ATOM 5652 C CA . ALA A 1 732 ? -25.810 19.079 34.779 1.00 86.38 732 ALA A CA 1
ATOM 5653 C C . ALA A 1 732 ? -26.023 18.251 36.063 1.00 86.38 732 ALA A C 1
ATOM 5655 O O . ALA A 1 732 ? -25.408 18.538 37.089 1.00 86.38 732 ALA A O 1
ATOM 5656 N N . ASN A 1 733 ? -26.856 17.205 36.000 1.00 82.56 733 ASN A N 1
ATOM 5657 C CA . ASN A 1 733 ? -27.122 16.288 37.116 1.00 82.56 733 ASN A CA 1
ATOM 5658 C C . ASN A 1 733 ? -26.233 15.026 37.099 1.00 82.56 733 ASN A C 1
ATOM 5660 O O . ASN A 1 733 ? -26.437 14.121 37.910 1.00 82.56 733 ASN A O 1
ATOM 5664 N N . VAL A 1 734 ? -25.260 14.948 36.182 1.00 86.88 734 VAL A N 1
ATOM 5665 C CA . VAL A 1 734 ? -24.370 13.792 35.998 1.00 86.88 734 VAL A CA 1
ATOM 5666 C C . VAL A 1 734 ? -22.945 14.157 36.447 1.00 86.88 734 VAL A C 1
ATOM 5668 O O . VAL A 1 734 ? -22.403 15.154 35.954 1.00 86.88 734 VAL A O 1
ATOM 5671 N N . PRO A 1 735 ? -22.300 13.368 37.333 1.00 86.00 735 PRO A N 1
ATOM 5672 C CA . PRO A 1 735 ? -20.920 13.612 37.761 1.00 86.00 735 PRO A CA 1
ATOM 5673 C C . PRO A 1 735 ? -19.961 13.711 36.565 1.00 86.00 735 PRO A C 1
ATOM 5675 O O . PRO A 1 735 ? -20.043 12.849 35.685 1.00 86.00 735 PRO A O 1
ATOM 5678 N N . PRO A 1 736 ? -19.043 14.697 36.501 1.00 84.31 736 PRO A N 1
ATOM 5679 C CA . PRO A 1 736 ? -18.103 14.847 35.385 1.00 84.31 736 PRO A CA 1
ATOM 5680 C C . PRO A 1 736 ? -17.320 13.570 35.040 1.00 84.31 736 PRO A C 1
ATOM 5682 O O . PRO A 1 736 ? -17.039 13.317 33.871 1.00 84.31 736 PRO A O 1
ATOM 5685 N N . GLU A 1 737 ? -17.019 12.739 36.039 1.00 80.12 737 GLU A N 1
ATOM 5686 C CA . GLU A 1 737 ? -16.367 11.435 35.902 1.00 80.12 737 GLU A CA 1
ATOM 5687 C C . GLU A 1 737 ? -17.253 10.341 35.271 1.00 80.12 737 GLU A C 1
ATOM 5689 O O . GLU A 1 737 ? -16.734 9.435 34.620 1.00 80.12 737 GLU A O 1
ATOM 5694 N N . ASP A 1 738 ? -18.580 10.426 35.415 1.00 84.62 738 ASP A N 1
ATOM 5695 C CA . ASP A 1 738 ? -19.552 9.501 34.815 1.00 84.62 738 ASP A CA 1
ATOM 5696 C C . ASP A 1 738 ? -20.126 10.030 33.479 1.00 84.62 738 ASP A C 1
ATOM 5698 O O . ASP A 1 738 ? -20.635 9.237 32.689 1.00 84.62 738 ASP A O 1
ATOM 5702 N N . GLN A 1 739 ? -20.008 11.328 33.161 1.00 89.62 739 GLN A N 1
ATOM 5703 C CA . GLN A 1 739 ? -20.584 11.946 31.948 1.00 89.62 739 GLN A CA 1
ATOM 5704 C C . GLN A 1 739 ? -20.229 11.207 30.641 1.00 89.62 739 GLN A C 1
ATOM 5706 O O . GLN A 1 739 ? -21.114 10.874 29.851 1.00 89.62 739 GLN A O 1
ATOM 5711 N N . LEU A 1 740 ? -18.951 10.875 30.418 1.00 87.88 740 LEU A N 1
ATOM 5712 C CA . LEU A 1 740 ? -18.524 10.140 29.216 1.00 87.88 740 LEU A CA 1
ATOM 5713 C C . LEU A 1 740 ? -19.024 8.681 29.207 1.00 87.88 740 LEU A C 1
ATOM 5715 O O . LEU A 1 740 ? -19.246 8.097 28.146 1.00 87.88 740 LEU A O 1
ATOM 5719 N N . LYS A 1 741 ? -19.233 8.077 30.381 1.00 87.06 741 LYS A N 1
ATOM 5720 C CA . LYS A 1 741 ? -19.798 6.728 30.534 1.00 87.06 741 LYS A CA 1
ATOM 5721 C C . LYS A 1 741 ? -21.303 6.720 30.236 1.00 87.06 741 LYS A C 1
ATOM 5723 O O . LYS A 1 741 ? -21.764 5.795 29.569 1.00 87.06 741 LYS A O 1
ATOM 5728 N N . VAL A 1 742 ? -22.038 7.768 30.621 1.00 91.12 742 VAL A N 1
ATOM 5729 C CA . VAL A 1 742 ? -23.435 7.984 30.199 1.00 91.12 742 VAL A CA 1
ATOM 5730 C C . VAL A 1 742 ? -23.516 8.172 28.687 1.00 91.12 742 VAL A C 1
ATOM 5732 O O . VAL A 1 742 ? -24.253 7.439 28.038 1.00 91.12 742 VAL A O 1
ATOM 5735 N N . ALA A 1 743 ? -22.708 9.061 28.101 1.00 94.38 743 ALA A N 1
ATOM 5736 C CA . ALA A 1 743 ? -22.707 9.287 26.653 1.00 94.38 743 ALA A CA 1
ATOM 5737 C C . ALA A 1 743 ? -22.389 8.008 25.847 1.00 94.38 743 ALA A C 1
ATOM 5739 O O . ALA A 1 743 ? -23.043 7.719 24.845 1.00 94.38 743 ALA A O 1
ATOM 5740 N N . ASN A 1 744 ? -21.453 7.178 26.329 1.00 92.06 744 ASN A N 1
ATOM 5741 C CA . ASN A 1 744 ? -21.207 5.847 25.763 1.00 92.06 744 ASN A CA 1
ATOM 5742 C C . ASN A 1 744 ? -22.442 4.931 25.835 1.00 92.06 744 ASN A C 1
ATOM 5744 O O . ASN A 1 744 ? -22.730 4.245 24.857 1.00 92.06 744 ASN A O 1
ATOM 5748 N N . LYS A 1 745 ? -23.188 4.918 26.950 1.00 92.44 745 LYS A N 1
ATOM 5749 C CA . LYS A 1 745 ? -24.402 4.093 27.088 1.00 92.44 745 LYS A CA 1
ATOM 5750 C C . LYS A 1 745 ? -25.589 4.618 26.288 1.00 92.44 745 LYS A C 1
ATOM 5752 O O . LYS A 1 745 ? -26.336 3.810 25.745 1.00 92.44 745 LYS A O 1
ATOM 5757 N N . VAL A 1 746 ? -25.716 5.934 26.136 1.00 94.62 746 VAL A N 1
ATOM 5758 C CA . VAL A 1 746 ? -26.694 6.556 25.234 1.00 94.62 746 VAL A CA 1
ATOM 5759 C C . VAL A 1 746 ? -26.432 6.121 23.789 1.00 94.62 746 VAL A C 1
ATOM 5761 O O . VAL A 1 746 ? -27.328 5.564 23.151 1.00 94.62 746 VAL A O 1
ATOM 5764 N N . LYS A 1 747 ? -25.176 6.233 23.330 1.00 95.19 747 LYS A N 1
ATOM 5765 C CA . LYS A 1 747 ? -24.723 5.742 22.019 1.00 95.19 747 LYS A CA 1
ATOM 5766 C C . LYS A 1 747 ? -24.986 4.243 21.815 1.00 95.19 747 LYS A C 1
ATOM 5768 O O . LYS A 1 747 ? -25.479 3.857 20.762 1.00 95.19 747 LYS A O 1
ATOM 5773 N N . GLU A 1 748 ? -24.625 3.393 22.780 1.00 93.06 748 GLU A N 1
ATOM 5774 C CA . GLU A 1 748 ? -24.764 1.932 22.639 1.00 93.06 748 GLU A CA 1
ATOM 5775 C C . GLU A 1 748 ? -26.221 1.448 22.647 1.00 93.06 748 GLU A C 1
ATOM 5777 O O . GLU A 1 748 ? -26.541 0.509 21.920 1.00 93.06 748 GLU A O 1
ATOM 5782 N N . ASN A 1 749 ? -27.089 2.050 23.469 1.00 94.56 749 ASN A N 1
ATOM 5783 C CA . ASN A 1 749 ? -28.422 1.502 23.738 1.00 94.56 749 ASN A CA 1
ATOM 5784 C C . ASN A 1 749 ? -29.554 2.189 22.953 1.00 94.56 749 ASN A C 1
ATOM 5786 O O . ASN A 1 749 ? -30.554 1.534 22.664 1.00 94.56 749 ASN A O 1
ATOM 5790 N N . TYR A 1 750 ? -29.438 3.486 22.634 1.00 95.25 750 TYR A N 1
ATOM 5791 C CA . TYR A 1 750 ? -30.572 4.295 22.154 1.00 95.25 750 TYR A CA 1
ATOM 5792 C C . TYR A 1 750 ? -30.388 4.891 20.750 1.00 95.25 750 TYR A C 1
ATOM 5794 O O . TYR A 1 750 ? -31.377 5.364 20.179 1.00 95.25 750 TYR A O 1
ATOM 5802 N N . SER A 1 751 ? -29.165 4.891 20.201 1.00 96.75 751 SER A N 1
ATOM 5803 C CA . SER A 1 751 ? -28.851 5.542 18.922 1.00 96.75 751 SER A CA 1
ATOM 5804 C C . SER A 1 751 ? -29.069 4.661 17.684 1.00 96.75 751 SER A C 1
ATOM 5806 O O . SER A 1 751 ? -28.826 3.452 17.687 1.00 96.75 751 SER A O 1
ATOM 5808 N N . TYR A 1 752 ? -29.499 5.286 16.587 1.00 96.50 752 TYR A N 1
ATOM 5809 C CA . TYR A 1 752 ? -29.833 4.644 15.311 1.00 96.50 752 TYR A CA 1
ATOM 5810 C C . TYR A 1 752 ? -29.621 5.609 14.138 1.00 96.50 752 TYR A C 1
ATOM 5812 O O . TYR A 1 752 ? -29.650 6.821 14.313 1.00 96.50 752 TYR A O 1
ATOM 5820 N N . VAL A 1 753 ? -29.426 5.091 12.924 1.00 97.00 753 VAL A N 1
ATOM 5821 C CA . VAL A 1 753 ? -29.276 5.926 11.722 1.00 97.00 753 VAL A CA 1
ATOM 5822 C C . VAL A 1 753 ? -30.651 6.256 11.141 1.00 97.00 753 VAL A C 1
ATOM 5824 O O . VAL A 1 753 ? -31.429 5.353 10.824 1.00 97.00 753 VAL A O 1
ATOM 5827 N N . CYS A 1 754 ? -30.951 7.546 10.976 1.00 94.12 754 CYS A N 1
ATOM 5828 C CA . CYS A 1 754 ? -32.194 7.998 10.350 1.00 94.12 754 CYS A CA 1
ATOM 5829 C C . CYS A 1 754 ? -32.145 7.903 8.812 1.00 94.12 754 CYS A C 1
ATOM 5831 O O . CYS A 1 754 ? -31.090 7.708 8.201 1.00 94.12 754 CYS A O 1
ATOM 5833 N N . GLN A 1 755 ? -33.303 8.051 8.162 1.00 90.25 755 GLN A N 1
ATOM 5834 C CA . GLN A 1 755 ? -33.373 8.150 6.696 1.00 90.25 755 GLN A CA 1
ATOM 5835 C C . GLN A 1 755 ? -33.282 9.592 6.175 1.00 90.25 755 GLN A C 1
ATOM 5837 O O . GLN A 1 755 ? -32.857 9.790 5.036 1.00 90.25 755 GLN A O 1
ATOM 5842 N N . ASP A 1 756 ? -33.740 10.561 6.966 1.00 91.81 756 ASP A N 1
ATOM 5843 C CA . ASP A 1 756 ? -33.906 11.974 6.616 1.00 91.81 756 ASP A CA 1
ATOM 5844 C C . ASP A 1 756 ? -33.958 12.761 7.935 1.00 91.81 756 ASP A C 1
ATOM 5846 O O . ASP A 1 756 ? -34.882 12.577 8.729 1.00 91.81 756 ASP A O 1
ATOM 5850 N N . ILE A 1 757 ? -32.951 13.606 8.173 1.00 93.69 757 ILE A N 1
ATOM 5851 C CA . ILE A 1 757 ? -32.751 14.329 9.439 1.00 93.69 757 ILE A CA 1
ATOM 5852 C C . ILE A 1 757 ? -33.949 15.239 9.751 1.00 93.69 757 ILE A C 1
ATOM 5854 O O . ILE A 1 757 ? -34.427 15.286 10.884 1.00 93.69 757 ILE A O 1
ATOM 5858 N N . VAL A 1 758 ? -34.470 15.940 8.739 1.00 94.62 758 VAL A N 1
ATOM 5859 C CA . VAL A 1 758 ? -35.545 16.933 8.895 1.00 94.62 758 VAL A CA 1
ATOM 5860 C C . VAL A 1 758 ? -36.875 16.251 9.210 1.00 94.62 758 VAL A C 1
ATOM 5862 O O . VAL A 1 758 ? -37.681 16.788 9.970 1.00 94.62 758 VAL A O 1
ATOM 5865 N N . ARG A 1 759 ? -37.114 15.052 8.663 1.00 94.06 759 ARG A N 1
ATOM 5866 C CA . ARG A 1 759 ? -38.271 14.226 9.046 1.00 94.06 759 ARG A CA 1
ATOM 5867 C C . ARG A 1 759 ? -38.128 13.625 10.437 1.00 94.06 759 ARG A C 1
ATOM 5869 O O . ARG A 1 759 ? -39.147 13.438 11.093 1.00 94.06 759 ARG A O 1
ATOM 5876 N N . GLU A 1 760 ? -36.914 13.293 10.872 1.00 95.19 760 GLU A N 1
ATOM 5877 C CA . GLU A 1 760 ? -36.702 12.729 12.205 1.00 95.19 760 GLU A CA 1
ATOM 5878 C C . GLU A 1 760 ? -36.912 13.787 13.297 1.00 95.19 760 GLU A C 1
ATOM 5880 O O . GLU A 1 760 ? -37.678 13.523 14.219 1.00 95.19 760 GLU A O 1
ATOM 5885 N N . PHE A 1 761 ? -36.386 15.010 13.134 1.00 94.81 761 PHE A N 1
ATOM 5886 C CA . PHE A 1 761 ? -36.689 16.140 14.031 1.00 94.81 761 PHE A CA 1
ATOM 5887 C C . PHE A 1 761 ? -38.197 16.353 14.218 1.00 94.81 761 PHE A C 1
ATOM 5889 O O . PHE A 1 761 ? -38.677 16.312 15.347 1.00 94.81 761 PHE A O 1
ATOM 5896 N N . ARG A 1 762 ? -38.967 16.462 13.123 1.00 95.12 762 ARG A N 1
ATOM 5897 C CA . ARG A 1 762 ? -40.420 16.707 13.205 1.00 95.12 762 ARG A CA 1
ATOM 5898 C C . ARG A 1 762 ? -41.169 15.666 14.033 1.00 95.12 762 ARG A C 1
ATOM 5900 O O . ARG A 1 762 ? -42.061 16.040 14.776 1.00 95.12 762 ARG A O 1
ATOM 5907 N N . LYS A 1 763 ? -40.793 14.382 13.975 1.00 93.62 763 LYS A N 1
ATOM 5908 C CA . LYS A 1 763 ? -41.412 13.341 14.822 1.00 93.62 763 LYS A CA 1
ATOM 5909 C C . LYS A 1 763 ? -41.184 13.604 16.313 1.00 93.62 763 LYS A C 1
ATOM 5911 O O . LYS A 1 763 ? -42.085 13.381 17.115 1.00 93.62 763 LYS A O 1
ATOM 5916 N N . TYR A 1 764 ? -39.981 14.048 16.676 1.00 94.19 764 TYR A N 1
ATOM 5917 C CA . TYR A 1 764 ? -39.618 14.368 18.058 1.00 94.19 764 TYR A CA 1
ATOM 5918 C C . TYR A 1 764 ? -40.294 15.664 18.528 1.00 94.19 764 TYR A C 1
ATOM 5920 O O . TYR A 1 764 ? -40.679 15.739 19.691 1.00 94.19 764 TYR A O 1
ATOM 5928 N N . ASP A 1 765 ? -40.491 16.637 17.633 1.00 93.38 765 ASP A N 1
ATOM 5929 C CA . ASP A 1 765 ? -41.214 17.884 17.916 1.00 93.38 765 ASP A CA 1
ATOM 5930 C C . ASP A 1 765 ? -42.741 17.663 18.038 1.00 93.38 765 ASP A C 1
ATOM 5932 O O . ASP A 1 765 ? -43.395 18.263 18.891 1.00 93.38 765 ASP A O 1
ATOM 5936 N N . GLU A 1 766 ? -43.316 16.797 17.193 1.00 94.88 766 GLU A N 1
ATOM 5937 C CA . GLU A 1 766 ? -44.757 16.500 17.119 1.00 94.88 766 GLU A CA 1
ATOM 5938 C C . GLU A 1 766 ? -45.220 15.491 18.193 1.00 94.88 766 GLU A C 1
ATOM 5940 O O . GLU A 1 766 ? -46.312 15.635 18.743 1.00 94.88 766 GLU A O 1
ATOM 5945 N N . GLU A 1 767 ? -44.404 14.482 18.526 1.00 92.81 767 GLU A N 1
ATOM 5946 C CA . GLU A 1 767 ? -44.726 13.431 19.509 1.00 92.81 767 GLU A CA 1
ATOM 5947 C C . GLU A 1 767 ? -43.595 13.205 20.554 1.00 92.81 767 GLU A C 1
ATOM 5949 O O . GLU A 1 767 ? -43.132 12.073 20.737 1.00 92.81 767 GLU A O 1
ATOM 5954 N N . PRO A 1 768 ? -43.132 14.233 21.298 1.00 88.94 768 PRO A N 1
ATOM 5955 C CA . PRO A 1 768 ? -41.947 14.128 22.162 1.00 88.94 768 PRO A CA 1
ATOM 5956 C C . PRO A 1 768 ? -42.035 13.012 23.215 1.00 88.94 768 PRO A C 1
ATOM 5958 O O . PRO A 1 768 ? -41.075 12.266 23.394 1.00 88.94 768 PRO A O 1
ATOM 5961 N N . LEU A 1 769 ? -43.206 12.815 23.837 1.00 86.81 769 LEU A N 1
ATOM 5962 C CA . LEU A 1 769 ? -43.461 11.787 24.869 1.00 86.81 769 LEU A CA 1
ATOM 5963 C C . LEU A 1 769 ? -43.300 10.326 24.391 1.00 86.81 769 LEU A C 1
ATOM 5965 O O . LEU A 1 769 ? -43.410 9.405 25.197 1.00 86.81 769 LEU A O 1
ATOM 5969 N N . LYS A 1 770 ? -43.096 10.110 23.089 1.00 91.31 770 LYS A N 1
ATOM 5970 C CA . LYS A 1 770 ? -42.959 8.802 22.427 1.00 91.31 770 LYS A CA 1
ATOM 5971 C C . LYS A 1 770 ? -41.552 8.567 21.866 1.00 91.31 770 LYS A C 1
ATOM 5973 O O . LYS A 1 770 ? -41.182 7.419 21.629 1.00 91.31 770 LYS A O 1
ATOM 5978 N N . TYR A 1 771 ? -40.790 9.637 21.626 1.00 90.50 771 TYR A N 1
ATOM 5979 C CA . TYR A 1 771 ? -39.484 9.587 20.958 1.00 90.50 771 TYR A CA 1
ATOM 5980 C C . TYR A 1 771 ? -38.311 10.021 21.848 1.00 90.50 771 TYR A C 1
ATOM 5982 O O . TYR A 1 771 ? -37.180 9.578 21.611 1.00 90.50 771 TYR A O 1
ATOM 5990 N N . PHE A 1 772 ? -38.569 10.804 22.899 1.00 93.00 772 PHE A N 1
ATOM 5991 C CA . PHE A 1 772 ? -37.639 10.959 24.014 1.00 93.00 772 PHE A CA 1
ATOM 5992 C C . PHE A 1 772 ? -37.704 9.722 24.913 1.00 93.00 772 PHE A C 1
ATOM 5994 O O . PHE A 1 772 ? -38.779 9.247 25.273 1.00 93.00 772 PHE A O 1
ATOM 6001 N N . GLU A 1 773 ? -36.536 9.202 25.267 1.00 92.88 773 GLU A N 1
ATOM 6002 C CA . GLU A 1 773 ? -36.371 8.061 26.169 1.00 92.88 773 GLU A CA 1
ATOM 6003 C C . GLU A 1 773 ? -35.773 8.535 27.488 1.00 92.88 773 GLU A C 1
ATOM 6005 O O . GLU A 1 773 ? -35.298 9.662 27.603 1.00 92.88 773 GLU A O 1
ATOM 6010 N N . ARG A 1 774 ? -35.722 7.649 28.478 1.00 92.31 774 ARG A N 1
ATOM 6011 C CA . ARG A 1 774 ? -35.134 7.943 29.782 1.00 92.31 774 ARG A CA 1
ATOM 6012 C C . ARG A 1 774 ? -33.947 7.026 30.056 1.00 92.31 774 ARG A C 1
ATOM 6014 O O . ARG A 1 774 ? -34.031 5.811 29.856 1.00 92.31 774 ARG A O 1
ATOM 6021 N N . TYR A 1 775 ? -32.849 7.603 30.535 1.00 92.12 775 TYR A N 1
ATOM 6022 C CA . TYR A 1 775 ? -31.713 6.872 31.087 1.00 92.12 775 TYR A CA 1
ATOM 6023 C C . TYR A 1 775 ? -31.593 7.174 32.584 1.00 92.12 775 TYR A C 1
ATOM 6025 O O . TYR A 1 775 ? -31.124 8.243 32.978 1.00 92.12 775 TYR A O 1
ATOM 6033 N N . ASP A 1 776 ? -32.012 6.228 33.425 1.00 91.38 776 ASP A N 1
ATOM 6034 C CA . ASP A 1 776 ? -31.750 6.264 34.865 1.00 91.38 776 ASP A CA 1
ATOM 6035 C C . ASP A 1 776 ? -30.361 5.659 35.162 1.00 91.38 776 ASP A C 1
ATOM 6037 O O . ASP A 1 776 ? -30.003 4.591 34.660 1.00 91.38 776 ASP A O 1
ATOM 6041 N N . GLY A 1 777 ? -29.573 6.337 35.998 1.00 86.69 777 GLY A N 1
ATOM 6042 C CA . GLY A 1 777 ? -28.206 5.957 36.360 1.00 86.69 777 GLY A CA 1
ATOM 6043 C C . GLY A 1 777 ? -27.891 6.194 37.838 1.00 86.69 777 GLY A C 1
ATOM 6044 O O . GLY A 1 777 ? -28.723 6.683 38.601 1.00 86.69 777 GLY A O 1
ATOM 6045 N N . GLU A 1 778 ? -26.675 5.841 38.261 1.00 87.56 778 GLU A N 1
ATOM 6046 C CA . GLU A 1 778 ? -26.230 5.947 39.657 1.00 87.56 778 GLU A CA 1
ATOM 6047 C C . GLU A 1 778 ? -24.816 6.547 39.750 1.00 87.56 778 GLU A C 1
ATOM 6049 O O . GLU A 1 778 ? -23.947 6.223 38.936 1.00 87.56 778 GLU A O 1
ATOM 6054 N N . TYR A 1 779 ? -24.597 7.462 40.703 1.00 79.44 779 TYR A N 1
ATOM 6055 C CA . TYR A 1 779 ? -23.311 8.128 40.955 1.00 79.44 779 TYR A CA 1
ATOM 6056 C C . TYR A 1 779 ? -22.260 7.087 41.360 1.00 79.44 779 TYR A C 1
ATOM 6058 O O . TYR A 1 779 ? -22.393 6.472 42.420 1.00 79.44 779 TYR A O 1
ATOM 6066 N N . SER A 1 780 ? -21.164 6.967 40.603 1.00 73.81 780 SER A N 1
ATOM 6067 C CA . SER A 1 780 ? -20.097 5.991 40.889 1.00 73.81 780 SER A CA 1
ATOM 6068 C C . SER A 1 780 ? -19.367 6.185 42.228 1.00 73.81 780 SER A C 1
ATOM 6070 O O . SER A 1 780 ? -18.652 5.284 42.660 1.00 73.81 780 SER A O 1
ATOM 6072 N N . VAL A 1 781 ? -19.540 7.340 42.883 1.00 72.88 781 VAL A N 1
ATOM 6073 C CA . VAL A 1 781 ? -18.907 7.682 44.171 1.00 72.88 781 VAL A CA 1
ATOM 6074 C C . VAL A 1 781 ? -19.895 7.690 45.346 1.00 72.88 781 VAL A C 1
ATOM 6076 O O . VAL A 1 781 ? -19.495 7.403 46.470 1.00 72.88 781 VAL A O 1
ATOM 6079 N N . THR A 1 782 ? -21.174 8.024 45.125 1.00 78.44 782 THR A N 1
ATOM 6080 C CA . THR A 1 782 ? -22.130 8.308 46.222 1.00 78.44 782 THR A CA 1
ATOM 6081 C C . THR A 1 782 ? -23.380 7.428 46.241 1.00 78.44 782 THR A C 1
ATOM 6083 O O . THR A 1 782 ? -24.186 7.572 47.157 1.00 78.44 782 THR A O 1
ATOM 6086 N N . GLY A 1 783 ? -23.594 6.557 45.245 1.00 79.19 783 GLY A N 1
ATOM 6087 C CA . GLY A 1 783 ? -24.792 5.704 45.164 1.00 79.19 783 GLY A CA 1
ATOM 6088 C C . GLY A 1 783 ? -26.110 6.465 44.938 1.00 79.19 783 GLY A C 1
ATOM 6089 O O . GLY A 1 783 ? -27.194 5.881 44.959 1.00 79.19 783 GLY A O 1
ATOM 6090 N N . ARG A 1 784 ? -26.061 7.789 44.733 1.00 85.62 784 ARG A N 1
ATOM 6091 C CA . ARG A 1 784 ? -27.250 8.592 44.426 1.00 85.62 784 ARG A CA 1
ATOM 6092 C C . ARG A 1 784 ? -27.729 8.277 43.011 1.00 85.62 784 ARG A C 1
ATOM 6094 O O . ARG A 1 784 ? -26.929 8.267 42.082 1.00 85.62 784 ARG A O 1
ATOM 6101 N N . LYS A 1 785 ? -29.036 8.095 42.823 1.00 88.62 785 LYS A N 1
ATOM 6102 C CA . LYS A 1 785 ? -29.625 7.929 41.487 1.00 88.62 785 LYS A CA 1
ATOM 6103 C C . LYS A 1 785 ? -29.848 9.268 40.784 1.00 88.62 785 LYS A C 1
ATOM 6105 O O . LYS A 1 785 ? -30.208 10.255 41.429 1.00 88.62 785 LYS A O 1
ATOM 6110 N N . TYR A 1 786 ? -29.648 9.277 39.471 1.00 89.25 786 TYR A N 1
ATOM 6111 C CA . TYR A 1 786 ? -29.965 10.373 38.554 1.00 89.25 786 TYR A CA 1
ATOM 6112 C C . TYR A 1 786 ? -30.769 9.850 37.360 1.00 89.25 786 TYR A C 1
ATOM 6114 O O . TYR A 1 786 ? -30.845 8.646 37.132 1.00 89.25 786 TYR A O 1
ATOM 6122 N N . SER A 1 787 ? -31.349 10.774 36.601 1.00 90.38 787 SER A N 1
ATOM 6123 C CA . SER A 1 787 ? -32.028 10.516 35.333 1.00 90.38 787 SER A CA 1
ATOM 6124 C C . SER A 1 787 ? -31.571 11.538 34.309 1.00 90.38 787 SER A C 1
ATOM 6126 O O . SER A 1 787 ? -31.213 12.656 34.683 1.00 90.38 787 SER A O 1
ATOM 6128 N N . VAL A 1 788 ? -31.597 11.140 33.044 1.00 92.44 788 VAL A N 1
ATOM 6129 C CA . VAL A 1 788 ? -31.173 11.932 31.891 1.00 92.44 788 VAL A CA 1
ATOM 6130 C C . VAL A 1 788 ? -32.149 11.645 30.751 1.00 92.44 788 VAL A C 1
ATOM 6132 O O . VAL A 1 788 ? -32.381 10.468 30.454 1.00 92.44 788 VAL A O 1
ATOM 6135 N N . ASP A 1 789 ? -32.720 12.671 30.123 1.00 92.88 789 ASP A N 1
ATOM 6136 C CA . ASP A 1 789 ? -33.702 12.473 29.052 1.00 92.88 789 ASP A CA 1
ATOM 6137 C C . ASP A 1 789 ? -32.987 12.421 27.690 1.00 92.88 789 ASP A C 1
ATOM 6139 O O . ASP A 1 789 ? -32.221 13.312 27.319 1.00 92.88 789 ASP A O 1
ATOM 6143 N N . VAL A 1 790 ? -33.216 11.351 26.932 1.00 95.06 790 VAL A N 1
ATOM 6144 C CA . VAL A 1 790 ? -32.438 10.960 25.749 1.00 95.06 790 VAL A CA 1
ATOM 6145 C C . VAL A 1 790 ? -33.230 11.260 24.471 1.00 95.06 790 VAL A C 1
ATOM 6147 O O . VAL A 1 790 ? -34.216 10.587 24.167 1.00 95.06 790 VAL A O 1
ATOM 6150 N N . GLY A 1 791 ? -32.805 12.286 23.732 1.00 94.81 791 GLY A N 1
ATOM 6151 C CA . GLY A 1 791 ? -33.570 12.961 22.677 1.00 94.81 791 GLY A CA 1
ATOM 6152 C C . GLY A 1 791 ? -32.949 12.866 21.279 1.00 94.81 791 GLY A C 1
ATOM 6153 O O . GLY A 1 791 ? -32.692 11.772 20.771 1.00 94.81 791 GLY A O 1
ATOM 6154 N N . TYR A 1 792 ? -32.737 14.015 20.627 1.00 95.38 792 TYR A N 1
ATOM 6155 C CA . TYR A 1 792 ? -32.262 14.110 19.236 1.00 95.38 792 TYR A CA 1
ATOM 6156 C C . TYR A 1 792 ? -30.898 13.438 19.001 1.00 95.38 792 TYR A C 1
ATOM 6158 O O . TYR A 1 792 ? -30.631 12.921 17.915 1.00 95.38 792 TYR A O 1
ATOM 6166 N N . GLU A 1 793 ? -30.047 13.365 20.029 1.00 94.94 793 GLU A N 1
ATOM 6167 C CA . GLU A 1 793 ? -28.764 12.658 19.991 1.00 94.94 793 GLU A CA 1
ATOM 6168 C C . GLU A 1 793 ? -28.893 11.166 19.624 1.00 94.94 793 GLU A C 1
ATOM 6170 O O . GLU A 1 793 ? -27.928 10.568 19.148 1.00 94.94 793 GLU A O 1
ATOM 6175 N N . ARG A 1 794 ? -30.089 10.565 19.744 1.00 95.94 794 ARG A N 1
ATOM 6176 C CA . ARG A 1 794 ? -30.369 9.210 19.242 1.00 95.94 794 ARG A CA 1
ATOM 6177 C C . ARG A 1 794 ? -30.094 9.083 17.741 1.00 95.94 794 ARG A C 1
ATOM 6179 O O . ARG A 1 794 ? -29.438 8.124 17.339 1.00 95.94 794 ARG A O 1
ATOM 6186 N N . PHE A 1 795 ? -30.553 10.035 16.927 1.00 96.06 795 PHE A N 1
ATOM 6187 C CA . PHE A 1 795 ? -30.357 9.987 15.474 1.00 96.06 795 PHE A CA 1
ATOM 6188 C C . PHE A 1 795 ? -29.217 10.876 14.976 1.00 96.06 795 PHE A C 1
ATOM 6190 O O . PHE A 1 795 ? -28.543 10.496 14.024 1.00 96.06 795 PHE A O 1
ATOM 6197 N N . LEU A 1 796 ? -28.942 12.009 15.634 1.00 96.06 796 LEU A N 1
ATOM 6198 C CA . LEU A 1 796 ? -27.842 12.901 15.248 1.00 96.06 796 LEU A CA 1
ATOM 6199 C C . LEU A 1 796 ? -26.463 12.263 15.455 1.00 96.06 796 LEU A C 1
ATOM 6201 O O . LEU A 1 796 ? -25.570 12.456 14.636 1.00 96.06 796 LEU A O 1
ATOM 6205 N N . ALA A 1 797 ? -26.270 11.487 16.526 1.00 95.19 797 ALA A N 1
ATOM 6206 C CA . ALA A 1 797 ? -24.947 10.978 16.876 1.00 95.19 797 ALA A CA 1
ATOM 6207 C C . ALA A 1 797 ? -24.295 10.083 15.800 1.00 95.19 797 ALA A C 1
ATOM 6209 O O . ALA A 1 797 ? -23.135 10.330 15.476 1.00 95.19 797 ALA A O 1
ATOM 6210 N N . PRO A 1 798 ? -24.975 9.078 15.209 1.00 96.25 798 PRO A N 1
ATOM 6211 C CA . PRO A 1 798 ? -24.408 8.294 14.109 1.00 96.25 798 PRO A CA 1
ATOM 6212 C C . PRO A 1 798 ? -24.564 8.963 12.729 1.00 96.25 798 PRO A C 1
ATOM 6214 O O . PRO A 1 798 ? -24.001 8.469 11.751 1.00 96.25 798 PRO A O 1
ATOM 6217 N N . GLU A 1 799 ? -25.296 10.077 12.622 1.00 96.31 799 GLU A N 1
ATOM 6218 C CA . GLU A 1 799 ? -25.471 10.820 11.366 1.00 96.31 799 GLU A CA 1
ATOM 6219 C C . GLU A 1 799 ? -24.161 11.459 10.879 1.00 96.31 799 GLU A C 1
ATOM 6221 O O . GLU A 1 799 ? -23.996 11.660 9.679 1.00 96.31 799 GLU A O 1
ATOM 6226 N N . ILE A 1 800 ? -23.183 11.679 11.768 1.00 95.81 800 ILE A N 1
ATOM 6227 C CA . ILE A 1 800 ? -21.866 12.251 11.429 1.00 95.81 800 ILE A CA 1
ATOM 6228 C C . ILE A 1 800 ? -21.035 11.383 10.462 1.00 95.81 800 ILE A C 1
ATOM 6230 O O . ILE A 1 800 ? -20.060 11.861 9.897 1.00 95.81 800 ILE A O 1
ATOM 6234 N N . PHE A 1 801 ? -21.417 10.124 10.214 1.00 96.38 801 PHE A N 1
ATOM 6235 C CA . PHE A 1 801 ? -20.847 9.337 9.110 1.00 96.38 801 PHE A CA 1
ATOM 6236 C C . PHE A 1 801 ? -21.367 9.761 7.730 1.00 96.38 801 PHE A C 1
ATOM 6238 O O . PHE A 1 801 ? -20.691 9.550 6.725 1.00 96.38 801 PHE A O 1
ATOM 6245 N N . PHE A 1 802 ? -22.572 10.321 7.666 1.00 96.44 802 PHE A N 1
ATOM 6246 C CA . PHE A 1 802 ? -23.265 10.688 6.431 1.00 96.44 802 PHE A CA 1
ATOM 6247 C C . PHE A 1 802 ? -23.283 12.205 6.204 1.00 96.44 802 PHE A C 1
ATOM 6249 O O . PHE A 1 802 ? -23.355 12.636 5.061 1.00 96.44 802 PHE A O 1
ATOM 6256 N N . ASN A 1 803 ? -23.170 12.996 7.275 1.00 95.62 803 ASN A N 1
ATOM 6257 C CA . ASN A 1 803 ? -23.050 14.453 7.265 1.00 95.62 803 ASN A CA 1
ATOM 6258 C C . ASN A 1 803 ? -21.973 14.876 8.294 1.00 95.62 803 ASN A C 1
ATOM 6260 O O . ASN A 1 803 ? -22.307 15.307 9.400 1.00 95.62 803 ASN A O 1
ATOM 6264 N N . PRO A 1 804 ? -20.672 14.692 7.991 1.00 94.44 804 PRO A N 1
ATOM 6265 C CA . PRO A 1 804 ? -19.586 14.883 8.963 1.00 94.44 804 PRO A CA 1
ATOM 6266 C C . PRO A 1 804 ? -19.356 16.349 9.362 1.00 94.44 804 PRO A C 1
ATOM 6268 O O . PRO A 1 804 ? -18.869 16.612 10.462 1.00 94.44 804 PRO A O 1
ATOM 6271 N N . GLU A 1 805 ? -19.797 17.290 8.522 1.00 92.69 805 GLU A N 1
ATOM 6272 C CA . GLU A 1 805 ? -19.824 18.740 8.775 1.00 92.69 805 GLU A CA 1
ATOM 6273 C C . GLU A 1 805 ? -20.567 19.144 10.065 1.00 92.69 805 GLU A C 1
ATOM 6275 O O . GLU A 1 805 ? -20.319 20.213 10.615 1.00 92.69 805 GLU A O 1
ATOM 6280 N N . ILE A 1 806 ? -21.436 18.270 10.590 1.00 91.50 806 ILE A N 1
ATOM 6281 C CA . ILE A 1 806 ? -22.144 18.455 11.866 1.00 91.50 806 ILE A CA 1
ATOM 6282 C C . ILE A 1 806 ? -21.176 18.407 13.072 1.00 91.50 806 ILE A C 1
ATOM 6284 O O . ILE A 1 806 ? -21.475 18.970 14.124 1.00 91.50 806 ILE A O 1
ATOM 6288 N N . TYR A 1 807 ? -20.018 17.747 12.936 1.00 90.69 807 TYR A N 1
ATOM 6289 C CA . TYR A 1 807 ? -19.037 17.539 14.013 1.00 90.69 807 TYR A CA 1
ATOM 6290 C C . TYR A 1 807 ? -17.624 18.047 13.678 1.00 90.69 807 TYR A C 1
ATOM 6292 O O . TYR A 1 807 ? -16.902 18.461 14.584 1.00 90.69 807 TYR A O 1
ATOM 6300 N N . SER A 1 808 ? -17.213 18.036 12.405 1.00 87.38 808 SER A N 1
ATOM 6301 C CA . SER A 1 808 ? -15.869 18.442 11.979 1.00 87.38 808 SER A CA 1
ATOM 6302 C C . SER A 1 808 ? -15.901 19.521 10.899 1.00 87.38 808 SER A C 1
ATOM 6304 O O . SER A 1 808 ? -16.514 19.346 9.851 1.00 87.38 808 SER A O 1
ATOM 6306 N N . SER A 1 809 ? -15.160 20.610 11.119 1.00 86.38 809 SER A N 1
ATOM 6307 C CA . SER A 1 809 ? -14.847 21.617 10.094 1.00 86.38 809 SER A CA 1
ATOM 6308 C C . SER A 1 809 ? -13.849 21.123 9.045 1.00 86.38 809 SER A C 1
ATOM 6310 O O . SER A 1 809 ? -13.810 21.642 7.931 1.00 86.38 809 SER A O 1
ATOM 6312 N N . ASP A 1 810 ? -13.022 20.146 9.415 1.00 87.69 810 ASP A N 1
ATOM 6313 C CA . ASP A 1 810 ? -11.803 19.784 8.687 1.00 87.69 810 ASP A CA 1
ATOM 6314 C C . ASP A 1 810 ? -12.031 18.577 7.764 1.00 87.69 810 ASP A C 1
ATOM 6316 O O . ASP A 1 810 ? -11.251 18.323 6.845 1.00 87.69 810 ASP A O 1
ATOM 6320 N N . PHE A 1 811 ? -13.107 17.824 8.009 1.00 90.56 811 PHE A N 1
ATOM 6321 C CA . PHE A 1 811 ? -13.463 16.615 7.284 1.00 90.56 811 PHE A CA 1
ATOM 6322 C C . PHE A 1 811 ? -14.942 16.653 6.886 1.00 90.56 811 PHE A C 1
ATOM 6324 O O . PHE A 1 811 ? -15.827 16.491 7.721 1.00 90.56 811 PHE A O 1
ATOM 6331 N N . LEU A 1 812 ? -15.195 16.871 5.592 1.00 93.12 812 LEU A N 1
ATOM 6332 C CA . LEU A 1 812 ? -16.526 17.193 5.063 1.00 93.12 812 LEU A CA 1
ATOM 6333 C C . LEU A 1 812 ? -17.134 16.087 4.179 1.00 93.12 812 LEU A C 1
ATOM 6335 O O . LEU A 1 812 ? -18.313 16.153 3.849 1.00 93.12 812 LEU A O 1
ATOM 6339 N N . THR A 1 813 ? -16.362 15.067 3.788 1.00 95.00 813 THR A N 1
ATOM 6340 C CA . THR A 1 813 ? -16.795 14.059 2.803 1.00 95.00 813 THR A CA 1
ATOM 6341 C C . THR A 1 813 ? -17.585 12.909 3.457 1.00 95.00 813 THR A C 1
ATOM 6343 O O . THR A 1 813 ? -17.035 12.212 4.314 1.00 95.00 813 THR A O 1
ATOM 6346 N N . PRO A 1 814 ? -18.845 12.648 3.055 1.00 96.62 814 PRO A N 1
ATOM 6347 C CA . PRO A 1 814 ? -19.653 11.545 3.581 1.00 96.62 814 PRO A CA 1
ATOM 6348 C C . PRO A 1 814 ? -19.062 10.148 3.333 1.00 96.62 814 PRO A C 1
ATOM 6350 O O . PRO A 1 814 ? -18.500 9.871 2.272 1.00 96.62 814 PRO A O 1
ATOM 6353 N N . LEU A 1 815 ? -19.304 9.210 4.257 1.00 97.00 815 LEU A N 1
ATOM 6354 C CA . LEU A 1 815 ? -18.931 7.795 4.113 1.00 97.00 815 LEU A CA 1
ATOM 6355 C C . LEU A 1 815 ? -19.389 7.166 2.776 1.00 97.00 815 LEU A C 1
ATOM 6357 O O . LEU A 1 815 ? -18.571 6.468 2.177 1.00 97.00 815 LEU A O 1
ATOM 6361 N N . PRO A 1 816 ? -20.620 7.389 2.259 1.00 97.69 816 PRO A N 1
ATOM 6362 C CA . PRO A 1 816 ? -21.017 6.856 0.954 1.00 97.69 816 PRO A CA 1
ATOM 6363 C C . PRO A 1 816 ? -20.127 7.333 -0.201 1.00 97.69 816 PRO A C 1
ATOM 6365 O O . PRO A 1 816 ? -19.787 6.526 -1.060 1.00 97.69 816 PRO A O 1
ATOM 6368 N N . GLU A 1 817 ? -19.707 8.602 -0.210 1.00 97.50 817 GLU A N 1
ATOM 6369 C CA . GLU A 1 817 ? -18.822 9.137 -1.255 1.00 97.50 817 GLU A CA 1
ATOM 6370 C C . GLU A 1 817 ? -17.413 8.549 -1.143 1.00 97.50 817 GLU A C 1
ATOM 6372 O O . GLU A 1 817 ? -16.823 8.180 -2.150 1.00 97.50 817 GLU A O 1
ATOM 6377 N N . ILE A 1 818 ? -16.905 8.344 0.075 1.00 97.75 818 ILE A N 1
ATOM 6378 C CA . ILE A 1 818 ? -15.588 7.724 0.297 1.00 97.75 818 ILE A CA 1
ATOM 6379 C C . ILE A 1 818 ? -15.580 6.250 -0.123 1.00 97.75 818 ILE A C 1
ATOM 6381 O O . ILE A 1 818 ? -14.598 5.779 -0.693 1.00 97.75 818 ILE A O 1
ATOM 6385 N N . VAL A 1 819 ? -16.666 5.513 0.124 1.00 98.00 819 VAL A N 1
ATOM 6386 C CA . VAL A 1 819 ? -16.813 4.124 -0.345 1.00 98.00 819 VAL A CA 1
ATOM 6387 C C . VAL A 1 819 ? -16.871 4.063 -1.871 1.00 98.00 819 VAL A C 1
ATOM 6389 O O . VAL A 1 819 ? -16.248 3.184 -2.466 1.00 98.00 819 VAL A O 1
ATOM 6392 N N . ASP A 1 820 ? -17.554 5.012 -2.507 1.00 97.50 820 ASP A N 1
ATOM 6393 C CA . ASP A 1 820 ? -17.586 5.146 -3.962 1.00 97.50 820 ASP A CA 1
ATOM 6394 C C . ASP A 1 820 ? -16.188 5.453 -4.535 1.00 97.50 820 ASP A C 1
ATOM 6396 O O . ASP A 1 820 ? -15.713 4.747 -5.425 1.00 97.50 820 ASP A O 1
ATOM 6400 N N . ASP A 1 821 ? -15.481 6.427 -3.956 1.00 96.88 821 ASP A N 1
ATOM 6401 C CA . ASP A 1 821 ? -14.122 6.839 -4.330 1.00 96.88 821 ASP A CA 1
ATOM 6402 C C . ASP A 1 821 ? -13.098 5.703 -4.209 1.00 96.88 821 ASP A C 1
ATOM 6404 O O . ASP A 1 821 ? -12.286 5.498 -5.112 1.00 96.88 821 ASP A O 1
ATOM 6408 N N . VAL A 1 822 ? -13.142 4.935 -3.117 1.00 97.12 822 VAL A N 1
ATOM 6409 C CA . VAL A 1 822 ? -12.288 3.754 -2.886 1.00 97.12 822 VAL A CA 1
ATOM 6410 C C . VAL A 1 822 ? -12.468 2.722 -3.999 1.00 97.12 822 VAL A C 1
ATOM 6412 O O . VAL A 1 822 ? -11.497 2.193 -4.552 1.00 97.12 822 VAL A O 1
ATOM 6415 N N . ILE A 1 823 ? -13.719 2.443 -4.365 1.00 97.31 823 ILE A N 1
ATOM 6416 C CA . ILE A 1 823 ? -14.041 1.473 -5.411 1.00 97.31 823 ILE A CA 1
ATOM 6417 C C . ILE A 1 823 ? -13.674 2.039 -6.793 1.00 97.31 823 ILE A C 1
ATOM 6419 O O . ILE A 1 823 ? -13.166 1.310 -7.643 1.00 97.31 823 ILE A O 1
ATOM 6423 N N . GLN A 1 824 ? -13.840 3.344 -7.011 1.00 94.62 824 GLN A N 1
ATOM 6424 C CA . GLN A 1 824 ? -13.483 4.033 -8.255 1.00 94.62 824 GLN A CA 1
ATOM 6425 C C . GLN A 1 824 ? -11.975 4.280 -8.431 1.00 94.62 824 GLN A C 1
ATOM 6427 O O . GLN A 1 824 ? -11.530 4.490 -9.561 1.00 94.62 824 GLN A O 1
ATOM 6432 N N . GLN A 1 825 ? -11.184 4.199 -7.360 1.00 92.56 825 GLN A N 1
ATOM 6433 C CA . GLN A 1 825 ? -9.715 4.199 -7.386 1.00 92.56 825 GLN A CA 1
ATOM 6434 C C . GLN A 1 825 ? -9.126 2.779 -7.496 1.00 92.56 825 GLN A C 1
ATOM 6436 O O . GLN A 1 825 ? -7.940 2.625 -7.777 1.00 92.56 825 GLN A O 1
ATOM 6441 N N . SER A 1 826 ? -9.949 1.737 -7.338 1.00 91.94 826 SER A N 1
ATOM 6442 C CA . SER A 1 826 ? -9.557 0.337 -7.557 1.00 91.94 826 SER A CA 1
ATOM 6443 C C . SER A 1 826 ? -9.554 -0.039 -9.059 1.00 91.94 826 SER A C 1
ATOM 6445 O O . SER A 1 826 ? -10.200 0.648 -9.863 1.00 91.94 826 SER A O 1
ATOM 6447 N N . PRO A 1 827 ? -8.871 -1.123 -9.481 1.00 84.56 827 PRO A N 1
ATOM 6448 C CA . PRO A 1 827 ? -8.907 -1.627 -10.862 1.00 84.56 827 PRO A CA 1
ATOM 6449 C C . PRO A 1 827 ? -10.335 -1.887 -11.382 1.00 84.56 827 PRO A C 1
ATOM 6451 O O . PRO A 1 827 ? -11.249 -2.147 -10.602 1.00 84.56 827 PRO A O 1
ATOM 6454 N N . ILE A 1 828 ? -10.556 -1.725 -12.694 1.00 84.75 828 ILE A N 1
ATOM 6455 C CA . ILE A 1 828 ? -11.902 -1.625 -13.308 1.00 84.75 828 ILE A CA 1
ATOM 6456 C C . ILE A 1 828 ? -12.687 -2.947 -13.250 1.00 84.75 828 ILE A C 1
ATOM 6458 O O . ILE A 1 828 ? -13.904 -2.945 -13.053 1.00 84.75 828 ILE A O 1
ATOM 6462 N N . ASP A 1 829 ? -11.982 -4.061 -13.403 1.00 87.50 829 ASP A N 1
ATOM 6463 C CA . ASP A 1 829 ? -12.471 -5.436 -13.313 1.00 87.50 829 ASP A CA 1
ATOM 6464 C C . ASP A 1 829 ? -13.074 -5.760 -11.936 1.00 87.50 829 ASP A C 1
ATOM 6466 O O . ASP A 1 829 ? -14.217 -6.221 -11.849 1.00 87.50 829 ASP A O 1
ATOM 6470 N N . VAL A 1 830 ? -12.362 -5.446 -10.850 1.00 90.50 830 VAL A N 1
ATOM 6471 C CA . VAL A 1 830 ? -12.793 -5.793 -9.486 1.00 90.50 830 VAL A CA 1
ATOM 6472 C C . VAL A 1 830 ? -13.959 -4.941 -8.976 1.00 90.50 830 VAL A C 1
ATOM 6474 O O . VAL A 1 830 ? -14.705 -5.403 -8.110 1.00 90.50 830 VAL A O 1
ATOM 6477 N N . ARG A 1 831 ? -14.190 -3.730 -9.518 1.00 94.12 831 ARG A N 1
ATOM 6478 C CA . ARG A 1 831 ? -15.187 -2.768 -8.980 1.00 94.12 831 ARG A CA 1
ATOM 6479 C C . ARG A 1 831 ? -16.579 -3.360 -8.813 1.00 94.12 831 ARG A C 1
ATOM 6481 O O . ARG A 1 831 ? -17.249 -3.079 -7.826 1.00 94.12 831 ARG A O 1
ATOM 6488 N N . ARG A 1 832 ? -17.020 -4.192 -9.761 1.00 93.00 832 ARG A N 1
ATOM 6489 C CA . ARG A 1 832 ? -18.342 -4.841 -9.704 1.00 93.00 832 ARG A CA 1
ATOM 6490 C C . ARG A 1 832 ? -18.458 -5.797 -8.514 1.00 93.00 832 ARG A C 1
ATOM 6492 O O . ARG A 1 832 ? -19.495 -5.815 -7.862 1.00 93.00 832 ARG A O 1
ATOM 6499 N N . GLY A 1 833 ? -17.393 -6.539 -8.202 1.00 92.56 833 GLY A N 1
ATOM 6500 C CA . GLY A 1 833 ? -17.318 -7.369 -6.997 1.00 92.56 833 GLY A CA 1
ATOM 6501 C C . GLY A 1 833 ? -17.275 -6.527 -5.720 1.00 92.56 833 GLY A C 1
ATOM 6502 O O . GLY A 1 833 ? -17.991 -6.826 -4.769 1.00 92.56 833 GLY A O 1
ATOM 6503 N N . LEU A 1 834 ? -16.509 -5.431 -5.731 1.00 96.00 834 LEU A N 1
ATOM 6504 C CA . LEU A 1 834 ? -16.405 -4.499 -4.605 1.00 96.00 834 LEU A CA 1
ATOM 6505 C C . LEU A 1 834 ? -17.749 -3.832 -4.247 1.00 96.00 834 LEU A C 1
ATOM 6507 O O . LEU A 1 834 ? -18.098 -3.797 -3.070 1.00 96.00 834 LEU A O 1
ATOM 6511 N N . TYR A 1 835 ? -18.533 -3.358 -5.228 1.00 96.69 835 TYR A N 1
ATOM 6512 C CA . TYR A 1 835 ? -19.883 -2.816 -4.979 1.00 96.69 835 TYR A CA 1
ATOM 6513 C C . TYR A 1 835 ? -20.889 -3.894 -4.544 1.00 96.69 835 TYR A C 1
ATOM 6515 O O . TYR A 1 835 ? -21.745 -3.620 -3.702 1.00 96.69 835 TYR A O 1
ATOM 6523 N N . LYS A 1 836 ? -20.809 -5.111 -5.106 1.00 94.19 836 LYS A N 1
ATOM 6524 C CA . LYS A 1 836 ? -21.718 -6.222 -4.768 1.00 94.19 836 LYS A CA 1
ATOM 6525 C C . LYS A 1 836 ? -21.469 -6.780 -3.358 1.00 94.19 836 LYS A C 1
ATOM 6527 O O . LYS A 1 836 ? -22.391 -7.318 -2.756 1.00 94.19 836 LYS A O 1
ATOM 6532 N N . ASN A 1 837 ? -20.249 -6.670 -2.831 1.00 94.69 837 ASN A N 1
ATOM 6533 C CA . ASN A 1 837 ? -19.853 -7.254 -1.548 1.00 94.69 837 ASN A CA 1
ATOM 6534 C C . ASN A 1 837 ? -19.235 -6.206 -0.606 1.00 94.69 837 ASN A C 1
ATOM 6536 O O . ASN A 1 837 ? -18.032 -6.228 -0.338 1.00 94.69 837 ASN A O 1
ATOM 6540 N N . ILE A 1 838 ? -20.052 -5.275 -0.102 1.00 96.69 838 ILE A N 1
ATOM 6541 C CA . ILE A 1 838 ? -19.621 -4.310 0.918 1.00 96.69 838 ILE A CA 1
ATOM 6542 C C . ILE A 1 838 ? -19.921 -4.892 2.305 1.00 96.69 838 ILE A C 1
ATOM 6544 O O . ILE A 1 838 ? -21.082 -5.071 2.674 1.00 96.69 838 ILE A O 1
ATOM 6548 N N . VAL A 1 839 ? -18.886 -5.189 3.088 1.00 95.06 839 VAL A N 1
ATOM 6549 C CA . VAL A 1 839 ? -18.998 -5.864 4.392 1.00 95.06 839 VAL A CA 1
ATOM 6550 C C . VAL A 1 839 ? -18.719 -4.886 5.527 1.00 95.06 839 VAL A C 1
ATOM 6552 O O . VAL A 1 839 ? -17.729 -4.156 5.516 1.00 95.06 839 VAL A O 1
ATOM 6555 N N . LEU A 1 840 ? -19.599 -4.880 6.527 1.00 94.56 840 LEU A N 1
ATOM 6556 C CA . LEU A 1 840 ? -19.486 -4.018 7.701 1.00 94.56 840 LEU A CA 1
ATOM 6557 C C . LEU A 1 840 ? -18.731 -4.718 8.839 1.00 94.56 840 LEU A C 1
ATOM 6559 O O . LEU A 1 840 ? -19.024 -5.866 9.171 1.00 94.56 840 LEU A O 1
ATOM 6563 N N . SER A 1 841 ? -17.799 -4.006 9.469 1.00 91.12 841 SER A N 1
ATOM 6564 C CA . SER A 1 841 ? -16.985 -4.484 10.588 1.00 91.12 841 SER A CA 1
ATOM 6565 C C . SER A 1 841 ? -16.849 -3.426 11.684 1.00 91.12 841 SER A C 1
ATOM 6567 O O . SER A 1 841 ? -17.005 -2.226 11.454 1.00 91.12 841 SER A O 1
ATOM 6569 N N . GLY A 1 842 ? -16.573 -3.876 12.904 1.00 88.19 842 GLY A N 1
ATOM 6570 C CA . GLY A 1 842 ? -16.337 -3.010 14.051 1.00 88.19 842 GLY A CA 1
ATOM 6571 C C . GLY A 1 842 ? -17.621 -2.499 14.711 1.00 88.19 842 GLY A C 1
ATOM 6572 O O . GLY A 1 842 ? -18.682 -2.358 14.096 1.00 88.19 842 GLY A O 1
ATOM 6573 N N . GLY A 1 843 ? -17.524 -2.233 16.016 1.00 88.75 843 GLY A N 1
ATOM 6574 C CA . GLY A 1 843 ? -18.669 -1.902 16.869 1.00 88.75 843 GLY A CA 1
ATOM 6575 C C . GLY A 1 843 ? -19.448 -0.651 16.450 1.00 88.75 843 GLY A C 1
ATOM 6576 O O . GLY A 1 843 ? -20.638 -0.568 16.734 1.00 88.75 843 GLY A O 1
ATOM 6577 N N . SER A 1 844 ? -18.825 0.286 15.736 1.00 93.25 844 SER A N 1
ATOM 6578 C CA . SER A 1 844 ? -19.470 1.529 15.301 1.00 93.25 844 SER A CA 1
ATOM 6579 C C . SER A 1 844 ? -20.258 1.379 13.987 1.00 93.25 844 SER A C 1
ATOM 6581 O O . SER A 1 844 ? -20.958 2.306 13.598 1.00 93.25 844 SER A O 1
ATOM 6583 N N . THR A 1 845 ? -20.246 0.200 13.340 1.00 94.56 845 THR A N 1
ATOM 6584 C CA . THR A 1 845 ? -21.205 -0.146 12.260 1.00 94.56 845 THR A CA 1
ATOM 6585 C C . THR A 1 845 ? -22.483 -0.830 12.770 1.00 94.56 845 THR A C 1
ATOM 6587 O O . THR A 1 845 ? -23.367 -1.159 11.978 1.00 94.56 845 THR A O 1
ATOM 6590 N N . MET A 1 846 ? -22.602 -1.054 14.087 1.00 92.81 846 MET A N 1
ATOM 6591 C CA . MET A 1 846 ? -23.733 -1.762 14.710 1.00 92.81 846 MET A CA 1
ATOM 6592 C C . MET A 1 846 ? -25.025 -0.934 14.807 1.00 92.81 846 MET A C 1
ATOM 6594 O O . MET A 1 846 ? -26.059 -1.492 15.177 1.00 92.81 846 MET A O 1
ATOM 6598 N N . PHE A 1 847 ? -24.994 0.374 14.518 1.00 94.62 847 PHE A N 1
ATOM 6599 C CA . PHE A 1 847 ? -26.180 1.229 14.622 1.00 94.62 847 PHE A CA 1
ATOM 6600 C C . PHE A 1 847 ? -27.324 0.714 13.745 1.00 94.62 847 PHE A C 1
ATOM 6602 O O . PHE A 1 847 ? -27.127 0.301 12.596 1.00 94.62 847 PHE A O 1
ATOM 6609 N N . GLN A 1 848 ? -28.548 0.773 14.274 1.00 93.69 848 GLN A N 1
ATOM 6610 C CA . GLN A 1 848 ? -29.719 0.316 13.532 1.00 93.69 848 GLN A CA 1
ATOM 6611 C C . GLN A 1 848 ? -29.846 1.098 12.215 1.00 93.69 848 GLN A C 1
ATOM 6613 O O . GLN A 1 848 ? -29.600 2.301 12.165 1.00 93.69 848 GLN A O 1
ATOM 6618 N N . HIS A 1 849 ? -30.181 0.383 11.140 1.00 95.12 849 HIS A N 1
ATOM 6619 C CA . HIS A 1 849 ? -30.289 0.882 9.761 1.00 95.12 849 HIS A CA 1
ATOM 6620 C C . HIS A 1 849 ? -29.005 1.411 9.085 1.00 95.12 849 HIS A C 1
ATOM 6622 O O . HIS A 1 849 ? -29.082 1.741 7.901 1.00 95.12 849 HIS A O 1
ATOM 6628 N N . PHE A 1 850 ? -27.829 1.400 9.731 1.00 96.19 850 PHE A N 1
ATOM 6629 C CA . PHE A 1 850 ? -26.563 1.901 9.160 1.00 96.19 850 PHE A CA 1
ATOM 6630 C C . PHE A 1 850 ? -26.270 1.366 7.746 1.00 96.19 850 PHE A C 1
ATOM 6632 O O . PHE A 1 850 ? -26.110 2.136 6.800 1.00 96.19 850 PHE A O 1
ATOM 6639 N N . GLY A 1 851 ? -26.292 0.039 7.569 1.00 95.25 851 GLY A N 1
ATOM 6640 C CA . GLY A 1 851 ? -26.062 -0.590 6.263 1.00 95.25 851 GLY A CA 1
ATOM 6641 C C . GLY A 1 851 ? -27.147 -0.296 5.219 1.00 95.25 851 GLY A C 1
ATOM 6642 O O . GLY A 1 851 ? -26.849 -0.229 4.030 1.00 95.25 851 GLY A O 1
ATOM 6643 N N . ASN A 1 852 ? -28.392 -0.056 5.648 1.00 94.94 852 ASN A N 1
ATOM 6644 C CA . ASN A 1 852 ? -29.494 0.294 4.746 1.00 94.94 852 ASN A CA 1
ATOM 6645 C C . ASN A 1 852 ? -29.344 1.730 4.228 1.00 94.94 852 ASN A C 1
ATOM 6647 O O . ASN A 1 852 ? -29.534 1.970 3.036 1.00 94.94 852 ASN A O 1
ATOM 6651 N N . ARG A 1 853 ? -28.977 2.668 5.114 1.00 96.44 853 ARG A N 1
ATOM 6652 C CA . ARG A 1 853 ? -28.662 4.060 4.770 1.00 96.44 853 ARG A CA 1
ATOM 6653 C C . ARG A 1 853 ? -27.495 4.114 3.789 1.00 96.44 853 ARG A C 1
ATOM 6655 O O . ARG A 1 853 ? -27.649 4.659 2.701 1.00 96.44 853 ARG A O 1
ATOM 6662 N N . LEU A 1 854 ? -26.384 3.455 4.124 1.00 97.25 854 LEU A N 1
ATOM 6663 C CA . LEU A 1 854 ? -25.211 3.372 3.257 1.00 97.25 854 LEU A CA 1
ATOM 6664 C C . LEU A 1 854 ? -25.548 2.782 1.879 1.00 97.25 854 LEU A C 1
ATOM 6666 O O . LEU A 1 854 ? -25.198 3.384 0.870 1.00 97.25 854 LEU A O 1
ATOM 6670 N N . LYS A 1 855 ? -26.264 1.647 1.816 1.00 96.69 855 LYS A N 1
ATOM 6671 C CA . LYS A 1 855 ? -26.667 1.028 0.539 1.00 96.69 855 LYS A CA 1
ATOM 6672 C C . LYS A 1 855 ? -27.528 1.965 -0.311 1.00 96.69 855 LYS A C 1
ATOM 6674 O O . LYS A 1 855 ? -27.332 2.021 -1.522 1.00 96.69 855 LYS A O 1
ATOM 6679 N N . ARG A 1 856 ? -28.482 2.674 0.303 1.00 96.12 856 ARG A N 1
ATOM 6680 C CA . ARG A 1 856 ? -29.367 3.627 -0.386 1.00 96.12 856 ARG A CA 1
ATOM 6681 C C . ARG A 1 856 ? -28.564 4.781 -0.982 1.00 96.12 856 ARG A C 1
ATOM 6683 O O . ARG A 1 856 ? -28.674 5.033 -2.178 1.00 96.12 856 ARG A O 1
ATOM 6690 N N . ASP A 1 857 ? -27.762 5.444 -0.157 1.00 96.81 857 ASP A N 1
ATOM 6691 C CA . ASP A 1 857 ? -27.056 6.671 -0.529 1.00 96.81 857 ASP A CA 1
ATOM 6692 C C . ASP A 1 857 ? -25.950 6.363 -1.556 1.00 96.81 857 ASP A C 1
ATOM 6694 O O . ASP A 1 857 ? -25.866 7.019 -2.592 1.00 96.81 857 ASP A O 1
ATOM 6698 N N . LEU A 1 858 ? -25.185 5.282 -1.356 1.00 97.06 858 LEU A N 1
ATOM 6699 C CA . LEU A 1 858 ? -24.193 4.811 -2.327 1.00 97.06 858 LEU A CA 1
ATOM 6700 C C . LEU A 1 858 ? -24.836 4.408 -3.661 1.00 97.06 858 LEU A C 1
ATOM 6702 O O . LEU A 1 858 ? -24.321 4.758 -4.721 1.00 97.06 858 LEU A O 1
ATOM 6706 N N . LYS A 1 859 ? -25.988 3.721 -3.643 1.00 95.81 859 LYS A N 1
ATOM 6707 C CA . LYS A 1 859 ? -26.696 3.399 -4.888 1.00 95.81 859 LYS A CA 1
ATOM 6708 C C . LYS A 1 859 ? -27.163 4.662 -5.621 1.00 95.81 859 LYS A C 1
ATOM 6710 O O . LYS A 1 859 ? -27.025 4.716 -6.837 1.00 95.81 859 LYS A O 1
ATOM 6715 N N . GLN A 1 860 ? -27.638 5.688 -4.912 1.00 95.12 860 GLN A N 1
ATOM 6716 C CA . GLN A 1 860 ? -27.994 6.973 -5.526 1.00 95.12 860 GLN A CA 1
ATOM 6717 C C . GLN A 1 860 ? -26.782 7.675 -6.163 1.00 95.12 860 GLN A C 1
ATOM 6719 O O . GLN A 1 860 ? -26.914 8.224 -7.257 1.00 95.12 860 GLN A O 1
ATOM 6724 N N . LEU A 1 861 ? -25.599 7.624 -5.536 1.00 95.31 861 LEU A N 1
ATOM 6725 C CA . LEU A 1 861 ? -24.355 8.152 -6.114 1.00 95.31 861 LEU A CA 1
ATOM 6726 C C . LEU A 1 861 ? -23.964 7.421 -7.409 1.00 95.31 861 LEU A C 1
ATOM 6728 O O . LEU A 1 861 ? -23.690 8.072 -8.423 1.00 95.31 861 LEU A O 1
ATOM 6732 N N . VAL A 1 862 ? -23.982 6.084 -7.382 1.00 94.25 862 VAL A N 1
ATOM 6733 C CA . VAL A 1 862 ? -23.636 5.227 -8.525 1.00 94.25 862 VAL A CA 1
ATOM 6734 C C . VAL A 1 862 ? -24.634 5.404 -9.671 1.00 94.25 862 VAL A C 1
ATOM 6736 O O . VAL A 1 862 ? -24.215 5.684 -10.794 1.00 94.25 862 VAL A O 1
ATOM 6739 N N . ASP A 1 863 ? -25.940 5.305 -9.404 1.00 92.69 863 ASP A N 1
ATOM 6740 C CA . ASP A 1 863 ? -26.990 5.446 -10.422 1.00 92.69 863 ASP A CA 1
ATOM 6741 C C . ASP A 1 863 ? -26.925 6.833 -11.088 1.00 92.69 863 ASP A C 1
ATOM 6743 O O . ASP A 1 863 ? -26.870 6.919 -12.314 1.00 92.69 863 ASP A O 1
ATOM 6747 N N . ARG A 1 864 ? -26.775 7.913 -10.301 1.00 92.38 864 ARG A N 1
ATOM 6748 C CA . ARG A 1 864 ? -26.594 9.289 -10.807 1.00 92.38 864 ARG A CA 1
ATOM 6749 C C . ARG A 1 864 ? -25.424 9.406 -11.789 1.00 92.38 864 ARG A C 1
ATOM 6751 O O . ARG A 1 864 ? -25.556 10.073 -12.815 1.00 92.38 864 ARG A O 1
ATOM 6758 N N . ARG A 1 865 ? -24.282 8.768 -11.502 1.00 91.56 865 ARG A N 1
ATOM 6759 C CA . ARG A 1 865 ? -23.113 8.767 -12.402 1.00 91.56 865 ARG A CA 1
ATOM 6760 C C . ARG A 1 865 ? -23.387 7.985 -13.691 1.00 91.56 865 ARG A C 1
ATOM 6762 O O . ARG A 1 865 ? -22.939 8.400 -14.763 1.00 91.56 865 ARG A O 1
ATOM 6769 N N . LEU A 1 866 ? -24.112 6.869 -13.608 1.00 88.31 866 LEU A N 1
ATOM 6770 C CA . LEU A 1 866 ? -24.489 6.073 -14.780 1.00 88.31 866 LEU A CA 1
ATOM 6771 C C . LEU A 1 866 ? -25.476 6.835 -15.680 1.00 88.31 866 LEU A C 1
ATOM 6773 O O . LEU A 1 866 ? -25.282 6.855 -16.896 1.00 88.31 866 LEU A O 1
ATOM 6777 N N . ASP A 1 867 ? -26.456 7.527 -15.097 1.00 87.44 867 ASP A N 1
ATOM 6778 C CA . ASP A 1 867 ? -27.418 8.365 -15.823 1.00 87.44 867 ASP A CA 1
ATOM 6779 C C . ASP A 1 867 ? -26.735 9.553 -16.514 1.00 87.44 867 ASP A C 1
ATOM 6781 O O . ASP A 1 867 ? -26.945 9.780 -17.707 1.00 87.44 867 ASP A O 1
ATOM 6785 N N . GLN A 1 868 ? -25.845 10.268 -15.814 1.00 86.88 868 GLN A N 1
ATOM 6786 C CA . GLN A 1 868 ? -25.024 11.331 -16.411 1.00 86.88 868 GLN A CA 1
ATOM 6787 C C . GLN A 1 868 ? -24.207 10.814 -17.606 1.00 86.88 868 GLN A C 1
ATOM 6789 O O . GLN A 1 868 ? -24.177 11.449 -18.661 1.00 86.88 868 GLN A O 1
ATOM 6794 N N . SER A 1 869 ? -23.604 9.629 -17.472 1.00 83.00 869 SER A N 1
ATOM 6795 C CA . SER A 1 869 ? -22.835 8.987 -18.546 1.00 83.00 869 SER A CA 1
ATOM 6796 C C . SER A 1 869 ? -23.714 8.626 -19.752 1.00 83.00 869 SER A C 1
ATOM 6798 O O . SER A 1 869 ? -23.306 8.828 -20.897 1.00 83.00 869 SER A O 1
ATOM 6800 N N . ALA A 1 870 ? -24.936 8.138 -19.517 1.00 82.56 870 ALA A N 1
ATOM 6801 C CA . ALA A 1 870 ? -25.895 7.803 -20.570 1.00 82.56 870 ALA A CA 1
ATOM 6802 C C . ALA A 1 870 ? -26.427 9.051 -21.301 1.00 82.56 870 ALA A C 1
ATOM 6804 O O . ALA A 1 870 ? -26.577 9.022 -22.525 1.00 82.56 870 ALA A O 1
ATOM 6805 N N . VAL A 1 871 ? -26.664 10.156 -20.582 1.00 85.31 871 VAL A N 1
ATOM 6806 C CA . VAL A 1 871 ? -27.059 11.451 -21.165 1.00 85.31 871 VAL A CA 1
ATOM 6807 C C . VAL A 1 871 ? -25.940 12.020 -22.040 1.00 85.31 871 VAL A C 1
ATOM 6809 O O . VAL A 1 871 ? -26.190 12.350 -23.199 1.00 85.31 871 VAL A O 1
ATOM 6812 N N . LEU A 1 872 ? -24.701 12.068 -21.535 1.00 81.75 872 LEU A N 1
ATOM 6813 C CA . LEU A 1 872 ? -23.534 12.544 -22.294 1.00 81.75 872 LEU A CA 1
ATOM 6814 C C . LEU A 1 872 ? -23.246 11.681 -23.535 1.00 81.75 872 LEU A C 1
ATOM 6816 O O . LEU A 1 872 ? -22.844 12.204 -24.570 1.00 81.75 872 LEU A O 1
ATOM 6820 N N . SER A 1 873 ? -23.522 10.376 -23.463 1.00 77.56 873 SER A N 1
ATOM 6821 C CA . SER A 1 873 ? -23.384 9.435 -24.587 1.00 77.56 873 SER A CA 1
ATOM 6822 C C . SER A 1 873 ? -24.556 9.475 -25.584 1.00 77.56 873 SER A C 1
ATOM 6824 O O . SER A 1 873 ? -24.675 8.577 -26.419 1.00 77.56 873 SER A O 1
ATOM 6826 N N . GLY A 1 874 ? -25.484 10.436 -25.475 1.00 76.50 874 GLY A N 1
ATOM 6827 C CA . GLY A 1 874 ? -26.669 10.522 -26.340 1.00 76.50 874 GLY A CA 1
ATOM 6828 C C . GLY A 1 874 ? -27.571 9.279 -26.283 1.00 76.50 874 GLY A C 1
ATOM 6829 O O . GLY A 1 874 ? -28.222 8.943 -27.268 1.00 76.50 874 GLY A O 1
ATOM 6830 N N . SER A 1 875 ? -27.568 8.549 -25.160 1.00 72.62 875 SER A N 1
ATOM 6831 C CA . SER A 1 875 ? -28.154 7.207 -24.989 1.00 72.62 875 SER A CA 1
ATOM 6832 C C . SER A 1 875 ? -27.617 6.095 -25.911 1.00 72.62 875 SER A C 1
ATOM 6834 O O . SER A 1 875 ? -28.143 4.983 -25.854 1.00 72.62 875 SER A O 1
ATOM 6836 N N . ALA A 1 876 ? -26.570 6.338 -26.711 1.00 59.41 876 ALA A N 1
ATOM 6837 C CA . ALA A 1 876 ? -25.985 5.336 -27.612 1.00 59.41 876 ALA A CA 1
ATOM 6838 C C . ALA A 1 876 ? -25.262 4.202 -26.861 1.00 59.41 876 ALA A C 1
ATOM 6840 O O . ALA A 1 876 ? -25.212 3.071 -27.339 1.00 59.41 876 ALA A O 1
ATOM 6841 N N . VAL A 1 877 ? -24.744 4.494 -25.664 1.00 59.53 877 VAL A N 1
ATOM 6842 C CA . VAL A 1 877 ? -24.182 3.511 -24.732 1.00 59.53 877 VAL A CA 1
ATOM 6843 C C . VAL A 1 877 ? -25.013 3.529 -23.453 1.00 59.53 877 VAL A C 1
ATOM 6845 O O . VAL A 1 877 ? -25.184 4.573 -22.825 1.00 59.53 877 VAL A O 1
ATOM 6848 N N . ARG A 1 878 ? -25.522 2.360 -23.051 1.00 63.88 878 ARG A N 1
ATOM 6849 C CA . ARG A 1 878 ? -26.159 2.136 -21.747 1.00 63.88 878 ARG A CA 1
ATOM 6850 C C . ARG A 1 878 ? -25.324 1.137 -20.959 1.00 63.88 878 ARG A C 1
ATOM 6852 O O . ARG A 1 878 ? -24.899 0.122 -21.507 1.00 63.88 878 ARG A O 1
ATOM 6859 N N . SER A 1 879 ? -25.087 1.420 -19.682 1.00 72.81 879 SER A N 1
ATOM 6860 C CA . SER A 1 879 ? -24.423 0.467 -18.795 1.00 72.81 879 SER A CA 1
ATOM 6861 C C . SER A 1 879 ? -25.340 -0.729 -18.508 1.00 72.81 879 SER A C 1
ATOM 6863 O O . SER A 1 879 ? -26.562 -0.637 -18.610 1.00 72.81 879 SER A O 1
ATOM 6865 N N . SER A 1 880 ? -24.762 -1.850 -18.076 1.00 71.94 880 SER A N 1
ATOM 6866 C CA . SER A 1 880 ? -25.515 -3.018 -17.590 1.00 71.94 880 SER A CA 1
ATOM 6867 C C . SER A 1 880 ? -26.156 -2.809 -16.206 1.00 71.94 880 SER A C 1
ATOM 6869 O O . SER A 1 880 ? -26.498 -3.786 -15.546 1.00 71.94 880 SER A O 1
ATOM 6871 N N . GLY A 1 881 ? -26.198 -1.569 -15.704 1.00 77.38 881 GLY A N 1
ATOM 6872 C CA . GLY A 1 881 ? -26.319 -1.282 -14.277 1.00 77.38 881 GLY A CA 1
ATOM 6873 C C . GLY A 1 881 ? -25.093 -1.732 -13.467 1.00 77.38 881 GLY A C 1
ATOM 6874 O O . GLY A 1 881 ? -24.190 -2.412 -13.970 1.00 77.38 881 GLY A O 1
ATOM 6875 N N . VAL A 1 882 ? -25.082 -1.340 -12.192 1.00 88.88 882 VAL A N 1
ATOM 6876 C CA . VAL A 1 882 ? -24.151 -1.816 -11.161 1.00 88.88 882 VAL A CA 1
ATOM 6877 C C . VAL A 1 882 ? -24.982 -2.282 -9.967 1.00 88.88 882 VAL A C 1
ATOM 6879 O O . VAL A 1 882 ? -25.846 -1.554 -9.475 1.00 88.88 882 VAL A O 1
ATOM 6882 N N . GLU A 1 883 ? -24.740 -3.511 -9.518 1.00 92.25 883 GLU A N 1
ATOM 6883 C CA . GLU A 1 883 ? -25.317 -4.029 -8.280 1.00 92.25 883 GLU A CA 1
ATOM 6884 C C . GLU A 1 883 ? -24.517 -3.488 -7.090 1.00 92.25 883 GLU A C 1
ATOM 6886 O O . GLU A 1 883 ? -23.296 -3.621 -7.046 1.00 92.25 883 GLU A O 1
ATOM 6891 N N . VAL A 1 884 ? -25.217 -2.871 -6.137 1.00 95.25 884 VAL A N 1
ATOM 6892 C CA . VAL A 1 884 ? -24.652 -2.399 -4.867 1.00 95.25 884 VAL A CA 1
ATOM 6893 C C . VAL A 1 884 ? -25.321 -3.180 -3.745 1.00 95.25 884 VAL A C 1
ATOM 6895 O O . VAL A 1 884 ? -26.553 -3.144 -3.621 1.00 95.25 884 VAL A O 1
ATOM 6898 N N . ASP A 1 885 ? -24.549 -3.864 -2.903 1.00 94.94 885 ASP A N 1
ATOM 6899 C CA . ASP A 1 885 ? -25.074 -4.478 -1.686 1.00 94.94 885 ASP A CA 1
ATOM 6900 C C . ASP A 1 885 ? -24.161 -4.306 -0.473 1.00 94.94 885 ASP A C 1
ATOM 6902 O O . ASP A 1 885 ? -22.939 -4.361 -0.566 1.00 94.94 885 ASP A O 1
ATOM 6906 N N . VAL A 1 886 ? -24.806 -4.094 0.675 1.00 95.44 886 VAL A N 1
ATOM 6907 C CA . VAL A 1 886 ? -24.167 -3.925 1.978 1.00 95.44 886 VAL A CA 1
ATOM 6908 C C . VAL A 1 886 ? -24.652 -5.050 2.885 1.00 95.44 886 VAL A C 1
ATOM 6910 O O . VAL A 1 886 ? -25.857 -5.229 3.112 1.00 95.44 886 VAL A O 1
ATOM 6913 N N . ILE A 1 887 ? -23.699 -5.825 3.391 1.00 91.44 887 ILE A N 1
ATOM 6914 C CA . ILE A 1 887 ? -23.928 -7.023 4.189 1.00 91.44 887 ILE A CA 1
ATOM 6915 C C . ILE A 1 887 ? -23.733 -6.677 5.664 1.00 91.44 887 ILE A C 1
ATOM 6917 O O . ILE A 1 887 ? -22.620 -6.488 6.153 1.00 91.44 887 ILE A O 1
ATOM 6921 N N . SER A 1 888 ? -24.855 -6.633 6.377 1.00 86.56 888 SER A N 1
ATOM 6922 C CA . SER A 1 888 ? -24.908 -6.749 7.831 1.00 86.56 888 SER A CA 1
ATOM 6923 C C . SER A 1 888 ? -25.009 -8.222 8.243 1.00 86.56 888 SER A C 1
ATOM 6925 O O . SER A 1 888 ? -25.565 -9.064 7.525 1.00 86.56 888 SER A O 1
ATOM 6927 N N . HIS A 1 889 ? -24.455 -8.551 9.409 1.00 83.06 889 HIS A N 1
ATOM 6928 C CA . HIS A 1 889 ? -24.458 -9.905 9.961 1.00 83.06 889 HIS A CA 1
ATOM 6929 C C . HIS A 1 889 ? -24.313 -9.885 11.485 1.00 83.06 889 HIS A C 1
ATOM 6931 O O . HIS A 1 889 ? -23.648 -9.018 12.050 1.00 83.06 889 HIS A O 1
ATOM 6937 N N . LYS A 1 890 ? -24.872 -10.889 12.173 1.00 75.50 890 LYS A N 1
ATOM 6938 C CA . LYS A 1 890 ? -24.959 -10.915 13.649 1.00 75.50 890 LYS A CA 1
ATOM 6939 C C . LYS A 1 890 ? -23.611 -10.745 14.371 1.00 75.50 890 LYS A C 1
ATOM 6941 O O . LYS A 1 890 ? -23.590 -10.257 15.492 1.00 75.50 890 LYS A O 1
ATOM 6946 N N . ARG A 1 891 ? -22.496 -11.103 13.724 1.00 74.94 891 ARG A N 1
ATOM 6947 C CA . ARG A 1 891 ? -21.133 -11.046 14.284 1.00 74.94 891 ARG A CA 1
ATOM 6948 C C . ARG A 1 891 ? -20.365 -9.732 14.023 1.00 74.94 891 ARG A C 1
ATOM 6950 O O . ARG A 1 891 ? -19.172 -9.668 14.293 1.00 74.94 891 ARG A O 1
ATOM 6957 N N . GLN A 1 892 ? -21.025 -8.674 13.527 1.00 78.06 892 GLN A N 1
ATOM 6958 C CA . GLN A 1 892 ? -20.402 -7.384 13.139 1.00 78.06 892 GLN A CA 1
ATOM 6959 C C . GLN A 1 892 ? -19.516 -6.744 14.227 1.00 78.06 892 GLN A C 1
ATOM 6961 O O . GLN A 1 892 ? -18.499 -6.131 13.914 1.00 78.06 892 GLN A O 1
ATOM 6966 N N . ARG A 1 893 ? -19.852 -6.914 15.514 1.00 73.44 893 ARG A N 1
ATOM 6967 C CA . ARG A 1 893 ? -19.077 -6.340 16.630 1.00 73.44 893 ARG A CA 1
ATOM 6968 C C . ARG A 1 893 ? -17.687 -6.979 16.804 1.00 73.44 893 ARG A C 1
ATOM 6970 O O . ARG A 1 893 ? -16.807 -6.339 17.373 1.00 73.44 893 ARG A O 1
ATOM 6977 N N . GLN A 1 894 ? -17.509 -8.235 16.382 1.00 67.38 894 GLN A N 1
ATOM 6978 C CA . GLN A 1 894 ? -16.360 -9.103 16.706 1.00 67.38 894 GLN A CA 1
ATOM 6979 C C . GLN A 1 894 ? -16.017 -10.028 15.523 1.00 67.38 894 GLN A C 1
ATOM 6981 O O . GLN A 1 894 ? -15.848 -11.246 15.652 1.00 67.38 894 GLN A O 1
ATOM 6986 N N . VAL A 1 895 ? -15.945 -9.428 14.335 1.00 57.56 895 VAL A N 1
ATOM 6987 C CA . VAL A 1 895 ? -15.796 -10.133 13.054 1.00 57.56 895 VAL A CA 1
ATOM 6988 C C . VAL A 1 895 ? -14.528 -10.987 13.005 1.00 57.56 895 VAL A C 1
ATOM 6990 O O . VAL A 1 895 ? -14.536 -12.116 12.531 1.00 57.56 895 VAL A O 1
ATOM 6993 N N . VAL A 1 896 ? -13.450 -10.453 13.571 1.00 56.34 896 VAL A N 1
ATOM 6994 C CA . VAL A 1 896 ? -12.092 -10.990 13.489 1.00 56.34 896 VAL A CA 1
ATOM 6995 C C . VAL A 1 896 ? -11.950 -12.332 14.225 1.00 56.34 896 VAL A C 1
ATOM 6997 O O . VAL A 1 896 ? -11.560 -13.336 13.626 1.00 56.34 896 VAL A O 1
ATOM 7000 N N . ASN A 1 897 ? -12.353 -12.397 15.498 1.00 53.62 897 ASN A N 1
ATOM 7001 C CA . ASN A 1 897 ? -12.215 -13.621 16.299 1.00 53.62 897 ASN A CA 1
ATOM 7002 C C . ASN A 1 897 ? -13.167 -14.733 15.852 1.00 53.62 897 ASN A C 1
ATOM 7004 O O . ASN A 1 897 ? -12.793 -15.905 15.817 1.00 53.62 897 ASN A O 1
ATOM 7008 N N . SER A 1 898 ? -14.387 -14.373 15.455 1.00 48.94 898 SER A N 1
ATOM 7009 C CA . SER A 1 898 ? -15.437 -15.351 15.159 1.00 48.94 898 SER A CA 1
ATOM 7010 C C . SER A 1 898 ? -15.270 -16.106 13.827 1.00 48.94 898 SER A C 1
ATOM 7012 O O . SER A 1 898 ? -16.031 -17.041 13.559 1.00 48.94 898 SER A O 1
ATOM 7014 N N . ASN A 1 899 ? -14.249 -15.762 13.030 1.00 49.94 899 ASN A N 1
ATOM 7015 C CA . ASN A 1 899 ? -13.868 -16.453 11.789 1.00 49.94 899 ASN A CA 1
ATOM 7016 C C . ASN A 1 899 ? -12.587 -17.267 11.876 1.00 49.94 899 ASN A C 1
ATOM 7018 O O . ASN A 1 899 ? -12.311 -18.059 10.976 1.00 49.94 899 ASN A O 1
ATOM 7022 N N . CYS A 1 900 ? -11.820 -17.131 12.952 1.00 47.88 900 CYS A N 1
ATOM 7023 C CA . CYS A 1 900 ? -10.667 -17.997 13.153 1.00 47.88 900 CYS A CA 1
ATOM 7024 C C . CYS A 1 900 ? -11.121 -19.463 13.263 1.00 47.88 900 CYS A C 1
ATOM 7026 O O . CYS A 1 900 ? -10.457 -20.330 12.724 1.00 47.88 900 CYS A O 1
ATOM 7028 N N . HIS A 1 901 ? -12.333 -19.724 13.773 1.00 45.59 901 HIS A N 1
ATOM 7029 C CA . HIS A 1 901 ? -13.046 -21.007 13.652 1.00 45.59 901 HIS A CA 1
ATOM 7030 C C . HIS A 1 901 ? -13.181 -21.521 12.196 1.00 45.59 901 HIS A C 1
ATOM 7032 O O . HIS A 1 901 ? -13.164 -22.729 11.964 1.00 45.59 901 HIS A O 1
ATOM 7038 N N . VAL A 1 902 ? -13.374 -20.645 11.205 1.00 45.44 902 VAL A N 1
ATOM 7039 C CA . VAL A 1 902 ? -13.537 -21.038 9.791 1.00 45.44 902 VAL A CA 1
ATOM 7040 C C . VAL A 1 902 ? -12.182 -21.369 9.162 1.00 45.44 902 VAL A C 1
ATOM 7042 O O . VAL A 1 902 ? -12.085 -22.334 8.412 1.00 45.44 902 VAL A O 1
ATOM 7045 N N . LEU A 1 903 ? -11.141 -20.601 9.496 1.00 44.56 903 LEU A N 1
ATOM 7046 C CA . LEU A 1 903 ? -9.801 -20.727 8.908 1.00 44.56 903 LEU A CA 1
ATOM 7047 C C . LEU A 1 903 ? -8.874 -21.701 9.660 1.00 44.56 903 LEU A C 1
ATOM 7049 O O . LEU A 1 903 ? -7.949 -22.236 9.061 1.00 44.56 903 LEU A O 1
ATOM 7053 N N . SER A 1 904 ? -9.120 -21.976 10.946 1.00 41.12 904 SER A N 1
ATOM 7054 C CA . SER A 1 904 ? -8.361 -22.951 11.747 1.00 41.12 904 SER A CA 1
ATOM 7055 C C . SER A 1 904 ? -8.888 -24.384 11.622 1.00 41.12 904 SER A C 1
ATOM 7057 O O . SER A 1 904 ? -8.427 -25.268 12.344 1.00 41.12 904 SER A O 1
ATOM 7059 N N . ASN A 1 905 ? -9.888 -24.624 10.772 1.00 38.25 905 ASN A N 1
ATOM 7060 C CA . ASN A 1 905 ? -10.406 -25.960 10.509 1.00 38.25 905 ASN A CA 1
ATOM 7061 C C . ASN A 1 905 ? -9.541 -26.605 9.407 1.00 38.25 905 ASN A C 1
ATOM 7063 O O . ASN A 1 905 ? -9.544 -26.097 8.284 1.00 38.25 905 ASN A O 1
ATOM 7067 N N . PRO A 1 906 ? -8.782 -27.687 9.681 1.00 32.72 906 PRO A N 1
ATOM 7068 C CA . PRO A 1 906 ? -7.719 -28.157 8.784 1.00 32.72 906 PRO A CA 1
ATOM 7069 C C . PRO A 1 906 ? -8.191 -28.619 7.394 1.00 32.72 906 PRO A C 1
ATOM 7071 O O . PRO A 1 906 ? -7.370 -28.743 6.494 1.00 32.72 906 PRO A O 1
ATOM 7074 N N . SER A 1 907 ? -9.496 -28.818 7.184 1.00 27.03 907 SER A N 1
ATOM 7075 C CA . SER A 1 907 ? -10.104 -29.104 5.875 1.00 27.03 907 SER A CA 1
ATOM 7076 C C . SER A 1 907 ? -10.237 -27.893 4.934 1.00 27.03 907 SER A C 1
ATOM 7078 O O . SER A 1 907 ? -10.707 -28.055 3.811 1.00 27.03 907 SER A O 1
ATOM 7080 N N . LEU A 1 908 ? -9.861 -26.689 5.380 1.00 28.30 908 LEU A N 1
ATOM 7081 C CA . LEU A 1 908 ? -9.810 -25.458 4.574 1.00 28.30 908 LEU A CA 1
ATOM 7082 C C . LEU A 1 908 ? -8.387 -24.881 4.441 1.00 28.30 908 LEU A C 1
ATOM 7084 O O . LEU A 1 908 ? -8.212 -23.826 3.837 1.00 28.30 908 LEU A O 1
ATOM 7088 N N . ALA A 1 909 ? -7.382 -25.567 4.993 1.00 25.66 909 ALA A N 1
ATOM 7089 C CA . ALA A 1 909 ? -5.969 -25.174 4.960 1.00 25.66 909 ALA A CA 1
ATOM 7090 C C . ALA A 1 909 ? -5.115 -26.055 4.018 1.00 25.66 909 ALA A C 1
ATOM 7092 O O . ALA A 1 909 ? -3.888 -26.057 4.125 1.00 25.66 909 ALA A O 1
ATOM 7093 N N . SER A 1 910 ? -5.771 -26.821 3.137 1.00 22.14 910 SER A N 1
ATOM 7094 C CA . SER A 1 910 ? -5.194 -27.800 2.200 1.00 22.14 910 SER A CA 1
ATOM 7095 C C . SER A 1 910 ? -5.378 -27.387 0.742 1.00 22.14 910 SER A C 1
ATOM 7097 O O . SER A 1 910 ? -6.563 -27.222 0.367 1.00 22.14 910 SER A O 1
#

InterPro domains:
  IPR001680 WD40 repeat [PF00400] (58-95)
  IPR001680 WD40 repeat [PF00400] (231-253)
  IPR001680 WD40 repeat [PS50082] (63-98)
  IPR001680 WD40 repeat [PS50082] (231-255)
  IPR001680 WD40 repeat [SM00320] (56-95)
  IPR001680 WD40 repeat [SM00320] (219-253)
  IPR001680 WD40 repeat [SM00320] (270-307)
  IPR004000 Actin family [PF00022] (513-864)
  IPR004000 Actin family [PTHR11937] (514-879)
  IPR004000 Actin family [SM00268] (511-901)
  IPR015943 WD40/YVTN repeat-like-containing domain superfamily [G3DSA:2.130.10.10] (5-219)
  IPR015943 WD40/YVTN repeat-like-containing domain superfamily [G3DSA:2.130.10.10] (227-304)
  IPR019775 WD40 repeat, conserved site [PS00678] (240-254)
  IPR020902 Actin/actin-like conserved site [PS01132] (628-640)
  IPR025187 Protein of unknown function DUF4112 [PF13430] (318-419)
  IPR036322 WD40-repeat-containing domain superfamily [SSF50978] (25-301)
  IPR043129 ATPase, nucleotide binding domain [SSF53067] (513-668)
  IPR043129 ATPase, nucleotide binding domain [SSF53067] (679-896)

Radius of gyration: 36.53 Å; chains: 1; bounding box: 126×88×92 Å

Secondary structure (DSSP, 8-state):
--S------SS----------TTT--EEEEE-SSTTEEEEE--SS---EEEEETTT--EEEEE---SS-EEEEEE-SSSSEEEEEETTSEEEEEETTEEEEEEEEE-SSS--EEEE-SSSSEEEEEEGGGTEEEEEESTTTTSPPSEEEE---TTGGGTSSSPPPP-EEEEEE-TTSSEEEEEESSSEEEEEETTT--EEEEEE-SPPTTSSSTTS-------TTSSSSSEEE-TTSSEEEEE-TTS-EEEEE-TT--TTSPPPTTS--EEPPSEEE---SS-EEEEEEEGGGTEEEEEESS--PPPTT--HHHHHHHHHHHHHHHHHTT-EEETTEEE-GGGGTTTSTTHHHHHHHHHIIIIIIHHHGGG---HHHHHHHHHHHHHHHHHHTSTTHHHHHHHHH-HHHHHHHHHHHHHHHHHHHHHHH-THHHHHHTS-------------------------------------------------------PPPPPPPPP---PPPPPPPEEEEE-SSEEEEEETT-SS-SEEEES-EEEEPPTT-----PPP-PPP--GGG---GGGG-EEEHHHHHHHTTSTTEEEE-SEETTEES-HHHHHHHHHHIIIIII---GGG-EEEEEE-TT--HHHHHHHHHIIIIIS--SEEEEEEHHHHHHHHHTTSTT--S--S-EEEEEE-SS-EEEEEEETTEE-TTT-EEES--HHHHHHHHHHHHHHTSGGGGS-HHHHHHHHHHHHHHH-B--S-HHHHHHHHHHSHHHH-EEEEEE-TTT--EEEEEE-THHHHHHHTTT-GGGT-SS----HHHHHHHHHHHS-TTTHHHHHH-EEEESGGG-SBTHHHHHHHHHHHHHHHHHHHHHHHTTTSS--------EE--TTGGGTTGGGHHHHSSGGG--

Sequence (910 aa):
MTASHFAWLTGGTRSTKTLYSKKYGVDLPRFTHKSTAIVYASTKEDDTIRYHSLHDNKYLQYFKGHKGRVVSLEVSPTDDGFMSGSLDKTVRLWDLRTPTCRGLLGVPTPGPLVAYDTGGMVFAVGVNAYQRIMIYDNANYDKAPFLNIVLDDPSLAKITFPPRPIFMTSLAFSPNGAFILVGCSGNAHYIVESFQGLVMAKLEGHVGLERRGMNAAPTIEPVKGISGEEVCWTPDSKCVMSGSLDGNIVVWDVQHLDANIPPDPKLLPVLRPLTKLEGHKGPSRCVRFNPRYGMLASAGHELRELPPGLSERDARILRSVKRRAHYLDKGFSLCGLRFGWTFLISLIPVVGDVTDASLNYFLVVRKARAADLPPWLVRRMMMNNAFSLAVSFVPFVGDVILAVFKANSRNAALLEEFLRLRGEEYLKLHPESQVEAQVPAKKRTGSWFKSNKGQAGLTKKDSAQVKPGSGLEPGEVIEPVGNAPAPLVAVQEETPSPPQPADTTSAMALLAPIISDNGTGYSKIGFAGNSDPSFVFPTAIATRGSATSSSRAPAVPAKPGHLASKRGVEDLDFFIGDEALANAKTPGYGVHYPIRHGMIDNWDHMERYWEQTIFKYLRAEPEDHYFLLTEPPLNPPENREQTAEIFFESFNIKGLYIAVQAVLALAASWSSNRVTDRTLTGTVIDSGDGVTHVIPCAEGYVIGSAIKHIPIAGRDISQFVLNLMRERGEMANVPPEDQLKVANKVKENYSYVCQDIVREFRKYDEEPLKYFERYDGEYSVTGRKYSVDVGYERFLAPEIFFNPEIYSSDFLTPLPEIVDDVIQQSPIDVRRGLYKNIVLSGGSTMFQHFGNRLKRDLKQLVDRRLDQSAVLSGSAVRSSGVEVDVISHKRQRQVVNSNCHVLSNPSLAS

Foldseek 3Di:
DPDDDFDDDDDDDDDPDDADPPAFGFDDWDDFVPNQWIWTATDHPDRWIWIAGNLVRDTPAIQDDDPFHWQEKAAALAAQKIWTFFQSQWIFIDGPVDSDTPDIDGHPGHDWYKEAFNHNQKIWTADQVQQWIFIDGNVPNVDGGPDIAHDDDPVQVVVDVVRDGWAFAAWYAALLRQWIWTHTQAQWTFIFGRPHGATQAIEGDAHGNCAPADPGDNDNDPDPLQHHFQKDADNVNQKIWGWHFQQKIFMWGDVVTDSVDHDDPVDHHYTYTPDIHHDGNGTWRHWDADNVVRDIGTDDPDDDDAAAQFDPQLSVLLVQLQVLLCVQLQADDDPSDGDGPLRVQCVPPPRSLVVSLVSLCVRHLVSLCSVVDDPVLSVVLNVLSVVLSVLCVDPPRSRVVNNVSSSSNVSSVSSRVVSNVVSVVSCVVCVVVVVVVPDDDPDPPDDDDDDDDDDDDDDDDDYDDDDDDYDDDDDDDDDDDDDDDDDDDDDDDDDDDDDDDDDDDDDDDQFFAKEWEQFQFWIFIDGFPDQGGLDIFGQKKKAFDDPPPPDDDDDDDDDDDDPVVDDDCSLVPMDDGVVNVVCCPPPRIDMDRQDAPQHGPDLSSVLSVVVCCDCPRVVDQQQRHEYEYEGEQPHDVVSVVSVCCSSCVVRVHPYYDYAYQLLLLLLCLVVDPVDPDSASFAWEFAAAAQKTKTWGTHRSHTPNVLIDIDRDHNPLLLVVLLVVQVVVVQCVQPPPVCSSVVSSCLQQPQAAEDQDLVVQVVCCVVPVVVAWDKDWDAHPVPRDIDIGIRHSSRHVSLCCQAQVVVRDPVGGDHVLVSLVSSLVSDDPVSSLVHQQHYGAAAPSCPHHCSQVSSQVVNLVVQVVVQVVVCVVVVVPDHDPDGHGHYRDDPCRHPSNSSCSNVVVPVVNVD

pLDDT: mean 77.02, std 21.5, range [22.14, 98.0]

Organism: NCBI:txid2316362